Protein AF-A0A5M4DEI1-F1 (afdb_monomer)

Nearest PDB structures (foldseek):
  8wbv-assembly1_A  TM=5.910E-01  e=2.022E-06  Caldicellulosiruptor saccharolyticus DSM 8903
  8aom-assembly1_A  TM=5.339E-01  e=3.053E-01  Homo sapiens
  7xad-assembly4_H  TM=5.066E-01  e=3.643E-01  Homo sapiens
  7xad-assembly1_A  TM=5.370E-01  e=8.067E-01  Homo sapiens
  7tps-assembly1_B  TM=5.194E-01  e=9.210E-01  Homo sapiens

Radius of gyration: 31.43 Å; Cα contacts (8 Å, |Δi|>4): 2590; chains: 1; bounding box: 93×74×92 Å

Foldseek 3Di:
DDDDDDDDDDDPDDDDDDPPDQKDKDDAQFKIKIWGWAADPPDPPATFTWMWMWGQAPVRDIKTFKIFCPDPLWAWLDDDDPQDQFDQFDFADLPARNAHGFRGWDWDDDDQWIKIWTWDADPQKIKIKIWTDGNDAQKIKIKIKIFHPEFFDKGQWDKHKIFGQIRSHQCVVQPAFLDKDALFFAQDLQWFAWPLSVQLGKIKTHDAQKIKMKGWDQVCCLVFPQATKTFGWFCPSSTTSGIMTMITGHHWDFDFFAITGGGRVRMFTGGSMHMTIIMMGIGNGADQNRRLLVSLCVLCVVQQVVALQVVPPQQAFLLVLVVFFLVCQQQDDDVPQGQHKDWDDFPNDIAIFGAWDVVSVQRKAFQALQFRLLLLLLLQLLSCVVVVNVVSVVNSVNNVVVLLSFDDDQLFGAGMARVNVRDGQAYDDPPDPQFRGFLLSLLSSLLSLLVLVVDPPRPPVLSSLVSLLSSLVLQLVQQDPQLATAGTAGPVGHGDLDCRLALSSLSSLLSLLSNLVSLVVLVVQQVVCVVVVHPRPDDPSNVVVNVVCPVVSVSSLVSSLSSLVSCQPPPQSSVRQDDCCLAPNLFPQHQDDPPRDGPQVVQQRNTRSHHKHWLSSLLSSLSSLLSSLVVVPPPDDDDDDDDPNSVVSNVSSVSSLSSSSSQHRSHQNSPQQQFGQHLWGDTISRWSWTLALCLLVQLLSLLVCCLVVVPVSSNSSSLSSLSSLCLFAPDPSSCLVSGRVDHDDPHSWGARTAGGRVDNGGDHGGGQSRHSSSSSSSLSSCCVVFWQKEAAPPSGDIDGRGQWDDDDPVPPAIAHNHNQQQQPDFDWTWGAYSVGDIDTDGHAHDKDFSDWDWFADPVPPRWIKIKTKIRSADPPQWWWWKDFPPGDTDTWDWDKDADPVNRHITIIGMDIDDPVQAQTFIWTFTQRNHDTDIDDRDHAHAQDWDQCSPVVLPQKDWFWDAQDPFDQAPLDAQQDDRRGTWRKRQDNSSNDGALQTWTKIKHHKYAYAAQKKKKWKAFDPDPQFWKFKAAPVRDGPDIDHHPNGSHTDIDMDGRNVQHRGIIMIMGGFDDRPPRSMMIIRGIGGDND

Structure (mmCIF, N/CA/C/O backbone):
data_AF-A0A5M4DEI1-F1
#
_entry.id   AF-A0A5M4DEI1-F1
#
loop_
_atom_site.group_PDB
_atom_site.id
_atom_site.type_symbol
_atom_site.label_atom_id
_atom_site.label_alt_id
_atom_site.label_comp_id
_atom_site.label_asym_id
_atom_site.label_entity_id
_atom_site.label_seq_id
_atom_site.pdbx_PDB_ins_code
_atom_site.Cartn_x
_atom_site.Cartn_y
_atom_site.Cartn_z
_atom_site.occupancy
_atom_site.B_iso_or_equiv
_atom_site.auth_seq_id
_atom_site.auth_comp_id
_atom_site.auth_asym_id
_atom_site.auth_atom_id
_atom_site.pdbx_PDB_model_num
ATOM 1 N N . MET A 1 1 ? 7.272 -14.694 17.574 1.00 27.12 1 MET A N 1
ATOM 2 C CA . MET A 1 1 ? 7.282 -15.092 19.002 1.00 27.12 1 MET A CA 1
ATOM 3 C C . MET A 1 1 ? 7.156 -13.833 19.873 1.00 27.12 1 MET A C 1
ATOM 5 O O . MET A 1 1 ? 8.166 -13.291 20.273 1.00 27.12 1 MET A O 1
ATOM 9 N N . PHE A 1 2 ? 5.925 -13.335 20.064 1.00 20.55 2 PHE A N 1
ATOM 10 C CA . PHE A 1 2 ? 5.420 -12.438 21.131 1.00 20.55 2 PHE A CA 1
ATOM 11 C C . PHE A 1 2 ? 3.916 -12.250 20.845 1.00 20.55 2 PHE A C 1
ATOM 13 O O . PHE A 1 2 ? 3.464 -11.216 20.380 1.00 20.55 2 PHE A O 1
ATOM 20 N N . SER A 1 3 ? 3.144 -13.318 21.042 1.00 24.61 3 SER A N 1
ATOM 21 C CA . SER A 1 3 ? 1.681 -13.272 21.086 1.00 24.61 3 SER A CA 1
ATOM 22 C C . SER A 1 3 ? 1.310 -13.669 22.504 1.00 24.61 3 SER A C 1
ATOM 24 O O . SER A 1 3 ? 1.378 -14.848 22.848 1.00 24.61 3 SER A O 1
ATOM 26 N N . VAL A 1 4 ? 1.003 -12.691 23.351 1.00 25.62 4 VAL A N 1
ATOM 27 C CA . VAL A 1 4 ? 0.559 -12.944 24.724 1.00 25.62 4 VAL A CA 1
ATOM 28 C C . VAL A 1 4 ? -0.755 -12.203 24.954 1.00 25.62 4 VAL A C 1
ATOM 30 O O . VAL A 1 4 ? -0.764 -11.005 25.201 1.00 25.62 4 VAL A O 1
ATOM 33 N N . LEU A 1 5 ? -1.839 -12.977 24.847 1.00 25.95 5 LEU A N 1
ATOM 34 C CA . LEU A 1 5 ? -3.001 -13.022 25.745 1.00 25.95 5 LEU A CA 1
ATOM 35 C C . LEU A 1 5 ? -3.572 -11.678 26.252 1.00 25.95 5 LEU A C 1
ATOM 37 O O . LEU A 1 5 ? -3.162 -11.169 27.294 1.00 25.95 5 LEU A O 1
ATOM 41 N N . LEU A 1 6 ? -4.653 -11.222 25.617 1.00 24.39 6 LEU A N 1
ATOM 42 C CA . LEU A 1 6 ? -5.859 -10.766 26.326 1.00 24.39 6 LEU A CA 1
ATOM 43 C C . LEU A 1 6 ? -6.848 -11.949 26.256 1.00 24.39 6 LEU A C 1
ATOM 45 O O . LEU A 1 6 ? -6.912 -12.571 25.198 1.00 24.39 6 LEU A O 1
ATOM 49 N N . PRO A 1 7 ? -7.504 -12.356 27.359 1.00 30.48 7 PRO A N 1
ATOM 50 C CA . PRO A 1 7 ? -8.396 -11.497 28.129 1.00 30.48 7 PRO A CA 1
ATOM 51 C C . PRO A 1 7 ? -8.082 -11.537 29.632 1.00 30.48 7 PRO A C 1
ATOM 53 O O . PRO A 1 7 ? -7.918 -12.602 30.222 1.00 30.48 7 PRO A O 1
ATOM 56 N N . VAL A 1 8 ? -8.048 -10.381 30.296 1.00 25.80 8 VAL A N 1
ATOM 57 C CA . VAL A 1 8 ? -8.082 -10.352 31.765 1.00 25.80 8 VAL A CA 1
ATOM 58 C C . VAL A 1 8 ? -9.442 -9.834 32.197 1.00 25.80 8 VAL A C 1
ATOM 60 O O . VAL A 1 8 ? -9.734 -8.642 32.128 1.00 25.80 8 VAL A O 1
ATOM 63 N N . LEU A 1 9 ? -10.263 -10.788 32.635 1.00 25.88 9 LEU A N 1
ATOM 64 C CA . LEU A 1 9 ? -11.405 -10.570 33.508 1.00 25.88 9 LEU A CA 1
ATOM 65 C C . LEU A 1 9 ? -11.011 -9.662 34.680 1.00 25.88 9 LEU A C 1
ATOM 67 O O . LEU A 1 9 ? -9.974 -9.831 35.320 1.00 25.88 9 LEU A O 1
ATOM 71 N N . ILE A 1 10 ? -11.895 -8.706 34.939 1.00 33.06 10 ILE A N 1
ATOM 72 C CA . ILE A 1 10 ? -11.869 -7.710 36.003 1.00 33.06 10 ILE A CA 1
ATOM 73 C C . ILE A 1 10 ? -11.601 -8.380 37.359 1.00 33.06 10 ILE A C 1
ATOM 75 O O . ILE A 1 10 ? -12.451 -9.090 37.889 1.00 33.06 10 ILE A O 1
ATOM 79 N N . ALA A 1 11 ? -10.451 -8.081 37.960 1.00 25.98 11 ALA A N 1
ATOM 80 C CA . ALA A 1 11 ? -10.269 -8.159 39.403 1.00 25.98 11 ALA A CA 1
ATOM 81 C C . ALA A 1 11 ? -10.125 -6.725 39.924 1.00 25.98 11 ALA A C 1
ATOM 83 O O . ALA A 1 11 ? -9.087 -6.085 39.747 1.00 25.98 11 ALA A O 1
ATOM 84 N N . MET A 1 12 ? -11.192 -6.203 40.536 1.00 32.91 12 MET A N 1
ATOM 85 C CA . MET A 1 12 ? -11.136 -4.976 41.330 1.00 32.91 12 MET A CA 1
ATOM 86 C C . MET A 1 12 ? -10.277 -5.241 42.574 1.00 32.91 12 MET A C 1
ATOM 88 O O . MET A 1 12 ? -10.770 -5.724 43.591 1.00 32.91 12 MET A O 1
ATOM 92 N N . GLY A 1 13 ? -8.977 -4.967 42.482 1.00 29.02 13 GLY A N 1
ATOM 93 C CA . GLY A 1 13 ? -8.116 -4.840 43.656 1.00 29.02 13 GLY A CA 1
ATOM 94 C C . GLY A 1 13 ? -8.412 -3.527 44.396 1.00 29.02 13 GLY A C 1
ATOM 95 O O . GLY A 1 13 ? -8.773 -2.542 43.746 1.00 29.02 13 GLY A O 1
ATOM 96 N N . PRO A 1 14 ? -8.285 -3.484 45.735 1.00 28.53 14 PRO A N 1
ATOM 97 C CA . PRO A 1 14 ? -8.510 -2.266 46.498 1.00 28.53 14 PRO A CA 1
ATOM 98 C C . PRO A 1 14 ? -7.519 -1.180 46.069 1.00 28.53 14 PRO A C 1
ATOM 100 O O . PRO A 1 14 ? -6.357 -1.457 45.772 1.00 28.53 14 PRO A O 1
ATOM 103 N N . ILE A 1 15 ? -8.014 0.057 46.044 1.00 34.81 15 ILE A N 1
ATOM 104 C CA . ILE A 1 15 ? -7.257 1.284 45.792 1.00 34.81 15 ILE A CA 1
ATOM 105 C C . ILE A 1 15 ? -6.033 1.294 46.715 1.00 34.81 15 ILE A C 1
ATOM 107 O O . ILE A 1 15 ? -6.161 1.421 47.932 1.00 34.81 15 ILE A O 1
ATOM 111 N N . VAL A 1 16 ? -4.843 1.146 46.137 1.00 34.44 16 VAL A N 1
ATOM 112 C CA . VAL A 1 16 ? -3.586 1.371 46.849 1.00 34.44 16 VAL A CA 1
ATOM 113 C C . VAL A 1 16 ? -3.317 2.871 46.812 1.00 34.44 16 VAL A C 1
ATOM 115 O O . VAL A 1 16 ? -3.060 3.407 45.742 1.00 34.44 16 VAL A O 1
ATOM 118 N N . ASN A 1 17 ? -3.424 3.495 47.991 1.00 35.41 17 ASN A N 1
ATOM 119 C CA . ASN A 1 17 ? -2.927 4.809 48.417 1.00 35.41 17 ASN A CA 1
ATOM 120 C C . ASN A 1 17 ? -2.946 5.952 47.385 1.00 35.41 17 ASN A C 1
ATOM 122 O O . ASN A 1 17 ? -2.172 5.959 46.431 1.00 35.41 17 ASN A O 1
ATOM 126 N N . GLU A 1 18 ? -3.728 7.001 47.678 1.00 41.47 18 GLU A N 1
ATOM 127 C CA . GLU A 1 18 ? -3.487 8.332 47.113 1.00 41.47 18 GLU A CA 1
ATOM 128 C C . GLU A 1 18 ? -1.995 8.680 47.259 1.00 41.47 18 GLU A C 1
ATOM 130 O O . GLU A 1 18 ? -1.475 8.687 48.382 1.00 41.47 18 GLU A O 1
ATOM 135 N N . PRO A 1 19 ? -1.273 8.960 46.164 1.00 43.16 19 PRO A N 1
ATOM 136 C CA . PRO A 1 19 ? 0.073 9.472 46.289 1.00 43.16 19 PRO A CA 1
ATOM 137 C C . PRO A 1 19 ? -0.012 10.864 46.919 1.00 43.16 19 PRO A C 1
ATOM 139 O O . PRO A 1 19 ? -0.683 11.760 46.410 1.00 43.16 19 PRO A O 1
ATOM 142 N N . SER A 1 20 ? 0.699 11.057 48.029 1.00 46.44 20 SER A N 1
ATOM 143 C CA . SER A 1 20 ? 0.882 12.367 48.664 1.00 46.44 20 SER A CA 1
ATOM 144 C C . SER A 1 20 ? 1.692 13.346 47.797 1.00 46.44 20 SER A C 1
ATOM 146 O O . SER A 1 20 ? 1.843 14.511 48.164 1.00 46.44 20 SER A O 1
ATOM 148 N N . SER A 1 21 ? 2.229 12.893 46.656 1.00 56.03 21 SER A N 1
ATOM 149 C CA . SER A 1 21 ? 3.063 13.680 45.755 1.00 56.03 21 SER A CA 1
ATOM 150 C C . SER A 1 21 ? 2.235 14.437 44.711 1.00 56.03 21 SER A C 1
ATOM 152 O O . SER A 1 21 ? 1.319 13.908 44.086 1.00 56.03 21 SER A O 1
ATOM 154 N N . SER A 1 22 ? 2.605 15.694 44.459 1.00 78.38 22 SER A N 1
ATOM 155 C CA . SER A 1 22 ? 2.064 16.506 43.360 1.00 78.38 22 SER A CA 1
ATOM 156 C C . SER A 1 22 ? 2.468 15.992 41.968 1.00 78.38 22 SER A C 1
ATOM 158 O O . SER A 1 22 ? 1.962 16.494 40.964 1.00 78.38 22 SER A O 1
ATOM 160 N N . GLN A 1 23 ? 3.378 15.013 41.898 1.00 88.31 23 GLN A N 1
ATOM 161 C CA . GLN A 1 23 ? 3.929 14.445 40.669 1.00 88.31 23 GLN A CA 1
ATOM 162 C C . GLN A 1 23 ? 4.226 12.945 40.817 1.00 88.31 23 GLN A C 1
ATOM 164 O O . GLN A 1 23 ? 4.659 12.492 41.878 1.00 88.31 23 GLN A O 1
ATOM 169 N N . LEU A 1 24 ? 4.029 12.188 39.736 1.00 94.44 24 LEU A N 1
ATOM 170 C CA . LEU A 1 24 ? 4.480 10.803 39.570 1.00 94.44 24 LEU A CA 1
ATOM 171 C C . LEU A 1 24 ? 5.322 10.720 38.300 1.00 94.44 24 LEU A C 1
ATOM 173 O O . LEU A 1 24 ? 4.938 11.283 37.279 1.00 94.44 24 LEU A O 1
ATOM 177 N N . GLU A 1 25 ? 6.444 10.008 38.327 1.00 96.56 25 GLU A N 1
ATOM 178 C CA . GLU A 1 25 ? 7.309 9.899 37.153 1.00 96.56 25 GLU A CA 1
ATOM 179 C C . GLU A 1 25 ? 8.012 8.550 37.051 1.00 96.56 25 GLU A C 1
ATOM 181 O O . GLU A 1 25 ? 8.271 7.873 38.045 1.00 96.56 25 GLU A O 1
ATOM 186 N N . PHE A 1 26 ? 8.323 8.177 35.816 1.00 97.56 26 PHE A N 1
ATOM 187 C CA . PHE A 1 26 ? 9.141 7.028 35.481 1.00 97.56 26 PHE A CA 1
ATOM 188 C C . PHE A 1 26 ? 9.988 7.382 34.265 1.00 97.56 26 PHE A C 1
ATOM 190 O O . PHE A 1 26 ? 9.469 7.839 33.248 1.00 97.56 26 PHE A O 1
ATOM 197 N N . PHE A 1 27 ? 11.291 7.156 34.379 1.00 97.69 27 PHE A N 1
ATOM 198 C CA . PHE A 1 27 ? 12.259 7.372 33.316 1.00 97.69 27 PHE A CA 1
ATOM 199 C C . PHE A 1 27 ? 13.007 6.065 33.083 1.00 97.69 27 PHE A C 1
ATOM 201 O O . PHE A 1 27 ? 13.704 5.579 33.976 1.00 97.69 27 PHE A O 1
ATOM 208 N N . GLY A 1 28 ? 12.818 5.495 31.895 1.00 96.56 28 GLY A N 1
ATOM 209 C CA . GLY A 1 28 ? 13.639 4.402 31.400 1.00 96.56 28 GLY A CA 1
ATOM 210 C C . GLY A 1 28 ? 14.977 4.920 30.873 1.00 96.56 28 GLY A C 1
ATOM 211 O O . GLY A 1 28 ? 15.440 6.009 31.214 1.00 96.56 28 GLY A O 1
ATOM 212 N N . ASP A 1 29 ? 15.594 4.138 30.002 1.00 96.19 29 ASP A N 1
ATOM 213 C CA . ASP A 1 29 ? 16.909 4.418 29.440 1.00 96.19 29 ASP A CA 1
ATOM 214 C C . ASP A 1 29 ? 16.832 5.451 28.304 1.00 96.19 29 ASP A C 1
ATOM 216 O O . ASP A 1 29 ? 17.749 6.266 28.166 1.00 96.19 29 ASP A O 1
ATOM 220 N N . ASP A 1 30 ? 15.731 5.430 27.538 1.00 96.75 30 ASP A N 1
ATOM 221 C CA . ASP A 1 30 ? 15.533 6.211 26.306 1.00 96.75 30 ASP A CA 1
ATOM 222 C C . ASP A 1 30 ? 14.348 7.189 26.380 1.00 96.75 30 ASP A C 1
ATOM 224 O O . ASP A 1 30 ? 14.413 8.277 25.804 1.00 96.75 30 ASP A O 1
ATOM 228 N N . VAL A 1 31 ? 13.274 6.832 27.095 1.00 98.12 31 VAL A N 1
ATOM 229 C CA . VAL A 1 31 ? 12.052 7.645 27.240 1.00 98.12 31 VAL A CA 1
ATOM 230 C C . VAL A 1 31 ? 11.618 7.772 28.695 1.00 98.12 31 VAL A C 1
ATOM 232 O O . VAL A 1 31 ? 11.945 6.938 29.541 1.00 98.12 31 VAL A O 1
ATOM 235 N N . GLY A 1 32 ? 10.856 8.820 28.989 1.00 97.94 32 GLY A N 1
ATOM 236 C CA . GLY A 1 32 ? 10.288 9.054 30.309 1.00 97.94 32 GLY A CA 1
ATOM 237 C C . GLY A 1 32 ? 8.901 9.666 30.248 1.00 97.94 32 GLY A C 1
ATOM 238 O O . GLY A 1 32 ? 8.539 10.338 29.284 1.00 97.94 32 GLY A O 1
ATOM 239 N N . VAL A 1 33 ? 8.127 9.435 31.301 1.00 98.06 33 VAL A N 1
ATOM 240 C CA . VAL A 1 33 ? 6.772 9.958 31.460 1.00 98.06 33 VAL A CA 1
ATOM 241 C C . VAL A 1 33 ? 6.650 10.578 32.842 1.00 98.06 33 VAL A C 1
ATOM 243 O O . VAL A 1 33 ? 7.062 9.988 33.844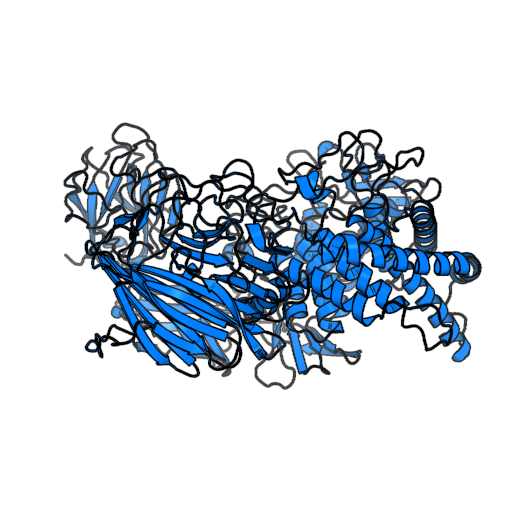 1.00 98.06 33 VAL A O 1
ATOM 246 N N . ARG A 1 34 ? 6.062 11.772 32.892 1.00 96.75 34 ARG A N 1
ATOM 247 C CA . ARG A 1 34 ? 5.723 12.47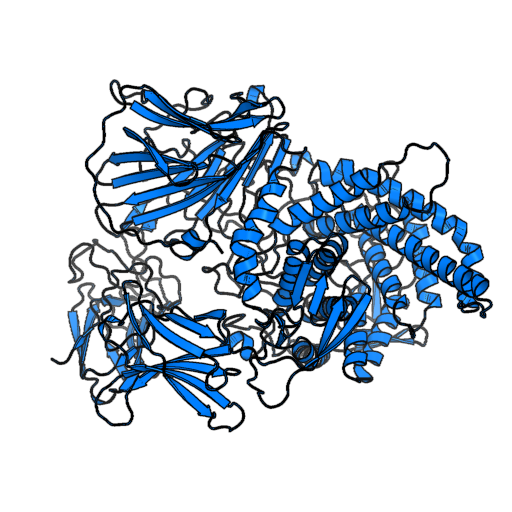3 34.128 1.00 96.75 34 ARG A CA 1
ATOM 248 C C . ARG A 1 34 ? 4.248 12.842 34.120 1.00 96.75 34 ARG A C 1
ATOM 250 O O . ARG A 1 34 ? 3.772 13.452 33.169 1.00 96.75 34 ARG A O 1
ATOM 257 N N . MET A 1 35 ? 3.570 12.536 35.216 1.00 95.50 35 MET A N 1
ATOM 258 C CA . MET A 1 35 ? 2.206 12.959 35.511 1.00 95.50 35 MET A CA 1
ATOM 259 C C . MET A 1 35 ? 2.255 14.061 36.565 1.00 95.50 35 MET A C 1
ATOM 261 O O . MET A 1 35 ? 2.811 13.855 37.646 1.00 95.50 35 MET A O 1
ATOM 265 N N . THR A 1 36 ? 1.678 15.223 36.270 1.00 92.50 36 THR A N 1
ATOM 266 C CA . THR A 1 36 ? 1.644 16.375 37.182 1.00 92.50 36 THR A CA 1
ATOM 267 C C . THR A 1 36 ? 0.213 16.674 37.593 1.00 92.50 36 THR A C 1
ATOM 269 O O . THR A 1 36 ? -0.663 16.804 36.743 1.00 92.50 36 THR A O 1
ATOM 272 N N . LYS A 1 37 ? -0.018 16.820 38.898 1.00 91.00 37 LYS A N 1
ATOM 273 C CA . LYS A 1 37 ? -1.287 17.281 39.462 1.00 91.00 37 LYS A CA 1
ATOM 274 C C . LYS A 1 37 ? -1.382 18.800 39.306 1.00 91.00 37 LYS A C 1
ATOM 276 O O . LYS A 1 37 ? -0.588 19.526 39.906 1.00 91.00 37 LYS A O 1
ATOM 281 N N . VAL A 1 38 ? -2.339 19.284 38.519 1.00 86.56 38 VAL A N 1
ATOM 282 C CA . VAL A 1 38 ? -2.534 20.713 38.223 1.00 86.56 38 VAL A CA 1
ATOM 283 C C . VAL A 1 38 ? -3.948 21.168 38.600 1.00 86.56 38 VAL A C 1
ATOM 285 O O . VAL A 1 38 ? -4.888 20.383 38.483 1.00 86.56 38 VAL A O 1
ATOM 288 N N . PRO A 1 39 ? -4.142 22.410 39.080 1.00 80.50 39 PRO A N 1
ATOM 289 C CA . PRO A 1 39 ? -5.478 22.936 39.354 1.00 80.50 39 PRO A CA 1
ATOM 290 C C . PRO A 1 39 ? -6.313 23.053 38.075 1.00 80.50 39 PRO A C 1
ATOM 292 O O . PRO A 1 39 ? -5.817 23.538 37.056 1.00 80.50 39 PRO A O 1
ATOM 295 N N . VAL A 1 40 ? -7.596 22.690 38.144 1.00 73.31 40 VAL A N 1
ATOM 296 C CA . VAL A 1 40 ? -8.526 22.908 37.028 1.00 73.31 40 VAL A CA 1
ATOM 297 C C . VAL A 1 40 ? -8.890 24.391 36.971 1.00 73.31 40 VAL A C 1
ATOM 299 O O . VAL A 1 40 ? -9.388 24.971 37.940 1.00 73.31 40 VAL A O 1
ATOM 302 N N . ALA A 1 41 ? -8.636 25.028 35.828 1.00 64.69 41 ALA A N 1
ATOM 303 C CA . ALA A 1 41 ? -8.939 26.442 35.638 1.00 64.69 41 ALA A CA 1
ATOM 304 C C . ALA A 1 41 ? -10.448 26.701 35.807 1.00 64.69 41 ALA A C 1
ATOM 306 O O . ALA A 1 41 ? -11.262 26.083 35.131 1.00 64.69 41 ALA A O 1
ATOM 307 N N . GLY A 1 42 ? -10.814 27.629 36.696 1.00 63.78 42 GLY A N 1
ATOM 308 C CA . GLY A 1 42 ? -12.212 28.008 36.936 1.00 63.78 42 GLY A CA 1
ATOM 309 C C . GLY A 1 42 ? -12.959 27.186 37.995 1.00 63.78 42 GLY A C 1
ATOM 310 O O . GLY A 1 42 ? -14.072 27.570 38.338 1.00 63.78 42 GLY A O 1
ATOM 311 N N . ASN A 1 43 ? -12.357 26.135 38.572 1.00 67.69 43 ASN A N 1
ATOM 312 C CA . ASN A 1 43 ? -12.978 25.321 39.626 1.00 67.69 43 ASN A CA 1
ATOM 313 C C . ASN A 1 43 ? -12.078 25.229 40.883 1.00 67.69 43 ASN A C 1
ATOM 315 O O . ASN A 1 43 ? -11.221 24.344 40.979 1.00 67.69 43 ASN A O 1
ATOM 319 N N . PRO A 1 44 ? -12.229 26.160 41.849 1.00 62.09 44 PRO A N 1
ATOM 320 C CA . PRO A 1 44 ? -11.417 26.198 43.063 1.00 62.09 44 PRO A CA 1
ATOM 321 C C . PRO A 1 44 ? -11.594 24.928 43.912 1.00 62.09 44 PRO A C 1
ATOM 323 O O . PRO A 1 44 ? -12.646 24.708 44.502 1.00 62.09 44 PRO A O 1
ATOM 326 N N . GLY A 1 45 ? -10.545 24.105 43.996 1.00 69.06 45 GLY A N 1
ATOM 327 C CA . GLY A 1 45 ? -10.535 22.845 44.755 1.00 69.06 45 GLY A CA 1
ATOM 328 C C . GLY A 1 45 ? -10.499 21.584 43.888 1.00 69.06 45 GLY A C 1
ATOM 329 O O . GLY A 1 45 ? -10.141 20.522 44.394 1.00 69.06 45 GLY A O 1
ATOM 330 N N . ALA A 1 46 ? -10.782 21.697 42.586 1.00 74.69 46 ALA A N 1
ATOM 331 C CA . ALA A 1 46 ? -10.611 20.608 41.631 1.00 74.69 46 ALA A CA 1
ATOM 332 C C . ALA A 1 46 ? -9.192 20.595 41.036 1.00 74.69 46 ALA A C 1
ATOM 334 O O . ALA A 1 46 ? -8.572 21.637 40.803 1.00 74.69 46 ALA A O 1
ATOM 335 N N . PHE A 1 47 ? -8.681 19.399 40.759 1.00 80.69 47 PHE A N 1
ATOM 336 C CA . PHE A 1 47 ? -7.392 19.184 40.109 1.00 80.69 47 PHE A CA 1
ATOM 337 C C . PHE A 1 47 ? -7.513 18.117 39.022 1.00 80.69 47 PHE A C 1
ATOM 339 O O . PHE A 1 47 ? -8.446 17.316 39.025 1.00 80.69 47 PHE A O 1
ATOM 346 N N . GLU A 1 48 ? -6.541 18.096 38.122 1.00 86.69 48 GLU A N 1
ATOM 347 C CA . GLU A 1 48 ? -6.377 17.056 37.116 1.00 86.69 48 GLU A CA 1
ATOM 348 C C . GLU A 1 48 ? -4.925 16.575 37.061 1.00 86.69 48 GLU A C 1
ATOM 350 O O . GLU A 1 48 ? -4.001 17.310 37.412 1.00 86.69 48 GLU A O 1
ATOM 355 N N . PHE A 1 49 ? -4.715 15.335 36.630 1.00 90.31 49 PHE A N 1
ATOM 356 C CA . PHE A 1 49 ? -3.401 14.839 36.239 1.00 90.31 49 PHE A CA 1
ATOM 357 C C . PHE A 1 49 ? -3.187 15.067 34.742 1.00 90.31 49 PHE A C 1
ATOM 359 O O . PHE A 1 49 ? -3.983 14.600 33.932 1.00 90.31 49 PHE A O 1
ATOM 366 N N . VAL A 1 50 ? -2.099 15.760 34.404 1.00 89.81 50 VAL A N 1
ATOM 367 C CA . VAL A 1 50 ? -1.647 16.016 33.027 1.00 89.81 50 VAL A CA 1
ATOM 368 C C . VAL A 1 50 ? -0.297 15.360 32.767 1.00 89.81 50 VAL A C 1
ATOM 370 O O . VAL A 1 50 ? 0.556 15.276 33.654 1.00 89.81 50 VAL A O 1
ATOM 373 N N . GLU A 1 51 ? -0.099 14.912 31.537 1.00 93.56 51 GLU A N 1
ATOM 374 C CA . GLU A 1 51 ? 1.042 14.130 31.084 1.00 93.56 51 GLU A CA 1
ATOM 375 C C . GLU A 1 51 ? 2.114 15.006 30.413 1.00 93.56 51 GLU A C 1
ATOM 377 O O . GLU A 1 51 ? 1.823 15.934 29.655 1.00 93.56 51 GLU A O 1
ATOM 382 N N . GLN A 1 52 ? 3.382 14.670 30.646 1.00 95.56 52 GLN A N 1
ATOM 383 C CA . GLN A 1 52 ? 4.522 15.089 29.831 1.00 95.56 52 GLN A CA 1
ATOM 384 C C . GLN A 1 52 ? 5.365 13.876 29.464 1.00 95.56 52 GLN A C 1
ATOM 386 O O . GLN A 1 52 ? 5.654 13.026 30.312 1.00 95.56 52 GLN A O 1
ATOM 391 N N . PHE A 1 53 ? 5.821 13.848 28.218 1.00 97.81 53 PHE A N 1
ATOM 392 C CA . PHE A 1 53 ? 6.637 12.779 27.669 1.00 97.81 53 PHE A CA 1
ATOM 393 C C . PHE A 1 53 ? 8.009 13.308 27.275 1.00 97.81 53 PHE A C 1
ATOM 395 O O . PHE A 1 53 ? 8.149 14.377 26.669 1.00 97.81 53 PHE A O 1
ATOM 402 N N . PHE A 1 54 ? 9.026 12.532 27.623 1.00 97.94 54 PHE A N 1
ATOM 403 C CA . PHE A 1 54 ? 10.424 12.889 27.487 1.00 97.94 54 PHE A CA 1
ATOM 404 C C . PHE A 1 54 ? 11.167 11.840 26.680 1.00 97.94 54 PHE A C 1
ATOM 406 O O . PHE A 1 54 ? 10.872 10.649 26.756 1.00 97.94 54 PHE A O 1
ATOM 413 N N . VAL A 1 55 ? 12.197 12.297 25.985 1.00 97.44 55 VAL A N 1
ATOM 414 C CA . VAL A 1 55 ? 13.171 11.450 25.310 1.00 97.44 55 VAL A CA 1
ATOM 415 C C . VAL A 1 55 ? 14.575 11.856 25.724 1.00 97.44 55 VAL A C 1
ATOM 417 O O . VAL A 1 55 ? 14.835 13.009 26.096 1.00 97.44 55 VAL A O 1
ATOM 420 N N . ARG A 1 56 ? 15.496 10.904 25.679 1.00 95.19 56 ARG A N 1
ATOM 421 C CA . ARG A 1 56 ? 16.910 11.155 25.905 1.00 95.19 56 ARG A CA 1
ATOM 422 C C . ARG A 1 56 ? 17.546 11.689 24.623 1.00 95.19 56 ARG A C 1
ATOM 424 O O . ARG A 1 56 ? 17.591 10.997 23.612 1.00 95.19 56 ARG A O 1
ATOM 431 N N . GLY A 1 57 ? 18.012 12.936 24.659 1.00 88.81 57 GLY A N 1
ATOM 432 C CA . GLY A 1 57 ? 18.724 13.545 23.532 1.00 88.81 57 GLY A CA 1
ATOM 433 C C . GLY A 1 57 ? 20.162 13.035 23.401 1.00 88.81 57 GLY A C 1
ATOM 434 O O . GLY A 1 57 ? 20.675 12.375 24.305 1.00 88.81 57 GLY A O 1
ATOM 435 N N . GLU A 1 58 ? 20.853 13.426 22.325 1.00 83.31 58 GLU A N 1
ATOM 436 C CA . GLU A 1 58 ? 22.246 13.022 22.037 1.00 83.31 58 GLU A CA 1
ATOM 437 C C . GLU A 1 58 ? 23.221 13.234 23.206 1.00 83.31 58 GLU A C 1
ATOM 439 O O . GLU A 1 58 ? 24.088 12.410 23.475 1.00 83.31 58 GLU A O 1
ATOM 444 N N . THR A 1 59 ? 23.054 14.330 23.952 1.00 87.69 59 THR A N 1
ATOM 445 C CA . THR A 1 59 ? 23.904 14.666 25.112 1.00 87.69 59 THR A CA 1
ATOM 446 C C . THR A 1 59 ? 23.578 13.854 26.373 1.00 87.69 59 THR A C 1
ATOM 448 O O . THR A 1 59 ? 24.092 14.146 27.453 1.00 87.69 59 THR A O 1
ATOM 451 N N . GLY A 1 60 ? 22.665 12.884 26.277 1.00 88.19 60 GLY A N 1
ATOM 452 C CA . GLY A 1 60 ? 22.161 12.092 27.395 1.00 88.19 60 GLY A CA 1
ATOM 453 C C . GLY A 1 60 ? 21.162 12.828 28.295 1.00 88.19 60 GLY A C 1
ATOM 454 O O . GLY A 1 60 ? 20.681 12.229 29.257 1.00 88.19 60 GLY A O 1
ATOM 455 N N . LYS A 1 61 ? 20.850 14.101 28.003 1.00 93.38 61 LYS A N 1
ATOM 456 C CA . LYS A 1 61 ? 19.886 14.926 28.747 1.00 93.38 61 LYS A CA 1
ATOM 457 C C . LYS A 1 61 ? 18.449 14.624 28.329 1.00 93.38 61 LYS A C 1
ATOM 459 O O . LYS A 1 61 ? 18.166 14.447 27.146 1.00 93.38 61 LYS A O 1
ATOM 464 N N . TRP A 1 62 ? 17.542 14.663 29.298 1.00 96.00 62 TRP A N 1
ATOM 465 C CA . TRP A 1 62 ? 16.106 14.550 29.061 1.00 96.00 62 TRP A CA 1
ATOM 466 C C . TRP A 1 62 ? 15.546 15.803 28.394 1.00 96.00 62 TRP A C 1
ATOM 468 O O . TRP A 1 62 ? 15.815 16.927 28.826 1.00 96.00 62 TRP A O 1
ATOM 478 N N . LYS A 1 63 ? 14.751 15.591 27.348 1.00 95.62 63 LYS A N 1
ATOM 479 C CA . LYS A 1 63 ? 14.070 16.626 26.573 1.00 95.62 63 LYS A CA 1
ATOM 480 C C . LYS A 1 63 ? 12.588 16.303 26.505 1.00 95.62 63 LYS A C 1
ATOM 482 O O . LYS A 1 63 ? 12.232 15.176 26.180 1.00 95.62 63 LYS A O 1
ATOM 487 N N . ALA A 1 64 ? 11.738 17.270 26.840 1.00 94.50 64 ALA A N 1
ATOM 488 C CA . ALA A 1 64 ? 10.297 17.119 26.662 1.00 94.50 64 ALA A CA 1
ATOM 489 C C . ALA A 1 64 ? 9.958 17.188 25.168 1.00 94.50 64 ALA A C 1
ATOM 491 O O . ALA A 1 64 ? 10.561 17.985 24.445 1.00 94.50 64 ALA A O 1
ATOM 492 N N . VAL A 1 65 ? 9.006 16.374 24.722 1.00 95.56 65 VAL A N 1
ATOM 493 C CA . VAL A 1 65 ? 8.594 16.314 23.311 1.00 95.56 65 VAL A CA 1
ATOM 494 C C . VAL A 1 65 ? 7.086 16.491 23.174 1.00 95.56 65 VAL A C 1
ATOM 496 O O . VAL A 1 65 ? 6.639 17.341 22.409 1.00 95.56 65 VAL A O 1
ATOM 499 N N . LEU A 1 66 ? 6.308 15.741 23.959 1.00 95.94 66 LEU A N 1
ATOM 500 C CA . LEU A 1 66 ? 4.849 15.833 23.995 1.00 95.94 66 LEU A CA 1
ATOM 501 C C . LEU A 1 66 ? 4.373 16.248 25.385 1.00 95.94 66 LEU A C 1
ATOM 503 O O . LEU A 1 66 ? 4.941 15.827 26.394 1.00 95.94 66 LEU A O 1
ATOM 507 N N . SER A 1 67 ? 3.297 17.024 25.432 1.00 93.88 67 SER A N 1
ATOM 508 C CA . SER A 1 67 ? 2.561 17.331 26.661 1.00 93.88 67 SER A CA 1
ATOM 509 C C . SER A 1 67 ? 1.060 17.227 26.406 1.00 93.88 67 SER A C 1
ATOM 511 O O . SER A 1 67 ? 0.616 17.428 25.274 1.00 93.88 67 SER A O 1
ATOM 513 N N . SER A 1 68 ? 0.255 16.971 27.438 1.00 91.12 68 SER A N 1
ATOM 514 C CA . SER A 1 68 ? -1.198 17.160 27.323 1.00 91.12 68 SER A CA 1
ATOM 515 C C . SER A 1 68 ? -1.489 18.614 26.936 1.00 91.12 68 SER A C 1
ATOM 517 O O . SER A 1 68 ? -0.825 19.517 27.457 1.00 91.12 68 SER A O 1
ATOM 519 N N . PRO A 1 69 ? -2.485 18.894 26.082 1.00 87.19 69 PRO A N 1
ATOM 520 C CA . PRO A 1 69 ? -2.798 20.263 25.672 1.00 87.19 69 PRO A CA 1
ATOM 521 C C . PRO A 1 69 ? -3.168 21.199 26.834 1.00 87.19 69 PRO A C 1
ATOM 523 O O . PRO A 1 69 ? -3.011 22.414 26.736 1.00 87.19 69 PRO A O 1
ATOM 526 N N . THR A 1 70 ? -3.647 20.644 27.952 1.00 82.94 70 THR A N 1
ATOM 527 C CA . THR A 1 70 ? -3.956 21.389 29.180 1.00 82.94 70 THR A CA 1
ATOM 528 C C . THR A 1 70 ? -2.754 21.556 30.114 1.00 82.94 70 THR A C 1
ATOM 530 O O . THR A 1 70 ? -2.877 22.232 31.136 1.00 82.94 70 THR A O 1
ATOM 533 N N . HIS A 1 71 ? -1.575 21.025 29.788 1.00 87.75 71 HIS A N 1
ATOM 534 C CA . HIS A 1 71 ? -0.395 21.161 30.638 1.00 87.75 71 HIS A CA 1
ATOM 535 C C . HIS A 1 71 ? 0.022 22.647 30.795 1.00 87.75 71 HIS A C 1
ATOM 537 O O . HIS A 1 71 ? 0.006 23.382 29.809 1.00 87.75 71 HIS A O 1
ATOM 543 N N . PRO A 1 72 ? 0.426 23.121 31.994 1.00 84.38 72 PRO A N 1
ATOM 544 C CA . PRO A 1 72 ? 0.797 24.527 32.225 1.00 84.38 72 PRO A CA 1
ATOM 545 C C . PRO A 1 72 ? 1.939 25.064 31.349 1.00 84.38 72 PRO A C 1
ATOM 547 O O . PRO A 1 72 ? 1.977 26.254 31.059 1.00 84.38 72 PRO A O 1
ATOM 550 N N . ASP A 1 73 ? 2.854 24.188 30.926 1.00 85.38 73 ASP A N 1
ATOM 551 C CA . ASP A 1 73 ? 3.952 24.529 30.003 1.00 85.38 73 ASP A CA 1
ATOM 552 C C . ASP A 1 73 ? 3.481 24.778 28.552 1.00 85.38 73 ASP A C 1
ATOM 554 O O . ASP A 1 73 ? 4.261 25.254 27.730 1.00 85.38 73 ASP A O 1
ATOM 558 N N . VAL A 1 74 ? 2.231 24.443 28.208 1.00 86.69 74 VAL A N 1
ATOM 559 C CA . VAL A 1 74 ? 1.667 24.660 26.870 1.00 86.69 74 VAL A CA 1
ATOM 560 C C . VAL A 1 74 ? 0.986 26.027 26.838 1.00 86.69 74 VAL A C 1
ATOM 562 O O . VAL A 1 74 ? -0.006 26.262 27.532 1.00 86.69 74 VAL A O 1
ATOM 565 N N . ALA A 1 75 ? 1.508 26.943 26.019 1.00 84.31 75 ALA A N 1
ATOM 566 C CA . ALA A 1 75 ? 0.909 28.261 25.840 1.00 84.31 75 ALA A CA 1
ATOM 567 C C . ALA A 1 75 ? -0.464 28.148 25.149 1.00 84.31 75 ALA A C 1
ATOM 569 O O . ALA A 1 75 ? -0.610 27.508 24.106 1.00 84.31 75 ALA A O 1
ATOM 570 N N . ARG A 1 76 ? -1.482 28.767 25.756 1.00 79.00 76 ARG A N 1
ATOM 571 C CA . ARG A 1 76 ? -2.886 28.700 25.323 1.00 79.00 76 ARG A CA 1
ATOM 572 C C . ARG A 1 76 ? -3.277 29.976 24.579 1.00 79.00 76 ARG A C 1
ATOM 574 O O . ARG A 1 76 ? -2.944 31.069 25.032 1.00 79.00 76 ARG A O 1
ATOM 581 N N . LEU A 1 77 ? -4.017 29.830 23.483 1.00 73.62 77 LEU A N 1
ATOM 582 C CA . LEU A 1 77 ? -4.502 30.934 22.645 1.00 73.62 77 LEU A CA 1
ATOM 583 C C . LEU A 1 77 ? -5.957 31.320 22.964 1.00 73.62 77 LEU A C 1
ATOM 585 O O . LEU A 1 77 ? -6.359 32.457 22.725 1.00 73.62 77 LEU A O 1
ATOM 589 N N . THR A 1 78 ? -6.735 30.415 23.567 1.00 65.88 78 THR A N 1
ATOM 590 C CA . THR A 1 78 ? -8.133 30.651 23.972 1.00 65.88 78 THR A CA 1
ATOM 591 C C . THR A 1 78 ? -8.384 30.281 25.444 1.00 65.88 78 THR A C 1
ATOM 593 O O . THR A 1 78 ? -7.578 29.606 26.093 1.00 65.88 78 THR A O 1
ATOM 596 N N . ARG A 1 79 ? -9.496 30.769 26.026 1.00 54.47 79 ARG A N 1
ATOM 597 C CA . ARG A 1 79 ? -9.935 30.370 27.380 1.00 54.47 79 ARG A CA 1
ATOM 598 C C . ARG A 1 79 ? -10.527 28.956 27.332 1.00 54.47 79 ARG A C 1
ATOM 600 O O . ARG A 1 79 ? -11.349 28.664 26.474 1.00 54.47 79 ARG A O 1
ATOM 607 N N . VAL A 1 80 ? -10.113 28.106 28.272 1.00 50.84 80 VAL A N 1
ATOM 608 C CA . VAL A 1 80 ? -10.505 26.689 28.361 1.00 50.84 80 VAL A CA 1
ATOM 609 C C . VAL A 1 80 ? -12.010 26.532 28.599 1.00 50.84 80 VAL A C 1
ATOM 611 O O . VAL A 1 80 ? -12.549 27.124 29.533 1.00 50.84 80 VAL A O 1
ATOM 614 N N . ALA A 1 81 ? -12.658 25.702 27.780 1.00 48.00 81 ALA A N 1
ATOM 615 C CA . ALA A 1 81 ? -13.926 25.061 28.117 1.00 48.00 81 ALA A CA 1
ATOM 616 C C . ALA A 1 81 ? -13.649 23.901 29.086 1.00 48.00 81 ALA A C 1
ATOM 618 O O . ALA A 1 81 ? -12.645 23.206 28.926 1.00 48.00 81 ALA A O 1
ATOM 619 N N . GLU A 1 82 ? -14.503 23.697 30.093 1.00 47.69 82 GLU A N 1
ATOM 620 C CA . GLU A 1 82 ? -14.380 22.563 31.017 1.00 47.69 82 GLU A CA 1
ATOM 621 C C . GLU A 1 82 ? -14.153 21.250 30.252 1.00 47.69 82 GLU A C 1
ATOM 623 O O . GLU A 1 82 ? -14.760 21.020 29.206 1.00 47.69 82 GLU A O 1
ATOM 628 N N . SER A 1 83 ? -13.267 20.393 30.773 1.00 45.94 83 SER A N 1
ATOM 629 C CA . SER A 1 83 ? -13.012 19.059 30.227 1.00 45.94 83 SER A CA 1
ATOM 630 C C . SER A 1 83 ? -14.316 18.259 30.184 1.00 45.94 83 SER A C 1
ATOM 632 O O . SER A 1 83 ? -14.727 17.655 31.184 1.00 45.94 83 SER A O 1
ATOM 634 N N . THR A 1 84 ? -14.973 18.269 29.025 1.00 46.50 84 THR A N 1
ATOM 635 C CA . THR A 1 84 ? -16.130 17.419 28.761 1.00 46.50 84 THR A CA 1
ATOM 636 C C . THR A 1 84 ? -15.613 16.004 28.524 1.00 46.50 84 THR A C 1
ATOM 638 O O . THR A 1 84 ? -14.701 15.795 27.728 1.00 46.50 84 THR A O 1
ATOM 641 N N . LEU A 1 85 ? -16.155 15.017 29.245 1.00 52.12 85 LEU A N 1
ATOM 642 C CA . LEU A 1 85 ? -15.818 13.603 29.014 1.00 52.12 85 LEU A CA 1
ATOM 643 C C . LEU A 1 85 ? -16.112 13.191 27.570 1.00 52.12 85 LEU A C 1
ATOM 645 O O . LEU A 1 85 ? -15.481 12.282 27.042 1.00 52.12 85 LEU A O 1
ATOM 649 N N . LEU A 1 86 ? -17.093 13.877 26.986 1.00 54.28 86 LEU A N 1
ATOM 650 C CA . LEU A 1 86 ? -17.616 13.778 25.641 1.00 54.28 86 LEU A CA 1
ATOM 651 C C . LEU A 1 86 ? -18.179 15.160 25.305 1.00 54.28 86 LEU A C 1
ATOM 653 O O . LEU A 1 86 ? -19.011 15.669 26.066 1.00 54.28 86 LEU A O 1
ATOM 657 N N . LYS A 1 87 ? -17.783 15.764 24.184 1.00 55.09 87 LYS A N 1
ATOM 658 C CA . LYS A 1 87 ? -18.498 16.942 23.686 1.00 55.09 87 LYS A CA 1
ATOM 659 C C . LYS A 1 87 ? -19.849 16.455 23.153 1.00 55.09 87 LYS A C 1
ATOM 661 O O . LYS A 1 87 ? -19.917 15.435 22.470 1.00 55.09 87 LYS A O 1
ATOM 666 N N . ARG A 1 88 ? -20.940 17.077 23.609 1.00 45.59 88 ARG A N 1
ATOM 667 C CA . ARG A 1 88 ? -22.311 16.616 23.311 1.00 45.59 88 ARG A CA 1
ATOM 668 C C . ARG A 1 88 ? -23.059 17.512 22.314 1.00 45.59 88 ARG A C 1
ATOM 670 O O . ARG A 1 88 ? -24.036 17.025 21.767 1.00 45.59 88 ARG A O 1
ATOM 677 N N . THR A 1 89 ? -22.589 18.747 22.074 1.00 44.38 89 THR A N 1
ATOM 678 C CA . THR A 1 89 ? -22.974 19.696 20.995 1.00 44.38 89 THR A CA 1
ATOM 679 C C . THR A 1 89 ? -22.133 20.988 21.111 1.00 44.38 89 THR A C 1
ATOM 681 O O . THR A 1 89 ? -21.987 21.498 22.224 1.00 44.38 89 THR A O 1
ATOM 684 N N . GLY A 1 90 ? -21.623 21.571 20.011 1.00 47.78 90 GLY A N 1
ATOM 685 C CA . GLY A 1 90 ? -20.906 22.866 20.019 1.00 47.78 90 GLY A CA 1
ATOM 686 C C . GLY A 1 90 ? -20.322 23.306 18.660 1.00 47.78 90 GLY A C 1
ATOM 687 O O . GLY A 1 90 ? -20.588 22.686 17.644 1.00 47.78 90 GLY A O 1
ATOM 688 N N . ALA A 1 91 ? -19.535 24.390 18.613 1.00 47.28 91 ALA A N 1
ATOM 689 C CA . ALA A 1 91 ? -18.965 24.944 17.372 1.00 47.28 91 ALA A CA 1
ATOM 690 C C . ALA A 1 91 ? -17.761 24.121 16.851 1.00 47.28 91 ALA A C 1
ATOM 692 O O . ALA A 1 91 ? -16.639 24.418 17.224 1.00 47.28 91 ALA A O 1
ATOM 693 N N . GLY A 1 92 ? -17.981 23.078 16.043 1.00 50.88 92 GLY A N 1
ATOM 694 C CA . GLY A 1 92 ? -16.927 22.357 15.296 1.00 50.88 92 GLY A CA 1
ATOM 695 C C . GLY A 1 92 ? -15.893 21.557 16.117 1.00 50.88 92 GLY A C 1
ATOM 696 O O . GLY A 1 92 ? -15.818 21.656 17.351 1.00 50.88 92 GLY A O 1
ATOM 697 N N . LEU A 1 93 ? -15.085 20.750 15.416 1.00 61.06 93 LEU A N 1
ATOM 698 C CA . LEU A 1 93 ? -13.920 20.050 15.974 1.00 61.06 93 LEU A CA 1
ATOM 699 C C . LEU A 1 93 ? -12.869 21.084 16.428 1.00 61.06 93 LEU A C 1
ATOM 701 O O . LEU A 1 93 ? -12.694 22.107 15.778 1.00 61.06 93 LEU A O 1
ATOM 705 N N . PHE A 1 94 ? -12.189 20.848 17.554 1.00 63.78 94 PHE A N 1
ATOM 706 C CA . PHE A 1 94 ? -11.139 21.732 18.102 1.00 63.78 94 PHE A CA 1
ATOM 707 C C . PHE A 1 94 ? -11.551 23.147 18.566 1.00 63.78 94 PHE A C 1
ATOM 709 O O . PHE A 1 94 ? -10.680 23.971 18.803 1.00 63.78 94 PHE A O 1
ATOM 716 N N . ALA A 1 95 ? -12.828 23.439 18.855 1.00 59.97 95 ALA A N 1
ATOM 717 C CA . ALA A 1 95 ? -13.196 24.677 19.589 1.00 59.97 95 ALA A CA 1
ATOM 718 C C . ALA A 1 95 ? -12.430 24.862 20.922 1.00 59.97 95 ALA A C 1
ATOM 720 O O . ALA A 1 95 ? -12.272 25.964 21.448 1.00 59.97 95 ALA A O 1
ATOM 721 N N . SER A 1 96 ? -11.996 23.739 21.487 1.00 63.81 96 SER A N 1
ATOM 722 C CA . SER A 1 96 ? -11.069 23.600 22.600 1.00 63.81 96 SER A CA 1
ATOM 723 C C . SER A 1 96 ? -10.209 22.368 22.332 1.00 63.81 96 SER A C 1
ATOM 725 O O . SER A 1 96 ? -10.641 21.463 21.616 1.00 63.81 96 SER A O 1
ATOM 727 N N . ALA A 1 97 ? -9.026 22.288 22.936 1.00 65.38 97 ALA A N 1
ATOM 728 C CA . ALA A 1 97 ? -8.136 21.161 22.722 1.00 65.38 97 ALA A CA 1
ATOM 729 C C . ALA A 1 97 ? -8.803 19.886 23.279 1.00 65.38 97 ALA A C 1
ATOM 731 O O . ALA A 1 97 ? -9.216 19.897 24.444 1.00 65.38 97 ALA A O 1
ATOM 732 N N . PRO A 1 98 ? -8.948 18.813 22.481 1.00 67.69 98 PRO A N 1
ATOM 733 C CA . PRO A 1 98 ? -9.579 17.583 22.928 1.00 67.69 98 PRO A CA 1
ATOM 734 C C . PRO A 1 98 ? -8.649 16.884 23.919 1.00 67.69 98 PRO A C 1
ATOM 736 O O . PRO A 1 98 ? -7.723 16.176 23.539 1.00 67.69 98 PRO A O 1
ATOM 739 N N . SER A 1 99 ? -8.868 17.148 25.205 1.00 69.12 99 SER A N 1
ATOM 740 C CA . SER A 1 99 ? -8.099 16.581 26.307 1.00 69.12 99 SER A CA 1
ATOM 741 C C . SER A 1 99 ? -9.040 16.083 27.392 1.00 69.12 99 SER A C 1
ATOM 743 O O . SER A 1 99 ? -10.022 16.740 27.759 1.00 69.12 99 SER A O 1
ATOM 745 N N . HIS A 1 100 ? -8.706 14.927 27.947 1.00 77.69 100 HIS A N 1
ATOM 746 C CA . HIS A 1 100 ? -9.370 14.395 29.125 1.00 77.69 100 HIS A CA 1
ATOM 747 C C . HIS A 1 100 ? -8.695 14.931 30.385 1.00 77.69 100 HIS A C 1
ATOM 749 O O . HIS A 1 100 ? -7.482 15.124 30.405 1.00 77.69 100 HIS A O 1
ATOM 755 N N . SER A 1 101 ? -9.483 15.157 31.433 1.00 78.00 101 SER A N 1
ATOM 756 C CA . SER A 1 101 ? -8.954 15.397 32.773 1.00 78.00 101 SER A CA 1
ATOM 757 C C . SER A 1 101 ? -9.072 14.124 33.599 1.00 78.00 101 SER A C 1
ATOM 759 O O . SER A 1 101 ? -10.053 13.388 33.471 1.00 78.00 101 SER A O 1
ATOM 761 N N . PHE A 1 102 ? -8.078 13.847 34.439 1.00 87.00 102 PHE A N 1
ATOM 762 C CA . PHE A 1 102 ? -8.045 12.657 35.289 1.00 87.00 102 PHE A CA 1
ATOM 763 C C . PHE A 1 102 ? -7.939 13.054 36.757 1.00 87.00 102 PHE A C 1
ATOM 765 O O . PHE A 1 102 ? -7.088 13.859 37.119 1.00 87.00 102 PHE A O 1
ATOM 772 N N . GLU A 1 103 ? -8.787 12.484 37.613 1.00 88.62 103 GLU A N 1
ATOM 773 C CA . GLU A 1 103 ? -8.847 12.831 39.044 1.00 88.62 103 GLU A CA 1
ATOM 774 C C . GLU A 1 103 ? -7.899 11.978 39.896 1.00 88.62 103 GLU A C 1
ATOM 776 O O . GLU A 1 103 ? -7.581 12.316 41.032 1.00 88.62 103 GLU A O 1
ATOM 781 N N . SER A 1 104 ? -7.427 10.859 39.348 1.00 89.94 104 SER A N 1
ATOM 782 C CA . SER A 1 104 ? -6.496 9.963 40.023 1.00 89.94 104 SER A CA 1
ATOM 783 C C . SER A 1 104 ? -5.468 9.412 39.047 1.00 89.94 104 SER A C 1
ATOM 785 O O . SER A 1 104 ? -5.755 9.214 37.865 1.00 89.94 104 SER A O 1
ATOM 787 N N . CYS A 1 105 ? -4.269 9.163 39.564 1.00 93.75 105 CYS A N 1
ATOM 788 C CA . CYS A 1 105 ? -3.184 8.507 38.858 1.00 93.75 105 CYS A CA 1
ATOM 789 C C . CYS A 1 105 ? -2.444 7.589 39.834 1.00 93.75 105 CYS A C 1
ATOM 791 O O . CYS A 1 105 ? -2.152 7.981 40.963 1.00 93.75 105 CYS A O 1
ATOM 793 N N . SER A 1 106 ? -2.108 6.383 39.387 1.00 94.44 106 SER A N 1
ATOM 794 C CA . SER A 1 106 ? -1.218 5.463 40.101 1.00 94.44 106 SER A CA 1
ATOM 795 C C . SER A 1 106 ? -0.097 4.999 39.179 1.00 94.44 106 SER A C 1
ATOM 797 O O . SER A 1 106 ? -0.261 4.996 37.961 1.00 94.44 106 SER A O 1
ATOM 799 N N . LEU A 1 107 ? 1.046 4.634 39.757 1.00 95.69 107 LEU A N 1
ATOM 800 C CA . LEU A 1 107 ? 2.212 4.120 39.042 1.00 95.69 107 LEU A CA 1
ATOM 801 C C . LEU A 1 107 ? 2.544 2.727 39.574 1.00 95.69 107 LEU A C 1
ATOM 803 O O . LEU A 1 107 ? 2.667 2.534 40.783 1.00 95.69 107 LEU A O 1
ATOM 807 N N . SER A 1 108 ? 2.710 1.761 38.676 1.00 95.88 108 SER A N 1
ATOM 808 C CA . SER A 1 108 ? 3.066 0.387 39.031 1.00 95.88 108 SER A CA 1
ATOM 809 C C . SER A 1 108 ? 4.105 -0.182 38.070 1.00 95.88 108 SER A C 1
ATOM 811 O O . SER A 1 108 ? 4.118 0.139 36.883 1.00 95.88 108 SER A O 1
ATOM 813 N N . LYS A 1 109 ? 4.993 -1.047 38.569 1.00 94.31 109 LYS A N 1
ATOM 814 C CA . LYS A 1 109 ? 5.940 -1.773 37.716 1.00 94.31 109 LYS A CA 1
ATOM 815 C C . LYS A 1 109 ? 5.192 -2.857 36.937 1.00 94.31 109 LYS A C 1
ATOM 817 O O . LYS A 1 109 ? 4.472 -3.652 37.539 1.00 94.31 109 LYS A O 1
ATOM 822 N N . LYS A 1 110 ? 5.394 -2.932 35.619 1.00 91.31 110 LYS A N 1
ATOM 823 C CA . LYS A 1 110 ? 4.729 -3.907 34.742 1.00 91.31 110 LYS A CA 1
ATOM 824 C C . LYS A 1 110 ? 5.691 -4.407 33.669 1.00 91.31 110 LYS A C 1
ATOM 826 O O . LYS A 1 110 ? 6.109 -3.654 32.790 1.00 91.31 110 LYS A O 1
ATOM 831 N N . GLY A 1 111 ? 6.036 -5.693 33.739 1.00 91.25 111 GLY A N 1
ATOM 832 C CA . GLY A 1 111 ? 7.034 -6.295 32.852 1.00 91.25 111 GLY A CA 1
ATOM 833 C C . GLY A 1 111 ? 8.393 -5.593 32.957 1.00 91.25 111 GLY A C 1
ATOM 834 O O . GLY A 1 111 ? 8.862 -5.293 34.055 1.00 91.25 111 GLY A O 1
ATOM 835 N N . GLN A 1 112 ? 9.009 -5.315 31.806 1.00 93.50 112 GLN A N 1
ATOM 836 C CA . GLN A 1 112 ? 10.272 -4.574 31.681 1.00 93.50 112 GLN A CA 1
ATOM 837 C C . GLN A 1 112 ? 10.039 -3.055 31.586 1.00 93.50 112 GLN A C 1
ATOM 839 O O . GLN A 1 112 ? 10.665 -2.383 30.775 1.00 93.50 112 GLN A O 1
ATOM 844 N N . GLY A 1 113 ? 9.094 -2.512 32.353 1.00 96.31 113 GLY A N 1
ATOM 845 C CA . GLY A 1 113 ? 8.719 -1.099 32.325 1.00 96.31 113 GLY A CA 1
ATOM 846 C C . GLY A 1 113 ? 7.784 -0.731 33.475 1.00 96.31 113 GLY A C 1
ATOM 847 O O . GLY A 1 113 ? 7.623 -1.504 34.428 1.00 96.31 113 GLY A O 1
ATOM 848 N N . SER A 1 114 ? 7.146 0.432 33.374 1.00 97.56 114 SER A N 1
ATOM 849 C CA . SER A 1 114 ? 6.150 0.899 34.344 1.00 97.56 114 SER A CA 1
ATOM 850 C C . SER A 1 114 ? 4.882 1.386 33.653 1.00 97.56 114 SER A C 1
ATOM 852 O O . SER A 1 114 ? 4.935 1.967 32.575 1.00 97.56 114 SER A O 1
ATOM 854 N N . GLU A 1 115 ? 3.738 1.141 34.284 1.00 98.12 115 GLU A N 1
ATOM 855 C CA . GLU A 1 115 ? 2.417 1.570 33.829 1.00 98.12 115 GLU A CA 1
ATOM 856 C C . GLU A 1 115 ? 1.857 2.639 34.768 1.00 98.12 115 GLU A C 1
ATOM 858 O O . GLU A 1 115 ? 1.762 2.428 35.982 1.00 98.12 115 GLU A O 1
ATOM 863 N N . PHE A 1 116 ? 1.444 3.758 34.180 1.00 98.00 116 PHE A N 1
ATOM 864 C CA . PHE A 1 116 ? 0.568 4.734 34.809 1.00 98.00 116 PHE A CA 1
ATOM 865 C C . PHE A 1 116 ? -0.881 4.363 34.518 1.00 98.00 116 PHE A C 1
ATOM 867 O O . PHE A 1 116 ? -1.235 4.118 33.365 1.00 98.00 116 PHE A O 1
ATOM 874 N N . LEU A 1 117 ? -1.717 4.356 35.550 1.00 97.19 117 LEU A N 1
ATOM 875 C CA . LEU A 1 117 ? -3.159 4.164 35.443 1.00 97.19 117 LEU A CA 1
ATOM 876 C C . LEU A 1 117 ? -3.853 5.443 35.901 1.00 97.19 117 LEU A C 1
ATOM 878 O O . LEU A 1 117 ? -3.837 5.752 37.096 1.00 97.19 117 LEU A O 1
ATOM 882 N N . LEU A 1 118 ? -4.452 6.161 34.953 1.00 94.56 118 LEU A N 1
ATOM 883 C CA . LEU A 1 118 ? -5.251 7.355 35.199 1.00 94.56 118 LEU A CA 1
ATOM 884 C C . LEU A 1 118 ? -6.738 7.017 35.129 1.00 94.56 118 LEU A C 1
ATOM 886 O O . LEU A 1 118 ? -7.168 6.242 34.270 1.00 94.56 118 LEU A O 1
ATOM 890 N N . ARG A 1 119 ? -7.533 7.609 36.020 1.00 93.44 119 ARG A N 1
ATOM 891 C CA . ARG A 1 119 ? -8.980 7.374 36.076 1.00 93.44 119 ARG A CA 1
ATOM 892 C C . ARG A 1 119 ? -9.746 8.659 36.363 1.00 93.44 119 ARG A C 1
ATOM 894 O O . ARG A 1 119 ? -9.264 9.511 37.110 1.00 93.44 119 ARG A O 1
ATOM 901 N N . ARG A 1 120 ? -10.941 8.768 35.780 1.00 88.56 120 ARG A N 1
ATOM 902 C CA . ARG A 1 120 ? -11.983 9.745 36.136 1.00 88.56 120 ARG A CA 1
ATOM 903 C C . ARG A 1 120 ? -13.352 9.087 36.056 1.00 88.56 120 ARG A C 1
ATOM 905 O O . ARG A 1 120 ? -13.622 8.358 35.102 1.00 88.56 120 ARG A O 1
ATOM 912 N N . VAL A 1 121 ? -14.220 9.375 37.018 1.00 87.69 121 VAL A N 1
ATOM 913 C CA . VAL A 1 121 ? -15.644 9.031 36.952 1.00 87.69 121 VAL A CA 1
ATOM 914 C C . VAL A 1 121 ? -16.469 10.309 36.951 1.00 87.69 121 VAL A C 1
ATOM 916 O O . VAL A 1 121 ? -16.322 11.159 37.823 1.00 87.69 121 VAL A O 1
ATOM 919 N N . SER A 1 122 ? -17.353 10.472 35.972 1.00 79.50 122 SER A N 1
ATOM 920 C CA . SER A 1 122 ? -18.212 11.654 35.894 1.00 79.50 122 SER A CA 1
ATOM 921 C C . SER A 1 122 ? -19.454 11.356 35.064 1.00 79.50 122 SER A C 1
ATOM 923 O O . SER A 1 122 ? -19.378 10.668 34.050 1.00 79.50 122 SER A O 1
ATOM 925 N N . GLU A 1 123 ? -20.616 11.813 35.541 1.00 79.00 123 GLU A N 1
ATOM 926 C CA . GLU A 1 123 ? -21.930 11.538 34.933 1.00 79.00 123 GLU A CA 1
ATOM 927 C C . GLU A 1 123 ? -22.198 10.042 34.661 1.00 79.00 123 GLU A C 1
ATOM 929 O O . GLU A 1 123 ? -22.846 9.671 33.686 1.00 79.00 123 GLU A O 1
ATOM 934 N N . GLY A 1 124 ? -21.665 9.156 35.510 1.00 82.38 124 GLY A N 1
ATOM 935 C CA . GLY A 1 124 ? -21.785 7.704 35.345 1.00 82.38 124 GLY A CA 1
ATOM 936 C C . GLY A 1 124 ? -20.866 7.093 34.278 1.00 82.38 124 GLY A C 1
ATOM 937 O O . GLY A 1 124 ? -20.855 5.874 34.131 1.00 82.38 124 GLY A O 1
ATOM 938 N N . VAL A 1 125 ? -20.067 7.898 33.572 1.00 87.00 125 VAL A N 1
ATOM 939 C CA . VAL A 1 125 ? -19.044 7.422 32.633 1.00 87.00 125 VAL A CA 1
ATOM 940 C C . VAL A 1 125 ? -17.720 7.249 33.371 1.00 87.00 125 VAL A C 1
ATOM 942 O O . VAL A 1 125 ? -17.273 8.152 34.082 1.00 87.00 125 VAL A O 1
ATOM 945 N N . THR A 1 126 ? -17.079 6.094 33.198 1.00 92.31 126 THR A N 1
ATOM 946 C CA . THR A 1 126 ? -15.727 5.837 33.714 1.00 92.31 126 THR A CA 1
ATOM 947 C C . THR A 1 126 ? -14.720 5.927 32.576 1.00 92.31 126 THR A C 1
ATOM 949 O O . THR A 1 126 ? -14.780 5.138 31.637 1.00 92.31 126 THR A O 1
ATOM 952 N N . LEU A 1 127 ? -13.767 6.852 32.683 1.00 92.38 127 LEU A N 1
ATOM 953 C CA . LEU A 1 127 ? -12.601 6.923 31.806 1.00 92.38 127 LEU A CA 1
ATOM 954 C C . LEU A 1 127 ? -11.402 6.283 32.494 1.00 92.38 127 LEU A C 1
ATOM 956 O O . LEU A 1 127 ? -11.108 6.588 33.652 1.00 92.38 127 LEU A O 1
ATOM 960 N N . THR A 1 128 ? -10.702 5.418 31.768 1.00 96.19 128 THR A N 1
ATOM 961 C CA . THR A 1 128 ? -9.473 4.768 32.228 1.00 96.19 128 THR A CA 1
ATOM 962 C C . THR A 1 128 ? -8.404 4.896 31.155 1.00 96.19 128 THR A C 1
ATOM 964 O O . THR A 1 128 ? -8.569 4.358 30.064 1.00 96.19 128 THR A O 1
ATOM 967 N N . LYS A 1 129 ? -7.295 5.571 31.465 1.00 96.38 129 LYS A N 1
ATOM 968 C CA . LYS A 1 129 ? -6.126 5.663 30.583 1.00 96.38 129 LYS A CA 1
ATOM 969 C C . LYS A 1 129 ? -4.964 4.891 31.188 1.00 96.38 129 LYS A C 1
ATOM 971 O O . LYS A 1 129 ? -4.668 5.029 32.374 1.00 96.38 129 LYS A O 1
ATOM 976 N N . ARG A 1 130 ? -4.303 4.073 30.377 1.00 98.00 130 ARG A N 1
ATOM 977 C CA . ARG A 1 130 ? -3.062 3.381 30.729 1.00 98.00 130 ARG A CA 1
ATOM 978 C C . ARG A 1 130 ? -1.953 3.903 29.844 1.00 98.00 130 ARG A C 1
ATOM 980 O O . ARG A 1 130 ? -2.116 3.947 28.629 1.00 98.00 130 ARG A O 1
ATOM 987 N N . VAL A 1 131 ? -0.837 4.269 30.459 1.00 98.44 131 VAL A N 1
ATOM 988 C CA . VAL A 1 131 ? 0.379 4.694 29.763 1.00 98.44 131 VAL A CA 1
ATOM 989 C C . VAL A 1 131 ? 1.511 3.810 30.257 1.00 98.44 131 VAL A C 1
ATOM 991 O O . VAL A 1 131 ? 1.942 3.936 31.402 1.00 98.44 131 VAL A O 1
ATOM 994 N N . TRP A 1 132 ? 1.972 2.886 29.420 1.00 98.44 132 TRP A N 1
ATOM 995 C CA . TRP A 1 132 ? 3.098 2.014 29.732 1.00 98.44 132 TRP A CA 1
ATOM 996 C C . TRP A 1 132 ? 4.365 2.527 29.054 1.00 98.44 132 TRP A C 1
ATOM 998 O O . TRP A 1 132 ? 4.417 2.655 27.832 1.00 98.44 132 TRP A O 1
ATOM 1008 N N . ALA A 1 133 ? 5.390 2.796 29.858 1.00 98.25 133 ALA A N 1
ATOM 1009 C CA . ALA A 1 133 ? 6.703 3.226 29.403 1.00 98.25 133 ALA A CA 1
ATOM 1010 C C . ALA A 1 133 ? 7.742 2.117 29.655 1.00 98.25 133 ALA A C 1
ATOM 1012 O O . ALA A 1 133 ? 7.789 1.557 30.759 1.00 98.25 133 ALA A O 1
ATOM 1013 N N . PRO A 1 134 ? 8.582 1.787 28.661 1.00 97.81 134 PRO A N 1
ATOM 1014 C CA . PRO A 1 134 ? 9.568 0.725 28.778 1.00 97.81 134 PRO A CA 1
ATOM 1015 C C . PRO A 1 134 ? 10.777 1.170 29.608 1.00 97.81 134 PRO A C 1
ATOM 1017 O O . PRO A 1 134 ? 11.132 2.345 29.645 1.00 97.81 134 PRO A O 1
ATOM 1020 N N . GLN A 1 135 ? 11.470 0.209 30.221 1.00 97.56 135 GLN A N 1
ATOM 1021 C CA . GLN A 1 135 ? 12.800 0.440 30.785 1.00 97.56 135 GLN A CA 1
ATOM 1022 C C . GLN A 1 135 ? 13.817 0.735 29.679 1.00 97.56 135 GLN A C 1
ATOM 1024 O O . GLN A 1 135 ? 14.683 1.566 29.887 1.00 97.56 135 GLN A O 1
ATOM 1029 N N . LYS A 1 136 ? 13.714 0.088 28.513 1.00 96.56 136 LYS A N 1
ATOM 1030 C CA . LYS A 1 136 ? 14.587 0.313 27.351 1.00 96.56 136 LYS A CA 1
ATOM 1031 C C . LYS A 1 136 ? 13.763 0.317 26.067 1.00 96.56 136 LYS A C 1
ATOM 1033 O O . LYS A 1 136 ? 12.900 -0.544 25.901 1.00 96.56 136 LYS A O 1
ATOM 1038 N N . GLY A 1 137 ? 14.066 1.233 25.154 1.00 94.25 137 GLY A N 1
ATOM 1039 C CA . GLY A 1 137 ? 13.329 1.448 23.913 1.00 94.25 137 GLY A CA 1
ATOM 1040 C C . GLY A 1 137 ? 12.518 2.742 23.927 1.00 94.25 137 GLY A C 1
ATOM 1041 O O . GLY A 1 137 ? 12.280 3.347 24.969 1.00 94.25 137 GLY A O 1
ATOM 1042 N N . ARG A 1 138 ? 12.094 3.168 22.737 1.00 94.31 138 ARG A N 1
ATOM 1043 C CA . ARG A 1 138 ? 11.487 4.488 22.489 1.00 94.31 138 ARG A CA 1
ATOM 1044 C C . ARG A 1 138 ? 9.961 4.491 22.378 1.00 94.31 138 ARG A C 1
ATOM 1046 O O . ARG A 1 138 ? 9.361 5.542 22.178 1.00 94.31 138 ARG A O 1
ATOM 1053 N N . GLN A 1 139 ? 9.349 3.316 22.479 1.00 95.81 139 GLN A N 1
ATOM 1054 C CA . GLN A 1 139 ? 7.922 3.103 22.265 1.00 95.81 139 GLN A CA 1
ATOM 1055 C C . GLN A 1 139 ? 7.168 3.109 23.594 1.00 95.81 139 GLN A C 1
ATOM 1057 O O . GLN A 1 139 ? 7.417 2.268 24.457 1.00 95.81 139 GLN A O 1
ATOM 1062 N N . ILE A 1 140 ? 6.212 4.020 23.735 1.00 98.25 140 ILE A N 1
ATOM 1063 C CA . ILE A 1 140 ? 5.302 4.125 24.876 1.00 98.25 140 ILE A CA 1
ATOM 1064 C C . ILE A 1 140 ? 3.924 3.656 24.416 1.00 98.25 140 ILE A C 1
ATOM 1066 O O . ILE A 1 140 ? 3.382 4.180 23.447 1.00 98.25 140 ILE A O 1
ATOM 1070 N N . LYS A 1 141 ? 3.346 2.689 25.129 1.00 98.06 141 LYS A N 1
ATOM 1071 C CA . LYS A 1 141 ? 2.035 2.118 24.793 1.00 98.06 141 LYS A CA 1
ATOM 1072 C C . LYS A 1 141 ? 0.942 2.871 25.530 1.00 98.06 141 LYS A C 1
ATOM 1074 O O . LYS A 1 141 ? 1.029 3.020 26.752 1.00 98.06 141 LYS A O 1
ATOM 1079 N N . VAL A 1 142 ? -0.096 3.296 24.818 1.00 98.31 142 VAL A N 1
ATOM 1080 C CA . VAL A 1 142 ? -1.237 4.001 25.404 1.00 98.31 142 VAL A CA 1
ATOM 1081 C C . VAL A 1 142 ? -2.530 3.258 25.092 1.00 98.31 142 VAL A C 1
ATOM 1083 O O . VAL A 1 142 ? -2.768 2.849 23.960 1.00 98.31 142 VAL A O 1
ATOM 1086 N N . SER A 1 143 ? -3.381 3.091 26.105 1.00 97.56 143 SER A N 1
ATOM 1087 C CA . SER A 1 143 ? -4.767 2.660 25.916 1.00 97.56 143 SER A CA 1
ATOM 1088 C C . SER A 1 143 ? -5.710 3.569 26.687 1.00 97.56 143 SER A C 1
ATOM 1090 O O . SER A 1 143 ? -5.481 3.815 27.873 1.00 97.56 143 SER A O 1
ATOM 1092 N N . LEU A 1 144 ? -6.790 4.004 26.058 1.00 95.12 144 LEU A N 1
ATOM 1093 C CA . LEU A 1 144 ? -7.809 4.857 26.645 1.00 95.12 144 LEU A CA 1
ATOM 1094 C C . LEU A 1 144 ? -9.178 4.188 26.479 1.00 95.12 144 LEU A C 1
ATOM 1096 O O . LEU A 1 144 ? -9.616 3.900 25.370 1.00 95.12 144 LEU A O 1
ATOM 1100 N N . GLN A 1 145 ? -9.852 3.934 27.596 1.00 95.12 145 GLN A N 1
ATOM 1101 C CA . GLN A 1 145 ? -11.135 3.246 27.644 1.00 95.12 145 GLN A CA 1
ATOM 1102 C C . GLN A 1 145 ? -12.213 4.152 28.237 1.00 95.12 145 GLN A C 1
ATOM 1104 O O . GLN A 1 145 ? -11.993 4.771 29.281 1.00 95.12 145 GLN A O 1
ATOM 1109 N N . ALA A 1 146 ? -13.388 4.168 27.611 1.00 92.19 146 ALA A N 1
ATOM 1110 C CA . ALA A 1 146 ? -14.611 4.733 28.171 1.00 92.19 146 ALA A CA 1
ATOM 1111 C C . ALA A 1 146 ? -15.621 3.618 28.464 1.00 92.19 146 ALA A C 1
ATOM 1113 O O . ALA A 1 146 ? -15.892 2.785 27.600 1.00 92.19 146 ALA A O 1
ATOM 1114 N N . GLU A 1 147 ? -16.189 3.607 29.670 1.00 92.88 147 GLU A N 1
ATOM 1115 C CA . GLU A 1 147 ? -17.310 2.744 30.052 1.00 92.88 147 GLU A CA 1
ATOM 1116 C C . GLU A 1 147 ? -18.538 3.597 30.391 1.00 92.88 147 GLU A C 1
ATOM 1118 O O . GLU A 1 147 ? -18.514 4.394 31.330 1.00 92.88 147 GLU A O 1
ATOM 1123 N N . PHE A 1 148 ? -19.609 3.422 29.620 1.00 87.81 148 PHE A N 1
ATOM 1124 C CA . PHE A 1 148 ? -20.891 4.100 29.776 1.00 87.81 148 PHE A CA 1
ATOM 1125 C C . PHE A 1 148 ? -21.834 3.327 30.711 1.00 87.81 148 PHE A C 1
ATOM 1127 O O . PHE A 1 148 ? -21.720 2.104 30.838 1.00 87.81 148 PHE A O 1
ATOM 1134 N N . PRO A 1 149 ? -22.825 4.000 31.327 1.00 84.94 149 PRO A N 1
ATOM 1135 C CA . PRO A 1 149 ? -23.830 3.328 32.152 1.00 84.94 149 PRO A CA 1
ATOM 1136 C C . PRO A 1 149 ? -24.656 2.285 31.386 1.00 84.94 149 PRO A C 1
ATOM 1138 O O . PRO A 1 149 ? -25.045 1.265 31.949 1.00 84.94 149 PRO A O 1
ATOM 1141 N N . THR A 1 150 ? -24.942 2.553 30.108 1.00 78.94 150 THR A N 1
ATOM 1142 C CA . THR A 1 150 ? -25.814 1.743 29.242 1.00 78.94 150 THR A CA 1
ATOM 1143 C C . THR A 1 150 ? -25.291 1.729 27.801 1.00 78.94 150 THR A C 1
ATOM 1145 O O . THR A 1 150 ? -24.457 2.559 27.435 1.00 78.94 150 THR A O 1
ATOM 1148 N N . ASN A 1 151 ? -25.763 0.778 26.988 1.00 79.00 151 ASN A N 1
ATOM 1149 C CA . ASN A 1 151 ? -25.543 0.786 25.537 1.00 79.00 151 ASN A CA 1
ATOM 1150 C C . ASN A 1 151 ? -26.301 1.943 24.871 1.00 79.00 151 ASN A C 1
ATOM 1152 O O . ASN A 1 151 ? -27.324 2.402 25.377 1.00 79.00 151 ASN A O 1
ATOM 1156 N N . GLY A 1 152 ? -25.827 2.379 23.703 1.00 74.00 152 GLY A N 1
ATOM 1157 C CA . GLY A 1 152 ? -26.540 3.349 22.874 1.00 74.00 152 GLY A CA 1
ATOM 1158 C C . GLY A 1 152 ? -26.365 4.804 23.315 1.00 74.00 152 GLY A C 1
ATOM 1159 O O . GLY A 1 152 ? -27.127 5.671 22.868 1.00 74.00 152 GLY A O 1
ATOM 1160 N N . GLN A 1 153 ? -25.371 5.088 24.169 1.00 80.56 153 GLN A N 1
ATOM 1161 C CA . GLN A 1 153 ? -24.978 6.451 24.525 1.00 80.56 153 GLN A CA 1
ATOM 1162 C C . GLN A 1 153 ? -24.562 7.202 23.258 1.00 80.56 153 GLN A C 1
ATOM 1164 O O . GLN A 1 153 ? -23.779 6.696 22.462 1.00 80.56 153 GLN A O 1
ATOM 1169 N N . ARG A 1 154 ? -25.082 8.414 23.064 1.00 81.00 154 ARG A N 1
ATOM 1170 C CA . ARG A 1 154 ? -24.730 9.268 21.923 1.00 81.00 154 ARG A CA 1
ATOM 1171 C C . ARG A 1 154 ? -23.510 10.126 22.242 1.00 81.00 154 ARG A C 1
ATOM 1173 O O . ARG A 1 154 ? -23.489 10.749 23.310 1.00 81.00 154 ARG A O 1
ATOM 1180 N N . ILE A 1 155 ? -22.543 10.168 21.323 1.00 83.50 155 ILE A N 1
ATOM 1181 C CA . ILE A 1 155 ? -21.303 10.952 21.431 1.00 83.50 155 ILE A CA 1
ATOM 1182 C C . ILE A 1 155 ? -20.975 11.679 20.117 1.00 83.50 155 ILE A C 1
ATOM 1184 O O . ILE A 1 155 ? -21.329 11.180 19.053 1.00 83.50 155 ILE A O 1
ATOM 1188 N N . GLU A 1 156 ? -20.312 12.839 20.194 1.00 83.00 156 GLU A N 1
ATOM 1189 C CA . GLU A 1 156 ? -19.733 13.556 19.036 1.00 83.00 156 GLU A CA 1
ATOM 1190 C C . GLU A 1 156 ? -18.372 12.963 18.648 1.00 83.00 156 GLU A C 1
ATOM 1192 O O . GLU A 1 156 ? -18.168 12.585 17.502 1.00 83.00 156 GLU A O 1
ATOM 1197 N N . TYR A 1 157 ? -17.458 12.825 19.615 1.00 86.81 157 TYR A N 1
ATOM 1198 C CA . TYR A 1 157 ? -16.143 12.212 19.424 1.00 86.81 157 TYR A CA 1
ATOM 1199 C C . TYR A 1 157 ? -15.572 11.657 20.740 1.00 86.81 157 TYR A C 1
ATOM 1201 O O . TYR A 1 157 ? -15.997 12.036 21.837 1.00 86.81 157 TYR A O 1
ATOM 1209 N N . PHE A 1 158 ? -14.563 10.793 20.624 1.00 89.44 158 PHE A N 1
ATOM 1210 C CA . PHE A 1 158 ? -13.703 10.319 21.711 1.00 89.44 158 PHE A CA 1
ATOM 1211 C C . PHE A 1 158 ? -12.257 10.306 21.206 1.00 89.44 158 PHE A C 1
ATOM 1213 O O . PHE A 1 158 ? -11.890 9.420 20.440 1.00 89.44 158 PHE A O 1
ATOM 1220 N N . LEU A 1 159 ? -11.461 11.314 21.579 1.00 89.38 159 LEU A N 1
ATOM 1221 C CA . LEU A 1 159 ? -10.126 11.574 21.024 1.00 89.38 159 LEU A CA 1
ATOM 1222 C C . LEU A 1 159 ? -9.093 11.732 22.135 1.00 89.38 159 LEU A C 1
ATOM 1224 O O . LEU A 1 159 ? -9.358 12.415 23.121 1.00 89.38 159 LEU A O 1
ATOM 1228 N N . ASP A 1 160 ? -7.893 11.207 21.912 1.00 91.44 160 ASP A N 1
ATOM 1229 C CA . ASP A 1 160 ? -6.719 11.493 22.733 1.00 91.44 160 ASP A CA 1
ATOM 1230 C C . ASP A 1 160 ? -5.749 12.380 21.945 1.00 91.44 160 ASP A C 1
ATOM 1232 O O . ASP A 1 160 ? -5.482 12.122 20.768 1.00 91.44 160 ASP A O 1
ATOM 1236 N N . SER A 1 161 ? -5.259 13.453 22.571 1.00 91.56 161 SER A N 1
ATOM 1237 C CA . SER A 1 161 ? -4.479 14.485 21.880 1.00 91.56 161 SER A CA 1
ATOM 1238 C C . SER A 1 161 ? -3.267 14.931 22.672 1.00 91.56 161 SER A C 1
ATOM 1240 O O . SER A 1 161 ? -3.312 15.061 23.895 1.00 91.56 161 SER A O 1
ATOM 1242 N N . TYR A 1 162 ? -2.209 15.269 21.943 1.00 93.94 162 TYR A N 1
ATOM 1243 C CA . TYR A 1 162 ? -0.951 15.754 22.491 1.00 93.94 162 TYR A CA 1
ATOM 1244 C C . TYR A 1 162 ? -0.506 17.030 21.787 1.00 93.94 162 TYR A C 1
ATOM 1246 O O . TYR A 1 162 ? -0.607 17.156 20.570 1.00 93.94 162 TYR A O 1
ATOM 1254 N N . ALA A 1 163 ? 0.027 17.970 22.561 1.00 93.44 163 ALA A N 1
ATOM 1255 C CA . ALA A 1 163 ? 0.726 19.134 22.046 1.00 93.44 163 ALA A CA 1
ATOM 1256 C C . ALA A 1 163 ? 2.201 18.776 21.810 1.00 93.44 163 ALA A C 1
ATOM 1258 O O . ALA A 1 163 ? 2.909 18.391 22.747 1.00 93.44 163 ALA A O 1
ATOM 1259 N N . PHE A 1 164 ? 2.672 18.925 20.571 1.00 94.94 164 PHE A N 1
ATOM 1260 C CA . PHE A 1 164 ? 4.089 18.817 20.234 1.00 94.94 164 PHE A CA 1
ATOM 1261 C C . PHE A 1 164 ? 4.826 20.085 20.675 1.00 94.94 164 PHE A C 1
ATOM 1263 O O . PHE A 1 164 ? 4.745 21.135 20.036 1.00 94.94 164 PHE A O 1
ATOM 1270 N N . THR A 1 165 ? 5.535 19.982 21.800 1.00 88.62 165 THR A N 1
ATOM 1271 C CA . THR A 1 165 ? 6.246 21.086 22.460 1.00 88.62 165 THR A CA 1
ATOM 1272 C C . THR A 1 165 ? 7.721 20.725 22.648 1.00 88.62 165 THR A C 1
ATOM 1274 O O . THR A 1 165 ? 8.131 20.368 23.763 1.00 88.62 165 THR A O 1
ATOM 1277 N N . PRO A 1 166 ? 8.538 20.780 21.581 1.00 91.06 166 PRO A N 1
ATOM 1278 C CA . PRO A 1 166 ? 9.938 20.379 21.638 1.00 91.06 166 PRO A CA 1
ATOM 1279 C C . PRO A 1 166 ? 10.704 21.249 22.645 1.00 91.06 166 PRO A C 1
ATOM 1281 O O . PRO A 1 166 ? 10.782 22.472 22.519 1.00 91.06 166 PRO A O 1
ATOM 1284 N N . ASP A 1 167 ? 11.255 20.607 23.677 1.00 88.19 167 ASP A N 1
ATOM 1285 C CA . ASP A 1 167 ? 11.956 21.243 24.802 1.00 88.19 167 ASP A CA 1
ATOM 1286 C C . ASP A 1 167 ? 11.110 22.297 25.545 1.00 88.19 167 ASP A C 1
ATOM 1288 O O . ASP A 1 167 ? 11.647 23.275 26.065 1.00 88.19 167 ASP A O 1
ATOM 1292 N N . ARG A 1 168 ? 9.780 22.098 25.593 1.00 84.81 168 ARG A N 1
ATOM 1293 C CA . ARG A 1 168 ? 8.791 22.990 26.240 1.00 84.81 168 ARG A CA 1
ATOM 1294 C C . ARG A 1 168 ? 8.741 24.404 25.663 1.00 84.81 168 ARG A C 1
ATOM 1296 O O . ARG A 1 168 ? 8.314 25.337 26.340 1.00 84.81 168 ARG A O 1
ATOM 1303 N N . LYS A 1 169 ? 9.205 24.588 24.428 1.00 81.94 169 LYS A N 1
ATOM 1304 C CA . LYS A 1 169 ? 9.150 25.891 23.767 1.00 81.94 169 LYS A CA 1
ATOM 1305 C C . LYS A 1 169 ? 7.857 26.009 22.952 1.00 81.94 169 LYS A C 1
ATOM 1307 O O . LYS A 1 169 ? 7.542 25.067 22.223 1.00 81.94 169 LYS A O 1
ATOM 1312 N N . PRO A 1 170 ? 7.134 27.139 23.046 1.00 78.62 170 PRO A N 1
ATOM 1313 C CA . PRO A 1 170 ? 5.987 27.402 22.181 1.00 78.62 170 PRO A CA 1
ATOM 1314 C C . PRO A 1 170 ? 6.440 27.540 20.725 1.00 78.62 170 PRO A C 1
ATOM 1316 O O . PRO A 1 170 ? 7.540 28.042 20.470 1.00 78.62 170 PRO A O 1
ATOM 1319 N N . LEU A 1 171 ? 5.606 27.134 19.766 1.00 75.88 171 LEU A N 1
ATOM 1320 C CA . LEU A 1 171 ? 5.984 27.180 18.350 1.00 75.88 171 LEU A CA 1
ATOM 1321 C C . LEU A 1 171 ? 6.108 28.609 17.810 1.00 75.88 171 LEU A C 1
ATOM 1323 O O . LEU A 1 171 ? 6.985 28.852 16.982 1.00 75.88 171 LEU A O 1
ATOM 1327 N N . SER A 1 172 ? 5.337 29.578 18.314 1.00 75.50 172 SER A N 1
ATOM 1328 C CA . SER A 1 172 ? 5.502 30.995 17.950 1.00 75.50 172 SER A CA 1
ATOM 1329 C C . SER A 1 172 ? 6.903 31.539 18.268 1.00 75.50 172 SER A C 1
ATOM 1331 O O . SER A 1 172 ? 7.405 32.401 17.549 1.00 75.50 172 SER A O 1
ATOM 1333 N N . GLY A 1 173 ? 7.563 31.003 19.304 1.00 67.81 173 GLY A N 1
ATOM 1334 C CA . GLY A 1 173 ? 8.937 31.351 19.682 1.00 67.81 173 GLY A CA 1
ATOM 1335 C C . GLY A 1 173 ? 10.002 30.390 19.144 1.00 67.81 173 GLY A C 1
ATOM 1336 O O . GLY A 1 173 ? 11.138 30.799 18.911 1.00 67.81 173 GLY A O 1
ATOM 1337 N N . ALA A 1 174 ? 9.663 29.111 18.957 1.00 67.94 174 ALA A N 1
ATOM 1338 C CA . ALA A 1 174 ? 10.588 28.071 18.509 1.00 67.94 174 ALA A CA 1
ATOM 1339 C C . ALA A 1 174 ? 10.644 27.903 16.986 1.00 67.94 174 ALA A C 1
ATOM 1341 O O . ALA A 1 174 ? 11.610 27.305 16.517 1.00 67.94 174 ALA A O 1
ATOM 1342 N N . GLY A 1 175 ? 9.656 28.412 16.241 1.00 76.88 175 GLY A N 1
ATOM 1343 C CA . GLY A 1 175 ? 9.390 28.127 14.826 1.00 76.88 175 GLY A CA 1
ATOM 1344 C C . GLY A 1 175 ? 8.502 26.889 14.629 1.00 76.88 175 GLY A C 1
ATOM 1345 O O . GLY A 1 175 ? 8.435 26.029 15.504 1.00 76.88 175 GLY A O 1
ATOM 1346 N N . LYS A 1 176 ? 7.835 26.788 13.469 1.00 85.75 176 LYS A N 1
ATOM 1347 C CA . LYS A 1 176 ? 7.035 25.611 13.063 1.00 85.75 176 LYS A CA 1
ATOM 1348 C C . LYS A 1 176 ? 7.891 24.327 13.044 1.00 85.75 176 LYS A C 1
ATOM 1350 O O . LYS A 1 176 ? 9.115 24.444 12.943 1.00 85.75 176 LYS A O 1
ATOM 1355 N N . PRO A 1 177 ? 7.302 23.117 13.117 1.00 91.81 177 PRO A N 1
ATOM 1356 C CA . PRO A 1 177 ? 8.021 21.878 12.816 1.00 91.81 177 PRO A CA 1
ATOM 1357 C C . PRO A 1 177 ? 8.848 21.997 11.526 1.00 91.81 177 PRO A C 1
ATOM 1359 O O . PRO A 1 177 ? 8.399 22.618 10.566 1.00 91.81 177 PRO A O 1
ATOM 1362 N N . ASP A 1 178 ? 10.052 21.423 11.520 1.00 90.94 178 ASP A N 1
ATOM 1363 C CA . ASP A 1 178 ? 10.909 21.374 10.327 1.00 90.94 178 ASP A CA 1
ATOM 1364 C C . ASP A 1 178 ? 10.341 20.402 9.291 1.00 90.94 178 ASP A C 1
ATOM 1366 O O . ASP A 1 178 ? 10.482 20.613 8.093 1.00 90.94 178 ASP A O 1
ATOM 1370 N N . SER A 1 179 ? 9.691 19.334 9.759 1.00 92.25 179 SER A N 1
ATOM 1371 C CA . SER A 1 179 ? 8.962 18.406 8.902 1.00 92.25 179 SER A CA 1
ATOM 1372 C C . SER A 1 179 ? 7.812 17.751 9.648 1.00 92.25 179 SER A C 1
ATOM 1374 O O . SER A 1 179 ? 7.845 17.598 10.877 1.00 92.25 179 SER A O 1
ATOM 1376 N N . THR A 1 180 ? 6.811 17.348 8.878 1.00 94.69 180 THR A N 1
ATOM 1377 C CA . THR A 1 180 ? 5.681 16.550 9.330 1.00 94.69 180 THR A CA 1
ATOM 1378 C C . THR A 1 180 ? 5.381 15.463 8.311 1.00 94.69 180 THR A C 1
ATOM 1380 O O . THR A 1 180 ? 5.726 15.586 7.138 1.00 94.69 180 THR A O 1
ATOM 1383 N N . PHE A 1 181 ? 4.724 14.400 8.763 1.00 95.12 181 PHE A N 1
ATOM 1384 C CA . PHE A 1 181 ? 4.103 13.421 7.877 1.00 95.12 181 PHE A CA 1
ATOM 1385 C C . PHE A 1 181 ? 2.673 13.181 8.344 1.00 95.12 181 PHE A C 1
ATOM 1387 O O . PHE A 1 181 ? 2.438 13.027 9.545 1.00 95.12 181 PHE A O 1
ATOM 1394 N N . SER A 1 182 ? 1.754 13.126 7.387 1.00 95.12 182 SER A N 1
ATOM 1395 C CA . SER A 1 182 ? 0.356 12.764 7.578 1.00 95.12 182 SER A CA 1
ATOM 1396 C C . SER A 1 182 ? -0.100 11.909 6.392 1.00 95.12 182 SER A C 1
ATOM 1398 O O . SER A 1 182 ? 0.239 12.245 5.254 1.00 95.12 182 SER A O 1
ATOM 1400 N N . PRO A 1 183 ? -0.869 10.825 6.616 1.00 93.56 183 PRO A N 1
ATOM 1401 C CA . PRO A 1 183 ? -1.276 9.914 5.547 1.00 93.56 183 PRO A CA 1
ATOM 1402 C C . PRO A 1 183 ? -2.319 10.538 4.601 1.00 93.56 183 PRO A C 1
ATOM 1404 O O . PRO A 1 183 ? -2.543 10.017 3.512 1.00 93.56 183 PRO A O 1
ATOM 1407 N N . GLY A 1 184 ? -2.935 11.653 5.007 1.00 94.19 184 GLY A N 1
ATOM 1408 C CA . GLY A 1 184 ? -3.798 12.501 4.188 1.00 94.19 184 GLY A CA 1
ATOM 1409 C C . GLY A 1 184 ? -3.658 13.980 4.569 1.00 94.19 184 GLY A C 1
ATOM 1410 O O . GLY A 1 184 ? -3.098 14.310 5.619 1.00 94.19 184 GLY A O 1
ATOM 1411 N N . LEU A 1 185 ? -4.161 14.879 3.721 1.00 93.00 185 LEU A N 1
ATOM 1412 C CA . LEU A 1 185 ? -4.146 16.333 3.952 1.00 93.00 185 LEU A CA 1
ATOM 1413 C C . LEU A 1 185 ? -5.497 16.857 4.473 1.00 93.00 185 LEU A C 1
ATOM 1415 O O . LEU A 1 185 ? -6.545 16.283 4.174 1.00 93.00 185 LEU A O 1
ATOM 1419 N N . ARG A 1 186 ? -5.483 17.999 5.179 1.00 91.44 186 ARG A N 1
ATOM 1420 C CA . ARG A 1 186 ? -6.692 18.695 5.665 1.00 91.44 186 ARG A CA 1
ATOM 1421 C C . ARG A 1 186 ? -6.614 20.219 5.460 1.00 91.44 186 ARG A C 1
ATOM 1423 O O . ARG A 1 186 ? -6.449 20.977 6.414 1.00 91.44 186 ARG A O 1
ATOM 1430 N N . PRO A 1 187 ? -6.771 20.710 4.222 1.00 88.38 187 PRO A N 1
ATOM 1431 C CA . PRO A 1 187 ? -6.498 22.110 3.888 1.00 88.38 187 PRO A CA 1
ATOM 1432 C C . PRO A 1 187 ? -7.460 23.147 4.477 1.00 88.38 187 PRO A C 1
ATOM 1434 O O . PRO A 1 187 ? -7.185 24.341 4.352 1.00 88.38 187 PRO A O 1
ATOM 1437 N N . LYS A 1 188 ? -8.589 22.740 5.067 1.00 87.81 188 LYS A N 1
ATOM 1438 C CA . LYS A 1 188 ? -9.587 23.647 5.654 1.00 87.81 188 LYS A CA 1
ATOM 1439 C C . LYS A 1 188 ? -9.819 23.343 7.134 1.00 87.81 188 LYS A C 1
ATOM 1441 O O . LYS A 1 188 ? -9.735 22.198 7.561 1.00 87.81 188 LYS A O 1
ATOM 1446 N N . GLU A 1 189 ? -10.239 24.365 7.877 1.00 81.56 189 GLU A N 1
ATOM 1447 C CA . GLU A 1 189 ? -10.455 24.322 9.332 1.00 81.56 189 GLU A CA 1
ATOM 1448 C C . GLU A 1 189 ? -11.352 23.159 9.795 1.00 81.56 189 GLU A C 1
ATOM 1450 O O . GLU A 1 189 ? -10.989 22.440 10.719 1.00 81.56 189 GLU A O 1
ATOM 1455 N N . GLY A 1 190 ? -12.476 22.913 9.109 1.00 81.75 190 GLY A N 1
ATOM 1456 C CA . GLY A 1 190 ? -13.417 21.826 9.431 1.00 81.75 190 GLY A CA 1
ATOM 1457 C C . GLY A 1 190 ? -13.064 20.449 8.856 1.00 81.75 190 GLY A C 1
ATOM 1458 O O . GLY A 1 190 ? -13.891 19.539 8.919 1.00 81.75 190 GLY A O 1
ATOM 1459 N N . GLN A 1 191 ? -11.893 20.299 8.233 1.00 91.44 191 GLN A N 1
ATOM 1460 C CA . GLN A 1 191 ? -11.445 19.022 7.679 1.00 91.44 191 GLN A CA 1
ATOM 1461 C C . GLN A 1 191 ? -10.599 18.233 8.674 1.00 91.44 191 GLN A C 1
ATOM 1463 O O . GLN A 1 191 ? -9.949 18.813 9.537 1.00 91.44 191 GLN A O 1
ATOM 1468 N N . VAL A 1 192 ? -10.593 16.913 8.513 1.00 93.25 192 VAL A N 1
ATOM 1469 C CA . VAL A 1 192 ? -9.854 15.939 9.322 1.00 93.25 192 VAL A CA 1
ATOM 1470 C C . VAL A 1 192 ? -9.161 14.919 8.430 1.00 93.25 192 VAL A C 1
ATOM 1472 O O . VAL A 1 192 ? -9.574 14.685 7.292 1.00 93.25 192 VAL A O 1
ATOM 1475 N N . VAL A 1 193 ? -8.141 14.255 8.966 1.00 94.94 193 VAL A N 1
ATOM 1476 C CA . VAL A 1 193 ? -7.533 13.083 8.326 1.00 94.94 193 VAL A CA 1
ATOM 1477 C C . VAL A 1 193 ? -8.256 11.810 8.785 1.00 94.94 193 VAL A C 1
ATOM 1479 O O . VAL A 1 193 ? -7.993 11.267 9.862 1.00 94.94 193 VAL A O 1
ATOM 1482 N N . GLY A 1 194 ? -9.205 11.356 7.964 1.00 93.75 194 GLY A N 1
ATOM 1483 C CA . GLY A 1 194 ? -10.017 10.165 8.219 1.00 93.75 194 GLY A CA 1
ATOM 1484 C C . GLY A 1 194 ? -9.272 8.840 8.027 1.00 93.75 194 GLY A C 1
ATOM 1485 O O . GLY A 1 194 ? -8.259 8.746 7.329 1.00 93.75 194 GLY A O 1
ATOM 1486 N N . ASP A 1 195 ? -9.821 7.775 8.604 1.00 93.81 195 ASP A N 1
ATOM 1487 C CA . ASP A 1 195 ? -9.300 6.406 8.496 1.00 93.81 195 ASP A CA 1
ATOM 1488 C C . ASP A 1 195 ? -9.383 5.757 7.108 1.00 93.81 195 ASP A C 1
ATOM 1490 O O . ASP A 1 195 ? -8.882 4.647 6.908 1.00 93.81 195 ASP A O 1
ATOM 1494 N N . HIS A 1 196 ? -9.889 6.488 6.110 1.00 93.75 196 HIS A N 1
ATOM 1495 C CA . HIS A 1 196 ? -9.707 6.142 4.702 1.00 93.75 196 HIS A CA 1
ATOM 1496 C C . HIS A 1 196 ? -8.231 5.995 4.323 1.00 93.75 196 HIS A C 1
ATOM 1498 O O . HIS A 1 196 ? -7.943 5.260 3.390 1.00 93.75 196 HIS A O 1
ATOM 1504 N N . PHE A 1 197 ? -7.281 6.623 5.025 1.00 93.06 197 PHE A N 1
ATOM 1505 C CA . PHE A 1 197 ? -5.852 6.542 4.687 1.00 93.06 197 PHE A CA 1
ATOM 1506 C C . PHE A 1 197 ? -5.033 5.548 5.538 1.00 93.06 197 PHE A C 1
ATOM 1508 O O . PHE A 1 197 ? -3.802 5.584 5.506 1.00 93.06 197 PHE A O 1
ATOM 1515 N N . TYR A 1 198 ? -5.666 4.642 6.296 1.00 94.44 198 TYR A N 1
ATOM 1516 C CA . TYR A 1 198 ? -4.985 3.746 7.250 1.00 94.44 198 TYR A CA 1
ATOM 1517 C C . TYR A 1 198 ? -4.282 2.534 6.606 1.00 94.44 198 TYR A C 1
ATOM 1519 O O . TYR A 1 198 ? -4.520 1.381 6.964 1.00 94.44 198 TYR A O 1
ATOM 1527 N N . ARG A 1 199 ? -3.355 2.792 5.680 1.00 94.69 199 ARG A N 1
ATOM 1528 C CA . ARG A 1 199 ? -2.508 1.770 5.035 1.00 94.69 199 ARG A CA 1
ATOM 1529 C C . ARG A 1 199 ? -1.386 1.324 5.975 1.00 94.69 199 ARG A C 1
ATOM 1531 O O . ARG A 1 199 ? -1.391 0.180 6.427 1.00 94.69 199 ARG A O 1
ATOM 1538 N N . ALA A 1 200 ? -0.511 2.261 6.337 1.00 95.69 200 ALA A N 1
ATOM 1539 C CA . ALA A 1 200 ? 0.417 2.195 7.465 1.00 95.69 200 ALA A CA 1
ATOM 1540 C C . ALA A 1 200 ? 0.245 3.477 8.305 1.00 95.69 200 ALA A C 1
ATOM 1542 O O . ALA A 1 200 ? 1.043 4.407 8.189 1.00 95.69 200 ALA A O 1
ATOM 1543 N N . PRO A 1 201 ? -0.855 3.598 9.073 1.00 95.50 201 PRO A N 1
ATOM 1544 C CA . PRO A 1 201 ? -1.246 4.876 9.655 1.00 95.50 201 PRO A CA 1
ATOM 1545 C C . PRO A 1 201 ? -0.224 5.373 10.677 1.00 95.50 201 PRO A C 1
ATOM 1547 O O . PRO A 1 201 ? 0.059 4.711 11.674 1.00 95.50 201 PRO A O 1
ATOM 1550 N N . VAL A 1 202 ? 0.301 6.570 10.426 1.00 97.12 202 VAL A N 1
ATOM 1551 C CA . VAL A 1 202 ? 1.183 7.297 11.336 1.00 97.12 202 VAL A CA 1
ATOM 1552 C C . VAL A 1 202 ? 1.104 8.791 11.051 1.00 97.12 202 VAL A C 1
ATOM 1554 O O . VAL A 1 202 ? 1.074 9.197 9.894 1.00 97.12 202 VAL A O 1
ATOM 1557 N N . ILE A 1 203 ? 1.123 9.611 12.099 1.00 97.62 203 ILE A N 1
ATOM 1558 C CA . ILE A 1 203 ? 1.443 11.041 11.992 1.00 97.62 203 ILE A CA 1
ATOM 1559 C C . ILE A 1 203 ? 2.762 11.309 12.700 1.00 97.62 203 ILE A C 1
ATOM 1561 O O . ILE A 1 203 ? 3.055 10.686 13.723 1.00 97.62 203 ILE A O 1
ATOM 1565 N N . SER A 1 204 ? 3.559 12.236 12.172 1.00 96.62 204 SER A N 1
ATOM 1566 C CA . SER A 1 204 ? 4.826 12.631 12.792 1.00 96.62 204 SER A CA 1
ATOM 1567 C C . SER A 1 204 ? 5.057 14.134 12.741 1.00 96.62 204 SER A C 1
ATOM 1569 O O . SER A 1 204 ? 4.632 14.804 11.799 1.00 96.62 204 SER A O 1
ATOM 1571 N N . ALA A 1 205 ? 5.763 14.645 13.748 1.00 96.25 205 ALA A N 1
ATOM 1572 C CA . ALA A 1 205 ? 6.266 16.012 13.791 1.00 96.25 205 ALA A CA 1
ATOM 1573 C C . ALA A 1 205 ? 7.720 16.019 14.279 1.00 96.25 205 ALA A C 1
ATOM 1575 O O . ALA A 1 205 ? 8.076 15.293 15.212 1.00 96.25 205 ALA A O 1
ATOM 1576 N N . GLN A 1 206 ? 8.554 16.851 13.652 1.00 95.31 206 GLN A N 1
ATOM 1577 C CA . GLN A 1 206 ? 9.974 16.987 13.971 1.00 95.31 206 GLN A CA 1
ATOM 1578 C C . GLN A 1 206 ? 10.380 18.454 14.115 1.00 95.31 206 GLN A C 1
ATOM 1580 O O . GLN A 1 206 ? 10.007 19.292 13.295 1.00 95.31 206 GLN A O 1
ATOM 1585 N N . ARG A 1 207 ? 11.205 18.761 15.121 1.00 93.50 207 ARG A N 1
ATOM 1586 C CA . ARG A 1 207 ? 11.912 20.042 15.258 1.00 93.50 207 ARG A CA 1
ATOM 1587 C C . ARG A 1 207 ? 13.330 19.790 15.769 1.00 93.50 207 ARG A C 1
ATOM 1589 O O . ARG A 1 207 ? 13.529 19.325 16.894 1.00 93.50 207 ARG A O 1
ATOM 1596 N N . GLY A 1 208 ? 14.320 20.107 14.946 1.00 91.88 208 GLY A N 1
ATOM 1597 C CA . GLY A 1 208 ? 15.703 19.698 15.127 1.00 91.88 208 GLY A CA 1
ATOM 1598 C C . GLY A 1 208 ? 15.791 18.175 15.306 1.00 91.88 208 GLY A C 1
ATOM 1599 O O . GLY A 1 208 ? 15.177 17.433 14.536 1.00 91.88 208 GLY A O 1
ATOM 1600 N N . PRO A 1 209 ? 16.508 17.690 16.332 1.00 93.19 209 PRO A N 1
ATOM 1601 C CA . PRO A 1 209 ? 16.632 16.259 16.596 1.00 93.19 209 PRO A CA 1
ATOM 1602 C C . PRO A 1 209 ? 15.436 15.668 17.362 1.00 93.19 209 PRO A C 1
ATOM 1604 O O . PRO A 1 209 ? 15.406 14.461 17.587 1.00 93.19 209 PRO A O 1
ATOM 1607 N N . LEU A 1 210 ? 14.477 16.491 17.811 1.00 95.25 210 LEU A N 1
ATOM 1608 C CA . LEU A 1 210 ? 13.331 16.027 18.593 1.00 95.25 210 LEU A CA 1
ATOM 1609 C C . LEU A 1 210 ? 12.165 15.680 17.669 1.00 95.25 210 LEU A C 1
ATOM 1611 O O . LEU A 1 210 ? 11.721 16.526 16.889 1.00 95.25 210 LEU A O 1
ATOM 1615 N N . ALA A 1 211 ? 11.642 14.464 17.797 1.00 96.25 211 ALA A N 1
ATOM 1616 C CA . ALA A 1 211 ? 10.498 13.998 17.026 1.00 96.25 211 ALA A CA 1
ATOM 1617 C C . ALA A 1 211 ? 9.512 13.189 17.871 1.00 96.25 211 ALA A C 1
ATOM 1619 O O . ALA A 1 211 ? 9.892 12.532 18.844 1.00 96.25 211 ALA A O 1
ATOM 1620 N N . ALA A 1 212 ? 8.246 13.225 17.462 1.00 97.50 212 ALA A N 1
ATOM 1621 C CA . ALA A 1 212 ? 7.179 12.397 18.007 1.00 97.50 212 ALA A CA 1
ATOM 1622 C C . ALA A 1 212 ? 6.320 11.808 16.888 1.00 97.50 212 ALA A C 1
ATOM 1624 O O . ALA A 1 212 ? 6.091 12.458 15.865 1.00 97.50 212 ALA A O 1
ATOM 1625 N N . LEU A 1 213 ? 5.839 10.585 17.111 1.00 98.12 213 LEU A N 1
ATOM 1626 C CA . LEU A 1 213 ? 4.941 9.863 16.222 1.00 98.12 213 LEU A CA 1
ATOM 1627 C C . LEU A 1 213 ? 3.767 9.270 17.012 1.00 98.12 213 LEU A C 1
ATOM 1629 O O . LEU A 1 213 ? 3.965 8.818 18.142 1.00 98.12 213 LEU A O 1
ATOM 1633 N N . ILE A 1 214 ? 2.581 9.230 16.397 1.00 98.12 214 ILE A N 1
ATOM 1634 C CA . ILE A 1 214 ? 1.409 8.480 16.888 1.00 98.12 214 ILE A CA 1
ATOM 1635 C C . ILE A 1 214 ? 1.073 7.387 15.877 1.00 98.12 214 ILE A C 1
ATOM 1637 O O . ILE A 1 214 ? 0.855 7.690 14.702 1.00 98.12 214 ILE A O 1
ATOM 1641 N N . LEU A 1 215 ? 1.023 6.137 16.339 1.00 97.69 215 LEU A N 1
ATOM 1642 C CA . LEU A 1 215 ? 0.723 4.961 15.524 1.00 97.69 215 LEU A CA 1
ATOM 1643 C C . LEU A 1 215 ? -0.478 4.212 16.123 1.00 97.69 215 LEU A C 1
ATOM 1645 O O . LEU A 1 215 ? -0.340 3.653 17.213 1.00 97.69 215 LEU A O 1
ATOM 1649 N N . PRO A 1 216 ? -1.646 4.181 15.458 1.00 97.25 216 PRO A N 1
ATOM 1650 C CA . PRO A 1 216 ? -2.792 3.391 15.901 1.00 97.25 216 PRO A CA 1
ATOM 1651 C C . PRO A 1 216 ? -2.458 1.909 16.127 1.00 97.25 216 PRO A C 1
ATOM 1653 O O . PRO A 1 216 ? -1.707 1.302 15.357 1.00 97.25 216 PRO A O 1
ATOM 1656 N N . ASP A 1 217 ? -3.051 1.303 17.158 1.00 96.25 217 ASP A N 1
ATOM 1657 C CA . ASP A 1 217 ? -3.010 -0.149 17.337 1.00 96.25 217 ASP A CA 1
ATOM 1658 C C . ASP A 1 217 ? -4.045 -0.801 16.406 1.00 96.25 217 ASP A C 1
ATOM 1660 O O . ASP A 1 217 ? -5.256 -0.699 16.628 1.00 96.25 217 ASP A O 1
ATOM 1664 N N . LEU A 1 218 ? -3.568 -1.428 15.328 1.00 94.19 218 LEU A N 1
ATOM 1665 C CA . LEU A 1 218 ? -4.427 -1.968 14.270 1.00 94.19 218 LEU A CA 1
ATOM 1666 C C . LEU A 1 218 ? -5.159 -3.238 14.699 1.00 94.19 218 LEU A C 1
ATOM 1668 O O . LEU A 1 218 ? -6.227 -3.516 14.162 1.00 94.19 218 LEU A O 1
ATOM 1672 N N . ASP A 1 219 ? -4.629 -3.969 15.685 1.00 90.56 219 ASP A N 1
ATOM 1673 C CA . ASP A 1 219 ? -5.299 -5.147 16.238 1.00 90.56 219 ASP A CA 1
ATOM 1674 C C . ASP A 1 219 ? -6.551 -4.702 17.006 1.00 90.56 219 ASP A C 1
ATOM 1676 O O . ASP A 1 219 ? -7.646 -5.224 16.801 1.00 90.56 219 ASP A O 1
ATOM 1680 N N . VAL A 1 220 ? -6.415 -3.658 17.834 1.00 91.06 220 VAL A N 1
ATOM 1681 C CA . VAL A 1 220 ? -7.557 -3.063 18.545 1.00 91.06 220 VAL A CA 1
ATOM 1682 C C . VAL A 1 220 ? -8.537 -2.416 17.574 1.00 91.06 220 VAL A C 1
ATOM 1684 O O . VAL A 1 220 ? -9.742 -2.572 17.748 1.00 91.06 220 VAL A O 1
ATOM 1687 N N . LEU A 1 221 ? -8.054 -1.713 16.546 1.00 91.06 221 LEU A N 1
ATOM 1688 C CA . LEU A 1 221 ? -8.934 -1.084 15.562 1.00 91.06 221 LEU A CA 1
ATOM 1689 C C . LEU A 1 221 ? -9.728 -2.116 14.747 1.00 91.06 221 LEU A C 1
ATOM 1691 O O . LEU A 1 221 ? -10.898 -1.875 14.453 1.00 91.06 221 LEU A O 1
ATOM 1695 N N . ALA A 1 222 ? -9.125 -3.258 14.402 1.00 85.69 222 ALA A N 1
ATOM 1696 C CA . ALA A 1 222 ? -9.803 -4.322 13.665 1.00 85.69 222 ALA A CA 1
ATOM 1697 C C . ALA A 1 222 ? -11.029 -4.864 14.420 1.00 85.69 222 ALA A C 1
ATOM 1699 O O . ALA A 1 222 ? -12.050 -5.142 13.789 1.00 85.69 222 ALA A O 1
ATOM 1700 N N . ASP A 1 223 ? -10.936 -4.954 15.752 1.00 80.50 223 ASP A N 1
ATOM 1701 C CA . ASP A 1 223 ? -11.965 -5.542 16.619 1.00 80.50 223 ASP A CA 1
ATOM 1702 C C . ASP A 1 223 ? -12.894 -4.503 17.277 1.00 80.50 223 ASP A C 1
ATOM 1704 O O . ASP A 1 223 ? -14.028 -4.822 17.654 1.00 80.50 223 ASP A O 1
ATOM 1708 N N . ASN A 1 224 ? -12.431 -3.259 17.439 1.00 82.50 224 ASN A N 1
ATOM 1709 C CA . ASN A 1 224 ? -13.118 -2.192 18.163 1.00 82.50 224 ASN A CA 1
ATOM 1710 C C . ASN A 1 224 ? -13.206 -0.899 17.333 1.00 82.50 224 ASN A C 1
ATOM 1712 O O . ASN A 1 224 ? -12.614 0.123 17.680 1.00 82.50 224 ASN A O 1
ATOM 1716 N N . ARG A 1 225 ? -14.016 -0.920 16.266 1.00 87.75 225 ARG A N 1
ATOM 1717 C CA . ARG A 1 225 ? -14.362 0.274 15.468 1.00 87.75 225 ARG A CA 1
ATOM 1718 C C . ARG A 1 225 ? -15.881 0.531 15.377 1.00 87.75 225 ARG A C 1
ATOM 1720 O O . ARG A 1 225 ? -16.451 0.450 14.292 1.00 87.75 225 ARG A O 1
ATOM 1727 N N . PRO A 1 226 ? -16.568 0.840 16.498 1.00 85.00 226 PRO A N 1
ATOM 1728 C CA . PRO A 1 226 ? -18.004 1.183 16.505 1.00 85.00 226 PRO A CA 1
ATOM 1729 C C . PRO A 1 226 ? -18.347 2.511 15.834 1.00 85.00 226 PRO A C 1
ATOM 1731 O O . PRO A 1 226 ? -19.504 2.792 15.527 1.00 85.00 226 PRO A O 1
ATOM 1734 N N . MET A 1 227 ? -17.336 3.338 15.627 1.00 88.19 227 MET A N 1
ATOM 1735 C CA . MET A 1 227 ? -17.405 4.666 15.049 1.00 88.19 227 MET A CA 1
ATOM 1736 C C . MET A 1 227 ? -16.164 4.834 14.175 1.00 88.19 227 MET A C 1
ATOM 1738 O O . MET A 1 227 ? -15.151 4.173 14.427 1.00 88.19 227 MET A O 1
ATOM 1742 N N . ALA A 1 228 ? -16.235 5.667 13.140 1.00 92.44 228 ALA A N 1
ATOM 1743 C CA . ALA A 1 228 ? -15.057 5.984 12.343 1.00 92.44 228 ALA A CA 1
ATOM 1744 C C . ALA A 1 228 ? -13.967 6.629 13.213 1.00 92.44 228 ALA A C 1
ATOM 1746 O O . ALA A 1 228 ? -14.245 7.196 14.274 1.00 92.44 228 ALA A O 1
ATOM 1747 N N . THR A 1 229 ? -12.718 6.505 12.777 1.00 94.81 229 THR A N 1
ATOM 1748 C CA . THR A 1 229 ? -11.546 7.069 13.451 1.00 94.81 229 THR A CA 1
ATOM 1749 C C . THR A 1 229 ? -10.852 8.123 12.598 1.00 94.81 229 THR A C 1
ATOM 1751 O O . THR A 1 229 ? -10.912 8.088 11.367 1.00 94.81 229 THR A O 1
ATOM 1754 N N . ILE A 1 230 ? -10.182 9.057 13.272 1.00 95.38 230 ILE A N 1
ATOM 1755 C CA . ILE A 1 230 ? -9.305 10.065 12.669 1.00 95.38 230 ILE A CA 1
ATOM 1756 C C . ILE A 1 230 ? -7.899 9.948 13.265 1.00 95.38 230 ILE A C 1
ATOM 1758 O O . ILE A 1 230 ? -7.744 9.619 14.443 1.00 95.38 230 ILE A O 1
ATOM 1762 N N . LEU A 1 231 ? -6.872 10.204 12.450 1.00 95.69 231 LEU A N 1
ATOM 1763 C CA . LEU A 1 231 ? -5.475 10.339 12.888 1.00 95.69 231 LEU A CA 1
ATOM 1764 C C . LEU A 1 231 ? -4.956 11.687 12.398 1.00 95.69 231 LEU A C 1
ATOM 1766 O O . LEU A 1 231 ? -4.523 11.802 11.256 1.00 95.69 231 LEU A O 1
ATOM 1770 N N . ASP A 1 232 ? -5.049 12.699 13.249 1.00 92.62 232 ASP A N 1
ATOM 1771 C CA . ASP A 1 232 ? -5.063 14.087 12.815 1.00 92.62 232 ASP A CA 1
ATOM 1772 C C . ASP A 1 232 ? -3.871 14.903 13.324 1.00 92.62 232 ASP A C 1
ATOM 1774 O O . ASP A 1 232 ? -3.383 14.705 14.442 1.00 92.62 232 ASP A O 1
ATOM 1778 N N . LEU A 1 233 ? -3.411 15.836 12.488 1.00 92.69 233 LEU A N 1
ATOM 1779 C CA . LEU A 1 233 ? -2.250 16.686 12.738 1.00 92.69 233 LEU A CA 1
ATOM 1780 C C . LEU A 1 233 ? -2.598 18.148 12.428 1.00 92.69 233 LEU A C 1
ATOM 1782 O O . LEU A 1 233 ? -2.828 18.496 11.271 1.00 92.69 233 LEU A O 1
ATOM 1786 N N . ASP A 1 234 ? -2.610 19.004 13.454 1.00 91.81 234 ASP A N 1
ATOM 1787 C CA . ASP A 1 234 ? -3.100 20.381 13.336 1.00 91.81 234 ASP A CA 1
ATOM 1788 C C . ASP A 1 234 ? -2.150 21.425 13.938 1.00 91.81 234 ASP A C 1
ATOM 1790 O O . ASP A 1 234 ? -2.157 21.729 15.138 1.00 91.81 234 ASP A O 1
ATOM 1794 N N . ALA A 1 235 ? -1.326 22.017 13.080 1.00 90.75 235 ALA A N 1
ATOM 1795 C CA . ALA A 1 235 ? -0.460 23.145 13.397 1.00 90.75 235 ALA A CA 1
ATOM 1796 C C . ALA A 1 235 ? -1.179 24.504 13.354 1.00 90.75 235 ALA A C 1
ATOM 1798 O O . ALA A 1 235 ? -0.607 25.495 13.806 1.00 90.75 235 ALA A O 1
ATOM 1799 N N . ALA A 1 236 ? -2.408 24.563 12.831 1.00 87.94 236 ALA A N 1
ATOM 1800 C CA . ALA A 1 236 ? -3.208 25.782 12.700 1.00 87.94 236 ALA A CA 1
ATOM 1801 C C . ALA A 1 236 ? -4.505 25.720 13.533 1.00 87.94 236 ALA A C 1
ATOM 1803 O O . ALA A 1 236 ? -5.472 26.415 13.236 1.00 87.94 236 ALA A O 1
ATOM 1804 N N . ASN A 1 237 ? -4.499 24.931 14.613 1.00 86.31 237 ASN A N 1
ATOM 1805 C CA . ASN A 1 237 ? -5.673 24.629 15.442 1.00 86.31 237 ASN A CA 1
ATOM 1806 C C . ASN A 1 237 ? -6.294 25.843 16.159 1.00 86.31 237 ASN A C 1
ATOM 1808 O O . ASN A 1 237 ? -7.427 25.768 16.617 1.00 86.31 237 ASN A O 1
ATOM 1812 N N . GLY A 1 238 ? -5.554 26.944 16.330 1.00 81.38 238 GLY A N 1
ATOM 1813 C CA . GLY A 1 238 ? -6.059 28.167 16.970 1.00 81.38 238 GLY A CA 1
ATOM 1814 C C . GLY A 1 238 ? -6.318 28.079 18.484 1.00 81.38 238 GLY A C 1
ATOM 1815 O O . GLY A 1 238 ? -6.740 29.071 19.077 1.00 81.38 238 GLY A O 1
ATOM 1816 N N . VAL A 1 239 ? -6.039 26.944 19.136 1.00 80.06 239 VAL A N 1
ATOM 1817 C CA . VAL A 1 239 ? -6.289 26.726 20.574 1.00 80.06 239 VAL A CA 1
ATOM 1818 C C . VAL A 1 239 ? -5.015 26.770 21.410 1.00 80.06 239 VAL A C 1
ATOM 1820 O O . VAL A 1 239 ? -5.002 27.368 22.490 1.00 80.06 239 VAL A O 1
ATOM 1823 N N . VAL A 1 240 ? -3.947 26.131 20.939 1.00 85.25 240 VAL A N 1
ATOM 1824 C CA . VAL A 1 240 ? -2.645 26.088 21.614 1.00 85.25 240 VAL A CA 1
ATOM 1825 C C . VAL A 1 240 ? -1.539 26.521 20.665 1.00 85.25 240 VAL A C 1
ATOM 1827 O O . VAL A 1 240 ? -1.616 26.318 19.456 1.00 85.25 240 VAL A O 1
ATOM 1830 N N . ASP A 1 241 ? -0.476 27.084 21.224 1.00 89.00 241 ASP A N 1
ATOM 1831 C CA . ASP A 1 241 ? 0.730 27.461 20.485 1.00 89.00 241 ASP A CA 1
ATOM 1832 C C . ASP A 1 241 ? 1.682 26.258 20.312 1.00 89.00 241 ASP A C 1
ATOM 1834 O O . ASP A 1 241 ? 2.837 26.247 20.751 1.00 89.00 241 ASP A O 1
ATOM 1838 N N . ALA A 1 242 ? 1.127 25.188 19.742 1.00 90.94 242 ALA A N 1
ATOM 1839 C CA . ALA A 1 242 ? 1.767 23.906 19.480 1.00 90.94 242 ALA A CA 1
ATOM 1840 C C . ALA A 1 242 ? 1.022 23.168 18.356 1.00 90.94 242 ALA A C 1
ATOM 1842 O O . ALA A 1 242 ? -0.169 23.395 18.141 1.00 90.94 242 ALA A O 1
ATOM 1843 N N . THR A 1 243 ? 1.702 22.244 17.674 1.00 92.25 243 THR A N 1
ATOM 1844 C CA . THR A 1 243 ? 1.041 21.313 16.751 1.00 92.25 243 THR A CA 1
ATOM 1845 C C . THR A 1 243 ? 0.292 20.277 17.577 1.00 92.25 243 THR A C 1
ATOM 1847 O O . THR A 1 243 ? 0.903 19.598 18.406 1.00 92.25 243 THR A O 1
ATOM 1850 N N . LEU A 1 244 ? -1.020 20.167 17.373 1.00 92.31 244 LEU A N 1
ATOM 1851 C CA . LEU A 1 244 ? -1.823 19.114 17.983 1.00 92.31 244 LEU A CA 1
ATOM 1852 C C . LEU A 1 244 ? -1.691 17.828 17.168 1.00 92.31 244 LEU A C 1
ATOM 1854 O O . LEU A 1 244 ? -1.798 17.848 15.945 1.00 92.31 244 LEU A O 1
ATOM 1858 N N . MET A 1 245 ? -1.447 16.724 17.864 1.00 94.81 245 MET A N 1
ATOM 1859 C CA . MET A 1 245 ? -1.401 15.372 17.318 1.00 94.81 245 MET A CA 1
ATOM 1860 C C . MET A 1 245 ? -2.499 14.558 18.002 1.00 94.81 245 MET A C 1
ATOM 1862 O O . MET A 1 245 ? -2.450 14.395 19.224 1.00 94.81 245 MET A O 1
ATOM 1866 N N . SER A 1 246 ? -3.477 14.067 17.243 1.00 93.44 246 SER A N 1
ATOM 1867 C CA . SER A 1 246 ? -4.703 13.473 17.786 1.00 93.44 246 SER A CA 1
ATOM 1868 C C . SER A 1 246 ? -5.030 12.127 17.146 1.00 93.44 246 SER A C 1
ATOM 1870 O O . SER A 1 246 ? -4.845 11.935 15.947 1.00 93.44 246 SER A O 1
ATOM 1872 N N . TYR A 1 247 ? -5.571 11.202 17.936 1.00 95.69 247 TYR A N 1
ATOM 1873 C CA . TYR A 1 247 ? -6.121 9.938 17.447 1.00 95.69 247 TYR A CA 1
ATOM 1874 C C . TYR A 1 247 ? -7.376 9.553 18.233 1.00 95.69 247 TYR A C 1
ATOM 1876 O O . TYR A 1 247 ? -7.424 9.696 19.457 1.00 95.69 247 TYR A O 1
ATOM 1884 N N . GLY A 1 248 ? -8.390 9.037 17.541 1.00 93.81 248 GLY A N 1
ATOM 1885 C CA . GLY A 1 248 ? -9.551 8.424 18.181 1.00 93.81 248 GLY A CA 1
ATOM 1886 C C . GLY A 1 248 ? -10.797 8.399 17.306 1.00 93.81 248 GLY A C 1
ATOM 1887 O O . GLY A 1 248 ? -10.711 8.559 16.092 1.00 93.81 248 GLY A O 1
ATOM 1888 N N . PHE A 1 249 ? -11.957 8.190 17.930 1.00 92.94 249 PHE A N 1
ATOM 1889 C CA . PHE A 1 249 ? -13.250 8.102 17.254 1.00 92.94 249 PHE A CA 1
ATOM 1890 C C . PHE A 1 249 ? -13.831 9.482 16.943 1.00 92.94 249 PHE A C 1
ATOM 1892 O O . PHE A 1 249 ? -14.044 10.286 17.852 1.00 92.94 249 PHE A O 1
ATOM 1899 N N . ALA A 1 250 ? -14.146 9.714 15.673 1.00 91.12 250 ALA A N 1
ATOM 1900 C CA . ALA A 1 250 ? -14.911 10.845 15.166 1.00 91.12 250 ALA A CA 1
ATOM 1901 C C . ALA A 1 250 ? -15.514 10.434 13.815 1.00 91.12 250 ALA A C 1
ATOM 1903 O O . ALA A 1 250 ? -14.788 9.967 12.935 1.00 91.12 250 ALA A O 1
ATOM 1904 N N . GLU A 1 251 ? -16.832 10.579 13.649 1.00 90.94 251 GLU A N 1
ATOM 1905 C CA . GLU A 1 251 ? -17.464 10.345 12.349 1.00 90.94 251 GLU A CA 1
ATOM 1906 C C . GLU A 1 251 ? -16.966 11.416 11.384 1.00 90.94 251 GLU A C 1
ATOM 1908 O O . GLU A 1 251 ? -16.678 12.542 11.781 1.00 90.94 251 GLU A O 1
ATOM 1913 N N . HIS A 1 252 ? -16.842 11.069 10.118 1.00 92.31 252 HIS A N 1
ATOM 1914 C CA . HIS A 1 252 ? -16.416 12.007 9.099 1.00 92.31 252 HIS A CA 1
ATOM 1915 C C . HIS A 1 252 ? -17.132 11.677 7.801 1.00 92.31 252 HIS A C 1
ATOM 1917 O O . HIS A 1 252 ? -17.535 10.537 7.567 1.00 92.31 252 HIS A O 1
ATOM 1923 N N . GLU A 1 253 ? -17.317 12.696 6.975 1.00 91.69 253 GLU A N 1
ATOM 1924 C CA . GLU A 1 253 ? -17.942 12.551 5.668 1.00 91.69 253 GLU A CA 1
ATOM 1925 C C . GLU A 1 253 ? -17.010 13.068 4.583 1.00 91.69 253 GLU A C 1
ATOM 1927 O O . GLU A 1 253 ? -16.226 14.001 4.788 1.00 91.69 253 GLU A O 1
ATOM 1932 N N . LEU A 1 254 ? -17.107 12.458 3.406 1.00 92.19 254 LEU A N 1
ATOM 1933 C CA . LEU A 1 254 ? -16.346 12.883 2.248 1.00 92.19 254 LEU A CA 1
ATOM 1934 C C . LEU A 1 254 ? -16.812 14.272 1.780 1.00 92.19 254 LEU A C 1
ATOM 1936 O O . LEU A 1 254 ? -17.959 14.466 1.384 1.00 92.19 254 LEU A O 1
ATOM 1940 N N . ALA A 1 255 ? -15.890 15.228 1.751 1.00 89.75 255 ALA A N 1
ATOM 1941 C CA . ALA A 1 255 ? -16.069 16.558 1.187 1.00 89.75 255 ALA A CA 1
ATOM 1942 C C . ALA A 1 255 ? -15.281 16.701 -0.122 1.00 89.75 255 ALA A C 1
ATOM 1944 O O . ALA A 1 255 ? -14.094 17.044 -0.140 1.00 89.75 255 ALA A O 1
ATOM 1945 N N . GLY A 1 256 ? -15.972 16.498 -1.242 1.00 87.19 256 GLY A N 1
ATOM 1946 C CA . GLY A 1 256 ? -15.371 16.550 -2.572 1.00 87.19 256 GLY A CA 1
ATOM 1947 C C . GLY A 1 256 ? -14.767 15.204 -2.954 1.00 87.19 256 GLY A C 1
ATOM 1948 O O . GLY A 1 256 ? -15.492 14.221 -3.026 1.00 87.19 256 GLY A O 1
ATOM 1949 N N . HIS A 1 257 ? -13.466 15.176 -3.250 1.00 86.00 257 HIS A N 1
ATOM 1950 C CA . HIS A 1 257 ? -12.813 13.982 -3.794 1.00 86.00 257 HIS A CA 1
ATOM 1951 C C . HIS A 1 257 ? -12.152 13.100 -2.729 1.00 86.00 257 HIS A C 1
ATOM 1953 O O . HIS A 1 257 ? -12.363 11.897 -2.731 1.00 86.00 257 HIS A O 1
ATOM 1959 N N . VAL A 1 258 ? -11.356 13.688 -1.827 1.00 90.00 258 VAL A N 1
ATOM 1960 C CA . VAL A 1 258 ? -10.480 12.945 -0.886 1.00 90.00 258 VAL A CA 1
ATOM 1961 C C . VAL A 1 258 ? -10.289 13.641 0.462 1.00 90.00 258 VAL A C 1
ATOM 1963 O O . VAL A 1 258 ? -9.481 13.215 1.284 1.00 90.00 258 VAL A O 1
ATOM 1966 N N . TYR A 1 259 ? -11.003 14.740 0.694 1.00 92.88 259 TYR A N 1
ATOM 1967 C CA . TYR A 1 259 ? -10.967 15.433 1.975 1.00 92.88 259 TYR A CA 1
ATOM 1968 C C . TYR A 1 259 ? -12.144 15.003 2.824 1.00 92.88 259 TYR A C 1
ATOM 1970 O O . TYR A 1 259 ? -13.239 14.829 2.302 1.00 92.88 259 TYR A O 1
ATOM 1978 N N . PHE A 1 260 ? -11.936 14.900 4.128 1.00 93.81 260 PHE A N 1
ATOM 1979 C CA . PHE A 1 260 ? -12.971 14.486 5.064 1.00 93.81 260 PHE A CA 1
ATOM 1980 C C . PHE A 1 260 ? -13.308 15.646 5.984 1.00 93.81 260 PHE A C 1
ATOM 1982 O O . PHE A 1 260 ? -12.410 16.371 6.407 1.00 93.81 260 PHE A O 1
ATOM 1989 N N . VAL A 1 261 ? -14.592 15.859 6.256 1.00 92.69 261 VAL A N 1
ATOM 1990 C CA . VAL A 1 261 ? -15.076 16.901 7.170 1.00 92.69 261 VAL A CA 1
ATOM 1991 C C . VAL A 1 261 ? -15.716 16.281 8.395 1.00 92.69 261 VAL A C 1
ATOM 1993 O O . VAL A 1 261 ? -16.315 15.210 8.316 1.00 92.69 261 VAL A O 1
ATOM 1996 N N . HIS A 1 262 ? -15.598 16.987 9.513 1.00 89.00 262 HIS A N 1
ATOM 1997 C CA . HIS A 1 262 ? -16.328 16.691 10.735 1.00 89.00 262 HIS A CA 1
ATOM 1998 C C . HIS A 1 262 ? -17.028 17.955 11.227 1.00 89.00 262 HIS A C 1
ATOM 2000 O O . HIS A 1 262 ? -16.414 19.021 11.323 1.00 89.00 262 HIS A O 1
ATOM 2006 N N . ASP A 1 263 ? -18.293 17.826 11.612 1.00 83.75 263 ASP A N 1
ATOM 2007 C CA . ASP A 1 263 ? -19.006 18.861 12.349 1.00 83.75 263 ASP A CA 1
ATOM 2008 C C . ASP A 1 263 ? -19.726 18.280 13.571 1.00 83.75 263 ASP A C 1
ATOM 2010 O O . ASP A 1 263 ? -19.953 17.078 13.682 1.00 83.75 263 ASP A O 1
ATOM 2014 N N . ALA A 1 264 ? -20.117 19.154 14.499 1.00 78.44 264 ALA A N 1
ATOM 2015 C CA . ALA A 1 264 ? -20.681 18.738 15.781 1.00 78.44 264 ALA A CA 1
ATOM 2016 C C . ALA A 1 264 ? -22.068 18.070 15.695 1.00 78.44 264 ALA A C 1
ATOM 2018 O O . ALA A 1 264 ? -22.584 17.594 16.707 1.00 78.44 264 ALA A O 1
ATOM 2019 N N . SER A 1 265 ? -22.708 18.057 14.521 1.00 79.94 265 SER A N 1
ATOM 2020 C CA . SER A 1 265 ? -23.939 17.299 14.284 1.00 79.94 265 SER A CA 1
ATOM 2021 C C . SER A 1 265 ? -23.668 15.816 13.993 1.00 79.94 265 SER A C 1
ATOM 2023 O O . SER A 1 265 ? -24.580 14.992 14.155 1.00 79.94 265 SER A O 1
ATOM 2025 N N . MET A 1 266 ? -22.427 15.464 13.633 1.00 85.06 266 MET A N 1
ATOM 2026 C CA . MET A 1 266 ? -21.967 14.103 13.344 1.00 85.06 266 MET A CA 1
ATOM 2027 C C . MET A 1 266 ? -21.774 13.300 14.636 1.00 85.06 266 MET A C 1
ATOM 2029 O O . MET A 1 266 ? -20.668 12.965 15.054 1.00 85.06 266 MET A O 1
ATOM 2033 N N . THR A 1 267 ? -22.894 13.006 15.297 1.00 83.62 267 THR A N 1
ATOM 2034 C CA . THR A 1 267 ? -22.939 12.204 16.523 1.00 83.62 267 THR A CA 1
ATOM 2035 C C . THR A 1 267 ? -23.363 10.769 16.233 1.00 83.62 267 THR A C 1
ATOM 2037 O O . THR A 1 267 ? -24.238 10.531 15.399 1.00 83.62 267 THR A O 1
ATOM 2040 N N . LYS A 1 268 ? -22.823 9.809 16.990 1.00 83.19 268 LYS A N 1
ATOM 2041 C CA . LYS A 1 268 ? -23.143 8.381 16.851 1.00 83.19 268 LYS A CA 1
ATOM 2042 C C . LYS A 1 268 ? -23.492 7.750 18.188 1.00 83.19 268 LYS A C 1
ATOM 2044 O O . LYS A 1 268 ? -22.992 8.163 19.236 1.00 83.19 268 LYS A O 1
ATOM 2049 N N . ARG A 1 269 ? -24.380 6.755 18.161 1.00 81.31 269 ARG A N 1
ATOM 2050 C CA . ARG A 1 269 ? -24.607 5.883 19.316 1.00 81.31 269 ARG A CA 1
ATOM 2051 C C . ARG A 1 269 ? -23.496 4.853 19.396 1.00 81.31 269 ARG A C 1
ATOM 2053 O O . ARG A 1 269 ? -23.153 4.242 18.392 1.00 81.31 269 ARG A O 1
ATOM 2060 N N . VAL A 1 270 ? -22.967 4.652 20.593 1.00 83.50 270 VAL A N 1
ATOM 2061 C CA . VAL A 1 270 ? -21.843 3.748 20.832 1.00 83.50 270 VAL A CA 1
ATOM 2062 C C . VAL A 1 270 ? -22.204 2.645 21.825 1.00 83.50 270 VAL A C 1
ATOM 2064 O O . VAL A 1 270 ? -23.132 2.805 22.632 1.00 83.50 270 VAL A O 1
ATOM 2067 N N . PRO A 1 271 ? -21.491 1.508 21.780 1.00 84.56 271 PRO A N 1
ATOM 2068 C CA . PRO A 1 271 ? -21.622 0.471 22.794 1.00 84.56 271 PRO A CA 1
ATOM 2069 C C . PRO A 1 271 ? -21.232 0.963 24.182 1.00 84.56 271 PRO A C 1
ATOM 2071 O O . PRO A 1 271 ? -20.574 1.991 24.336 1.00 84.56 271 PRO A O 1
ATOM 2074 N N . LYS A 1 272 ? -21.576 0.168 25.201 1.00 85.88 272 LYS A N 1
ATOM 2075 C CA . LYS A 1 272 ? -21.226 0.431 26.602 1.00 85.88 272 LYS A CA 1
ATOM 2076 C C . LYS A 1 272 ? -19.727 0.682 26.801 1.00 85.88 272 LYS A C 1
ATOM 2078 O O . LYS A 1 272 ? -19.356 1.429 27.699 1.00 85.88 272 LYS A O 1
ATOM 2083 N N . THR A 1 273 ? -18.861 0.069 26.000 1.00 89.44 273 THR A N 1
ATOM 2084 C CA . THR A 1 273 ? -17.411 0.222 26.134 1.00 89.44 273 THR A CA 1
ATOM 2085 C C . THR A 1 273 ? -16.776 0.636 24.818 1.00 89.44 273 THR A C 1
ATOM 2087 O O . THR A 1 273 ? -17.005 -0.005 23.798 1.00 89.44 273 THR A O 1
ATOM 2090 N N . LEU A 1 274 ? -15.937 1.671 24.873 1.00 90.88 274 LEU A N 1
ATOM 2091 C CA . LEU A 1 274 ? -15.027 2.066 23.801 1.00 90.88 274 LEU A CA 1
ATOM 2092 C C . LEU A 1 274 ? -13.585 1.892 24.261 1.00 90.88 274 LEU A C 1
ATOM 2094 O O . LEU A 1 274 ? -13.254 2.281 25.381 1.00 90.88 274 LEU A O 1
ATOM 2098 N N . LEU A 1 275 ? -12.733 1.356 23.388 1.00 93.88 275 LEU A N 1
ATOM 2099 C CA . LEU A 1 275 ? -11.300 1.211 23.610 1.00 93.88 275 LEU A CA 1
ATOM 2100 C C . LEU A 1 275 ? -10.507 1.828 22.452 1.00 93.88 275 LEU A C 1
ATOM 2102 O O . LEU A 1 275 ? -10.625 1.416 21.301 1.00 93.88 275 LEU A O 1
ATOM 2106 N N . LEU A 1 276 ? -9.653 2.788 22.780 1.00 93.88 276 LEU A N 1
ATOM 2107 C CA . LEU A 1 276 ? -8.606 3.295 21.905 1.00 93.88 276 LEU A CA 1
ATOM 2108 C C . LEU A 1 276 ? -7.267 2.742 22.375 1.00 93.88 276 LEU A C 1
ATOM 2110 O O . LEU A 1 276 ? -6.992 2.725 23.575 1.00 93.88 276 LEU A O 1
ATOM 2114 N N . ALA A 1 277 ? -6.425 2.318 21.442 1.00 97.12 277 ALA A N 1
ATOM 2115 C CA . ALA A 1 277 ? -5.048 1.941 21.724 1.00 97.12 277 ALA A CA 1
ATOM 2116 C C . ALA A 1 277 ? -4.133 2.404 20.593 1.00 97.12 277 ALA A C 1
ATOM 2118 O O . ALA A 1 277 ? -4.534 2.415 19.427 1.00 97.12 277 ALA A O 1
ATOM 2119 N N . TYR A 1 278 ? -2.933 2.837 20.960 1.00 97.88 278 TYR A N 1
ATOM 2120 C CA . TYR A 1 278 ? -1.925 3.351 20.042 1.00 97.88 278 TYR A CA 1
ATOM 2121 C C . TYR A 1 278 ? -0.558 3.421 20.728 1.00 97.88 278 TYR A C 1
ATOM 2123 O O . TYR A 1 278 ? -0.429 3.356 21.955 1.00 97.88 278 TYR A O 1
ATOM 2131 N N . ASP A 1 279 ? 0.469 3.586 19.911 1.00 97.75 279 ASP A N 1
ATOM 2132 C CA . ASP A 1 279 ? 1.849 3.749 20.322 1.00 97.75 279 ASP A CA 1
ATOM 2133 C C . ASP A 1 279 ? 2.309 5.194 20.110 1.00 97.75 279 ASP A C 1
ATOM 2135 O O . ASP A 1 279 ? 2.049 5.807 19.072 1.00 97.75 279 ASP A O 1
ATOM 2139 N N . LEU A 1 280 ? 3.024 5.728 21.100 1.00 98.00 280 LEU A N 1
ATOM 2140 C CA . LEU A 1 280 ? 3.829 6.935 20.963 1.00 98.00 280 LEU A CA 1
ATOM 2141 C C . LEU A 1 280 ? 5.286 6.525 20.759 1.00 98.00 280 LEU A C 1
ATOM 2143 O O . LEU A 1 280 ? 5.851 5.817 21.595 1.00 98.00 280 LEU A O 1
ATOM 2147 N N . VAL A 1 281 ? 5.912 6.998 19.685 1.00 97.12 281 VAL A N 1
ATOM 2148 C CA . VAL A 1 281 ? 7.351 6.806 19.450 1.00 97.12 281 VAL A CA 1
ATOM 2149 C C . VAL A 1 281 ? 8.037 8.160 19.507 1.00 97.12 281 VAL A C 1
ATOM 2151 O O . VAL A 1 281 ? 7.641 9.089 18.804 1.00 97.12 281 VAL A O 1
ATOM 2154 N N . LEU A 1 282 ? 9.043 8.280 20.374 1.00 96.88 282 LEU A N 1
ATOM 2155 C CA . LEU A 1 282 ? 9.766 9.529 20.609 1.00 96.88 282 LEU A CA 1
ATOM 2156 C C . LEU A 1 282 ? 11.234 9.378 20.236 1.00 96.88 282 LEU A C 1
ATOM 2158 O O . LEU A 1 282 ? 11.875 8.398 20.614 1.00 96.88 282 LEU A O 1
ATOM 2162 N N . ASP A 1 283 ? 11.790 10.392 19.582 1.00 94.75 283 ASP A N 1
ATOM 2163 C CA . ASP A 1 283 ? 13.205 10.416 19.231 1.00 94.75 283 ASP A CA 1
ATOM 2164 C C . ASP A 1 283 ? 13.873 11.704 19.683 1.00 94.75 283 ASP A C 1
ATOM 2166 O O . ASP A 1 283 ? 13.354 12.801 19.482 1.00 94.75 283 ASP A O 1
ATOM 2170 N N . GLY A 1 284 ? 15.025 11.542 20.327 1.00 94.69 284 GLY A N 1
ATOM 2171 C CA . GLY A 1 284 ? 15.893 12.626 20.763 1.00 94.69 284 GLY A CA 1
ATOM 2172 C C . GLY A 1 284 ? 17.065 12.876 19.819 1.00 94.69 284 GLY A C 1
ATOM 2173 O O . GLY A 1 284 ? 17.87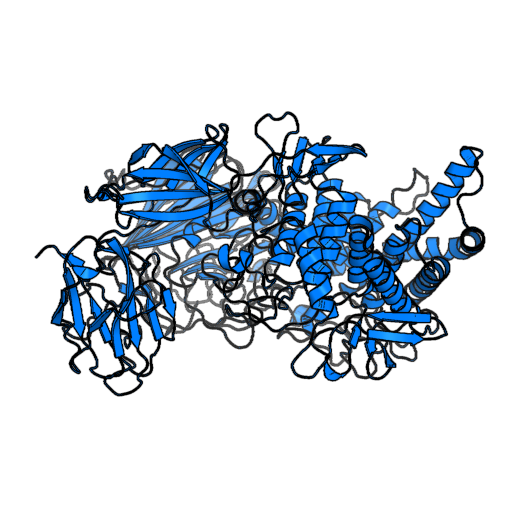0 13.766 20.101 1.00 94.69 284 GLY A O 1
ATOM 2174 N N . ASN A 1 285 ? 17.184 12.066 18.763 1.00 93.94 285 ASN A N 1
ATOM 2175 C CA . ASN A 1 285 ? 18.206 12.141 17.732 1.00 93.94 285 ASN A CA 1
ATOM 2176 C C . ASN A 1 285 ? 17.659 11.781 16.334 1.00 93.94 285 ASN A C 1
ATOM 2178 O O . ASN A 1 285 ? 18.264 11.001 15.596 1.00 93.94 285 ASN A O 1
ATOM 2182 N N . ALA A 1 286 ? 16.487 12.311 15.983 1.00 92.69 286 ALA A N 1
ATOM 2183 C CA . ALA A 1 286 ? 15.934 12.114 14.651 1.00 92.69 286 ALA A CA 1
ATOM 2184 C C . ALA A 1 286 ? 16.830 12.782 13.598 1.00 92.69 286 ALA A C 1
ATOM 2186 O O . ALA A 1 286 ? 17.168 13.964 13.713 1.00 92.69 286 ALA A O 1
ATOM 2187 N N . GLU A 1 287 ? 17.169 12.048 12.535 1.00 91.00 287 GLU A N 1
ATOM 2188 C CA . GLU A 1 287 ? 17.841 12.636 11.375 1.00 91.00 287 GLU A CA 1
ATOM 2189 C C . GLU A 1 287 ? 16.976 13.757 10.771 1.00 91.00 287 GLU A C 1
ATOM 2191 O O . GLU A 1 287 ? 15.746 13.637 10.785 1.00 91.00 287 GLU A O 1
ATOM 2196 N N . PRO A 1 288 ? 17.565 14.831 10.209 1.00 90.56 288 PRO A N 1
ATOM 2197 C CA . PRO A 1 288 ? 16.799 15.897 9.567 1.00 90.56 288 PRO A CA 1
ATOM 2198 C C . PRO A 1 288 ? 15.796 15.343 8.549 1.00 90.56 288 PRO A C 1
ATOM 2200 O O . PRO A 1 288 ? 16.164 14.536 7.690 1.00 90.56 288 PRO A O 1
ATOM 2203 N N . PHE A 1 289 ? 14.533 15.768 8.650 1.00 91.06 289 PHE A N 1
ATOM 2204 C CA . PHE A 1 289 ? 13.430 15.329 7.781 1.00 91.06 289 PHE A CA 1
ATOM 2205 C C . PHE A 1 289 ? 13.243 13.800 7.740 1.00 91.06 289 PHE A C 1
ATOM 2207 O O . PHE A 1 289 ? 12.864 13.253 6.704 1.00 91.06 289 PHE A O 1
ATOM 2214 N N . GLY A 1 290 ? 13.579 13.099 8.827 1.00 91.19 290 GLY A N 1
ATOM 2215 C CA . GLY A 1 290 ? 13.658 11.636 8.892 1.00 91.19 290 GLY A CA 1
ATOM 2216 C C . GLY A 1 290 ? 12.838 11.001 10.015 1.00 91.19 290 GLY A C 1
ATOM 2217 O O . GLY A 1 290 ? 12.959 9.798 10.233 1.00 91.19 290 GLY A O 1
ATOM 2218 N N . ALA A 1 291 ? 12.008 11.767 10.733 1.00 93.00 291 ALA A N 1
ATOM 2219 C CA . ALA A 1 291 ? 11.230 11.257 11.867 1.00 93.00 291 ALA A CA 1
ATOM 2220 C C . ALA A 1 291 ? 10.373 10.022 11.530 1.00 93.00 291 ALA A C 1
ATOM 2222 O O . ALA A 1 291 ? 10.362 9.059 12.296 1.00 93.00 291 ALA A O 1
ATOM 2223 N N . TYR A 1 292 ? 9.715 10.020 10.365 1.00 92.62 292 TYR A N 1
ATOM 2224 C CA . TYR A 1 292 ? 8.812 8.954 9.914 1.00 92.62 292 TYR A CA 1
ATOM 2225 C C . TYR A 1 292 ? 9.480 7.573 9.803 1.00 92.62 292 TYR A C 1
ATOM 2227 O O . TYR A 1 292 ? 8.797 6.556 9.899 1.00 92.62 292 TYR A O 1
ATOM 2235 N N . ARG A 1 293 ? 10.811 7.512 9.638 1.00 91.56 293 ARG A N 1
ATOM 2236 C CA . ARG A 1 293 ? 11.551 6.262 9.386 1.00 91.56 293 ARG A CA 1
ATOM 2237 C C . ARG A 1 293 ? 11.370 5.237 10.505 1.00 91.56 293 ARG A C 1
ATOM 2239 O O . ARG A 1 293 ? 11.335 4.042 10.245 1.00 91.56 293 ARG A O 1
ATOM 2246 N N . GLN A 1 294 ? 11.169 5.697 11.742 1.00 87.62 294 GLN A N 1
ATOM 2247 C CA . GLN A 1 294 ? 10.909 4.820 12.890 1.00 87.62 294 GLN A CA 1
ATOM 2248 C C . GLN A 1 294 ? 9.603 4.026 12.779 1.00 87.62 294 GLN A C 1
ATOM 2250 O O . GLN A 1 294 ? 9.487 2.962 13.382 1.00 87.62 294 GLN A O 1
ATOM 2255 N N . ALA A 1 295 ? 8.626 4.516 12.014 1.00 92.94 295 ALA A N 1
ATOM 2256 C CA . ALA A 1 295 ? 7.366 3.814 11.801 1.00 92.94 295 ALA A CA 1
ATOM 2257 C C . ALA A 1 295 ? 7.481 2.686 10.764 1.00 92.94 295 ALA A C 1
ATOM 2259 O O . ALA A 1 295 ? 6.696 1.740 10.807 1.00 92.94 295 ALA A O 1
ATOM 2260 N N . VAL A 1 296 ? 8.445 2.762 9.841 1.00 92.56 296 VAL A N 1
ATOM 2261 C CA . VAL A 1 296 ? 8.549 1.844 8.695 1.00 92.56 296 VAL A CA 1
ATOM 2262 C C . VAL A 1 296 ? 8.848 0.420 9.148 1.00 92.56 296 VAL A C 1
ATOM 2264 O O . VAL A 1 296 ? 8.108 -0.504 8.802 1.00 92.56 296 VAL A O 1
ATOM 2267 N N . ASP A 1 297 ? 9.891 0.259 9.960 1.00 86.94 297 ASP A N 1
ATOM 2268 C CA . ASP A 1 297 ? 10.292 -1.047 10.487 1.00 86.94 297 ASP A CA 1
ATOM 2269 C C . ASP A 1 297 ? 9.228 -1.555 11.468 1.00 86.94 297 ASP A C 1
ATOM 2271 O O . ASP A 1 297 ? 8.737 -2.675 11.344 1.00 86.94 297 ASP A O 1
ATOM 2275 N N . PHE A 1 298 ? 8.773 -0.682 12.372 1.00 89.50 298 PHE A N 1
ATOM 2276 C CA . PHE A 1 298 ? 7.788 -1.022 13.396 1.00 89.50 298 PHE A CA 1
ATOM 2277 C C . PHE A 1 298 ? 6.475 -1.573 12.817 1.00 89.50 298 PHE A C 1
ATOM 2279 O O . PHE A 1 298 ? 5.971 -2.605 13.265 1.00 89.50 298 PHE A O 1
ATOM 2286 N N . THR A 1 299 ? 5.904 -0.891 11.821 1.00 94.12 299 THR A N 1
ATOM 2287 C CA . THR A 1 299 ? 4.614 -1.286 11.236 1.00 94.12 299 THR A CA 1
ATOM 2288 C C . THR A 1 299 ? 4.714 -2.595 10.454 1.00 94.12 299 THR A C 1
ATOM 2290 O O . THR A 1 299 ? 3.789 -3.409 10.517 1.00 94.12 299 THR A O 1
ATOM 2293 N N . TRP A 1 300 ? 5.837 -2.847 9.769 1.00 95.12 300 TRP A N 1
ATOM 2294 C CA . TRP A 1 300 ? 6.055 -4.127 9.093 1.00 95.12 300 TRP A CA 1
ATOM 2295 C C . TRP A 1 300 ? 6.268 -5.262 10.086 1.00 95.12 300 TRP A C 1
ATOM 2297 O O . TRP A 1 300 ? 5.618 -6.300 9.981 1.00 95.12 300 TRP A O 1
ATOM 2307 N N . GLU A 1 301 ? 7.128 -5.054 11.083 1.00 92.00 301 GLU A N 1
ATOM 2308 C CA . GLU A 1 301 ? 7.438 -6.076 12.079 1.00 92.00 301 GLU A CA 1
ATOM 2309 C C . GLU A 1 301 ? 6.197 -6.515 12.854 1.00 92.00 301 GLU A C 1
ATOM 2311 O O . GLU A 1 301 ? 6.008 -7.712 13.091 1.00 92.00 301 GLU A O 1
ATOM 2316 N N . ARG A 1 302 ? 5.342 -5.552 13.225 1.00 90.06 302 ARG A N 1
ATOM 2317 C CA . ARG A 1 302 ? 4.133 -5.820 14.001 1.00 90.06 302 ARG A CA 1
ATOM 2318 C C . ARG A 1 302 ? 2.989 -6.381 13.158 1.00 90.06 302 ARG A C 1
ATOM 2320 O O . ARG A 1 302 ? 2.362 -7.349 13.581 1.00 90.06 302 ARG A O 1
ATOM 2327 N N . TYR A 1 303 ? 2.708 -5.785 11.999 1.00 94.19 303 TYR A N 1
ATOM 2328 C CA . TYR A 1 303 ? 1.503 -6.099 11.219 1.00 94.19 303 TYR A CA 1
ATOM 2329 C C . TYR A 1 303 ? 1.816 -6.749 9.869 1.00 94.19 303 TYR A C 1
ATOM 2331 O O . TYR A 1 303 ? 1.149 -7.711 9.479 1.00 94.19 303 TYR A O 1
ATOM 2339 N N . GLY A 1 304 ? 2.850 -6.259 9.181 1.00 94.69 304 GLY A N 1
ATOM 2340 C CA . GLY A 1 304 ? 3.256 -6.736 7.859 1.00 94.69 304 GLY A CA 1
ATOM 2341 C C . GLY A 1 304 ? 3.619 -8.218 7.844 1.00 94.69 304 GLY A C 1
ATOM 2342 O O . GLY A 1 304 ? 3.024 -8.984 7.089 1.00 94.69 304 GLY A O 1
ATOM 2343 N N . ASN A 1 305 ? 4.516 -8.643 8.738 1.00 90.56 305 ASN A N 1
ATOM 2344 C CA . ASN A 1 305 ? 5.007 -10.023 8.829 1.00 90.56 305 ASN A CA 1
ATOM 2345 C C . ASN A 1 305 ? 3.866 -11.041 8.978 1.00 90.56 305 ASN A C 1
ATOM 2347 O O . ASN A 1 305 ? 3.772 -11.999 8.212 1.00 90.56 305 ASN A O 1
ATOM 2351 N N . ALA A 1 306 ? 2.953 -10.798 9.924 1.00 86.94 306 ALA A N 1
ATOM 2352 C CA . ALA A 1 306 ? 1.841 -11.705 10.208 1.00 86.94 306 ALA A CA 1
ATOM 2353 C C . ALA A 1 306 ? 0.854 -11.828 9.034 1.00 86.94 306 ALA A C 1
ATOM 2355 O O . ALA A 1 306 ? 0.198 -12.857 8.874 1.00 86.94 306 ALA A O 1
ATOM 2356 N N . ASN A 1 307 ? 0.718 -10.783 8.213 1.00 90.00 307 ASN A N 1
ATOM 2357 C CA . ASN A 1 307 ? -0.104 -10.836 7.006 1.00 90.00 307 ASN A CA 1
ATOM 2358 C C . ASN A 1 307 ? 0.653 -11.437 5.814 1.00 90.00 307 ASN A C 1
ATOM 2360 O O . ASN A 1 307 ? 0.051 -12.172 5.036 1.00 90.00 307 ASN A O 1
ATOM 2364 N N . PHE A 1 308 ? 1.961 -11.197 5.704 1.00 91.12 308 PHE A N 1
ATOM 2365 C CA . PHE A 1 308 ? 2.807 -11.752 4.649 1.00 91.12 308 PHE A CA 1
ATOM 2366 C C . PHE A 1 308 ? 2.878 -13.283 4.697 1.00 91.12 308 PHE A C 1
ATOM 2368 O O . PHE A 1 308 ? 2.789 -13.942 3.658 1.00 91.12 308 PHE A O 1
ATOM 2375 N N . GLU A 1 309 ? 2.961 -13.855 5.902 1.00 83.88 309 GLU A N 1
ATOM 2376 C CA . GLU A 1 309 ? 2.986 -15.308 6.133 1.00 83.88 309 GLU A CA 1
ATOM 2377 C C . GLU A 1 309 ? 1.737 -16.036 5.605 1.00 83.88 309 GLU A C 1
ATOM 2379 O O . GLU A 1 309 ? 1.796 -17.234 5.335 1.00 83.88 309 GLU A O 1
ATOM 2384 N N . LYS A 1 310 ? 0.619 -15.325 5.396 1.00 81.31 310 LYS A N 1
ATOM 2385 C CA . LYS A 1 310 ? -0.627 -15.897 4.859 1.00 81.31 310 LYS A CA 1
ATOM 2386 C C . LYS A 1 310 ? -0.574 -16.169 3.355 1.00 81.31 310 LYS A C 1
ATOM 2388 O O . LYS A 1 310 ? -1.509 -16.768 2.836 1.00 81.31 310 LYS A O 1
ATOM 2393 N N . VAL A 1 311 ? 0.445 -15.674 2.638 1.00 84.62 311 VAL A N 1
ATOM 2394 C CA . VAL A 1 311 ? 0.594 -15.734 1.164 1.00 84.62 311 VAL A CA 1
ATOM 2395 C C . VAL A 1 311 ? -0.480 -14.965 0.371 1.00 84.62 311 VAL A C 1
ATOM 2397 O O . VAL A 1 311 ? -0.229 -14.553 -0.762 1.00 84.62 311 VAL A O 1
ATOM 2400 N N . LEU A 1 312 ? -1.641 -14.677 0.962 1.00 87.75 312 LEU A N 1
ATOM 2401 C CA . LEU A 1 312 ? -2.660 -13.805 0.389 1.00 87.75 312 LEU A CA 1
ATOM 2402 C C . LEU A 1 312 ? -2.082 -12.425 0.021 1.00 87.75 312 LEU A C 1
ATOM 2404 O O . LEU A 1 312 ? -1.223 -11.903 0.737 1.00 87.75 312 LEU A O 1
ATOM 2408 N N . PRO A 1 313 ? -2.559 -11.805 -1.070 1.00 90.88 313 PRO A N 1
ATOM 2409 C CA . PRO A 1 313 ? -3.700 -12.214 -1.904 1.00 90.88 313 PRO A CA 1
ATOM 2410 C C . PRO A 1 313 ? -3.352 -13.181 -3.052 1.00 90.88 313 PRO A C 1
ATOM 2412 O O . PRO A 1 313 ? -4.123 -13.328 -3.998 1.00 90.88 313 PRO A O 1
ATOM 2415 N N . GLN A 1 314 ? -2.208 -13.872 -3.014 1.00 90.81 314 GLN A N 1
ATOM 2416 C CA . GLN A 1 314 ? -1.873 -14.814 -4.078 1.00 90.81 314 GLN A CA 1
ATOM 2417 C C . GLN A 1 314 ? -2.729 -16.093 -4.006 1.00 90.81 314 GLN A C 1
ATOM 2419 O O . GLN A 1 314 ? -2.412 -17.026 -3.277 1.00 90.81 314 GLN A O 1
ATOM 2424 N N . ALA A 1 315 ? -3.793 -16.141 -4.812 1.00 84.38 315 ALA A N 1
ATOM 2425 C CA . ALA A 1 315 ? -4.716 -17.280 -4.898 1.00 84.38 315 ALA A CA 1
ATOM 2426 C C . ALA A 1 315 ? -4.248 -18.456 -5.781 1.00 84.38 315 ALA A C 1
ATOM 2428 O O . ALA A 1 315 ? -4.882 -19.504 -5.793 1.00 84.38 315 ALA A O 1
ATOM 2429 N N . MET A 1 316 ? -3.190 -18.296 -6.575 1.00 84.56 316 MET A N 1
ATOM 2430 C CA . MET A 1 316 ? -2.677 -19.343 -7.470 1.00 84.56 316 MET A CA 1
ATOM 2431 C C . MET A 1 316 ? -1.232 -19.044 -7.889 1.00 84.56 316 MET A C 1
ATOM 2433 O O . MET A 1 316 ? -0.778 -17.904 -7.712 1.00 84.56 316 MET A O 1
ATOM 2437 N N . PRO A 1 317 ? -0.495 -20.031 -8.436 1.00 88.38 317 PRO A N 1
ATOM 2438 C CA . PRO A 1 317 ? 0.805 -19.790 -9.048 1.00 88.38 317 PRO A CA 1
ATOM 2439 C C . PRO A 1 317 ? 0.753 -18.656 -10.069 1.00 88.38 317 PRO A C 1
ATOM 2441 O O . PRO A 1 317 ? -0.219 -18.515 -10.814 1.00 88.38 317 PRO A O 1
ATOM 2444 N N . PHE A 1 318 ? 1.814 -17.857 -10.146 1.00 93.12 318 PHE A N 1
ATOM 2445 C CA . PHE A 1 318 ? 1.820 -16.699 -11.037 1.00 93.12 318 PHE A CA 1
ATOM 2446 C C . PHE A 1 318 ? 1.675 -17.041 -12.523 1.00 93.12 318 PHE A C 1
ATOM 2448 O O . PHE A 1 318 ? 1.130 -16.250 -13.292 1.00 93.12 318 PHE A O 1
ATOM 2455 N N . GLU A 1 319 ? 2.110 -18.234 -12.927 1.00 92.69 319 GLU A N 1
ATOM 2456 C CA . GLU A 1 319 ? 1.918 -18.702 -14.298 1.00 92.69 319 GLU A CA 1
ATOM 2457 C C . GLU A 1 319 ? 0.443 -18.877 -14.681 1.00 92.69 319 GLU A C 1
ATOM 2459 O O . GLU A 1 319 ? 0.093 -18.659 -15.840 1.00 92.69 319 GLU A O 1
ATOM 2464 N N . GLU A 1 320 ? -0.431 -19.208 -13.728 1.00 90.50 320 GLU A N 1
ATOM 2465 C CA . GLU A 1 320 ? -1.864 -19.367 -13.989 1.00 90.50 320 GLU A CA 1
ATOM 2466 C C . GLU A 1 320 ? -2.532 -18.011 -14.230 1.00 90.50 320 GLU A C 1
ATOM 2468 O O . GLU A 1 320 ? -3.335 -17.878 -15.154 1.00 90.50 320 GLU A O 1
ATOM 2473 N N . TYR A 1 321 ? -2.109 -16.962 -13.513 1.00 94.81 321 TYR A N 1
ATOM 2474 C CA . TYR A 1 321 ? -2.518 -15.593 -13.841 1.00 94.81 321 TYR A CA 1
ATOM 2475 C C . TYR A 1 321 ? -2.099 -15.207 -15.263 1.00 94.81 321 TYR A C 1
ATOM 2477 O O . TYR A 1 321 ? -2.907 -14.659 -16.007 1.00 94.81 321 TYR A O 1
ATOM 2485 N N . ALA A 1 322 ? -0.872 -15.532 -15.690 1.00 96.56 322 ALA A N 1
ATOM 2486 C CA . ALA A 1 322 ? -0.421 -15.237 -17.052 1.00 96.56 322 ALA A CA 1
ATOM 2487 C C . ALA A 1 322 ? -1.267 -15.968 -18.114 1.00 96.56 322 ALA A C 1
ATOM 2489 O O . ALA A 1 322 ? -1.721 -15.349 -19.081 1.00 96.56 322 ALA A O 1
ATOM 2490 N N . LYS A 1 323 ? -1.520 -17.273 -17.918 1.00 95.50 323 LYS A N 1
ATOM 2491 C CA . LYS A 1 323 ? -2.361 -18.106 -18.803 1.00 95.50 323 LYS A CA 1
ATOM 2492 C C . LYS A 1 323 ? -3.797 -17.593 -18.892 1.00 95.50 323 LYS A C 1
ATOM 2494 O O . LYS A 1 323 ? -4.419 -17.729 -19.944 1.00 95.50 323 LYS A O 1
ATOM 2499 N N . PHE A 1 324 ? -4.308 -16.992 -17.822 1.00 94.56 324 PHE A N 1
ATOM 2500 C CA . PHE A 1 324 ? -5.672 -16.485 -17.758 1.00 94.56 324 PHE A CA 1
ATOM 2501 C C . PHE A 1 324 ? -5.818 -15.065 -18.326 1.00 94.56 324 PHE A C 1
ATOM 2503 O O . PHE A 1 324 ? -6.700 -14.807 -19.148 1.00 94.56 324 PHE A O 1
ATOM 2510 N N . CYS A 1 325 ? -4.927 -14.151 -17.942 1.00 97.00 325 CYS A N 1
ATOM 2511 C CA . CYS A 1 325 ? -5.048 -12.728 -18.246 1.00 97.00 325 CYS A CA 1
ATOM 2512 C C . CYS A 1 325 ? -4.663 -12.382 -19.691 1.00 97.00 325 CYS A C 1
ATOM 2514 O O . CYS A 1 325 ? -5.420 -11.685 -20.365 1.00 97.00 325 CYS A O 1
ATOM 2516 N N . TYR A 1 326 ? -3.532 -12.874 -20.220 1.00 97.50 326 TYR A N 1
ATOM 2517 C CA . TYR A 1 326 ? -3.086 -12.474 -21.568 1.00 97.50 326 TYR A CA 1
ATOM 2518 C C . TYR A 1 326 ? -4.119 -12.786 -22.667 1.00 97.50 326 TYR A C 1
ATOM 2520 O O . TYR A 1 326 ? -4.425 -11.894 -23.466 1.00 97.50 326 TYR A O 1
ATOM 2528 N N . PRO A 1 327 ? -4.739 -13.985 -22.715 1.00 96.62 327 PRO A N 1
ATOM 2529 C CA . PRO A 1 327 ? -5.789 -14.253 -23.694 1.00 96.62 327 PRO A CA 1
ATOM 2530 C C . PRO A 1 327 ? -7.023 -13.354 -23.544 1.00 96.62 327 PRO A C 1
ATOM 2532 O O . PRO A 1 327 ? -7.648 -13.033 -24.558 1.00 96.62 327 PRO A O 1
ATOM 2535 N N . ALA A 1 328 ? -7.381 -12.964 -22.314 1.00 95.38 328 ALA A N 1
ATOM 2536 C CA . ALA A 1 328 ? -8.498 -12.057 -22.049 1.00 95.38 328 ALA A CA 1
ATOM 2537 C C . ALA A 1 328 ? -8.202 -10.653 -22.593 1.00 95.38 328 ALA A C 1
ATOM 2539 O O . ALA A 1 328 ? -9.019 -10.087 -23.319 1.00 95.38 328 ALA A O 1
ATOM 2540 N N . VAL A 1 329 ? -6.993 -10.147 -22.341 1.00 94.25 329 VAL A N 1
ATOM 2541 C CA . VAL A 1 329 ? -6.515 -8.844 -22.823 1.00 94.25 329 VAL A CA 1
ATOM 2542 C C . VAL A 1 329 ? -6.534 -8.757 -24.344 1.00 94.25 329 VAL A C 1
ATOM 2544 O O . VAL A 1 329 ? -7.063 -7.805 -24.915 1.00 94.25 329 VAL A O 1
ATOM 2547 N N . PHE A 1 330 ? -6.013 -9.770 -25.040 1.00 95.00 330 PHE A N 1
ATOM 2548 C CA . PHE A 1 330 ? -5.971 -9.741 -26.506 1.00 95.00 330 PHE A CA 1
ATOM 2549 C C . PHE A 1 330 ? -7.361 -9.741 -27.152 1.00 95.00 330 PHE A C 1
ATOM 2551 O O . PHE A 1 330 ? -7.492 -9.334 -28.308 1.00 95.00 330 PHE A O 1
ATOM 2558 N N . LYS A 1 331 ? -8.388 -10.170 -26.411 1.00 93.00 331 LYS A N 1
ATOM 2559 C CA . LYS A 1 331 ? -9.789 -10.233 -26.844 1.00 93.00 331 LYS A CA 1
ATOM 2560 C C . LYS A 1 331 ? -10.655 -9.137 -26.219 1.00 93.00 331 LYS A C 1
ATOM 2562 O O . LYS A 1 331 ? -11.866 -9.153 -26.433 1.00 93.00 331 LYS A O 1
ATOM 2567 N N . GLU A 1 332 ? -10.062 -8.207 -25.468 1.00 89.81 332 GLU A N 1
ATOM 2568 C CA . GLU A 1 332 ? -10.799 -7.186 -24.730 1.00 89.81 332 GLU A CA 1
ATOM 2569 C C . GLU A 1 332 ? -11.708 -6.364 -25.658 1.00 89.81 332 GLU A C 1
ATOM 2571 O O . GLU A 1 332 ? -11.308 -5.885 -26.729 1.00 89.81 332 GLU A O 1
ATOM 2576 N N . ALA A 1 333 ? -12.956 -6.190 -25.227 1.00 82.62 333 ALA A N 1
ATOM 2577 C CA . ALA A 1 333 ? -13.949 -5.396 -25.927 1.00 82.62 333 ALA A CA 1
ATOM 2578 C C . ALA A 1 333 ? -14.867 -4.669 -24.937 1.00 82.62 333 ALA A C 1
ATOM 2580 O O . ALA A 1 333 ? -15.237 -5.219 -23.901 1.00 82.62 333 ALA A O 1
ATOM 2581 N N . TYR A 1 334 ? -15.267 -3.447 -25.292 1.00 71.94 334 TYR A N 1
ATOM 2582 C CA . TYR A 1 334 ? -16.213 -2.630 -24.534 1.00 71.94 334 TYR A CA 1
ATOM 2583 C C . TYR A 1 334 ? -17.412 -2.269 -25.419 1.00 71.94 334 TYR A C 1
ATOM 2585 O O . TYR A 1 334 ? -17.326 -1.404 -26.299 1.00 71.94 334 TYR A O 1
ATOM 2593 N N . GLY A 1 335 ? -18.529 -2.978 -25.242 1.00 75.62 335 GLY A N 1
ATOM 2594 C CA . GLY A 1 335 ? -19.656 -2.913 -26.176 1.00 75.62 335 GLY A CA 1
ATOM 2595 C C . GLY A 1 335 ? -19.221 -3.326 -27.589 1.00 75.62 335 GLY A C 1
ATOM 2596 O O . GLY A 1 335 ? -18.713 -4.425 -27.792 1.00 75.62 335 GLY A O 1
ATOM 2597 N N . SER A 1 336 ? -19.384 -2.436 -28.573 1.00 75.56 336 SER A N 1
ATOM 2598 C CA . SER A 1 336 ? -18.914 -2.654 -29.951 1.00 75.56 336 SER A CA 1
ATOM 2599 C C . SER A 1 336 ? -17.444 -2.275 -30.184 1.00 75.56 336 SER A C 1
ATOM 2601 O O . SER A 1 336 ? -16.921 -2.518 -31.274 1.00 75.56 336 SER A O 1
ATOM 2603 N N . ASN A 1 337 ? -16.765 -1.656 -29.209 1.00 77.19 337 ASN A N 1
ATOM 2604 C CA . ASN A 1 337 ? -15.363 -1.265 -29.345 1.00 77.19 337 ASN A CA 1
ATOM 2605 C C . ASN A 1 337 ? -14.442 -2.457 -29.103 1.00 77.19 337 ASN A C 1
ATOM 2607 O O . ASN A 1 337 ? -14.439 -3.029 -28.018 1.00 77.19 337 ASN A O 1
ATOM 2611 N N . LYS A 1 338 ? -13.604 -2.778 -30.090 1.00 82.94 338 LYS A N 1
ATOM 2612 C CA . LYS A 1 338 ? -12.506 -3.736 -29.931 1.00 82.94 338 LYS A CA 1
ATOM 2613 C C . LYS A 1 338 ? -11.290 -2.987 -29.388 1.00 82.94 338 LYS A C 1
ATOM 2615 O O . LYS A 1 338 ? -10.774 -2.101 -30.073 1.00 82.94 338 LYS A O 1
ATOM 2620 N N . LEU A 1 339 ? -10.922 -3.291 -28.147 1.00 82.62 339 LEU A N 1
ATOM 2621 C CA . LEU A 1 339 ? -9.779 -2.709 -27.440 1.00 82.62 339 LEU A CA 1
ATOM 2622 C C . LEU A 1 339 ? -8.556 -3.620 -27.454 1.00 82.62 339 LEU A C 1
ATOM 2624 O O . LEU A 1 339 ? -7.465 -3.111 -27.268 1.00 82.62 339 LEU A O 1
ATOM 2628 N N . GLY A 1 340 ? -8.739 -4.927 -27.658 1.00 88.56 340 GLY A N 1
ATOM 2629 C CA . GLY A 1 340 ? -7.665 -5.915 -27.648 1.00 88.56 340 GLY A CA 1
ATOM 2630 C C . GLY A 1 340 ? -6.602 -5.725 -28.740 1.00 88.56 340 GLY A C 1
ATOM 2631 O O . GLY A 1 340 ? -6.362 -4.636 -29.255 1.00 88.56 340 GLY A O 1
ATOM 2632 N N . TRP A 1 341 ? -5.933 -6.814 -29.105 1.00 95.00 341 TRP A N 1
ATOM 2633 C CA . TRP A 1 341 ? -4.739 -6.767 -29.954 1.00 95.00 341 TRP A CA 1
ATOM 2634 C C . TRP A 1 341 ? -4.977 -6.071 -31.311 1.00 95.00 341 TRP A C 1
ATOM 2636 O O . TRP A 1 341 ? -5.897 -6.442 -32.046 1.00 95.00 341 TRP A O 1
ATOM 2646 N N . PHE A 1 342 ? -4.107 -5.121 -31.678 1.00 95.00 342 PHE A N 1
ATOM 2647 C CA . PHE A 1 342 ? -4.033 -4.565 -33.036 1.00 95.00 342 PHE A CA 1
ATOM 2648 C C . PHE A 1 342 ? -2.641 -4.739 -33.642 1.00 95.00 342 PHE A C 1
ATOM 2650 O O . PHE A 1 342 ? -1.643 -4.867 -32.933 1.00 95.00 342 PHE A O 1
ATOM 2657 N N . GLU A 1 343 ? -2.592 -4.662 -34.972 1.00 96.44 343 GLU A N 1
ATOM 2658 C CA . GLU A 1 343 ? -1.356 -4.595 -35.747 1.00 96.44 343 GLU A CA 1
ATOM 2659 C C . GLU A 1 343 ? -1.433 -3.461 -36.775 1.00 96.44 343 GLU A C 1
ATOM 2661 O O . GLU A 1 343 ? -2.510 -3.104 -37.265 1.00 96.44 343 GLU A O 1
ATOM 2666 N N . VAL A 1 344 ? -0.282 -2.876 -37.091 1.00 95.94 344 VAL A N 1
ATOM 2667 C CA . VAL A 1 344 ? -0.113 -1.822 -38.092 1.00 95.94 344 VAL A CA 1
ATOM 2668 C C . VAL A 1 344 ? 1.279 -1.930 -38.706 1.00 95.94 344 VAL A C 1
ATOM 2670 O O . VAL A 1 344 ? 2.235 -2.257 -38.014 1.00 95.94 344 VAL A O 1
ATOM 2673 N N . GLU A 1 345 ? 1.410 -1.654 -39.999 1.00 96.75 345 GLU A N 1
ATOM 2674 C CA . GLU A 1 345 ? 2.718 -1.570 -40.651 1.00 96.75 345 GLU A CA 1
ATOM 2675 C C . GLU A 1 345 ? 3.233 -0.124 -40.606 1.00 96.75 345 GLU A C 1
ATOM 2677 O O . GLU A 1 345 ? 2.513 0.798 -41.003 1.00 96.75 345 GLU A O 1
ATOM 2682 N N . ILE A 1 346 ? 4.457 0.080 -40.110 1.00 95.94 346 ILE A N 1
ATOM 2683 C CA . ILE A 1 346 ? 5.154 1.377 -40.082 1.00 95.94 346 ILE A CA 1
ATOM 2684 C C . ILE A 1 346 ? 6.579 1.152 -40.591 1.00 95.94 346 ILE A C 1
ATOM 2686 O O . ILE A 1 346 ? 7.295 0.308 -40.060 1.00 95.94 346 ILE A O 1
ATOM 2690 N N . ASP A 1 347 ? 6.978 1.881 -41.637 1.00 91.69 347 ASP A N 1
ATOM 2691 C CA . ASP A 1 347 ? 8.313 1.802 -42.253 1.00 91.69 347 ASP A CA 1
ATOM 2692 C C . ASP A 1 347 ? 8.772 0.360 -42.572 1.00 91.69 347 ASP A C 1
ATOM 2694 O O . ASP A 1 347 ? 9.924 -0.021 -42.363 1.00 91.69 347 ASP A O 1
ATOM 2698 N N . GLY A 1 348 ? 7.843 -0.469 -43.068 1.00 92.31 348 GLY A N 1
ATOM 2699 C CA . GLY A 1 348 ? 8.091 -1.870 -43.428 1.00 92.31 348 GLY A CA 1
ATOM 2700 C C . GLY A 1 348 ? 8.227 -2.830 -42.239 1.00 92.31 348 GLY A C 1
ATOM 2701 O O . GLY A 1 348 ? 8.581 -3.991 -42.435 1.00 92.31 348 GLY A O 1
ATOM 2702 N N . GLN A 1 349 ? 7.962 -2.373 -41.011 1.00 95.06 349 GLN A N 1
ATOM 2703 C CA . GLN A 1 349 ? 7.905 -3.207 -39.811 1.00 95.06 349 GLN A CA 1
ATOM 2704 C C . GLN A 1 349 ? 6.455 -3.439 -39.391 1.00 95.06 349 GLN A C 1
ATOM 2706 O O . GLN A 1 349 ? 5.656 -2.503 -39.340 1.00 95.06 349 GLN A O 1
ATOM 2711 N N . VAL A 1 350 ? 6.124 -4.680 -39.031 1.00 97.62 350 VAL A N 1
ATOM 2712 C CA . VAL A 1 350 ? 4.848 -4.978 -38.376 1.00 97.62 350 VAL A CA 1
ATOM 2713 C C . VAL A 1 350 ? 4.966 -4.588 -36.906 1.00 97.62 350 VAL A C 1
ATOM 2715 O O . VAL A 1 350 ? 5.754 -5.150 -36.142 1.00 97.62 350 VAL A O 1
ATOM 2718 N N . CYS A 1 351 ? 4.179 -3.594 -36.530 1.00 97.88 351 CYS A N 1
ATOM 2719 C CA . CYS A 1 351 ? 4.037 -3.062 -35.189 1.00 97.88 351 CYS A CA 1
ATOM 2720 C C . CYS A 1 351 ? 2.713 -3.545 -34.591 1.00 97.88 351 CYS A C 1
ATOM 2722 O O . CYS A 1 351 ? 1.744 -3.779 -35.314 1.00 97.88 351 CYS A O 1
ATOM 2724 N N . GLY A 1 352 ? 2.640 -3.659 -33.270 1.00 96.31 352 GLY A N 1
ATOM 2725 C CA . GLY A 1 352 ? 1.419 -4.065 -32.581 1.00 96.31 352 GLY A CA 1
ATOM 2726 C C . GLY A 1 352 ? 1.347 -3.523 -31.166 1.00 96.31 352 GLY A C 1
ATOM 2727 O O . GLY A 1 352 ? 2.303 -2.934 -30.665 1.00 96.31 352 GLY A O 1
ATOM 2728 N N . GLY A 1 353 ? 0.197 -3.699 -30.531 1.00 95.38 353 GLY A N 1
ATOM 2729 C CA . GLY A 1 353 ? -0.004 -3.258 -29.160 1.00 95.38 353 GLY A CA 1
ATOM 2730 C C . GLY A 1 353 ? -1.407 -3.520 -28.646 1.00 95.38 353 GLY A C 1
ATOM 2731 O O . GLY A 1 353 ? -2.265 -4.073 -29.340 1.00 95.38 353 GLY A O 1
ATOM 2732 N N . VAL A 1 354 ? -1.626 -3.086 -27.408 1.00 93.50 354 VAL A N 1
ATOM 2733 C CA . VAL A 1 354 ? -2.919 -3.178 -26.722 1.00 93.50 354 VAL A CA 1
ATOM 2734 C C . VAL A 1 354 ? -3.341 -1.786 -26.251 1.00 93.50 354 VAL A C 1
ATOM 2736 O O . VAL A 1 354 ? -2.740 -1.253 -25.325 1.00 93.50 354 VAL A O 1
ATOM 2739 N N . PRO A 1 355 ? -4.344 -1.164 -26.880 1.00 90.50 355 PRO A N 1
ATOM 2740 C CA . PRO A 1 355 ? -4.833 0.129 -26.463 1.00 90.50 355 PRO A CA 1
ATOM 2741 C C . PRO A 1 355 ? -5.304 0.133 -25.013 1.00 90.50 355 PRO A C 1
ATOM 2743 O O . PRO A 1 355 ? -5.975 -0.793 -24.564 1.00 90.50 355 PRO A O 1
ATOM 2746 N N . ALA A 1 356 ? -4.999 1.201 -24.284 1.00 83.19 356 ALA A N 1
ATOM 2747 C CA . ALA A 1 356 ? -5.497 1.343 -22.922 1.00 83.19 356 ALA A CA 1
ATOM 2748 C C . ALA A 1 356 ? -7.005 1.713 -22.907 1.00 83.19 356 ALA A C 1
ATOM 2750 O O . ALA A 1 356 ? -7.576 2.141 -23.917 1.00 83.19 356 ALA A O 1
ATOM 2751 N N . GLY A 1 357 ? -7.639 1.634 -21.739 1.00 70.62 357 GLY A N 1
ATOM 2752 C CA . GLY A 1 357 ? -9.070 1.874 -21.544 1.00 70.62 357 GLY A CA 1
ATOM 2753 C C . GLY A 1 357 ? -9.505 3.329 -21.749 1.00 70.62 357 GLY A C 1
ATOM 2754 O O . GLY A 1 357 ? -10.433 3.574 -22.503 1.00 70.62 357 GLY A O 1
ATOM 2755 N N . TRP A 1 358 ? -8.828 4.318 -21.159 1.00 70.50 358 TRP A N 1
ATOM 2756 C CA . TRP A 1 358 ? -9.270 5.734 -21.169 1.00 70.50 358 TRP A CA 1
ATOM 2757 C C . TRP A 1 358 ? -9.359 6.382 -22.569 1.00 70.50 358 TRP A C 1
ATOM 2759 O O . TRP A 1 358 ? -10.198 7.244 -22.810 1.00 70.50 358 TRP A O 1
ATOM 2769 N N . GLY A 1 359 ? -8.534 5.951 -23.522 1.00 71.06 359 GLY A N 1
ATOM 2770 C CA . GLY A 1 359 ? -8.535 6.408 -24.915 1.00 71.06 359 GLY A CA 1
ATOM 2771 C C . GLY A 1 359 ? -9.127 5.385 -25.879 1.00 71.06 359 GLY A C 1
ATOM 2772 O O . GLY A 1 359 ? -8.693 5.313 -27.034 1.00 71.06 359 GLY A O 1
ATOM 2773 N N . PHE A 1 360 ? -10.104 4.588 -25.428 1.00 74.94 360 PHE A N 1
ATOM 2774 C CA . PHE A 1 360 ? -10.720 3.518 -26.219 1.00 74.94 360 PHE A CA 1
ATOM 2775 C C . PHE A 1 360 ? -11.284 3.981 -27.567 1.00 74.94 360 PHE A C 1
ATOM 2777 O O . PHE A 1 360 ? -11.329 3.198 -28.516 1.00 74.94 360 PHE A O 1
ATOM 2784 N N . THR A 1 361 ? -11.690 5.249 -27.686 1.00 81.00 361 THR A N 1
ATOM 2785 C CA . THR A 1 361 ? -12.200 5.820 -28.940 1.00 81.00 361 THR A CA 1
ATOM 2786 C C . THR A 1 361 ? -11.119 5.949 -30.007 1.00 81.00 361 THR A C 1
ATOM 2788 O O . THR A 1 361 ? -11.412 5.694 -31.176 1.00 81.00 361 THR A O 1
ATOM 2791 N N . ASN A 1 362 ? -9.884 6.274 -29.605 1.00 85.69 362 ASN A N 1
ATOM 2792 C CA . ASN A 1 362 ? -8.753 6.583 -30.493 1.00 85.69 362 ASN A CA 1
ATOM 2793 C C . ASN A 1 362 ? -7.694 5.463 -30.511 1.00 85.69 362 ASN A C 1
ATOM 2795 O O . ASN A 1 362 ? -6.788 5.459 -31.347 1.00 85.69 362 ASN A O 1
ATOM 2799 N N . GLY A 1 363 ? -7.824 4.487 -29.609 1.00 87.19 363 GLY A N 1
ATOM 2800 C CA . GLY A 1 363 ? -6.922 3.350 -29.494 1.00 87.19 363 GLY A CA 1
ATOM 2801 C C . GLY A 1 363 ? -5.516 3.762 -29.047 1.00 87.19 363 GLY A C 1
ATOM 2802 O O . GLY A 1 363 ? -4.531 3.377 -29.673 1.00 87.19 363 GLY A O 1
ATOM 2803 N N . TRP A 1 364 ? -5.426 4.602 -28.021 1.00 88.88 364 TRP A N 1
ATOM 2804 C CA . TRP A 1 364 ? -4.163 5.128 -27.500 1.00 88.88 364 TRP A CA 1
ATOM 2805 C C . TRP A 1 364 ? -3.217 4.046 -26.933 1.00 88.88 364 TRP A C 1
ATOM 2807 O O . TRP A 1 364 ? -3.634 3.097 -26.273 1.00 88.88 364 TRP A O 1
ATOM 2817 N N . VAL A 1 365 ? -1.924 4.210 -27.187 1.00 92.00 365 VAL A N 1
ATOM 2818 C CA . VAL A 1 365 ? -0.828 3.341 -26.745 1.00 92.00 365 VAL A CA 1
ATOM 2819 C C . VAL A 1 365 ? 0.302 4.248 -26.278 1.00 92.00 365 VAL A C 1
ATOM 2821 O O . VAL A 1 365 ? 0.607 5.232 -26.958 1.00 92.00 365 VAL A O 1
ATOM 2824 N N . SER A 1 366 ? 0.907 3.968 -25.123 1.00 91.62 366 SER A N 1
ATOM 2825 C CA . SER A 1 366 ? 1.832 4.917 -24.503 1.00 91.62 366 SER A CA 1
ATOM 2826 C C . SER A 1 366 ? 3.038 4.277 -23.806 1.00 91.62 366 SER A C 1
ATOM 2828 O O . SER A 1 366 ? 3.053 3.083 -23.498 1.00 91.62 366 SER A O 1
ATOM 2830 N N . TRP A 1 367 ? 4.064 5.107 -23.593 1.00 93.62 367 TRP A N 1
ATOM 2831 C CA . TRP A 1 367 ? 5.307 4.808 -22.869 1.00 93.62 367 TRP A CA 1
ATOM 2832 C C . TRP A 1 367 ? 5.546 5.823 -21.749 1.00 93.62 367 TRP A C 1
ATOM 2834 O O . TRP A 1 367 ? 6.651 6.329 -21.567 1.00 93.62 367 TRP A O 1
ATOM 2844 N N . GLN A 1 368 ? 4.481 6.158 -21.035 1.00 88.62 368 GLN A N 1
ATOM 2845 C CA . GLN A 1 368 ? 4.538 6.967 -19.830 1.00 88.62 368 GLN A CA 1
ATOM 2846 C C . GLN A 1 368 ? 5.010 6.149 -18.627 1.00 88.62 368 GLN A C 1
ATOM 2848 O O . GLN A 1 368 ? 4.961 4.920 -18.627 1.00 88.62 368 GLN A O 1
ATOM 2853 N N . CYS A 1 369 ? 5.442 6.822 -17.564 1.00 87.19 369 CYS A N 1
ATOM 2854 C CA . CYS A 1 369 ? 5.760 6.182 -16.284 1.00 87.19 369 CYS A CA 1
ATOM 2855 C C . CYS A 1 369 ? 4.562 5.443 -15.668 1.00 87.19 369 CYS A C 1
ATOM 2857 O O . CYS A 1 369 ? 4.740 4.467 -14.943 1.00 87.19 369 CYS A O 1
ATOM 2859 N N . TRP A 1 370 ? 3.358 5.847 -16.059 1.00 80.50 370 TRP A N 1
ATOM 2860 C CA . TRP A 1 370 ? 2.098 5.177 -15.800 1.00 80.50 370 TRP A CA 1
ATOM 2861 C C . TRP A 1 370 ? 1.868 3.939 -16.674 1.00 80.50 370 TRP A C 1
ATOM 2863 O O . TRP A 1 370 ? 1.877 2.792 -16.212 1.00 80.50 370 TRP A O 1
ATOM 2873 N N . PHE A 1 371 ? 1.700 4.200 -17.970 1.00 86.31 371 PHE A N 1
ATOM 2874 C CA . PHE A 1 371 ? 1.419 3.228 -19.015 1.00 86.31 371 PHE A CA 1
ATOM 2875 C C . PHE A 1 371 ? 2.689 2.971 -19.803 1.00 86.31 371 PHE A C 1
ATOM 2877 O O . PHE A 1 371 ? 3.106 3.828 -20.581 1.00 86.31 371 PHE A O 1
ATOM 2884 N N . ASN A 1 372 ? 3.291 1.797 -19.645 1.00 92.25 372 ASN A N 1
ATOM 2885 C CA . ASN A 1 372 ? 4.468 1.459 -20.426 1.00 92.25 372 ASN A CA 1
ATOM 2886 C C . ASN A 1 372 ? 4.302 0.122 -21.140 1.00 92.25 372 ASN A C 1
ATOM 2888 O O . ASN A 1 372 ? 4.530 -0.940 -20.567 1.00 92.25 372 ASN A O 1
ATOM 2892 N N . GLN A 1 373 ? 3.999 0.199 -22.432 1.00 93.31 373 GLN A N 1
ATOM 2893 C CA . GLN A 1 373 ? 3.909 -0.975 -23.297 1.00 93.31 373 GLN A CA 1
ATOM 2894 C C . GLN A 1 373 ? 5.206 -1.763 -23.398 1.00 93.31 373 GLN A C 1
ATOM 2896 O O . GLN A 1 373 ? 5.151 -2.978 -23.535 1.00 93.31 373 GLN A O 1
ATOM 2901 N N . LEU A 1 374 ? 6.376 -1.119 -23.312 1.00 95.56 374 LEU A N 1
ATOM 2902 C CA . LEU A 1 374 ? 7.647 -1.850 -23.322 1.00 95.56 374 LEU A CA 1
ATOM 2903 C C . LEU A 1 374 ? 7.837 -2.684 -22.057 1.00 95.56 374 LEU A C 1
ATOM 2905 O O . LEU A 1 374 ? 8.381 -3.782 -22.165 1.00 95.56 374 LEU A O 1
ATOM 2909 N N . ARG A 1 375 ? 7.368 -2.201 -20.895 1.00 96.12 375 ARG A N 1
ATOM 2910 C CA . ARG A 1 375 ? 7.330 -2.979 -19.644 1.00 96.12 375 ARG A CA 1
ATOM 2911 C C . ARG A 1 375 ? 6.448 -4.206 -19.814 1.00 96.12 375 ARG A C 1
ATOM 2913 O O . ARG A 1 375 ? 6.902 -5.328 -19.604 1.00 96.12 375 ARG A O 1
ATOM 2920 N N . SER A 1 376 ? 5.199 -3.992 -20.219 1.00 96.50 376 SER A N 1
ATOM 2921 C CA . SER A 1 376 ? 4.233 -5.079 -20.383 1.00 96.50 376 SER A CA 1
ATOM 2922 C C . SER A 1 376 ? 4.694 -6.080 -21.451 1.00 96.50 376 SER A C 1
ATOM 2924 O O . SER A 1 376 ? 4.574 -7.287 -21.258 1.00 96.50 376 SER A O 1
ATOM 2926 N N . ALA A 1 377 ? 5.301 -5.599 -22.543 1.00 97.81 377 ALA A N 1
ATOM 2927 C CA . ALA A 1 377 ? 5.872 -6.434 -23.597 1.00 97.81 377 ALA A CA 1
ATOM 2928 C C . ALA A 1 377 ? 7.077 -7.251 -23.114 1.00 97.81 377 ALA A C 1
ATOM 2930 O O . ALA A 1 377 ? 7.184 -8.424 -23.459 1.00 97.81 377 ALA A O 1
ATOM 2931 N N . TRP A 1 378 ? 7.959 -6.674 -22.289 1.00 98.06 378 TRP A N 1
ATOM 2932 C CA . TRP A 1 378 ? 9.075 -7.412 -21.690 1.00 98.06 378 TRP A CA 1
ATOM 2933 C C . TRP A 1 378 ? 8.556 -8.597 -20.859 1.00 98.06 378 TRP A C 1
ATOM 2935 O O . TRP A 1 378 ? 9.008 -9.729 -21.042 1.00 98.06 378 TRP A O 1
ATOM 2945 N N . GLY A 1 379 ? 7.531 -8.358 -20.029 1.00 98.00 379 GLY A N 1
ATOM 2946 C CA . GLY A 1 379 ? 6.844 -9.402 -19.264 1.00 98.00 379 GLY A CA 1
ATOM 2947 C C . GLY A 1 379 ? 6.198 -10.465 -20.152 1.00 98.00 379 GLY A C 1
ATOM 2948 O O . GLY A 1 379 ? 6.409 -11.660 -19.941 1.00 98.00 379 GLY A O 1
ATOM 2949 N N . LEU A 1 380 ? 5.456 -10.044 -21.181 1.00 98.50 380 LEU A N 1
ATOM 2950 C CA . LEU A 1 380 ? 4.817 -10.940 -22.148 1.00 98.50 380 LEU A CA 1
ATOM 2951 C C . LEU A 1 380 ? 5.841 -11.828 -22.864 1.00 98.50 380 LEU A C 1
ATOM 2953 O O . LEU A 1 380 ? 5.623 -13.031 -22.995 1.00 98.50 380 LEU A O 1
ATOM 2957 N N . ARG A 1 381 ? 6.980 -11.259 -23.275 1.00 98.44 381 ARG A N 1
ATOM 2958 C CA . ARG A 1 381 ? 8.066 -12.000 -23.925 1.00 98.44 381 ARG A CA 1
ATOM 2959 C C . ARG A 1 381 ? 8.665 -13.046 -22.994 1.00 98.44 381 ARG A C 1
ATOM 2961 O O . ARG A 1 381 ? 8.874 -14.185 -23.409 1.00 98.44 381 ARG A O 1
ATOM 2968 N N . TRP A 1 382 ? 8.923 -12.674 -21.741 1.00 98.44 382 TRP A N 1
ATOM 2969 C CA . TRP A 1 382 ? 9.472 -13.587 -20.741 1.00 98.44 382 TRP A CA 1
ATOM 2970 C C . TRP A 1 382 ? 8.517 -14.750 -20.454 1.00 98.44 382 TRP A C 1
ATOM 2972 O O . TRP A 1 382 ? 8.931 -15.908 -20.500 1.00 98.44 382 TRP A O 1
ATOM 2982 N N . TRP A 1 383 ? 7.224 -14.467 -20.253 1.00 98.50 383 TRP A N 1
ATOM 2983 C CA . TRP A 1 383 ? 6.203 -15.504 -20.075 1.00 98.50 383 TRP A CA 1
ATOM 2984 C C . TRP A 1 383 ? 6.041 -16.376 -21.319 1.00 98.50 383 TRP A C 1
ATOM 2986 O O . TRP A 1 383 ? 5.951 -17.595 -21.191 1.00 98.50 383 TRP A O 1
ATOM 2996 N N . GLY A 1 384 ? 6.073 -15.773 -22.510 1.00 98.31 384 GLY A N 1
ATOM 2997 C CA . GLY A 1 384 ? 6.064 -16.489 -23.783 1.00 98.31 384 GLY A CA 1
ATOM 2998 C C . GLY A 1 384 ? 7.207 -17.495 -23.872 1.00 98.31 384 GLY A C 1
ATOM 2999 O O . GLY A 1 384 ? 6.983 -18.650 -24.204 1.00 98.31 384 GLY A O 1
ATOM 3000 N N . LYS A 1 385 ? 8.420 -17.115 -23.464 1.00 97.50 385 LYS A N 1
ATOM 3001 C CA . LYS A 1 385 ? 9.555 -18.046 -23.395 1.00 97.50 385 LYS A CA 1
ATOM 3002 C C . LYS A 1 385 ? 9.407 -19.098 -22.301 1.00 97.50 385 LYS A C 1
ATOM 3004 O O . LYS A 1 385 ? 9.667 -20.270 -22.550 1.00 97.50 385 LYS A O 1
ATOM 3009 N N . LYS A 1 386 ? 8.998 -18.696 -21.093 1.00 95.56 386 LYS A N 1
ATOM 3010 C CA . LYS A 1 386 ? 8.853 -19.612 -19.951 1.00 95.56 386 LYS A CA 1
ATOM 3011 C C . LYS A 1 386 ? 7.804 -20.698 -20.207 1.00 95.56 386 LYS A C 1
ATOM 3013 O O . LYS A 1 386 ? 7.974 -21.814 -19.727 1.00 95.56 386 LYS A O 1
ATOM 3018 N N . LEU A 1 387 ? 6.750 -20.371 -20.954 1.00 96.19 387 LEU A N 1
ATOM 3019 C CA . LEU A 1 387 ? 5.630 -21.263 -21.267 1.00 96.19 387 LEU A CA 1
ATOM 3020 C C . LEU A 1 387 ? 5.681 -21.842 -22.690 1.00 96.19 387 LEU A C 1
ATOM 3022 O O . LEU A 1 387 ? 4.698 -22.437 -23.121 1.00 96.19 387 LEU A O 1
ATOM 3026 N N . ASP A 1 388 ? 6.791 -21.660 -23.414 1.00 97.44 388 ASP A N 1
ATOM 3027 C CA . ASP A 1 388 ? 6.965 -22.112 -24.805 1.00 97.44 388 ASP A CA 1
ATOM 3028 C C . ASP A 1 388 ? 5.830 -21.659 -25.753 1.00 97.44 388 ASP A C 1
ATOM 3030 O O . ASP A 1 388 ? 5.325 -22.393 -26.601 1.00 97.44 388 ASP A O 1
ATOM 3034 N N . ASN A 1 389 ? 5.389 -20.410 -25.587 1.00 98.25 389 ASN A N 1
ATOM 3035 C CA . ASN A 1 389 ? 4.350 -19.774 -26.384 1.00 98.25 389 ASN A CA 1
ATOM 3036 C C . ASN A 1 389 ? 4.955 -18.755 -27.363 1.00 98.25 389 ASN A C 1
ATOM 3038 O O . ASN A 1 389 ? 5.159 -17.581 -27.039 1.00 98.25 389 ASN A O 1
ATOM 3042 N N . ALA A 1 390 ? 5.207 -19.213 -28.591 1.00 98.12 390 ALA A N 1
ATOM 3043 C CA . ALA A 1 390 ? 5.786 -18.398 -29.658 1.00 98.12 390 ALA A CA 1
ATOM 3044 C C . ALA A 1 390 ? 4.896 -17.216 -30.095 1.00 98.12 390 ALA A C 1
ATOM 3046 O O . ALA A 1 390 ? 5.424 -16.185 -30.506 1.00 98.12 390 ALA A O 1
ATOM 3047 N N . GLU A 1 391 ? 3.566 -17.326 -29.979 1.00 98.31 391 GLU A N 1
ATOM 3048 C CA . GLU A 1 391 ? 2.649 -16.226 -30.319 1.00 98.31 391 GLU A CA 1
ATOM 3049 C C . GLU A 1 391 ? 2.860 -15.031 -29.382 1.00 98.31 391 GLU A C 1
ATOM 3051 O O . GLU A 1 391 ? 2.857 -13.880 -29.812 1.00 98.31 391 GLU A O 1
ATOM 3056 N N . TRP A 1 392 ? 3.071 -15.290 -28.092 1.00 98.44 392 TRP A N 1
ATOM 3057 C CA . TRP A 1 392 ? 3.298 -14.233 -27.107 1.00 98.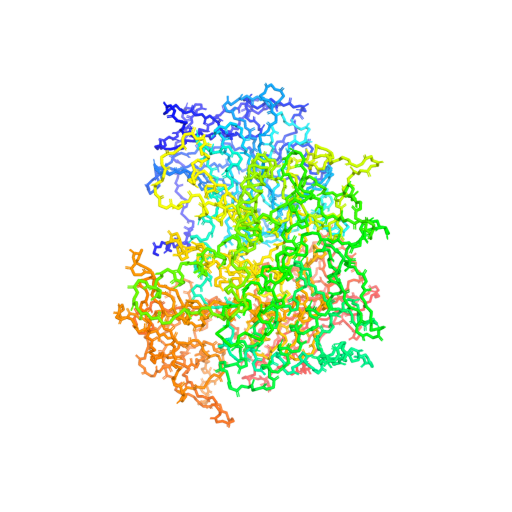44 392 TRP A CA 1
ATOM 3058 C C . TRP A 1 392 ? 4.639 -13.530 -27.319 1.00 98.44 392 TRP A C 1
ATOM 3060 O O . TRP A 1 392 ? 4.711 -12.308 -27.196 1.00 98.44 392 TRP A O 1
ATOM 3070 N N . VAL A 1 393 ? 5.676 -14.283 -27.698 1.00 98.69 393 VAL A N 1
ATOM 3071 C CA . VAL A 1 393 ? 6.980 -13.715 -28.076 1.00 98.69 393 VAL A CA 1
ATOM 3072 C C . VAL A 1 393 ? 6.839 -12.816 -29.309 1.00 98.69 393 VAL A C 1
ATOM 3074 O O . VAL A 1 393 ? 7.278 -11.670 -29.267 1.00 98.69 393 VAL A O 1
ATOM 3077 N N . ASP A 1 394 ? 6.154 -13.281 -30.359 1.00 98.50 394 ASP A N 1
ATOM 3078 C CA . ASP A 1 394 ? 5.896 -12.496 -31.576 1.00 98.50 394 ASP A CA 1
ATOM 3079 C C . ASP A 1 394 ? 5.121 -11.197 -31.285 1.00 98.50 394 ASP A C 1
ATOM 3081 O O . ASP A 1 394 ? 5.502 -10.117 -31.743 1.00 98.50 394 ASP A O 1
ATOM 3085 N N . LYS A 1 395 ? 4.070 -11.260 -30.456 1.00 98.56 395 LYS A N 1
ATOM 3086 C CA . LYS A 1 395 ? 3.329 -10.063 -30.027 1.00 98.56 395 LYS A CA 1
ATOM 3087 C C . LYS A 1 395 ? 4.215 -9.086 -29.254 1.00 98.56 395 LYS A C 1
ATOM 3089 O O . LYS A 1 395 ? 4.185 -7.887 -29.530 1.00 98.56 395 LYS A O 1
ATOM 3094 N N . ALA A 1 396 ? 5.026 -9.572 -28.318 1.00 98.56 396 ALA A N 1
ATOM 3095 C CA . ALA A 1 396 ? 5.937 -8.712 -27.572 1.00 98.56 396 ALA A CA 1
ATOM 3096 C C . ALA A 1 396 ? 6.965 -8.020 -28.484 1.00 98.56 396 ALA A C 1
ATOM 3098 O O . ALA A 1 396 ? 7.202 -6.818 -28.345 1.00 98.56 396 ALA A O 1
ATOM 3099 N N . ASP A 1 397 ? 7.524 -8.738 -29.460 1.00 98.62 397 ASP A N 1
ATOM 3100 C CA . ASP A 1 397 ? 8.474 -8.176 -30.425 1.00 98.62 397 ASP A CA 1
ATOM 3101 C C . ASP A 1 397 ? 7.798 -7.111 -31.322 1.00 98.62 397 ASP A C 1
ATOM 3103 O O . ASP A 1 397 ? 8.377 -6.056 -31.596 1.00 98.62 397 ASP A O 1
ATOM 3107 N N . LYS A 1 398 ? 6.523 -7.298 -31.693 1.00 98.56 398 LYS A N 1
ATOM 3108 C CA . LYS A 1 398 ? 5.714 -6.279 -32.395 1.00 98.56 398 LYS A CA 1
ATOM 3109 C C . LYS A 1 398 ? 5.426 -5.037 -31.538 1.00 98.56 398 LYS A C 1
ATOM 3111 O O . LYS A 1 398 ? 5.366 -3.928 -32.080 1.00 98.56 398 LYS A O 1
ATOM 3116 N N . MET A 1 399 ? 5.280 -5.186 -30.220 1.00 98.12 399 MET A N 1
ATOM 3117 C CA . MET A 1 399 ? 5.160 -4.051 -29.289 1.00 98.12 399 MET A CA 1
ATOM 3118 C C . MET A 1 399 ? 6.470 -3.256 -29.194 1.00 98.12 399 MET A C 1
ATOM 3120 O O . MET A 1 399 ? 6.443 -2.021 -29.205 1.00 98.12 399 MET A O 1
ATOM 3124 N N . LEU A 1 400 ? 7.625 -3.935 -29.183 1.00 98.25 400 LEU A N 1
ATOM 3125 C CA . LEU A 1 400 ? 8.928 -3.271 -29.305 1.00 98.25 400 LEU A CA 1
ATOM 3126 C C . LEU A 1 400 ? 9.042 -2.522 -30.639 1.00 98.25 400 LEU A C 1
ATOM 3128 O O . LEU A 1 400 ? 9.469 -1.364 -30.654 1.00 98.25 400 LEU A O 1
ATOM 3132 N N . ASN A 1 401 ? 8.622 -3.144 -31.747 1.00 98.19 401 ASN A N 1
ATOM 3133 C CA . ASN A 1 401 ? 8.649 -2.502 -33.061 1.00 98.19 401 ASN A CA 1
ATOM 3134 C C . ASN A 1 401 ? 7.886 -1.179 -33.068 1.00 98.19 401 ASN A C 1
ATOM 3136 O O . ASN A 1 401 ? 8.383 -0.199 -33.620 1.00 98.19 401 ASN A O 1
ATOM 3140 N N . LEU A 1 402 ? 6.707 -1.136 -32.439 1.00 97.81 402 LEU A N 1
ATOM 3141 C CA . LEU A 1 402 ? 5.917 0.088 -32.333 1.00 97.81 402 LEU A CA 1
ATOM 3142 C C . LEU A 1 402 ? 6.648 1.176 -31.531 1.00 97.81 402 LEU A C 1
ATOM 3144 O O . LEU A 1 402 ? 6.643 2.341 -31.923 1.00 97.81 402 LEU A O 1
ATOM 3148 N N . ALA A 1 403 ? 7.314 0.808 -30.434 1.00 97.06 403 ALA A N 1
ATOM 3149 C CA . ALA A 1 403 ? 8.062 1.756 -29.613 1.00 97.06 403 ALA A CA 1
ATOM 3150 C C . ALA A 1 403 ? 9.254 2.382 -30.357 1.00 97.06 403 ALA A C 1
ATOM 3152 O O . ALA A 1 403 ? 9.512 3.583 -30.202 1.00 97.06 403 ALA A O 1
ATOM 3153 N N . LEU A 1 404 ? 9.962 1.575 -31.156 1.00 97.31 404 LEU A N 1
ATOM 3154 C CA . LEU A 1 404 ? 11.097 1.995 -31.986 1.00 97.31 404 LEU A CA 1
ATOM 3155 C C . LEU A 1 404 ? 10.663 2.809 -33.216 1.00 97.31 404 LEU A C 1
ATOM 3157 O O . LEU A 1 404 ? 11.436 3.627 -33.702 1.00 97.31 404 LEU A O 1
ATOM 3161 N N . ALA A 1 405 ? 9.423 2.641 -33.686 1.00 96.56 405 ALA A N 1
ATOM 3162 C CA . ALA A 1 405 ? 8.860 3.387 -34.815 1.00 96.56 405 ALA A CA 1
ATOM 3163 C C . ALA A 1 405 ? 8.491 4.851 -34.486 1.00 96.56 405 ALA A C 1
ATOM 3165 O O . ALA A 1 405 ? 7.952 5.568 -35.331 1.00 96.56 405 ALA A O 1
ATOM 3166 N N . ALA A 1 406 ? 8.741 5.312 -33.255 1.00 95.94 406 ALA A N 1
ATOM 3167 C CA . ALA A 1 406 ? 8.506 6.700 -32.873 1.00 95.94 406 ALA A CA 1
ATOM 3168 C C . ALA A 1 406 ? 9.437 7.646 -33.658 1.00 95.94 406 ALA A C 1
ATOM 3170 O O . ALA A 1 406 ? 10.658 7.482 -33.575 1.00 95.94 406 ALA A O 1
ATOM 3171 N N . PRO A 1 407 ? 8.905 8.657 -34.375 1.00 95.44 407 PRO A N 1
ATOM 3172 C CA . PRO A 1 407 ? 9.730 9.598 -35.120 1.00 95.44 407 PRO A CA 1
ATOM 3173 C C . PRO A 1 407 ? 10.616 10.390 -34.161 1.00 95.44 407 PRO A C 1
ATOM 3175 O O . PRO A 1 407 ? 10.168 10.818 -33.097 1.00 95.44 407 PRO A O 1
ATOM 3178 N N . MET A 1 408 ? 11.872 10.590 -34.550 1.00 95.06 408 MET A N 1
ATOM 3179 C CA . MET A 1 408 ? 12.880 11.230 -33.714 1.00 95.06 408 MET A CA 1
ATOM 3180 C C . MET A 1 408 ? 13.364 12.535 -34.337 1.00 95.06 408 MET A C 1
ATOM 3182 O O . MET A 1 408 ? 13.895 12.526 -35.445 1.00 95.06 408 MET A O 1
ATOM 3186 N N . ASP A 1 409 ? 13.229 13.642 -33.605 1.00 96.06 409 ASP A N 1
ATOM 3187 C CA . ASP A 1 409 ? 13.818 14.941 -33.953 1.00 96.06 409 ASP A CA 1
ATOM 3188 C C . ASP A 1 409 ? 14.920 15.273 -32.944 1.00 96.06 409 ASP A C 1
ATOM 3190 O O . ASP A 1 409 ? 14.646 15.527 -31.775 1.00 96.06 409 ASP A O 1
ATOM 3194 N N . ARG A 1 410 ? 16.189 15.245 -33.375 1.00 94.50 410 ARG A N 1
ATOM 3195 C CA . ARG A 1 410 ? 17.363 15.585 -32.540 1.00 94.50 410 ARG A CA 1
ATOM 3196 C C . ARG A 1 410 ? 17.339 14.903 -31.154 1.00 94.50 410 ARG A C 1
ATOM 3198 O O . ARG A 1 410 ? 17.697 15.514 -30.150 1.00 94.50 410 ARG A O 1
ATOM 3205 N N . GLY A 1 411 ? 16.908 13.642 -31.094 1.00 94.94 411 GLY A N 1
ATOM 3206 C CA . GLY A 1 411 ? 16.799 12.843 -29.865 1.00 94.94 411 GLY A CA 1
ATOM 3207 C C . GLY A 1 411 ? 15.473 12.955 -29.107 1.00 94.94 411 GLY A C 1
ATOM 3208 O O . GLY A 1 411 ? 15.229 12.149 -28.211 1.00 94.94 411 GLY A O 1
ATOM 3209 N N . ALA A 1 412 ? 14.596 13.893 -29.470 1.00 96.88 412 ALA A N 1
ATOM 3210 C CA . ALA A 1 412 ? 13.242 13.996 -28.936 1.00 96.88 412 ALA A CA 1
ATOM 3211 C C . ALA A 1 412 ? 12.308 13.012 -29.646 1.00 96.88 412 ALA A C 1
ATOM 3213 O O . ALA A 1 412 ? 12.319 12.927 -30.876 1.00 96.88 412 ALA A O 1
ATOM 3214 N N . VAL A 1 413 ? 11.516 12.254 -28.879 1.00 96.44 413 VAL A N 1
ATOM 3215 C CA . VAL A 1 413 ? 10.557 11.278 -29.421 1.00 96.44 413 VAL A CA 1
ATOM 3216 C C . VAL A 1 413 ? 9.200 11.389 -28.735 1.00 96.44 413 VAL A C 1
ATOM 3218 O O . VAL A 1 413 ? 9.147 11.580 -27.518 1.00 96.44 413 VAL A O 1
ATOM 3221 N N . PRO A 1 414 ? 8.088 11.236 -29.474 1.00 96.06 414 PRO A N 1
ATOM 3222 C CA . PRO A 1 414 ? 6.771 11.145 -28.865 1.00 96.06 414 PRO A CA 1
ATOM 3223 C C . PRO A 1 414 ? 6.641 9.852 -28.042 1.00 96.06 414 PRO A C 1
ATOM 3225 O O . PRO A 1 414 ? 7.244 8.816 -28.344 1.00 96.06 414 PRO A O 1
ATOM 3228 N N . THR A 1 415 ? 5.808 9.910 -27.008 1.00 95.06 415 THR A N 1
ATOM 3229 C CA . THR A 1 415 ? 5.522 8.820 -26.064 1.00 95.06 415 THR A CA 1
ATOM 3230 C C . THR A 1 415 ? 4.072 8.338 -26.140 1.00 95.06 415 THR A C 1
ATOM 3232 O O . THR A 1 415 ? 3.653 7.535 -25.309 1.00 95.06 415 THR A O 1
ATOM 3235 N N . THR A 1 416 ? 3.297 8.786 -27.135 1.00 94.38 416 THR A N 1
ATOM 3236 C CA . THR A 1 416 ? 1.907 8.352 -27.357 1.00 94.38 416 THR A CA 1
ATOM 3237 C C . THR A 1 416 ? 1.594 8.151 -28.840 1.00 94.38 416 THR A C 1
ATOM 3239 O O . THR A 1 416 ? 1.848 9.032 -29.669 1.00 94.38 416 THR A O 1
ATOM 3242 N N . TYR A 1 417 ? 0.994 7.002 -29.154 1.00 94.75 417 TYR A N 1
ATOM 3243 C CA . TYR A 1 417 ? 0.516 6.605 -30.477 1.00 94.75 417 TYR A CA 1
ATOM 3244 C C . TYR A 1 417 ? -0.995 6.340 -30.447 1.00 94.75 417 TYR A C 1
ATOM 3246 O O . TYR A 1 417 ? -1.502 5.721 -29.515 1.00 94.75 417 TYR A O 1
ATOM 3254 N N . LEU A 1 418 ? -1.726 6.791 -31.466 1.00 93.81 418 LEU A N 1
ATOM 3255 C CA . LEU A 1 418 ? -3.162 6.551 -31.624 1.00 93.81 418 LEU A CA 1
ATOM 3256 C C . LEU A 1 418 ? -3.378 5.493 -32.705 1.00 93.81 418 LEU A C 1
ATOM 3258 O O . LEU A 1 418 ? -3.301 5.802 -33.893 1.00 93.81 418 LEU A O 1
ATOM 3262 N N . SER A 1 419 ? -3.653 4.249 -32.311 1.00 92.00 419 SER A N 1
ATOM 3263 C CA . SER A 1 419 ? -3.719 3.111 -33.244 1.00 92.00 419 SER A CA 1
ATOM 3264 C C . SER A 1 419 ? -4.835 3.213 -34.284 1.00 92.00 419 SER A C 1
ATOM 3266 O O . SER A 1 419 ? -4.665 2.744 -35.409 1.00 92.00 419 SER A O 1
ATOM 3268 N N . ARG A 1 420 ? -5.957 3.866 -33.959 1.00 90.94 420 ARG A N 1
ATOM 3269 C CA . ARG A 1 420 ? -7.086 4.021 -34.893 1.00 90.94 420 ARG A CA 1
ATOM 3270 C C . ARG A 1 420 ? -6.851 5.126 -35.918 1.00 90.94 420 ARG A C 1
ATOM 3272 O O . ARG A 1 420 ? -7.237 4.981 -37.072 1.00 90.94 420 ARG A O 1
ATOM 3279 N N . GLU A 1 421 ? -6.192 6.202 -35.498 1.00 92.50 421 GLU A N 1
ATOM 3280 C CA . GLU A 1 421 ? -5.805 7.325 -36.366 1.00 92.50 421 GLU A CA 1
ATOM 3281 C C . GLU A 1 421 ? -4.462 7.073 -37.074 1.00 92.50 421 GLU A C 1
ATOM 3283 O O . GLU A 1 421 ? -4.111 7.785 -38.010 1.00 92.50 421 GLU A O 1
ATOM 3288 N N . LYS A 1 422 ? -3.723 6.047 -36.635 1.00 92.88 422 LYS A N 1
ATOM 3289 C CA . LYS A 1 422 ? -2.388 5.663 -37.103 1.00 92.88 422 LYS A CA 1
ATOM 3290 C C . LYS A 1 422 ? -1.367 6.802 -37.031 1.00 92.88 422 LYS A C 1
ATOM 3292 O O . LYS A 1 422 ? -0.559 6.973 -37.940 1.00 92.88 422 LYS A O 1
ATOM 3297 N N . GLN A 1 423 ? -1.390 7.574 -35.942 1.00 93.75 423 GLN A N 1
ATOM 3298 C CA . GLN A 1 423 ? -0.530 8.751 -35.783 1.00 93.75 423 GLN A CA 1
ATOM 3299 C C . GLN A 1 423 ? 0.091 8.895 -34.390 1.00 93.75 423 GLN A C 1
ATOM 3301 O O . GLN A 1 423 ? -0.473 8.462 -33.386 1.00 93.75 423 GLN A O 1
ATOM 3306 N N . TRP A 1 424 ? 1.238 9.572 -34.339 1.00 94.19 424 TRP A N 1
ATOM 3307 C CA . TRP A 1 424 ? 1.921 9.977 -33.109 1.00 94.19 424 TRP A CA 1
ATOM 3308 C C . TRP A 1 424 ? 1.406 11.334 -32.613 1.00 94.19 424 TRP A C 1
ATOM 3310 O O . TRP A 1 424 ? 1.175 12.228 -33.425 1.00 94.19 424 TRP A O 1
ATOM 3320 N N . ARG A 1 425 ? 1.246 11.505 -31.292 1.00 88.88 425 ARG A N 1
ATOM 3321 C CA . ARG A 1 425 ? 0.656 12.725 -30.691 1.00 88.88 425 ARG A CA 1
ATOM 3322 C C . ARG A 1 425 ? 1.527 13.467 -29.671 1.00 88.88 425 ARG A C 1
ATOM 3324 O O . ARG A 1 425 ? 1.049 14.423 -29.079 1.00 88.88 425 ARG A O 1
ATOM 3331 N N . GLY A 1 426 ? 2.796 13.091 -29.511 1.00 89.81 426 GLY A N 1
ATOM 3332 C CA . GLY A 1 426 ? 3.666 13.688 -28.490 1.00 89.81 426 GLY A CA 1
ATOM 3333 C C . GLY A 1 426 ? 3.521 12.947 -27.162 1.00 89.81 426 GLY A C 1
ATOM 3334 O O . GLY A 1 426 ? 3.724 11.731 -27.131 1.00 89.81 426 GLY A O 1
ATOM 3335 N N . CYS A 1 427 ? 3.146 13.649 -26.094 1.00 89.88 427 CYS A N 1
ATOM 3336 C CA . CYS A 1 427 ? 2.849 13.101 -24.769 1.00 89.88 427 CYS A CA 1
ATOM 3337 C C . CYS A 1 427 ? 1.341 13.121 -24.474 1.00 89.88 427 CYS A C 1
ATOM 3339 O O . CYS A 1 427 ? 0.573 13.802 -25.147 1.00 89.88 427 CYS A O 1
ATOM 3341 N N . LEU A 1 428 ? 0.902 12.336 -23.488 1.00 87.19 428 LEU A N 1
ATOM 3342 C CA . LEU A 1 428 ? -0.514 12.288 -23.117 1.00 87.19 428 LEU A CA 1
ATOM 3343 C C . LEU A 1 428 ? -0.899 13.432 -22.184 1.00 87.19 428 LEU A C 1
ATOM 3345 O O . LEU A 1 428 ? -1.894 14.113 -22.418 1.00 87.19 428 LEU A O 1
ATOM 3349 N N . ILE A 1 429 ? -0.126 13.617 -21.112 1.00 87.25 429 ILE A N 1
ATOM 3350 C CA . ILE A 1 429 ? -0.356 14.699 -20.165 1.00 87.25 429 ILE A CA 1
ATOM 3351 C C . ILE A 1 429 ? 0.292 15.959 -20.717 1.00 87.25 429 ILE A C 1
ATOM 3353 O O . ILE A 1 429 ? 1.505 16.038 -20.899 1.00 87.25 429 ILE A O 1
ATOM 3357 N N . MET A 1 430 ? -0.569 16.920 -21.034 1.00 86.38 430 MET A N 1
ATOM 3358 C CA . MET A 1 430 ? -0.236 18.182 -21.680 1.00 86.38 430 MET A CA 1
ATOM 3359 C C . MET A 1 430 ? -0.857 19.318 -20.857 1.00 86.38 430 MET A C 1
ATOM 3361 O O . MET A 1 430 ? -1.959 19.768 -21.177 1.00 86.38 430 MET A O 1
ATOM 3365 N N . PRO A 1 431 ? -0.196 19.785 -19.778 1.00 84.69 431 PRO A N 1
ATOM 3366 C CA . PRO A 1 431 ? -0.731 20.868 -18.947 1.00 84.69 431 PRO A CA 1
ATOM 3367 C C . PRO A 1 431 ? -0.890 22.186 -19.724 1.00 84.69 431 PRO A C 1
ATOM 3369 O O . PRO A 1 431 ? -1.646 23.067 -19.316 1.00 84.69 431 PRO A O 1
ATOM 3372 N N . ARG A 1 432 ? -0.212 22.314 -20.871 1.00 86.50 432 ARG A N 1
ATOM 3373 C CA . ARG A 1 432 ? -0.439 23.341 -21.889 1.00 86.50 432 ARG A CA 1
ATOM 3374 C C . ARG A 1 432 ? -0.523 22.703 -23.275 1.00 86.50 432 ARG A C 1
ATOM 3376 O O . ARG A 1 432 ? 0.066 21.655 -23.522 1.00 86.50 432 ARG A O 1
ATOM 3383 N N . GLN A 1 433 ? -1.223 23.366 -24.196 1.00 87.69 433 GLN A N 1
ATOM 3384 C CA . GLN A 1 433 ? -1.432 22.867 -25.565 1.00 87.69 433 GLN A CA 1
ATOM 3385 C C . GLN A 1 433 ? -0.145 22.747 -26.394 1.00 87.69 433 GLN A C 1
ATOM 3387 O O . GLN A 1 433 ? -0.132 22.018 -27.381 1.00 87.69 433 GLN A O 1
ATOM 3392 N N . ASP A 1 434 ? 0.914 23.462 -26.018 1.00 89.75 434 ASP A N 1
ATOM 3393 C CA . ASP A 1 434 ? 2.213 23.453 -26.688 1.00 89.75 434 ASP A CA 1
ATOM 3394 C C . ASP A 1 434 ? 3.185 22.393 -26.142 1.00 89.75 434 ASP A C 1
ATOM 3396 O O . ASP A 1 434 ? 4.237 22.190 -26.743 1.00 89.75 434 ASP A O 1
ATOM 3400 N N . CYS A 1 435 ? 2.846 21.675 -25.062 1.00 92.69 435 CYS A N 1
ATOM 3401 C CA . CYS A 1 435 ? 3.611 20.511 -24.602 1.00 92.69 435 CYS A CA 1
ATOM 3402 C C . CYS A 1 435 ? 3.597 19.409 -25.672 1.00 92.69 435 CYS A C 1
ATOM 3404 O O . CYS A 1 435 ? 2.532 19.025 -26.146 1.00 92.69 435 CYS A O 1
ATOM 3406 N N . TYR A 1 436 ? 4.756 18.860 -26.038 1.00 95.69 436 TYR A N 1
ATOM 3407 C CA . TYR A 1 436 ? 4.808 17.791 -27.040 1.00 95.69 436 TYR A CA 1
ATOM 3408 C C . TYR A 1 436 ? 5.762 16.656 -26.674 1.00 95.69 436 TYR A C 1
ATOM 3410 O O . TYR A 1 436 ? 5.403 15.486 -26.805 1.00 95.69 436 TYR A O 1
ATOM 3418 N N . TYR A 1 437 ? 6.965 16.978 -26.201 1.00 96.88 437 TYR A N 1
ATOM 3419 C CA . TYR A 1 437 ? 7.912 15.980 -25.708 1.00 96.88 437 TYR A CA 1
ATOM 3420 C C . TYR A 1 437 ? 7.956 16.009 -24.187 1.00 96.88 437 TYR A C 1
ATOM 3422 O O . TYR A 1 437 ? 7.885 17.076 -23.585 1.00 96.88 437 TYR A O 1
ATOM 3430 N N . ASP A 1 438 ? 8.093 14.836 -23.580 1.00 95.56 438 ASP A N 1
ATOM 3431 C CA . ASP A 1 438 ? 8.111 14.656 -22.132 1.00 95.56 438 ASP A CA 1
ATOM 3432 C C . ASP A 1 438 ? 9.360 13.860 -21.750 1.00 95.56 438 ASP A C 1
ATOM 3434 O O . ASP A 1 438 ? 9.465 12.666 -22.046 1.00 95.56 438 ASP A O 1
ATOM 3438 N N . LEU A 1 439 ? 10.332 14.536 -21.139 1.00 96.56 439 LEU A N 1
ATOM 3439 C CA . LEU A 1 439 ? 11.650 13.976 -20.842 1.00 96.56 439 LEU A CA 1
ATOM 3440 C C . LEU A 1 439 ? 11.567 12.890 -19.771 1.00 96.56 439 LEU A C 1
ATOM 3442 O O . LEU A 1 439 ? 12.324 11.923 -19.826 1.00 96.56 439 LEU A O 1
ATOM 3446 N N . THR A 1 440 ? 10.633 13.011 -18.833 1.00 95.06 440 THR A N 1
ATOM 3447 C CA . THR A 1 440 ? 10.393 12.032 -17.769 1.00 95.06 440 THR A CA 1
ATOM 3448 C C . THR A 1 440 ? 9.892 10.716 -18.359 1.00 95.06 440 THR A C 1
ATOM 3450 O O . THR A 1 440 ? 10.465 9.652 -18.116 1.00 95.06 440 THR A O 1
ATOM 3453 N N . ASN A 1 441 ? 8.889 10.788 -19.231 1.00 95.31 441 ASN A N 1
ATOM 3454 C CA . ASN A 1 441 ? 8.328 9.625 -19.912 1.00 95.31 441 ASN A CA 1
ATOM 3455 C C . ASN A 1 441 ? 9.292 9.039 -20.955 1.00 95.31 441 ASN A C 1
ATOM 3457 O O . ASN A 1 441 ? 9.423 7.820 -21.077 1.00 95.31 441 ASN A O 1
ATOM 3461 N N . MET A 1 442 ? 10.049 9.888 -21.652 1.00 97.25 442 MET A N 1
ATOM 3462 C CA . MET A 1 442 ? 11.149 9.445 -22.508 1.00 97.25 442 MET A CA 1
ATOM 3463 C C . MET A 1 442 ? 12.215 8.684 -21.709 1.00 97.25 442 MET A C 1
ATOM 3465 O O . MET A 1 442 ? 12.621 7.606 -22.130 1.00 97.25 442 MET A O 1
ATOM 3469 N N . ALA A 1 443 ? 12.644 9.181 -20.548 1.00 97.81 443 ALA A N 1
ATOM 3470 C CA . ALA A 1 443 ? 13.616 8.488 -19.702 1.00 97.81 443 ALA A CA 1
ATOM 3471 C C . ALA A 1 443 ? 13.109 7.108 -19.267 1.00 97.81 443 ALA A C 1
ATOM 3473 O O . ALA A 1 443 ? 13.837 6.120 -19.369 1.00 97.81 443 ALA A O 1
ATOM 3474 N N . TRP A 1 444 ? 11.834 7.010 -18.884 1.00 96.06 444 TRP A N 1
ATOM 3475 C CA . TRP A 1 444 ? 11.221 5.731 -18.537 1.00 96.06 444 TRP A CA 1
ATOM 3476 C C . TRP A 1 444 ? 11.143 4.752 -19.717 1.00 96.06 444 TRP A C 1
ATOM 3478 O O . TRP A 1 444 ? 11.478 3.572 -19.576 1.00 96.06 444 TRP A O 1
ATOM 3488 N N . LYS A 1 445 ? 10.776 5.239 -20.910 1.00 96.19 445 LYS A N 1
ATOM 3489 C CA . LYS A 1 445 ? 10.865 4.472 -22.164 1.00 96.19 445 LYS A CA 1
ATOM 3490 C C . LYS A 1 445 ? 12.293 3.967 -22.400 1.00 96.19 445 LYS A C 1
ATOM 3492 O O . LYS A 1 445 ? 12.481 2.798 -22.730 1.00 96.19 445 LYS A O 1
ATOM 3497 N N . GLY A 1 446 ? 13.286 4.831 -22.189 1.00 97.06 446 GLY A N 1
ATOM 3498 C CA . GLY A 1 446 ? 14.707 4.526 -22.337 1.00 97.06 446 GLY A CA 1
ATOM 3499 C C . GLY A 1 446 ? 15.204 3.449 -21.370 1.00 97.06 446 GLY A C 1
ATOM 3500 O O . GLY A 1 446 ? 15.931 2.557 -21.792 1.00 97.06 446 GLY A O 1
ATOM 3501 N N . ILE A 1 447 ? 14.777 3.473 -20.104 1.00 97.44 447 ILE A N 1
ATOM 3502 C CA . ILE A 1 447 ? 15.132 2.436 -19.118 1.00 97.44 447 ILE A CA 1
ATOM 3503 C C . ILE A 1 447 ? 14.646 1.063 -19.590 1.00 97.44 447 ILE A C 1
ATOM 3505 O O . ILE A 1 447 ? 15.424 0.112 -19.611 1.00 97.44 447 ILE A O 1
ATOM 3509 N N . TRP A 1 448 ? 13.394 0.951 -20.042 1.00 96.88 448 TRP A N 1
ATOM 3510 C CA . TRP A 1 448 ? 12.883 -0.325 -20.553 1.00 96.88 448 TRP A CA 1
ATOM 3511 C C . TRP A 1 448 ? 13.555 -0.756 -21.853 1.00 96.88 448 TRP A C 1
ATOM 3513 O O . TRP A 1 448 ? 13.825 -1.940 -22.019 1.00 96.88 448 TRP A O 1
ATOM 3523 N N . MET A 1 449 ? 13.905 0.178 -22.739 1.00 97.31 449 MET A N 1
ATOM 3524 C CA . MET A 1 449 ? 14.744 -0.123 -23.902 1.00 97.31 449 MET A CA 1
ATOM 3525 C C . MET A 1 449 ? 16.084 -0.756 -23.498 1.00 97.31 449 MET A C 1
ATOM 3527 O O . MET A 1 449 ? 16.486 -1.751 -24.094 1.00 97.31 449 MET A O 1
ATOM 3531 N N . LEU A 1 450 ? 16.736 -0.254 -22.443 1.00 95.94 450 LEU A N 1
ATOM 3532 C CA . LEU A 1 450 ? 17.956 -0.868 -21.911 1.00 95.94 450 LEU A CA 1
ATOM 3533 C C . LEU A 1 450 ? 17.686 -2.258 -21.307 1.00 95.94 450 LEU A C 1
ATOM 3535 O O . LEU A 1 450 ? 18.440 -3.184 -21.585 1.00 95.94 450 LEU A O 1
ATOM 3539 N N . ARG A 1 451 ? 16.580 -2.454 -20.573 1.00 94.94 451 ARG A N 1
ATOM 3540 C CA . ARG A 1 451 ? 16.179 -3.782 -20.052 1.00 94.94 451 ARG A CA 1
ATOM 3541 C C . ARG A 1 451 ? 15.917 -4.809 -21.151 1.00 94.94 451 ARG A C 1
ATOM 3543 O O . ARG A 1 451 ? 16.190 -5.991 -20.974 1.00 94.94 451 ARG A O 1
ATOM 3550 N N . TRP A 1 452 ? 15.429 -4.388 -22.316 1.00 96.31 452 TRP A N 1
ATOM 3551 C CA . TRP A 1 452 ? 15.265 -5.287 -23.463 1.00 96.31 452 TRP A CA 1
ATOM 3552 C C . TRP A 1 452 ? 16.595 -5.881 -23.945 1.00 96.31 452 TRP A C 1
ATOM 3554 O O . TRP A 1 452 ? 16.604 -7.006 -24.446 1.00 96.31 452 TRP A O 1
ATOM 3564 N N . LEU A 1 453 ? 17.719 -5.181 -23.751 1.00 92.44 453 LEU A N 1
ATOM 3565 C CA . LEU A 1 453 ? 19.057 -5.671 -24.102 1.00 92.44 453 LEU A CA 1
ATOM 3566 C C . LEU A 1 453 ? 19.532 -6.829 -23.215 1.00 92.44 453 LEU A C 1
ATOM 3568 O O . LEU A 1 453 ? 20.512 -7.488 -23.578 1.00 92.44 453 LEU A O 1
ATOM 3572 N N . GLU A 1 454 ? 18.863 -7.074 -22.084 1.00 91.06 454 GLU A N 1
ATOM 3573 C CA . GLU A 1 454 ? 19.144 -8.190 -21.174 1.00 91.06 454 GLU A CA 1
ATOM 3574 C C . GLU A 1 454 ? 18.720 -9.537 -21.782 1.00 91.06 454 GLU A C 1
ATOM 3576 O O . GLU A 1 454 ? 19.287 -10.572 -21.434 1.00 91.06 454 GLU A O 1
ATOM 3581 N N . PHE A 1 455 ? 17.801 -9.541 -22.758 1.00 92.81 455 PHE A N 1
ATOM 3582 C CA . PHE A 1 455 ? 17.538 -10.732 -23.561 1.00 92.81 455 PHE A CA 1
ATOM 3583 C C . PHE A 1 455 ? 18.721 -11.030 -24.495 1.00 92.81 455 PHE A C 1
ATOM 3585 O O . PHE A 1 455 ? 19.121 -10.192 -25.308 1.00 92.81 455 PHE A O 1
ATOM 3592 N N . GLU A 1 456 ? 19.246 -12.257 -24.431 1.00 88.19 456 GLU A N 1
ATOM 3593 C CA . GLU A 1 456 ? 20.354 -12.701 -25.292 1.00 88.19 456 GLU A CA 1
ATOM 3594 C C . GLU A 1 456 ? 20.020 -12.560 -26.787 1.00 88.19 456 GLU A C 1
ATOM 3596 O O . GLU A 1 456 ? 20.839 -12.106 -27.580 1.00 88.19 456 GLU A O 1
ATOM 3601 N N . ASP A 1 457 ? 18.778 -12.864 -27.152 1.00 92.06 457 ASP A N 1
ATOM 3602 C CA . ASP A 1 457 ? 18.215 -12.794 -28.501 1.00 92.06 457 ASP A CA 1
ATOM 3603 C C . ASP A 1 457 ? 17.421 -11.496 -28.751 1.00 92.06 457 ASP A C 1
ATOM 3605 O O . ASP A 1 457 ? 16.452 -11.499 -29.510 1.00 92.06 457 ASP A O 1
ATOM 3609 N N . CYS A 1 458 ? 17.780 -10.397 -28.077 1.00 92.31 458 CYS A N 1
ATOM 3610 C CA . CYS A 1 458 ? 17.097 -9.107 -28.207 1.00 92.31 458 CYS A CA 1
ATOM 3611 C C . CYS A 1 458 ? 17.000 -8.654 -29.683 1.00 92.31 458 CYS A C 1
ATOM 3613 O O . CYS A 1 458 ? 18.039 -8.411 -30.316 1.00 92.31 458 CYS A O 1
ATOM 3615 N N . PRO A 1 459 ? 15.785 -8.492 -30.240 1.00 93.25 459 PRO A N 1
ATOM 3616 C CA . PRO A 1 459 ? 15.613 -7.988 -31.595 1.00 93.25 459 PRO A CA 1
ATOM 3617 C C . PRO A 1 459 ? 15.948 -6.493 -31.680 1.00 93.25 459 PRO A C 1
ATOM 3619 O O . PRO A 1 459 ? 15.769 -5.737 -30.728 1.00 93.25 459 PRO A O 1
ATOM 3622 N N . ARG A 1 460 ? 16.426 -6.049 -32.852 1.00 92.81 460 ARG A N 1
ATOM 3623 C CA . ARG A 1 460 ? 16.686 -4.625 -33.172 1.00 92.81 460 ARG A CA 1
ATOM 3624 C C . ARG A 1 460 ? 17.589 -3.895 -32.157 1.00 92.81 460 ARG A C 1
ATOM 3626 O O . ARG A 1 460 ? 17.488 -2.681 -31.978 1.00 92.81 460 ARG A O 1
ATOM 3633 N N . ARG A 1 461 ? 18.530 -4.630 -31.550 1.00 90.81 461 ARG A N 1
ATOM 3634 C CA . ARG A 1 461 ? 19.538 -4.147 -30.586 1.00 90.81 461 ARG A CA 1
ATOM 3635 C C . ARG A 1 461 ? 20.224 -2.837 -31.002 1.00 90.81 461 ARG A C 1
ATOM 3637 O O . ARG A 1 461 ? 20.373 -1.942 -30.177 1.00 90.81 461 ARG A O 1
ATOM 3644 N N . GLU A 1 462 ? 20.612 -2.700 -32.271 1.00 86.06 462 GLU A N 1
ATOM 3645 C CA . GLU A 1 462 ? 21.255 -1.481 -32.793 1.00 86.06 462 GLU A CA 1
ATOM 3646 C C . GLU A 1 462 ? 20.371 -0.235 -32.643 1.00 86.06 462 GLU A C 1
ATOM 3648 O O . GLU A 1 462 ? 20.831 0.827 -32.220 1.00 86.06 462 GLU A O 1
ATOM 3653 N N . GLU A 1 463 ? 19.089 -0.361 -32.977 1.00 92.69 463 GLU A N 1
ATOM 3654 C CA . GLU A 1 463 ? 18.154 0.760 -32.962 1.00 92.69 463 GLU A CA 1
ATOM 3655 C C . GLU A 1 463 ? 17.823 1.199 -31.538 1.00 92.69 463 GLU A C 1
ATOM 3657 O O . GLU A 1 463 ? 17.735 2.403 -31.287 1.00 92.69 463 GLU A O 1
ATOM 3662 N N . ILE A 1 464 ? 17.738 0.236 -30.612 1.00 95.00 464 ILE A N 1
ATOM 3663 C CA . ILE A 1 464 ? 17.631 0.479 -29.170 1.00 95.00 464 ILE A CA 1
ATOM 3664 C C . ILE A 1 464 ? 18.813 1.329 -28.689 1.00 95.00 464 ILE A C 1
ATOM 3666 O O . ILE A 1 464 ? 18.615 2.417 -28.145 1.00 95.00 464 ILE A O 1
ATOM 3670 N N . LEU A 1 465 ? 20.045 0.870 -28.935 1.00 89.94 465 LEU A N 1
ATOM 3671 C CA . LEU A 1 465 ? 21.257 1.561 -28.483 1.00 89.94 465 LEU A CA 1
ATOM 3672 C C . LEU A 1 465 ? 21.353 2.977 -29.068 1.00 89.94 465 LEU A C 1
ATOM 3674 O O . LEU A 1 465 ? 21.652 3.931 -28.343 1.00 89.94 465 LEU A O 1
ATOM 3678 N N . ARG A 1 466 ? 21.042 3.132 -30.363 1.00 90.56 466 ARG A N 1
ATOM 3679 C CA . ARG A 1 466 ? 21.012 4.433 -31.044 1.00 90.56 466 ARG A CA 1
ATOM 3680 C C . ARG A 1 466 ? 19.999 5.378 -30.400 1.00 90.56 466 ARG A C 1
ATOM 3682 O O . ARG A 1 466 ? 20.350 6.512 -30.090 1.00 90.56 466 ARG A O 1
ATOM 3689 N N . GLN A 1 467 ? 18.760 4.933 -30.200 1.00 95.12 467 GLN A N 1
ATOM 3690 C CA . GLN A 1 467 ? 17.707 5.775 -29.634 1.00 95.12 467 GLN A CA 1
ATOM 3691 C C . GLN A 1 467 ? 18.023 6.190 -28.193 1.00 95.12 467 GLN A C 1
ATOM 3693 O O . GLN A 1 467 ? 17.895 7.369 -27.866 1.00 95.12 467 GLN A O 1
ATOM 3698 N N . CYS A 1 468 ? 18.527 5.270 -27.363 1.00 95.50 468 CYS A N 1
ATOM 3699 C CA . CYS A 1 468 ? 18.971 5.593 -26.008 1.00 95.50 468 CYS A CA 1
ATOM 3700 C C . CYS A 1 468 ? 20.092 6.647 -25.995 1.00 95.50 468 CYS A C 1
ATOM 3702 O O . CYS A 1 468 ? 20.038 7.574 -25.188 1.00 95.50 468 CYS A O 1
ATOM 3704 N N . ARG A 1 469 ? 21.076 6.554 -26.904 1.00 93.44 469 ARG A N 1
ATOM 3705 C CA . ARG A 1 469 ? 22.156 7.550 -27.029 1.00 93.44 469 ARG A CA 1
ATOM 3706 C C . ARG A 1 469 ? 21.613 8.940 -27.361 1.00 93.44 469 ARG A C 1
ATOM 3708 O O . ARG A 1 469 ? 21.944 9.903 -26.676 1.00 93.44 469 ARG A O 1
ATOM 3715 N N . GLU A 1 470 ? 20.775 9.053 -28.391 1.00 95.50 470 GLU A N 1
ATOM 3716 C CA . GLU A 1 470 ? 20.225 10.347 -28.826 1.00 95.50 470 GLU A CA 1
ATOM 3717 C C . GLU A 1 470 ? 19.333 10.987 -27.749 1.00 95.50 470 GLU A C 1
ATOM 3719 O O . GLU A 1 470 ? 19.379 12.200 -27.534 1.00 95.50 470 GLU A O 1
ATOM 3724 N N . MET A 1 471 ? 18.563 10.170 -27.023 1.00 97.38 471 MET A N 1
ATOM 3725 C CA . MET A 1 471 ? 17.758 10.626 -25.887 1.00 97.38 471 MET A CA 1
ATOM 3726 C C . MET A 1 471 ? 18.628 11.109 -24.719 1.00 97.38 471 MET A C 1
ATOM 3728 O O . MET A 1 471 ? 18.333 12.151 -24.134 1.00 97.38 471 MET A O 1
ATOM 3732 N N . ALA A 1 472 ? 19.718 10.401 -24.402 1.00 97.06 472 ALA A N 1
ATOM 3733 C CA . ALA A 1 472 ? 20.668 10.828 -23.375 1.00 97.06 472 ALA A CA 1
ATOM 3734 C C . ALA A 1 472 ? 21.316 12.175 -23.738 1.00 97.06 472 ALA A C 1
ATOM 3736 O O . ALA A 1 472 ? 21.389 13.077 -22.903 1.00 97.06 472 ALA A O 1
ATOM 3737 N N . GLU A 1 473 ? 21.723 12.352 -25.000 1.00 96.69 473 GLU A N 1
ATOM 3738 C CA . GLU A 1 473 ? 22.248 13.626 -25.506 1.00 96.69 473 GLU A CA 1
ATOM 3739 C C . GLU A 1 473 ? 21.227 14.761 -25.392 1.00 96.69 473 GLU A C 1
ATOM 3741 O O . GLU A 1 473 ? 21.590 15.867 -24.994 1.00 96.69 473 GLU A O 1
ATOM 3746 N N . LEU A 1 474 ? 19.951 14.511 -25.710 1.00 97.75 474 LEU A N 1
ATOM 3747 C CA . LEU A 1 474 ? 18.891 15.504 -25.530 1.00 97.75 474 LEU A CA 1
ATOM 3748 C C . LEU A 1 474 ? 18.779 15.946 -24.071 1.00 97.75 474 LEU A C 1
ATOM 3750 O O . LEU A 1 474 ? 18.835 17.145 -23.803 1.00 97.75 474 LEU A O 1
ATOM 3754 N N . MET A 1 475 ? 18.650 15.001 -23.139 1.00 97.88 475 MET A N 1
ATOM 3755 C CA . MET A 1 475 ? 18.481 15.318 -21.718 1.00 97.88 475 MET A CA 1
ATOM 3756 C C . MET A 1 475 ? 19.660 16.133 -21.189 1.00 97.88 475 MET A C 1
ATOM 3758 O O . MET A 1 475 ? 19.457 17.152 -20.536 1.00 97.88 475 MET A O 1
ATOM 3762 N N . MET A 1 476 ? 20.894 15.754 -21.537 1.00 97.44 476 MET A N 1
ATOM 3763 C CA . MET A 1 476 ? 22.085 16.505 -21.134 1.00 97.44 476 MET A CA 1
ATOM 3764 C C . MET A 1 476 ? 22.117 17.936 -21.684 1.00 97.44 476 MET A C 1
ATOM 3766 O O . MET A 1 476 ? 22.604 18.830 -20.994 1.00 97.44 476 MET A O 1
ATOM 3770 N N . ARG A 1 477 ? 21.613 18.171 -22.905 1.00 96.81 477 ARG A N 1
ATOM 3771 C CA . ARG A 1 477 ? 21.541 19.520 -23.498 1.00 96.81 477 ARG A CA 1
ATOM 3772 C C . ARG A 1 477 ? 20.538 20.429 -22.793 1.00 96.81 477 ARG A C 1
ATOM 3774 O O . ARG A 1 477 ? 20.759 21.634 -22.770 1.00 96.81 477 ARG A O 1
ATOM 3781 N N . PHE A 1 478 ? 19.465 19.858 -22.251 1.00 97.50 478 PHE A N 1
ATOM 3782 C CA . PHE A 1 478 ? 18.389 20.591 -21.583 1.00 97.50 478 PHE A CA 1
ATOM 3783 C C . PHE A 1 478 ? 18.496 20.584 -20.053 1.00 97.50 478 PHE A C 1
ATOM 3785 O O . PHE A 1 478 ? 17.609 21.109 -19.394 1.00 97.50 478 PHE A O 1
ATOM 3792 N N . GLN A 1 479 ? 19.558 20.021 -19.466 1.00 97.06 479 GLN A N 1
ATOM 3793 C CA . GLN A 1 479 ? 19.744 20.074 -18.015 1.00 97.06 479 GLN A CA 1
ATOM 3794 C C . GLN A 1 479 ? 19.896 21.529 -17.545 1.00 97.06 479 GLN A C 1
ATOM 3796 O O . GLN A 1 479 ? 20.758 22.264 -18.035 1.00 97.06 479 GLN A O 1
ATOM 3801 N N . ASN A 1 480 ? 19.085 21.919 -16.565 1.00 93.31 480 ASN A N 1
ATOM 3802 C CA . ASN A 1 480 ? 19.029 23.273 -16.034 1.00 93.31 480 ASN A CA 1
ATOM 3803 C C . ASN A 1 480 ? 20.304 23.653 -15.269 1.00 93.31 480 ASN A C 1
ATOM 3805 O O . ASN A 1 480 ? 21.082 22.806 -14.819 1.00 93.31 480 ASN A O 1
ATOM 3809 N N . GLY A 1 481 ? 20.502 24.960 -15.066 1.00 88.56 481 GLY A N 1
ATOM 3810 C CA . GLY A 1 481 ? 21.647 25.494 -14.318 1.00 88.56 481 GLY A CA 1
ATOM 3811 C C . GLY A 1 481 ? 21.683 25.077 -12.841 1.00 88.56 481 GLY A C 1
ATOM 3812 O O . GLY A 1 481 ? 22.763 24.967 -12.266 1.00 88.56 481 GLY A O 1
ATOM 3813 N N . ASP A 1 482 ? 20.525 24.787 -12.242 1.00 87.06 482 ASP A N 1
ATOM 3814 C CA . ASP A 1 482 ? 20.394 24.228 -10.888 1.00 87.06 482 ASP A CA 1
ATOM 3815 C C . ASP A 1 482 ? 20.526 22.693 -10.853 1.00 87.06 482 ASP A C 1
ATOM 3817 O O . ASP A 1 482 ? 20.369 22.082 -9.800 1.00 87.06 482 ASP A O 1
ATOM 3821 N N . SER A 1 483 ? 20.871 22.076 -11.989 1.00 92.88 483 SER A N 1
ATOM 3822 C CA . SER A 1 483 ? 21.038 20.633 -12.200 1.00 92.88 483 SER A CA 1
ATOM 3823 C C . SER A 1 483 ? 19.762 19.792 -12.310 1.00 92.88 483 SER A C 1
ATOM 3825 O O . SER A 1 483 ? 19.879 18.579 -12.518 1.00 92.88 483 SER A O 1
ATOM 3827 N N . SER A 1 484 ? 18.577 20.399 -12.226 1.00 94.00 484 SER A N 1
ATOM 3828 C CA . SER A 1 484 ? 17.304 19.732 -12.536 1.00 94.00 484 SER A CA 1
ATOM 3829 C C . SER A 1 484 ? 17.138 19.474 -14.044 1.00 94.00 484 SER A C 1
ATOM 3831 O O . SER A 1 484 ? 17.938 19.943 -14.859 1.00 94.00 484 SER A O 1
ATOM 3833 N N . PHE A 1 485 ? 16.118 18.703 -14.425 1.00 96.69 485 PHE A N 1
ATOM 3834 C CA . PHE A 1 485 ? 15.723 18.519 -15.821 1.00 96.69 485 PHE A CA 1
ATOM 3835 C C . PHE A 1 485 ? 14.296 19.027 -16.056 1.00 96.69 485 PHE A C 1
ATOM 3837 O O . PHE A 1 485 ? 13.411 18.675 -15.268 1.00 96.69 485 PHE A O 1
ATOM 3844 N N . PRO A 1 486 ? 14.046 19.731 -17.178 1.00 94.38 486 PRO A N 1
ATOM 3845 C CA . PRO A 1 486 ? 12.700 20.102 -17.570 1.00 94.38 486 PRO A CA 1
ATOM 3846 C C . PRO A 1 486 ? 11.845 18.870 -17.809 1.00 94.38 486 PRO A C 1
ATOM 3848 O O . PRO A 1 486 ? 12.316 17.848 -18.309 1.00 94.38 486 PRO A O 1
ATOM 3851 N N . THR A 1 487 ? 10.558 18.988 -17.495 1.00 93.12 487 THR A N 1
ATOM 3852 C CA . THR A 1 487 ? 9.609 17.900 -17.747 1.00 93.12 487 THR A CA 1
ATOM 3853 C C . THR A 1 487 ? 9.183 17.885 -19.209 1.00 93.12 487 THR A C 1
ATOM 3855 O O . THR A 1 487 ? 9.291 16.855 -19.871 1.00 93.12 487 THR A O 1
ATOM 3858 N N . TRP A 1 488 ? 8.728 19.029 -19.729 1.00 94.62 488 TRP A N 1
ATOM 3859 C CA . TRP A 1 488 ? 8.159 19.125 -21.071 1.00 94.62 488 TRP A CA 1
ATOM 3860 C C . TRP A 1 488 ? 8.940 20.070 -21.974 1.00 94.62 488 TRP A C 1
ATOM 3862 O O . TRP A 1 488 ? 9.410 21.124 -21.542 1.00 94.62 488 TRP A O 1
ATOM 3872 N N . LEU A 1 489 ? 8.986 19.711 -23.256 1.00 96.44 489 LEU A N 1
ATOM 3873 C CA . LEU A 1 489 ? 9.414 20.587 -24.340 1.00 96.44 489 LEU A CA 1
ATOM 3874 C C . LEU A 1 489 ? 8.282 20.785 -25.351 1.00 96.44 489 LEU A C 1
ATOM 3876 O O . LEU A 1 489 ? 7.451 19.891 -25.566 1.00 96.44 489 LEU A O 1
ATOM 3880 N N . THR A 1 490 ? 8.297 21.933 -26.022 1.00 96.25 490 THR A N 1
ATOM 3881 C CA . THR A 1 490 ? 7.487 22.173 -27.219 1.00 96.25 490 THR A CA 1
ATOM 3882 C C . THR A 1 490 ? 7.999 21.363 -28.407 1.00 96.25 490 THR A C 1
ATOM 3884 O O . THR A 1 490 ? 9.090 20.781 -28.374 1.00 96.25 490 THR A O 1
ATOM 3887 N N . LYS A 1 491 ? 7.226 21.333 -29.498 1.00 95.25 491 LYS A N 1
ATOM 3888 C CA . LYS A 1 491 ? 7.637 20.663 -30.740 1.00 95.25 491 LYS A CA 1
ATOM 3889 C C . LYS A 1 491 ? 8.898 21.294 -31.348 1.00 95.25 491 LYS A C 1
ATOM 3891 O O . LYS A 1 491 ? 9.683 20.598 -31.981 1.00 95.25 491 LYS A O 1
ATOM 3896 N N . GLU A 1 492 ? 9.119 22.580 -31.095 1.00 96.00 492 GLU A N 1
ATOM 3897 C CA . GLU A 1 492 ? 10.285 23.361 -31.514 1.00 96.00 492 GLU A CA 1
ATOM 3898 C C . GLU A 1 492 ? 11.494 23.199 -30.569 1.00 96.00 492 GLU A C 1
ATOM 3900 O O . GLU A 1 492 ? 12.576 23.710 -30.864 1.00 96.00 492 GLU A O 1
ATOM 3905 N N . HIS A 1 493 ? 11.339 22.420 -29.491 1.00 96.12 493 HIS A N 1
ATOM 3906 C CA . HIS A 1 493 ? 12.319 22.168 -28.429 1.00 96.12 493 HIS A CA 1
ATOM 3907 C C . HIS A 1 493 ? 12.567 23.368 -27.504 1.00 96.12 493 HIS A C 1
ATOM 3909 O O . HIS A 1 493 ? 13.694 23.606 -27.068 1.00 96.12 493 HIS A O 1
ATOM 3915 N N . GLU A 1 494 ? 11.512 24.112 -27.178 1.00 95.56 494 GLU A N 1
ATOM 3916 C CA . GLU A 1 494 ? 11.536 25.125 -26.120 1.00 95.56 494 GLU A CA 1
ATOM 3917 C C . GLU A 1 494 ? 11.076 24.512 -24.792 1.00 95.56 494 GLU A C 1
ATOM 3919 O O . GLU A 1 494 ? 10.175 23.673 -24.775 1.00 95.56 494 GLU A O 1
ATOM 3924 N N . VAL A 1 495 ? 11.690 24.913 -23.676 1.00 93.75 495 VAL A N 1
ATOM 3925 C CA . VAL A 1 495 ? 11.308 24.430 -22.340 1.00 93.75 495 VAL A CA 1
ATOM 3926 C C . VAL A 1 495 ? 9.943 24.987 -21.953 1.00 93.75 495 VAL A C 1
ATOM 3928 O O . VAL A 1 495 ? 9.719 26.196 -22.010 1.00 93.75 495 VAL A O 1
ATOM 3931 N N . VAL A 1 496 ? 9.046 24.107 -21.506 1.00 91.00 496 VAL A N 1
ATOM 3932 C CA . VAL A 1 496 ? 7.781 24.515 -20.892 1.00 91.00 496 VAL A CA 1
ATOM 3933 C C . VAL A 1 496 ? 7.996 24.633 -19.377 1.00 91.00 496 VAL A C 1
ATOM 3935 O O . VAL A 1 496 ? 8.283 23.620 -18.737 1.00 91.00 496 VAL A O 1
ATOM 3938 N N . PRO A 1 497 ? 7.829 25.826 -18.772 1.00 87.56 497 PRO A N 1
ATOM 3939 C CA . PRO A 1 497 ? 8.199 26.082 -17.378 1.00 87.56 497 PRO A CA 1
ATOM 3940 C C . PRO A 1 497 ? 7.118 25.591 -16.398 1.00 87.56 497 PRO A C 1
ATOM 3942 O O . PRO A 1 497 ? 6.537 26.368 -15.648 1.00 87.56 497 PRO A O 1
ATOM 3945 N N . ILE A 1 498 ? 6.791 24.297 -16.438 1.00 86.75 498 ILE A N 1
ATOM 3946 C CA . ILE A 1 498 ? 5.868 23.628 -15.511 1.00 86.75 498 ILE A CA 1
ATOM 3947 C C . ILE A 1 498 ? 6.580 22.390 -14.981 1.00 86.75 498 ILE A C 1
ATOM 3949 O O . ILE A 1 498 ? 7.014 21.547 -15.762 1.00 86.75 498 ILE A O 1
ATOM 3953 N N . LEU A 1 499 ? 6.712 22.291 -13.652 1.00 88.00 499 LEU A N 1
ATOM 3954 C CA . LEU A 1 499 ? 7.489 21.235 -12.981 1.00 88.00 499 LEU A CA 1
ATOM 3955 C C . LEU A 1 499 ? 8.934 21.096 -13.506 1.00 88.00 499 LEU A C 1
ATOM 3957 O O . LEU A 1 499 ? 9.552 20.043 -13.361 1.00 88.00 499 LEU A O 1
ATOM 3961 N N . ASP A 1 500 ? 9.481 22.174 -14.070 1.00 87.81 500 ASP A N 1
ATOM 3962 C CA . ASP A 1 500 ? 10.833 22.252 -14.638 1.00 87.81 500 ASP A CA 1
ATOM 3963 C C . ASP A 1 500 ? 11.927 21.983 -13.584 1.00 87.81 500 ASP A C 1
ATOM 3965 O O . ASP A 1 500 ? 12.923 21.313 -13.831 1.00 87.81 500 ASP A O 1
ATOM 3969 N N . HIS A 1 501 ? 11.663 22.402 -12.345 1.00 89.38 501 HIS A N 1
ATOM 3970 C CA . HIS A 1 501 ? 12.552 22.241 -11.195 1.00 89.38 501 HIS A CA 1
ATOM 3971 C C . HIS A 1 501 ? 11.919 21.320 -10.140 1.00 89.38 501 HIS A C 1
ATOM 3973 O O . HIS A 1 501 ? 11.596 21.757 -9.034 1.00 89.38 501 HIS A O 1
ATOM 3979 N N . SER A 1 502 ? 11.668 20.052 -10.485 1.00 91.50 502 SER A N 1
ATOM 3980 C CA . SER A 1 502 ? 10.901 19.117 -9.637 1.00 91.50 502 SER A CA 1
ATOM 3981 C C . SER A 1 502 ? 11.537 17.728 -9.489 1.00 91.50 502 SER A C 1
ATOM 3983 O O . SER A 1 502 ? 12.555 17.409 -10.116 1.00 91.50 502 SER A O 1
ATOM 3985 N N . ALA A 1 503 ? 10.895 16.872 -8.681 1.00 94.62 503 ALA A N 1
ATOM 3986 C CA . ALA A 1 503 ? 11.287 15.478 -8.471 1.00 94.62 503 ALA A CA 1
ATOM 3987 C C . ALA A 1 503 ? 11.269 14.637 -9.759 1.00 94.62 503 ALA A C 1
ATOM 3989 O O . ALA A 1 503 ? 11.919 13.595 -9.821 1.00 94.62 503 ALA A O 1
ATOM 3990 N N . GLN A 1 504 ? 10.625 15.118 -10.827 1.00 94.19 504 GLN A N 1
ATOM 3991 C CA . GLN A 1 504 ? 10.649 14.480 -12.146 1.00 94.19 504 GLN A CA 1
ATOM 3992 C C . GLN A 1 504 ? 12.050 14.391 -12.765 1.00 94.19 504 GLN A C 1
ATOM 3994 O O . GLN A 1 504 ? 12.280 13.526 -13.611 1.00 94.19 504 GLN A O 1
ATOM 3999 N N . SER A 1 505 ? 13.005 15.196 -12.278 1.00 96.31 505 SER A N 1
ATOM 4000 C CA . SER A 1 505 ? 14.437 15.083 -12.602 1.00 96.31 505 SER A CA 1
ATOM 4001 C C . SER A 1 505 ? 15.028 13.706 -12.265 1.00 96.31 505 SER A C 1
ATOM 4003 O O . SER A 1 505 ? 16.065 13.328 -12.815 1.00 96.31 505 SER A O 1
ATOM 4005 N N . ALA A 1 506 ? 14.381 12.945 -11.376 1.00 97.88 506 ALA A N 1
ATOM 4006 C CA . ALA A 1 506 ? 14.837 11.630 -10.956 1.00 97.88 506 ALA A CA 1
ATOM 4007 C C . ALA A 1 506 ? 14.846 10.600 -12.092 1.00 97.88 506 ALA A C 1
ATOM 4009 O O . ALA A 1 506 ? 15.809 9.849 -12.210 1.00 97.88 506 ALA A O 1
ATOM 4010 N N . LEU A 1 507 ? 13.835 10.582 -12.968 1.00 97.12 507 LEU A N 1
ATOM 4011 C CA . LEU A 1 507 ? 13.787 9.604 -14.062 1.00 97.12 507 LEU A CA 1
ATOM 4012 C C . LEU A 1 507 ? 14.888 9.823 -15.112 1.00 97.12 507 LEU A C 1
ATOM 4014 O O . LEU A 1 507 ? 15.577 8.854 -15.431 1.00 97.12 507 LEU A O 1
ATOM 4018 N N . PRO A 1 508 ? 15.133 11.050 -15.617 1.00 98.31 508 PRO A N 1
ATOM 4019 C CA . PRO A 1 508 ? 16.300 11.329 -16.449 1.00 98.31 508 PRO A CA 1
ATOM 4020 C C . PRO A 1 508 ? 17.621 10.966 -15.762 1.00 98.31 508 PRO A C 1
ATOM 4022 O O . PRO A 1 508 ? 18.476 10.343 -16.387 1.00 98.31 508 PRO A O 1
ATOM 4025 N N . ALA A 1 509 ? 17.783 11.276 -14.470 1.00 98.06 509 ALA A N 1
ATOM 4026 C CA . ALA A 1 509 ? 18.983 10.899 -13.719 1.00 98.06 509 ALA A CA 1
ATOM 4027 C C . ALA A 1 509 ? 19.168 9.372 -13.640 1.00 98.06 509 ALA A C 1
ATOM 4029 O O . ALA A 1 509 ? 20.272 8.875 -13.872 1.00 98.06 509 ALA A O 1
ATOM 4030 N N . TRP A 1 510 ? 18.091 8.627 -13.374 1.00 98.25 510 TRP A N 1
ATOM 4031 C CA . TRP A 1 510 ? 18.095 7.166 -13.364 1.00 98.25 510 TRP A CA 1
ATOM 4032 C C . TRP A 1 510 ? 18.428 6.597 -14.747 1.00 98.25 510 TRP A C 1
ATOM 4034 O O . TRP A 1 510 ? 19.335 5.775 -14.869 1.00 98.25 510 TRP A O 1
ATOM 4044 N N . PHE A 1 511 ? 17.772 7.081 -15.804 1.00 98.50 511 PHE A N 1
ATOM 4045 C CA . PHE A 1 511 ? 18.041 6.643 -17.172 1.00 98.50 511 PHE A CA 1
ATOM 4046 C C . PHE A 1 511 ? 19.497 6.885 -17.578 1.00 98.50 511 PHE A C 1
ATOM 4048 O O . PHE A 1 511 ? 20.139 5.976 -18.099 1.00 98.50 511 PHE A O 1
ATOM 4055 N N . LEU A 1 512 ? 20.045 8.074 -17.306 1.00 98.12 512 LEU A N 1
ATOM 4056 C CA . LEU A 1 512 ? 21.450 8.371 -17.585 1.00 98.12 512 LEU A CA 1
ATOM 4057 C C . LEU A 1 512 ? 22.386 7.445 -16.798 1.00 98.12 512 LEU A C 1
ATOM 4059 O O . LEU A 1 512 ? 23.408 7.019 -17.336 1.00 98.12 512 LEU A O 1
ATOM 4063 N N . ALA A 1 513 ? 22.038 7.094 -15.557 1.00 96.56 513 ALA A N 1
ATOM 4064 C CA . ALA A 1 513 ? 22.840 6.175 -14.762 1.00 96.56 513 ALA A CA 1
ATOM 4065 C C . ALA A 1 513 ? 22.817 4.735 -15.313 1.00 96.56 513 ALA A C 1
ATOM 4067 O O . ALA A 1 513 ? 23.874 4.119 -15.464 1.00 96.56 513 ALA A O 1
ATOM 4068 N N . GLU A 1 514 ? 21.641 4.223 -15.688 1.00 95.94 514 GLU A N 1
ATOM 4069 C CA . GLU A 1 514 ? 21.482 2.913 -16.344 1.00 95.94 514 GLU A CA 1
ATOM 4070 C C . GLU A 1 514 ? 22.162 2.879 -17.718 1.00 95.94 514 GLU A C 1
ATOM 4072 O O . GLU A 1 514 ? 22.807 1.890 -18.068 1.00 95.94 514 GLU A O 1
ATOM 4077 N N . TYR A 1 515 ? 22.084 3.975 -18.479 1.00 95.19 515 TYR A N 1
ATOM 4078 C CA . TYR A 1 515 ? 22.784 4.128 -19.752 1.00 95.19 515 TYR A CA 1
ATOM 4079 C C . TYR A 1 515 ? 24.295 3.971 -19.546 1.00 95.19 515 TYR A C 1
ATOM 4081 O O . TYR A 1 515 ? 24.920 3.123 -20.181 1.00 95.19 515 TYR A O 1
ATOM 4089 N N . VAL A 1 516 ? 24.884 4.719 -18.605 1.00 93.44 516 VAL A N 1
ATOM 4090 C CA . VAL A 1 516 ? 26.316 4.608 -18.276 1.00 93.44 516 VAL A CA 1
ATOM 4091 C C . VAL A 1 516 ? 26.677 3.193 -17.814 1.00 93.44 516 VAL A C 1
ATOM 4093 O O . VAL A 1 516 ? 27.703 2.666 -18.251 1.00 93.44 516 VAL A O 1
ATOM 4096 N N . SER A 1 517 ? 25.852 2.567 -16.970 1.00 90.69 517 SER A N 1
ATOM 4097 C CA . SER A 1 517 ? 26.078 1.195 -16.493 1.00 90.69 517 SER A CA 1
ATOM 4098 C C . SER A 1 517 ? 26.084 0.190 -17.646 1.00 90.69 517 SER A C 1
ATOM 4100 O O . SER A 1 517 ? 27.023 -0.590 -17.771 1.00 90.69 517 SER A O 1
ATOM 4102 N N . THR A 1 518 ? 25.095 0.267 -18.541 1.00 88.38 518 THR A N 1
ATOM 4103 C CA . THR A 1 518 ? 24.950 -0.641 -19.691 1.00 88.38 518 THR A CA 1
ATOM 4104 C C . THR A 1 518 ? 26.189 -0.612 -20.585 1.00 88.38 518 THR A C 1
ATOM 4106 O O . THR A 1 518 ? 26.716 -1.655 -20.975 1.00 88.38 518 THR A O 1
ATOM 4109 N N . TRP A 1 519 ? 26.705 0.583 -20.882 1.00 82.56 519 TRP A N 1
ATOM 4110 C CA . TRP A 1 519 ? 27.919 0.720 -21.689 1.00 82.56 519 TRP A CA 1
ATOM 4111 C C . TRP A 1 519 ? 29.184 0.314 -20.935 1.00 82.56 519 TRP A C 1
ATOM 4113 O O . TRP A 1 519 ? 30.087 -0.267 -21.536 1.00 82.56 519 TRP A O 1
ATOM 4123 N N . SER A 1 520 ? 29.254 0.573 -19.627 1.00 83.06 520 SER A N 1
ATOM 4124 C CA . SER A 1 520 ? 30.387 0.142 -18.798 1.00 83.06 520 SER A CA 1
ATOM 4125 C C . SER A 1 520 ? 30.496 -1.384 -18.754 1.00 83.06 520 SER A C 1
ATOM 4127 O O . SER A 1 520 ? 31.592 -1.926 -18.907 1.00 83.06 520 SER A O 1
ATOM 4129 N N . ASP A 1 521 ? 29.364 -2.080 -18.639 1.00 81.12 521 ASP A N 1
ATOM 4130 C CA . ASP A 1 521 ? 29.295 -3.542 -18.691 1.00 81.12 521 ASP A CA 1
ATOM 4131 C C . ASP A 1 521 ? 29.716 -4.081 -20.060 1.00 81.12 521 ASP A C 1
ATOM 4133 O O . ASP A 1 521 ? 30.465 -5.058 -20.139 1.00 81.12 521 ASP A O 1
ATOM 4137 N N . LEU A 1 522 ? 29.288 -3.425 -21.144 1.00 75.94 522 LEU A N 1
ATOM 4138 C CA . LEU A 1 522 ? 29.676 -3.790 -22.506 1.00 75.94 522 LEU A CA 1
ATOM 4139 C C . LEU A 1 522 ? 31.201 -3.701 -22.696 1.00 75.94 522 LEU A C 1
ATOM 4141 O O . LEU A 1 522 ? 31.827 -4.657 -23.157 1.00 75.94 522 LEU A O 1
ATOM 4145 N N . VAL A 1 523 ? 31.816 -2.599 -22.250 1.00 76.38 523 VAL A N 1
ATOM 4146 C CA . VAL A 1 523 ? 33.281 -2.423 -22.229 1.00 76.38 523 VAL A CA 1
ATOM 4147 C C . VAL A 1 523 ? 33.955 -3.493 -21.359 1.00 76.38 523 VAL A C 1
ATOM 4149 O O . VAL A 1 523 ? 34.977 -4.064 -21.746 1.00 76.38 523 VAL A O 1
ATOM 4152 N N . GLY A 1 524 ? 33.382 -3.804 -20.194 1.00 76.25 524 GLY A N 1
ATOM 4153 C CA . GLY A 1 524 ? 33.891 -4.837 -19.292 1.00 76.25 524 GLY A CA 1
ATOM 4154 C C . GLY A 1 524 ? 33.905 -6.233 -19.924 1.00 76.25 524 GLY A C 1
ATOM 4155 O O . GLY A 1 524 ? 34.893 -6.959 -19.790 1.00 76.25 524 GLY A O 1
ATOM 4156 N N . ARG A 1 525 ? 32.851 -6.597 -20.669 1.00 74.62 525 ARG A N 1
ATOM 4157 C CA . ARG A 1 525 ? 32.759 -7.873 -21.404 1.00 74.62 525 ARG A CA 1
ATOM 4158 C C . ARG A 1 525 ? 33.842 -7.988 -22.474 1.00 74.62 525 ARG A C 1
ATOM 4160 O O . ARG A 1 525 ? 34.489 -9.033 -22.553 1.00 74.62 525 ARG A O 1
ATOM 4167 N N . VAL A 1 526 ? 34.091 -6.917 -23.231 1.00 73.38 526 VAL A N 1
ATOM 4168 C CA . VAL A 1 526 ? 35.193 -6.845 -24.211 1.00 73.38 526 VAL A CA 1
ATOM 4169 C C . VAL A 1 526 ? 36.530 -7.107 -23.536 1.00 73.38 526 VAL A C 1
ATOM 4171 O O . VAL A 1 526 ? 37.266 -8.008 -23.936 1.00 73.38 526 VAL A O 1
ATOM 4174 N N . ALA A 1 527 ? 36.828 -6.359 -22.471 1.00 74.19 527 ALA A N 1
ATOM 4175 C CA . ALA A 1 527 ? 38.088 -6.484 -21.748 1.00 74.19 527 ALA A CA 1
ATOM 4176 C C . ALA A 1 527 ? 38.275 -7.899 -21.169 1.00 74.19 527 ALA A C 1
ATOM 4178 O O . ALA A 1 527 ? 39.372 -8.460 -21.228 1.00 74.19 527 ALA A O 1
ATOM 4179 N N . ALA A 1 528 ? 37.204 -8.508 -20.649 1.00 78.44 528 ALA A N 1
ATOM 4180 C CA . ALA A 1 528 ? 37.225 -9.872 -20.128 1.00 78.44 528 ALA A CA 1
ATOM 4181 C C . ALA A 1 528 ? 37.475 -10.920 -21.226 1.00 78.44 528 ALA A C 1
ATOM 4183 O O . ALA A 1 528 ? 38.270 -11.839 -21.021 1.00 78.44 528 ALA A O 1
ATOM 4184 N N . ALA A 1 529 ? 36.843 -10.782 -22.394 1.00 75.75 529 ALA A N 1
ATOM 4185 C CA . ALA A 1 529 ? 37.042 -11.685 -23.523 1.00 75.75 529 ALA A CA 1
ATOM 4186 C C . ALA A 1 529 ? 38.450 -11.569 -24.124 1.00 75.75 529 ALA A C 1
ATOM 4188 O O . ALA A 1 529 ? 39.103 -12.593 -24.332 1.00 75.75 529 ALA A O 1
ATOM 4189 N N . GLN A 1 530 ? 38.952 -10.341 -24.292 1.00 76.94 530 GLN A N 1
ATOM 4190 C CA . GLN A 1 530 ? 40.329 -10.070 -24.717 1.00 76.94 530 GLN A CA 1
ATOM 4191 C C . GLN A 1 530 ? 41.340 -10.684 -23.740 1.00 76.94 530 GLN A C 1
ATOM 4193 O O . GLN A 1 530 ? 42.261 -11.387 -24.156 1.00 76.94 530 GLN A O 1
ATOM 4198 N N . LYS A 1 531 ? 41.131 -10.505 -22.427 1.00 80.06 531 LYS A N 1
ATOM 4199 C CA . LYS A 1 531 ? 41.966 -11.119 -21.381 1.00 80.06 531 LYS A CA 1
ATOM 4200 C C . LYS A 1 531 ? 41.913 -12.651 -21.408 1.00 80.06 531 LYS A C 1
ATOM 4202 O O . LYS A 1 531 ? 42.902 -13.298 -21.074 1.00 80.06 531 LYS A O 1
ATOM 4207 N N . ALA A 1 532 ? 40.780 -13.231 -21.799 1.00 81.88 532 ALA A N 1
ATOM 4208 C CA . ALA A 1 532 ? 40.590 -14.674 -21.922 1.00 81.88 532 ALA A CA 1
ATOM 4209 C C . ALA A 1 532 ? 41.042 -15.253 -23.280 1.00 81.88 532 ALA A C 1
ATOM 4211 O O . ALA A 1 532 ? 40.855 -16.449 -23.504 1.00 81.88 532 ALA A O 1
ATOM 4212 N N . GLY A 1 533 ? 41.598 -14.439 -24.189 1.00 77.81 533 GLY A N 1
ATOM 4213 C CA . GLY A 1 533 ? 42.002 -14.871 -25.533 1.00 77.81 533 GLY A CA 1
ATOM 4214 C C . GLY A 1 533 ? 40.835 -15.333 -26.414 1.00 77.81 533 GLY A C 1
ATOM 4215 O O . GLY A 1 533 ? 41.036 -16.125 -27.332 1.00 77.81 533 GLY A O 1
ATOM 4216 N N . ARG A 1 534 ? 39.609 -14.890 -26.110 1.00 79.06 534 ARG A N 1
ATOM 4217 C CA . ARG A 1 534 ? 38.397 -15.197 -26.881 1.00 79.06 534 ARG A CA 1
ATOM 4218 C C . ARG A 1 534 ? 38.166 -14.113 -27.933 1.00 79.06 534 ARG A C 1
ATOM 4220 O O . ARG A 1 534 ? 38.683 -13.005 -27.807 1.00 79.06 534 ARG A O 1
ATOM 4227 N N . ALA A 1 535 ? 37.385 -14.439 -28.961 1.00 72.50 535 ALA A N 1
ATOM 4228 C CA . ALA A 1 535 ? 36.912 -13.443 -29.917 1.00 72.50 535 ALA A CA 1
ATOM 4229 C C . ALA A 1 535 ? 36.130 -12.328 -29.200 1.00 72.50 535 ALA A C 1
ATOM 4231 O O . ALA A 1 535 ? 35.555 -12.564 -28.133 1.00 72.50 535 ALA A O 1
ATOM 4232 N N . ASP A 1 536 ? 36.143 -11.128 -29.785 1.00 67.56 536 ASP A N 1
ATOM 4233 C CA . ASP A 1 536 ? 35.398 -9.982 -29.268 1.00 67.56 536 ASP A CA 1
ATOM 4234 C C . ASP A 1 536 ? 33.909 -10.359 -29.137 1.00 67.56 536 ASP A C 1
ATOM 4236 O O . ASP A 1 536 ? 33.322 -10.828 -30.116 1.00 67.56 536 ASP A O 1
ATOM 4240 N N . PRO A 1 537 ? 33.303 -10.244 -27.940 1.00 70.12 537 PRO A N 1
ATOM 42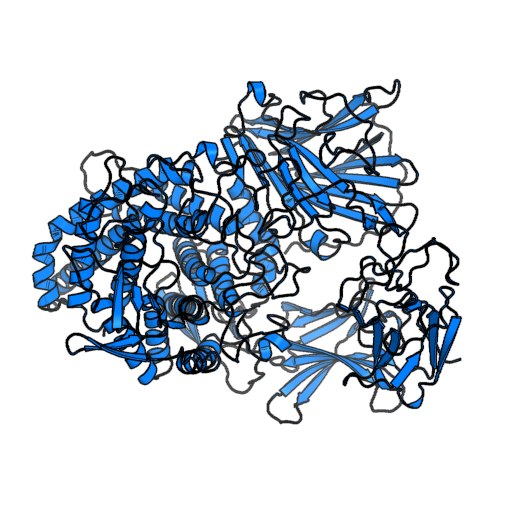41 C CA . PRO A 1 537 ? 31.914 -10.617 -27.719 1.00 70.12 537 PRO A CA 1
ATOM 4242 C C . PRO A 1 537 ? 30.942 -9.603 -28.327 1.00 70.12 537 PRO A C 1
ATOM 4244 O O . PRO A 1 537 ? 29.737 -9.842 -28.289 1.00 70.12 537 PRO A O 1
ATOM 4247 N N . LEU A 1 538 ? 31.443 -8.477 -28.840 1.00 70.25 538 LEU A N 1
ATOM 4248 C CA . LEU A 1 538 ? 30.632 -7.463 -29.492 1.00 70.25 538 LEU A CA 1
ATOM 4249 C C . LEU A 1 538 ? 30.258 -7.855 -30.916 1.00 70.25 538 LEU A C 1
ATOM 4251 O O . LEU A 1 538 ? 31.067 -8.356 -31.698 1.00 70.25 538 LEU A O 1
ATOM 4255 N N . SER A 1 539 ? 29.032 -7.510 -31.285 1.00 69.50 539 SER A N 1
ATOM 4256 C CA . SER A 1 539 ? 28.650 -7.364 -32.684 1.00 69.50 539 SER A CA 1
ATOM 4257 C C . SER A 1 539 ? 29.460 -6.248 -33.365 1.00 69.50 539 SER A C 1
ATOM 4259 O O . SER A 1 539 ? 29.941 -5.308 -32.726 1.00 69.50 539 SER A O 1
ATOM 4261 N N . GLU A 1 540 ? 29.569 -6.305 -34.696 1.00 68.75 540 GLU A N 1
ATOM 4262 C CA . GLU A 1 540 ? 30.238 -5.269 -35.505 1.00 68.75 540 GLU A CA 1
ATOM 4263 C C . GLU A 1 540 ? 29.667 -3.859 -35.242 1.00 68.75 540 GLU A C 1
ATOM 4265 O O . GLU A 1 540 ? 30.389 -2.859 -35.236 1.00 68.75 540 GLU A O 1
ATOM 4270 N N . VAL A 1 541 ? 28.366 -3.791 -34.953 1.00 66.38 541 VAL A N 1
ATOM 4271 C CA . VAL A 1 541 ? 27.645 -2.571 -34.578 1.00 66.38 541 VAL A CA 1
ATOM 4272 C C . VAL A 1 541 ? 28.109 -2.034 -33.223 1.00 66.38 541 VAL A C 1
ATOM 4274 O O . VAL A 1 541 ? 28.438 -0.853 -33.108 1.00 66.38 541 VAL A O 1
ATOM 4277 N N . GLU A 1 542 ? 28.159 -2.887 -32.199 1.00 70.69 542 GLU A N 1
ATOM 4278 C CA . GLU A 1 542 ? 28.561 -2.494 -30.844 1.00 70.69 542 GLU A CA 1
ATOM 4279 C C . GLU A 1 542 ? 30.008 -1.990 -30.812 1.00 70.69 542 GLU A C 1
ATOM 4281 O O . GLU A 1 542 ? 30.287 -0.967 -30.184 1.00 70.69 542 GLU A O 1
ATOM 4286 N N . ALA A 1 543 ? 30.913 -2.636 -31.554 1.00 70.56 543 ALA A N 1
ATOM 4287 C CA . ALA A 1 543 ? 32.308 -2.209 -31.663 1.00 70.56 543 ALA A CA 1
ATOM 4288 C C . ALA A 1 543 ? 32.451 -0.815 -32.309 1.00 70.56 543 ALA A C 1
ATOM 4290 O O . ALA A 1 543 ? 33.254 0.011 -31.865 1.00 70.56 543 ALA A O 1
ATOM 4291 N N . LYS A 1 544 ? 31.643 -0.520 -33.335 1.00 70.88 544 LYS A N 1
ATOM 4292 C CA . LYS A 1 544 ? 31.623 0.780 -34.027 1.00 70.88 544 LYS A CA 1
ATOM 4293 C C . LYS A 1 544 ? 31.053 1.901 -33.157 1.00 70.88 544 LYS A C 1
ATOM 4295 O O . LYS A 1 544 ? 31.520 3.039 -33.239 1.00 70.88 544 LYS A O 1
ATOM 4300 N N . GLU A 1 545 ? 30.050 1.594 -32.340 1.00 68.69 545 GLU A N 1
ATOM 4301 C CA . GLU A 1 545 ? 29.433 2.555 -31.427 1.00 68.69 545 GLU A CA 1
ATOM 4302 C C . GLU A 1 545 ? 30.310 2.865 -30.210 1.00 68.69 545 GLU A C 1
ATOM 4304 O O . GLU A 1 545 ? 30.416 4.030 -29.826 1.00 68.69 545 GLU A O 1
ATOM 4309 N N . LEU A 1 546 ? 31.043 1.880 -29.679 1.00 70.81 546 LEU A N 1
ATOM 4310 C CA . LEU A 1 546 ? 31.912 2.039 -28.505 1.00 70.81 546 LEU A CA 1
ATOM 4311 C C . LEU A 1 546 ? 32.908 3.213 -28.627 1.00 70.81 546 LEU A C 1
ATOM 4313 O O . LEU A 1 546 ? 33.131 3.952 -27.670 1.00 70.81 546 LEU A O 1
ATOM 4317 N N . GLY A 1 547 ? 33.480 3.424 -29.819 1.00 66.75 547 GLY A N 1
ATOM 4318 C CA . GLY A 1 547 ? 34.418 4.522 -30.085 1.00 66.75 547 GLY A CA 1
ATOM 4319 C C . GLY A 1 547 ? 33.773 5.912 -30.182 1.00 66.75 547 GLY A C 1
ATOM 4320 O O . GLY A 1 547 ? 34.468 6.915 -30.036 1.00 66.75 547 GLY A O 1
ATOM 4321 N N . ARG A 1 548 ? 32.456 5.992 -30.417 1.00 70.44 548 ARG A N 1
ATOM 4322 C CA . ARG A 1 548 ? 31.702 7.252 -30.571 1.00 70.44 548 ARG A CA 1
ATOM 4323 C C . ARG A 1 548 ? 31.127 7.766 -29.257 1.00 70.44 548 ARG A C 1
ATOM 4325 O O . ARG A 1 548 ? 30.953 8.967 -29.098 1.00 70.44 548 ARG A O 1
ATOM 4332 N N . ILE A 1 549 ? 30.829 6.859 -28.332 1.00 78.56 549 ILE A N 1
ATOM 4333 C CA . ILE A 1 549 ? 30.027 7.150 -27.139 1.00 78.56 549 ILE A CA 1
ATOM 4334 C C . ILE A 1 549 ? 30.845 7.467 -25.887 1.00 78.56 549 ILE A C 1
ATOM 4336 O O . ILE A 1 549 ? 30.256 7.857 -24.886 1.00 78.56 549 ILE A O 1
ATOM 4340 N N . ALA A 1 550 ? 32.171 7.291 -25.895 1.00 77.19 550 ALA A N 1
ATOM 4341 C CA . ALA A 1 550 ? 32.988 7.455 -24.687 1.00 77.19 550 ALA A CA 1
ATOM 4342 C C . ALA A 1 550 ? 32.823 8.850 -24.047 1.00 77.19 550 ALA A C 1
ATOM 4344 O O . ALA A 1 550 ? 32.665 8.963 -22.830 1.00 77.19 550 ALA A O 1
ATOM 4345 N N . ASP A 1 551 ? 32.782 9.900 -24.873 1.00 83.94 551 ASP A N 1
ATOM 4346 C CA . ASP A 1 551 ? 32.503 11.269 -24.428 1.00 83.94 551 ASP A CA 1
ATOM 4347 C C . ASP A 1 551 ? 31.061 11.427 -23.909 1.00 83.94 551 ASP A C 1
ATOM 4349 O O . ASP A 1 551 ? 30.847 11.949 -22.814 1.00 83.94 551 ASP A O 1
ATOM 4353 N N . THR A 1 552 ? 30.070 10.904 -24.640 1.00 87.94 552 THR A N 1
ATOM 4354 C CA . THR A 1 552 ? 28.656 10.887 -24.224 1.00 87.94 552 THR A CA 1
ATOM 4355 C C . THR A 1 552 ? 28.473 10.211 -22.865 1.00 87.94 552 THR A C 1
ATOM 4357 O O . THR A 1 552 ? 27.784 10.748 -22.004 1.00 87.94 552 THR A O 1
ATOM 4360 N N . VAL A 1 553 ? 29.111 9.060 -22.633 1.00 89.81 553 VAL A N 1
ATOM 4361 C CA . VAL A 1 553 ? 29.049 8.309 -21.369 1.00 89.81 553 VAL A CA 1
ATOM 4362 C C . VAL A 1 553 ? 29.675 9.113 -20.226 1.00 89.81 553 VAL A C 1
ATOM 4364 O O . VAL A 1 553 ? 29.094 9.196 -19.142 1.00 89.81 553 VAL A O 1
ATOM 4367 N N . ALA A 1 554 ? 30.825 9.755 -20.456 1.00 88.06 554 ALA A N 1
ATOM 4368 C CA . ALA A 1 554 ? 31.466 10.599 -19.449 1.00 88.06 554 ALA A CA 1
ATOM 4369 C C . ALA A 1 554 ? 30.594 11.811 -19.068 1.00 88.06 554 ALA A C 1
ATOM 4371 O O . ALA A 1 554 ? 30.403 12.088 -17.878 1.00 88.06 554 ALA A O 1
ATOM 4372 N N . ARG A 1 555 ? 30.007 12.494 -20.061 1.00 92.69 555 ARG A N 1
ATOM 4373 C CA . ARG A 1 555 ? 29.075 13.610 -19.837 1.00 92.69 555 ARG A CA 1
ATOM 4374 C C . ARG A 1 555 ? 27.785 13.152 -19.152 1.00 92.69 555 ARG A C 1
ATOM 4376 O O . ARG A 1 555 ? 27.334 13.822 -18.224 1.00 92.69 555 ARG A O 1
ATOM 4383 N N . ALA A 1 556 ? 27.243 11.990 -19.526 1.00 95.19 556 ALA A N 1
ATOM 4384 C CA . ALA A 1 556 ? 26.034 11.421 -18.924 1.00 95.19 556 ALA A CA 1
ATOM 4385 C C . ALA A 1 556 ? 26.248 11.110 -17.442 1.00 95.19 556 ALA A C 1
ATOM 4387 O O . ALA A 1 556 ? 25.428 11.490 -16.606 1.00 95.19 556 ALA A O 1
ATOM 4388 N N . LYS A 1 557 ? 27.401 10.524 -17.095 1.00 92.75 557 LYS A N 1
ATOM 4389 C CA . LYS A 1 557 ? 27.796 10.293 -15.702 1.00 92.75 557 LYS A CA 1
ATOM 4390 C C . LYS A 1 557 ? 27.842 11.597 -14.903 1.00 92.75 557 LYS A C 1
ATOM 4392 O O . LYS A 1 557 ? 27.287 11.667 -13.808 1.00 92.75 557 LYS A O 1
ATOM 4397 N N . GLN A 1 558 ? 28.473 12.643 -15.441 1.00 91.50 558 GLN A N 1
ATOM 4398 C CA . GLN A 1 558 ? 28.532 13.947 -14.773 1.00 91.50 558 GLN A CA 1
ATOM 4399 C C . GLN A 1 558 ? 27.135 14.565 -14.602 1.00 91.50 558 GLN A C 1
ATOM 4401 O O . GLN A 1 558 ? 26.814 15.076 -13.530 1.00 91.50 558 GLN A O 1
ATOM 4406 N N . SER A 1 559 ? 26.305 14.501 -15.643 1.00 95.62 559 SER A N 1
ATOM 4407 C CA . SER A 1 559 ? 24.934 15.014 -15.635 1.00 95.62 559 SER A CA 1
ATOM 4408 C C . SER A 1 559 ? 24.067 14.317 -14.578 1.00 95.62 559 SER A C 1
ATOM 4410 O O . SER A 1 559 ? 23.391 15.000 -13.804 1.00 95.62 559 SER A O 1
ATOM 4412 N N . ALA A 1 560 ? 24.177 12.989 -14.457 1.00 95.62 560 ALA A N 1
ATOM 4413 C CA . ALA A 1 560 ? 23.477 12.203 -13.444 1.00 95.62 560 ALA A CA 1
ATOM 4414 C C . ALA A 1 560 ? 23.921 12.557 -12.008 1.00 95.62 560 ALA A C 1
ATOM 4416 O O . ALA A 1 560 ? 23.077 12.737 -11.132 1.00 95.62 560 ALA A O 1
ATOM 4417 N N . HIS A 1 561 ? 25.225 12.757 -11.763 1.00 91.50 561 HIS A N 1
ATOM 4418 C CA . HIS A 1 561 ? 25.723 13.213 -10.453 1.00 91.50 561 HIS A CA 1
ATOM 4419 C C . HIS A 1 561 ? 25.212 14.600 -10.062 1.00 91.50 561 HIS A C 1
ATOM 4421 O O . HIS A 1 561 ? 24.867 14.824 -8.901 1.00 91.50 561 HIS A O 1
ATOM 4427 N N . ARG A 1 562 ? 25.156 15.533 -11.017 1.00 92.50 562 ARG A N 1
ATOM 4428 C CA . ARG A 1 562 ? 24.600 16.869 -10.774 1.00 92.50 562 ARG A CA 1
ATOM 4429 C C . ARG A 1 562 ? 23.125 16.791 -10.373 1.00 92.50 562 ARG A C 1
ATOM 4431 O O . ARG A 1 562 ? 22.736 17.390 -9.374 1.00 92.50 562 ARG A O 1
ATOM 4438 N N . ALA A 1 563 ? 22.336 15.997 -11.095 1.00 95.19 563 ALA A N 1
ATOM 4439 C CA . ALA A 1 563 ? 20.924 15.796 -10.781 1.00 95.19 563 ALA A CA 1
ATOM 4440 C C . ALA A 1 563 ? 20.717 15.116 -9.418 1.00 95.19 563 ALA A C 1
ATOM 4442 O O . ALA A 1 563 ? 19.838 15.522 -8.665 1.00 95.19 563 ALA A O 1
ATOM 4443 N N . ALA A 1 564 ? 21.562 14.149 -9.045 1.00 93.69 564 ALA A N 1
ATOM 4444 C CA . ALA A 1 564 ? 21.529 13.540 -7.714 1.00 93.69 564 ALA A CA 1
ATOM 4445 C C . ALA A 1 564 ? 21.715 14.572 -6.586 1.00 93.69 564 ALA A C 1
ATOM 4447 O O . ALA A 1 564 ? 21.015 14.504 -5.579 1.00 93.69 564 ALA A O 1
ATOM 4448 N N . GLY A 1 565 ? 22.601 15.560 -6.771 1.00 88.56 565 GLY A N 1
ATOM 4449 C CA . GLY A 1 565 ? 22.753 16.676 -5.833 1.00 88.56 565 GLY A CA 1
ATOM 4450 C C . GLY A 1 565 ? 21.456 17.469 -5.652 1.00 88.56 565 GLY A C 1
ATOM 4451 O O . GLY A 1 565 ? 21.029 17.677 -4.520 1.00 88.56 565 GLY A O 1
ATOM 4452 N N . PHE A 1 566 ? 20.794 17.822 -6.760 1.00 92.38 566 PHE A N 1
ATOM 4453 C CA . PHE A 1 566 ? 19.489 18.492 -6.744 1.00 92.38 566 PHE A CA 1
ATOM 4454 C C . PHE A 1 566 ? 18.413 17.661 -6.021 1.00 92.38 566 PHE A C 1
ATOM 4456 O O . PHE A 1 566 ? 17.690 18.192 -5.180 1.00 92.38 566 PHE A O 1
ATOM 4463 N N . LEU A 1 567 ? 18.321 16.353 -6.295 1.00 95.12 567 LEU A N 1
ATOM 4464 C CA . LEU A 1 567 ? 17.336 15.471 -5.651 1.00 95.12 567 LEU A CA 1
ATOM 4465 C C . LEU A 1 567 ? 17.513 15.423 -4.128 1.00 95.12 567 LEU A C 1
ATOM 4467 O O . LEU A 1 567 ? 16.533 15.464 -3.388 1.00 95.12 567 LEU A O 1
ATOM 4471 N N . VAL A 1 568 ? 18.754 15.371 -3.642 1.00 91.38 568 VAL A N 1
ATOM 4472 C CA . VAL A 1 568 ? 19.027 15.365 -2.199 1.00 91.38 568 VAL A CA 1
ATOM 4473 C C . VAL A 1 568 ? 18.536 16.659 -1.550 1.00 91.38 568 VAL A C 1
ATOM 4475 O O . VAL A 1 568 ? 17.724 16.611 -0.626 1.00 91.38 568 VAL A O 1
ATOM 4478 N N . THR A 1 569 ? 18.987 17.811 -2.051 1.00 86.44 569 THR A N 1
ATOM 4479 C CA . THR A 1 569 ? 18.784 19.100 -1.374 1.00 86.44 569 THR A CA 1
ATOM 4480 C C . THR A 1 569 ? 17.399 19.695 -1.593 1.00 86.44 569 THR A C 1
ATOM 4482 O O . THR A 1 569 ? 16.859 20.333 -0.690 1.00 86.44 569 THR A O 1
ATOM 4485 N N . ASN A 1 570 ? 16.821 19.507 -2.781 1.00 88.25 570 ASN A N 1
ATOM 4486 C CA . ASN A 1 570 ? 15.608 20.214 -3.195 1.00 88.25 570 ASN A CA 1
ATOM 4487 C C . ASN A 1 570 ? 14.359 19.327 -3.165 1.00 88.25 570 ASN A C 1
ATOM 4489 O O . ASN A 1 570 ? 13.256 19.869 -3.157 1.00 88.25 570 ASN A O 1
ATOM 4493 N N . VAL A 1 571 ? 14.518 17.998 -3.136 1.00 92.00 571 VAL A N 1
ATOM 4494 C CA . VAL A 1 571 ? 13.400 17.042 -3.149 1.00 92.00 571 VAL A CA 1
ATOM 4495 C C . VAL A 1 571 ? 13.317 16.294 -1.822 1.00 92.00 571 VAL A C 1
ATOM 4497 O O . VAL A 1 571 ? 12.355 16.476 -1.082 1.00 92.00 571 VAL A O 1
ATOM 4500 N N . ILE A 1 572 ? 14.325 15.494 -1.473 1.00 93.06 572 ILE A N 1
ATOM 4501 C CA . ILE A 1 572 ? 14.233 14.534 -0.361 1.00 93.06 572 ILE A CA 1
ATOM 4502 C C . ILE A 1 572 ? 14.291 15.228 1.002 1.00 93.06 572 ILE A C 1
ATOM 4504 O O . ILE A 1 572 ? 13.427 14.986 1.845 1.00 93.06 572 ILE A O 1
ATOM 4508 N N . ASP A 1 573 ? 15.246 16.137 1.211 1.00 87.88 573 ASP A N 1
ATOM 4509 C CA . ASP A 1 573 ? 15.365 16.911 2.461 1.00 87.88 573 ASP A CA 1
ATOM 4510 C C . ASP A 1 573 ? 14.334 18.028 2.605 1.00 87.88 573 ASP A C 1
ATOM 4512 O O . ASP A 1 573 ? 14.357 18.781 3.568 1.00 87.88 573 ASP A O 1
ATOM 4516 N N . GLN A 1 574 ? 13.407 18.135 1.662 1.00 84.62 574 GLN A N 1
ATOM 4517 C CA . GLN A 1 574 ? 12.240 19.009 1.758 1.00 84.62 574 GLN A CA 1
ATOM 4518 C C . GLN A 1 574 ? 10.934 18.203 1.673 1.00 84.62 574 GLN A C 1
ATOM 4520 O O . GLN A 1 574 ? 9.852 18.771 1.752 1.00 84.62 574 GLN A O 1
ATOM 4525 N N . GLN A 1 575 ? 11.037 16.882 1.483 1.00 91.44 575 GLN A N 1
ATOM 4526 C CA . GLN A 1 575 ? 9.939 15.963 1.183 1.00 91.44 575 GLN A CA 1
ATOM 4527 C C . GLN A 1 575 ? 9.011 16.430 0.037 1.00 91.44 575 GLN A C 1
ATOM 4529 O O . GLN A 1 575 ? 7.814 16.132 0.038 1.00 91.44 575 GLN A O 1
ATOM 4534 N N . ARG A 1 576 ? 9.567 17.143 -0.954 1.00 90.94 576 ARG A N 1
ATOM 4535 C CA . ARG A 1 576 ? 8.874 17.727 -2.119 1.00 90.94 576 ARG A CA 1
ATOM 4536 C C . ARG A 1 576 ? 8.757 16.728 -3.265 1.00 90.94 576 ARG A C 1
ATOM 4538 O O . ARG A 1 576 ? 9.297 16.934 -4.354 1.00 90.94 576 ARG A O 1
ATOM 4545 N N . TYR A 1 577 ? 8.073 15.622 -3.007 1.00 93.94 577 TYR A N 1
ATOM 4546 C CA . TYR A 1 577 ? 7.824 14.565 -3.990 1.00 93.94 577 TYR A CA 1
ATOM 4547 C C . TYR A 1 577 ? 6.703 14.969 -4.956 1.00 93.94 577 TYR A C 1
ATOM 4549 O O . TYR A 1 577 ? 5.625 14.383 -4.961 1.00 93.94 577 TYR A O 1
ATOM 4557 N N . TYR A 1 578 ? 6.978 16.023 -5.727 1.00 90.50 578 TYR A N 1
ATOM 4558 C CA . TYR A 1 578 ? 6.095 16.604 -6.729 1.00 90.50 578 TYR A CA 1
ATOM 4559 C C . TYR A 1 578 ? 6.381 16.031 -8.111 1.00 90.50 578 TYR A C 1
ATOM 4561 O O . TYR A 1 578 ? 7.491 16.161 -8.639 1.00 90.50 578 TYR A O 1
ATOM 4569 N N . ASP A 1 579 ? 5.344 15.501 -8.736 1.00 90.69 579 ASP A N 1
ATOM 4570 C CA . ASP A 1 579 ? 5.340 15.100 -10.135 1.00 90.69 579 ASP A CA 1
ATOM 4571 C C . ASP A 1 579 ? 4.062 15.564 -10.839 1.00 90.69 579 ASP A C 1
ATOM 4573 O O . ASP A 1 579 ? 3.194 16.218 -10.258 1.00 90.69 579 ASP A O 1
ATOM 4577 N N . PHE A 1 580 ? 3.974 15.281 -12.136 1.00 88.12 580 PHE A N 1
ATOM 4578 C CA . PHE A 1 580 ? 2.811 15.635 -12.938 1.00 88.12 580 PHE A CA 1
ATOM 4579 C C . PHE A 1 580 ? 1.513 15.037 -12.389 1.00 88.12 580 PHE A C 1
ATOM 4581 O O . PHE A 1 580 ? 0.471 15.683 -12.448 1.00 88.12 580 PHE A O 1
ATOM 4588 N N . GLU A 1 581 ? 1.560 13.842 -11.813 1.00 86.94 581 GLU A N 1
ATOM 4589 C CA . GLU A 1 581 ? 0.379 13.206 -11.255 1.00 86.94 581 GLU A CA 1
ATOM 4590 C C . GLU A 1 581 ? -0.139 13.927 -10.024 1.00 86.94 581 GLU A C 1
ATOM 4592 O O . GLU A 1 581 ? -1.341 14.103 -9.879 1.00 86.94 581 GLU A O 1
ATOM 4597 N N . THR A 1 582 ? 0.770 14.427 -9.191 1.00 88.38 582 THR A N 1
ATOM 4598 C CA . THR A 1 582 ? 0.441 15.211 -7.995 1.00 88.38 582 THR A CA 1
ATOM 4599 C C . THR A 1 582 ? -0.528 16.369 -8.282 1.00 88.38 582 THR A C 1
ATOM 4601 O O . THR A 1 582 ? -1.252 16.794 -7.383 1.00 88.38 582 THR A O 1
ATOM 4604 N N . PHE A 1 583 ? -0.553 16.899 -9.515 1.00 86.12 583 PHE A N 1
ATOM 4605 C 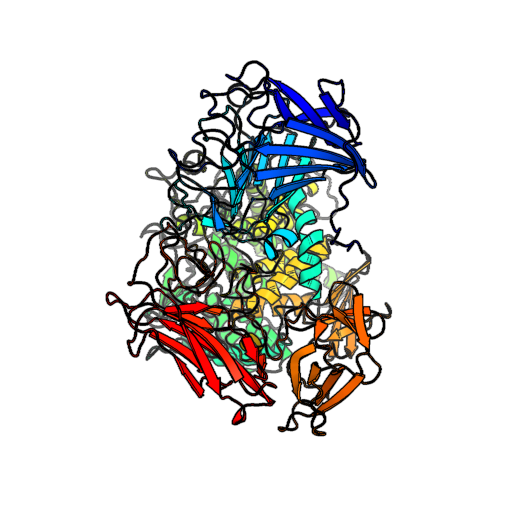CA . PHE A 1 583 ? -1.331 18.095 -9.872 1.00 86.12 583 PHE A CA 1
ATOM 4606 C C . PHE A 1 583 ? -2.232 17.958 -11.101 1.00 86.12 583 PHE A C 1
ATOM 4608 O O . PHE A 1 583 ? -3.141 18.767 -11.281 1.00 86.12 583 PHE A O 1
ATOM 4615 N N . PHE A 1 584 ? -1.971 16.986 -11.974 1.00 86.06 584 PHE A N 1
ATOM 4616 C CA . PHE A 1 584 ? -2.695 16.809 -13.235 1.00 86.06 584 PHE A CA 1
ATOM 4617 C C . PHE A 1 584 ? -3.452 15.476 -13.302 1.00 86.06 584 PHE A C 1
ATOM 4619 O O . PHE A 1 584 ? -4.031 15.172 -14.344 1.00 86.06 584 PHE A O 1
ATOM 4626 N N . SER A 1 585 ? -3.486 14.707 -12.205 1.00 80.88 585 SER A N 1
ATOM 4627 C CA . SER A 1 585 ? -4.299 13.494 -12.076 1.00 80.88 585 SER A CA 1
ATOM 4628 C C . SER A 1 585 ? -4.799 13.309 -10.642 1.00 80.88 585 SER A C 1
ATOM 4630 O O . SER A 1 585 ? -3.994 13.265 -9.719 1.00 80.88 585 SER A O 1
ATOM 4632 N N . CYS A 1 586 ? -6.115 13.171 -10.460 1.00 77.00 586 CYS A N 1
ATOM 4633 C CA . CYS A 1 586 ? -6.785 12.741 -9.213 1.00 77.00 586 CYS A CA 1
ATOM 4634 C C . CYS A 1 586 ? -6.649 13.673 -7.986 1.00 77.00 586 CYS A C 1
ATOM 4636 O O . CYS A 1 586 ? -7.548 13.751 -7.155 1.00 77.00 586 CYS A O 1
ATOM 4638 N N . SER A 1 587 ? -5.594 14.478 -7.889 1.00 84.00 587 SER A N 1
ATOM 4639 C CA . SER A 1 587 ? -5.378 15.415 -6.793 1.00 84.00 587 SER A CA 1
ATOM 4640 C C . SER A 1 587 ? -6.180 16.713 -6.963 1.00 84.00 587 SER A C 1
ATOM 4642 O O . SER A 1 587 ? -6.131 17.350 -8.019 1.00 84.00 587 SER A O 1
ATOM 4644 N N . PRO A 1 588 ? -6.874 17.192 -5.914 1.00 84.44 588 PRO A N 1
ATOM 4645 C CA . PRO A 1 588 ? -7.516 18.507 -5.914 1.00 84.44 588 PRO A CA 1
ATOM 4646 C C . PRO A 1 588 ? -6.526 19.669 -5.696 1.00 84.44 588 PRO A C 1
ATOM 4648 O O . PRO A 1 588 ? -6.935 20.834 -5.725 1.00 84.44 588 PRO A O 1
ATOM 4651 N N . LYS A 1 589 ? -5.238 19.391 -5.433 1.00 85.19 589 LYS A N 1
ATOM 4652 C CA . LYS A 1 589 ? -4.208 20.428 -5.282 1.00 85.19 589 LYS A CA 1
ATOM 4653 C C . LYS A 1 589 ? -3.813 20.961 -6.655 1.00 85.19 589 LYS A C 1
ATOM 4655 O O . LYS A 1 589 ? -3.593 20.209 -7.595 1.00 85.19 589 LYS A O 1
ATOM 4660 N N . GLN A 1 590 ? -3.683 22.278 -6.757 1.00 78.88 590 GLN A N 1
ATOM 4661 C CA . GLN A 1 590 ? -3.259 22.937 -7.988 1.00 78.88 590 GLN A CA 1
ATOM 4662 C C . GLN A 1 590 ? -1.791 23.334 -7.894 1.00 78.88 590 GLN A C 1
ATOM 4664 O O . GLN A 1 590 ? -1.359 23.911 -6.896 1.00 78.88 590 GLN A O 1
ATOM 4669 N N . CYS A 1 591 ? -1.048 23.083 -8.969 1.00 75.50 591 CYS A N 1
ATOM 4670 C CA . CYS A 1 591 ? 0.258 23.694 -9.170 1.00 75.50 591 CYS A CA 1
ATOM 4671 C C . CYS A 1 591 ? 0.035 25.185 -9.479 1.00 75.50 591 CYS A C 1
ATOM 4673 O O . CYS A 1 591 ? -0.400 25.543 -10.575 1.00 75.50 591 CYS A O 1
ATOM 4675 N N . LEU A 1 592 ? 0.244 26.066 -8.499 1.00 66.75 592 LEU A N 1
ATOM 4676 C CA . LEU A 1 592 ? 0.033 27.505 -8.672 1.00 66.75 592 LEU A CA 1
ATOM 4677 C C . LEU A 1 592 ? 1.185 28.121 -9.465 1.00 66.75 592 LEU A C 1
ATOM 4679 O O . LEU A 1 592 ? 2.202 28.450 -8.866 1.00 66.75 592 LEU A O 1
ATOM 4683 N N . GLN A 1 593 ? 1.024 28.332 -10.778 1.00 58.28 593 GLN A N 1
ATOM 4684 C CA . GLN A 1 593 ? 1.951 29.181 -11.542 1.00 58.28 593 GLN A CA 1
ATOM 4685 C C . GLN A 1 593 ? 1.270 29.990 -12.651 1.00 58.28 593 GLN A C 1
ATOM 4687 O O . GLN A 1 593 ? 0.968 29.477 -13.725 1.00 58.28 593 GLN A O 1
ATOM 4692 N N . ALA A 1 594 ? 1.122 31.299 -12.431 1.00 46.16 594 ALA A N 1
ATOM 4693 C CA . ALA A 1 594 ? 0.824 32.271 -13.490 1.00 46.16 594 ALA A CA 1
ATOM 4694 C C . ALA A 1 594 ? 2.100 32.838 -14.164 1.00 46.16 594 ALA A C 1
ATOM 4696 O O . ALA A 1 594 ? 2.000 33.590 -15.129 1.00 46.16 594 ALA A O 1
ATOM 4697 N N . ASN A 1 595 ? 3.298 32.496 -13.664 1.00 52.47 595 ASN A N 1
ATOM 4698 C CA . ASN A 1 595 ? 4.590 33.072 -14.072 1.00 52.47 595 ASN A CA 1
ATOM 4699 C C . ASN A 1 595 ? 5.740 32.053 -14.259 1.00 52.47 595 ASN A C 1
ATOM 4701 O O . ASN A 1 595 ? 6.866 32.481 -14.494 1.00 52.47 595 ASN A O 1
ATOM 4705 N N . GLY A 1 596 ? 5.492 30.742 -14.149 1.00 54.03 596 GLY A N 1
ATOM 4706 C CA . GLY A 1 596 ? 6.512 29.706 -14.379 1.00 54.03 596 GLY A CA 1
ATOM 4707 C C . GLY A 1 596 ? 7.412 29.320 -13.187 1.00 54.03 596 GLY A C 1
ATOM 4708 O O . GLY A 1 596 ? 8.426 28.667 -13.416 1.00 54.03 596 GLY A O 1
ATOM 4709 N N . ALA A 1 597 ? 7.093 29.686 -11.930 1.00 61.56 597 ALA A N 1
ATOM 4710 C CA . ALA A 1 597 ? 7.874 29.283 -10.740 1.00 61.56 597 ALA A CA 1
ATOM 4711 C C . ALA A 1 597 ? 7.054 28.523 -9.676 1.00 61.56 597 ALA A C 1
ATOM 4713 O O . ALA A 1 597 ? 5.976 28.974 -9.307 1.00 61.56 597 ALA A O 1
ATOM 4714 N N . LEU A 1 598 ? 7.571 27.399 -9.146 1.00 71.88 598 LEU A N 1
ATOM 4715 C CA . LEU A 1 598 ? 6.879 26.575 -8.133 1.00 71.88 598 LEU A CA 1
ATOM 4716 C C . LEU A 1 598 ? 6.795 27.336 -6.803 1.00 71.88 598 LEU A C 1
ATOM 4718 O O . LEU A 1 598 ? 7.817 27.507 -6.142 1.00 71.88 598 LEU A O 1
ATOM 4722 N N . ASP A 1 599 ? 5.593 27.745 -6.382 1.00 74.06 599 ASP A N 1
ATOM 4723 C CA . ASP A 1 599 ? 5.362 28.292 -5.035 1.00 74.06 599 ASP A CA 1
ATOM 4724 C C . ASP A 1 599 ? 5.096 27.160 -4.036 1.00 74.06 599 ASP A C 1
ATOM 4726 O O . ASP A 1 599 ? 3.966 26.856 -3.650 1.00 74.06 599 ASP A O 1
ATOM 4730 N N . ASP A 1 600 ? 6.180 26.485 -3.664 1.00 77.44 600 ASP A N 1
ATOM 4731 C CA . ASP A 1 600 ? 6.176 25.378 -2.712 1.00 77.44 600 ASP A CA 1
ATOM 4732 C C . ASP A 1 600 ? 5.485 25.731 -1.388 1.00 77.44 600 ASP A C 1
ATOM 4734 O O . ASP A 1 600 ? 4.668 24.958 -0.887 1.00 77.44 600 ASP A O 1
ATOM 4738 N N . VAL A 1 601 ? 5.763 26.916 -0.839 1.00 80.06 601 VAL A N 1
ATOM 4739 C CA . VAL A 1 601 ? 5.212 27.349 0.453 1.00 80.06 601 VAL A CA 1
ATOM 4740 C C . VAL A 1 601 ? 3.690 27.462 0.382 1.00 80.06 601 VAL A C 1
ATOM 4742 O O . VAL A 1 601 ? 3.013 27.065 1.329 1.00 80.06 601 VAL A O 1
ATOM 4745 N N . ALA A 1 602 ? 3.142 27.939 -0.738 1.00 79.19 602 ALA A N 1
ATOM 4746 C CA . ALA A 1 602 ? 1.697 28.014 -0.941 1.00 79.19 602 ALA A CA 1
ATOM 4747 C C . ALA A 1 602 ? 1.022 26.638 -1.111 1.00 79.19 602 ALA A C 1
ATOM 4749 O O . ALA A 1 602 ? -0.176 26.511 -0.856 1.00 79.19 602 ALA A O 1
ATOM 4750 N N . MET A 1 603 ? 1.762 25.608 -1.537 1.00 83.50 603 MET A N 1
ATOM 4751 C CA . MET A 1 603 ? 1.221 24.256 -1.748 1.00 83.50 603 MET A CA 1
ATOM 4752 C C . MET A 1 603 ? 1.154 23.423 -0.462 1.00 83.50 603 MET A C 1
ATOM 4754 O O . MET A 1 603 ? 0.321 22.510 -0.374 1.00 83.50 603 MET A O 1
ATOM 4758 N N . HIS A 1 604 ? 1.975 23.763 0.538 1.00 88.00 604 HIS A N 1
ATOM 4759 C CA . HIS A 1 604 ? 1.934 23.135 1.854 1.00 88.00 604 HIS A CA 1
ATOM 4760 C C . HIS A 1 604 ? 0.542 23.244 2.465 1.00 88.00 604 HIS A C 1
ATOM 4762 O O . HIS A 1 604 ? -0.117 24.286 2.448 1.00 88.00 604 HIS A O 1
ATOM 4768 N N . ASP A 1 605 ? 0.089 22.142 3.039 1.00 90.81 605 ASP A N 1
ATOM 4769 C CA . ASP A 1 605 ? -1.140 22.130 3.799 1.00 90.81 605 ASP A CA 1
ATOM 4770 C C . ASP A 1 605 ? -0.970 22.938 5.093 1.00 90.81 605 ASP A C 1
ATOM 4772 O O . ASP A 1 605 ? -0.080 22.670 5.895 1.00 90.81 605 ASP A O 1
ATOM 4776 N N . ALA A 1 606 ? -1.799 23.961 5.302 1.00 87.50 606 ALA A N 1
ATOM 4777 C CA . ALA A 1 606 ? -1.606 24.897 6.411 1.00 87.50 606 ALA A CA 1
ATOM 4778 C C . ALA A 1 606 ? -1.773 24.245 7.798 1.00 87.50 606 ALA A C 1
ATOM 4780 O O . ALA A 1 606 ? -1.187 24.732 8.768 1.00 87.50 606 ALA A O 1
ATOM 4781 N N . HIS A 1 607 ? -2.548 23.159 7.879 1.00 91.38 607 HIS A N 1
ATOM 4782 C CA . HIS A 1 607 ? -2.842 22.435 9.113 1.00 91.38 607 HIS A CA 1
ATOM 4783 C C . HIS A 1 607 ? -1.813 21.334 9.374 1.00 91.38 607 HIS A C 1
ATOM 4785 O O . HIS A 1 607 ? -1.133 21.362 10.397 1.00 91.38 607 HIS A O 1
ATOM 4791 N N . THR A 1 608 ? -1.624 20.403 8.440 1.00 93.12 608 THR A N 1
ATOM 4792 C CA . THR A 1 608 ? -0.665 19.299 8.624 1.00 93.12 608 THR A CA 1
ATOM 4793 C C . THR A 1 608 ? 0.785 19.739 8.437 1.00 93.12 608 THR A C 1
ATOM 4795 O O . THR A 1 608 ? 1.690 19.053 8.902 1.00 93.12 608 THR A O 1
ATOM 4798 N N . LEU A 1 609 ? 1.029 20.871 7.765 1.00 91.94 609 LEU A N 1
ATOM 4799 C CA . LEU A 1 609 ? 2.342 21.323 7.281 1.00 91.94 609 LEU A CA 1
ATOM 4800 C C . LEU A 1 609 ? 3.018 20.349 6.310 1.00 91.94 609 LEU A C 1
ATOM 4802 O O . LEU A 1 609 ? 4.191 20.529 5.996 1.00 91.94 609 LEU A O 1
ATOM 4806 N N . SER A 1 610 ? 2.303 19.333 5.827 1.00 91.81 610 SER A N 1
ATOM 4807 C CA . SER A 1 610 ? 2.834 18.399 4.843 1.00 91.81 610 SER A CA 1
ATOM 4808 C C . SER A 1 610 ? 2.637 18.959 3.427 1.00 91.81 610 SER A C 1
ATOM 4810 O O . SER A 1 610 ? 1.569 19.509 3.122 1.00 91.81 610 SER A O 1
ATOM 4812 N N . PRO A 1 611 ? 3.637 18.839 2.538 1.00 90.94 611 PRO A N 1
ATOM 4813 C CA . PRO A 1 611 ? 3.429 19.075 1.116 1.00 90.94 611 PRO A CA 1
ATOM 4814 C C . PRO A 1 611 ? 2.563 17.952 0.509 1.00 90.94 611 PRO A C 1
ATOM 4816 O O . PRO A 1 611 ? 2.504 16.851 1.073 1.00 90.94 611 PRO A O 1
ATOM 4819 N N . PRO A 1 612 ? 1.895 18.179 -0.640 1.00 91.38 612 PRO A N 1
ATOM 4820 C CA . PRO A 1 612 ? 1.375 17.069 -1.429 1.00 91.38 612 PRO A CA 1
ATOM 4821 C C . PRO A 1 612 ? 2.536 16.180 -1.899 1.00 91.38 612 PRO A C 1
ATOM 4823 O O . PRO A 1 612 ? 3.627 16.664 -2.192 1.00 91.38 612 PRO A O 1
ATOM 4826 N N . GLN A 1 613 ? 2.335 14.871 -1.921 1.00 92.56 613 GLN A N 1
ATOM 4827 C CA . GLN A 1 613 ? 3.407 13.907 -2.165 1.00 92.56 613 GLN A CA 1
ATOM 4828 C C . GLN A 1 613 ? 2.915 12.762 -3.035 1.00 92.56 613 GLN A C 1
ATOM 4830 O O . GLN A 1 613 ? 1.801 12.287 -2.827 1.00 92.56 613 GLN A O 1
ATOM 4835 N N . ASN A 1 614 ? 3.768 12.277 -3.939 1.00 93.75 614 ASN A N 1
ATOM 4836 C CA . ASN A 1 614 ? 3.484 11.122 -4.785 1.00 93.75 614 ASN A CA 1
ATOM 4837 C C . ASN A 1 614 ? 4.579 10.042 -4.688 1.00 93.75 614 ASN A C 1
ATOM 4839 O O . ASN A 1 614 ? 5.778 10.324 -4.686 1.00 93.75 614 ASN A O 1
ATOM 4843 N N . THR A 1 615 ? 4.145 8.786 -4.609 1.00 94.75 615 THR A N 1
ATOM 4844 C CA . THR A 1 615 ? 4.994 7.590 -4.482 1.00 94.75 615 THR A CA 1
ATOM 4845 C C . THR A 1 615 ? 5.845 7.269 -5.715 1.00 94.75 615 THR A C 1
ATOM 4847 O O . THR A 1 615 ? 6.932 6.709 -5.568 1.00 94.75 615 THR A O 1
ATOM 4850 N N . LEU A 1 616 ? 5.429 7.658 -6.924 1.00 93.38 616 LEU A N 1
ATOM 4851 C CA . LEU A 1 616 ? 6.202 7.440 -8.150 1.00 93.38 616 LEU A CA 1
ATOM 4852 C C . LEU A 1 616 ? 7.566 8.119 -8.089 1.00 93.38 616 LEU A C 1
ATOM 4854 O O . LEU A 1 616 ? 8.601 7.465 -8.217 1.00 93.38 616 LEU A O 1
ATOM 4858 N N . CYS A 1 617 ? 7.583 9.431 -7.863 1.00 94.88 617 CYS A N 1
ATOM 4859 C CA . CYS A 1 617 ? 8.839 10.164 -7.816 1.00 94.88 617 CYS A CA 1
ATOM 4860 C C . CYS A 1 617 ? 9.672 9.856 -6.561 1.00 94.88 617 CYS A C 1
ATOM 4862 O O . CYS A 1 617 ? 10.892 10.025 -6.608 1.00 94.88 617 CYS A O 1
ATOM 4864 N N . MET A 1 618 ? 9.073 9.312 -5.491 1.00 97.25 618 MET A N 1
ATOM 4865 C CA . MET A 1 618 ? 9.831 8.696 -4.390 1.00 97.25 618 MET A CA 1
ATOM 4866 C C . MET A 1 618 ? 10.632 7.483 -4.882 1.00 97.25 618 MET A C 1
ATOM 4868 O O . MET A 1 618 ? 11.842 7.412 -4.652 1.00 97.25 618 MET A O 1
ATOM 4872 N N . GLN A 1 619 ? 9.991 6.565 -5.616 1.00 97.12 619 GLN A N 1
ATOM 4873 C CA . GLN A 1 619 ? 10.659 5.402 -6.204 1.00 97.12 619 GLN A CA 1
ATOM 4874 C C . GLN A 1 619 ? 11.749 5.820 -7.199 1.00 97.12 619 GLN A C 1
ATOM 4876 O O . GLN A 1 619 ? 12.873 5.321 -7.129 1.00 97.12 619 GLN A O 1
ATOM 4881 N N . TRP A 1 620 ? 11.455 6.767 -8.094 1.00 97.56 620 TRP A N 1
ATOM 4882 C CA . TRP A 1 620 ? 12.439 7.251 -9.066 1.00 97.56 620 TRP A CA 1
ATOM 4883 C C . TRP A 1 620 ? 13.650 7.877 -8.384 1.00 97.56 620 TRP A C 1
ATOM 4885 O O . TRP A 1 620 ? 14.777 7.629 -8.804 1.00 97.56 620 TRP A O 1
ATOM 4895 N N . ALA A 1 621 ? 13.434 8.689 -7.343 1.00 98.00 621 ALA A N 1
ATOM 4896 C CA . ALA A 1 621 ? 14.520 9.325 -6.608 1.00 98.00 621 ALA A CA 1
ATOM 4897 C C . ALA A 1 621 ? 15.403 8.281 -5.915 1.00 98.00 621 ALA A C 1
ATOM 4899 O O . ALA A 1 621 ? 16.628 8.386 -5.983 1.00 98.00 621 ALA A O 1
ATOM 4900 N N . ALA A 1 622 ? 14.802 7.252 -5.311 1.00 97.62 622 ALA A N 1
ATOM 4901 C CA . ALA A 1 622 ? 15.544 6.157 -4.697 1.00 97.62 622 ALA A CA 1
ATOM 4902 C C . ALA A 1 622 ? 16.442 5.428 -5.707 1.00 97.62 622 ALA A C 1
ATOM 4904 O O . ALA A 1 622 ? 17.649 5.304 -5.489 1.00 97.62 622 ALA A O 1
ATOM 4905 N N . GLU A 1 623 ? 15.871 4.999 -6.831 1.00 97.56 623 GLU A N 1
ATOM 4906 C CA . GLU A 1 623 ? 16.588 4.279 -7.886 1.00 97.56 623 GLU A CA 1
ATOM 4907 C C . GLU A 1 623 ? 17.677 5.143 -8.534 1.00 97.56 623 GLU A C 1
ATOM 4909 O O . GLU A 1 623 ? 18.820 4.704 -8.683 1.00 97.56 623 GLU A O 1
ATOM 4914 N N . ALA A 1 624 ? 17.369 6.408 -8.841 1.00 97.38 624 ALA A N 1
ATOM 4915 C CA . ALA A 1 624 ? 18.332 7.352 -9.398 1.00 97.38 624 ALA A CA 1
ATOM 4916 C C . ALA A 1 624 ? 19.548 7.522 -8.482 1.00 97.38 624 ALA A C 1
ATOM 4918 O O . ALA A 1 624 ? 20.687 7.370 -8.922 1.00 97.38 624 ALA A O 1
ATOM 4919 N N . LEU A 1 625 ? 19.319 7.815 -7.199 1.00 96.12 625 LEU A N 1
ATOM 4920 C CA . LEU A 1 625 ? 20.398 8.036 -6.238 1.00 96.12 625 LEU A CA 1
ATOM 4921 C C . LEU A 1 625 ? 21.237 6.781 -6.017 1.00 96.12 625 LEU A C 1
ATOM 4923 O O . LEU A 1 625 ? 22.463 6.878 -5.938 1.00 96.12 625 LEU A O 1
ATOM 4927 N N . TRP A 1 626 ? 20.597 5.613 -5.957 1.00 94.06 626 TRP A N 1
ATOM 4928 C CA . TRP A 1 626 ? 21.292 4.343 -5.793 1.00 94.06 626 TRP A CA 1
ATOM 4929 C C . TRP A 1 626 ? 22.190 4.029 -6.991 1.00 94.06 626 TRP A C 1
ATOM 4931 O O . TRP A 1 626 ? 23.384 3.779 -6.825 1.00 94.06 626 TRP A O 1
ATOM 4941 N N . LYS A 1 627 ? 21.653 4.138 -8.210 1.00 93.12 627 LYS A N 1
ATOM 4942 C CA . LYS A 1 627 ? 22.406 3.878 -9.443 1.00 93.12 627 LYS A CA 1
ATOM 4943 C C . LYS A 1 627 ? 23.530 4.882 -9.651 1.00 93.12 627 LYS A C 1
ATOM 4945 O O . LYS A 1 627 ? 24.632 4.502 -10.036 1.00 93.12 627 LYS A O 1
ATOM 4950 N N . VAL A 1 628 ? 23.300 6.158 -9.346 1.00 93.12 628 VAL A N 1
ATOM 4951 C CA . VAL A 1 628 ? 24.354 7.179 -9.392 1.00 93.12 628 VAL A CA 1
ATOM 4952 C C . VAL A 1 628 ? 25.454 6.892 -8.363 1.00 93.12 628 VAL A C 1
ATOM 4954 O O . VAL A 1 628 ? 26.631 7.088 -8.673 1.00 93.12 628 VAL A O 1
ATOM 4957 N N . ALA A 1 629 ? 25.110 6.386 -7.174 1.00 89.69 629 ALA A N 1
ATOM 4958 C CA . ALA A 1 629 ? 26.099 5.966 -6.182 1.00 89.69 629 ALA A CA 1
ATOM 4959 C C . ALA A 1 629 ? 26.985 4.815 -6.698 1.00 89.69 629 ALA A C 1
ATOM 4961 O O . ALA A 1 629 ? 28.205 4.862 -6.512 1.00 89.69 629 ALA A O 1
ATOM 4962 N N . ASP A 1 630 ? 26.414 3.845 -7.419 1.00 85.88 630 ASP A N 1
ATOM 4963 C CA . ASP A 1 630 ? 27.173 2.743 -8.031 1.00 85.88 630 ASP A CA 1
ATOM 4964 C C . ASP A 1 630 ? 28.189 3.257 -9.076 1.00 85.88 630 ASP A C 1
ATOM 4966 O O . ASP A 1 630 ? 29.315 2.763 -9.162 1.00 85.88 630 ASP A O 1
ATOM 4970 N N . LEU A 1 631 ? 27.864 4.328 -9.815 1.00 83.44 631 LEU A N 1
ATOM 4971 C CA . LEU A 1 631 ? 28.788 4.929 -10.789 1.00 83.44 631 LEU A CA 1
ATOM 4972 C C . LEU A 1 631 ? 30.008 5.607 -10.144 1.00 83.44 631 LEU A C 1
ATOM 4974 O O . LEU A 1 631 ? 31.064 5.721 -10.781 1.00 83.44 631 LEU A O 1
ATOM 4978 N N . THR A 1 632 ? 29.897 6.086 -8.903 1.00 69.19 632 THR A N 1
ATOM 4979 C CA . THR A 1 632 ? 31.023 6.691 -8.165 1.00 69.19 632 THR A CA 1
ATOM 4980 C C . THR A 1 632 ? 32.053 5.682 -7.658 1.00 69.19 632 THR A C 1
ATOM 4982 O O . THR A 1 632 ? 33.181 6.082 -7.364 1.00 69.19 632 THR A O 1
ATOM 4985 N N . GLU A 1 633 ? 31.707 4.396 -7.586 1.00 58.06 633 GLU A N 1
ATOM 4986 C CA . GLU A 1 633 ? 32.494 3.340 -6.928 1.00 58.06 633 GLU A CA 1
ATOM 4987 C C . GLU A 1 633 ? 33.453 2.565 -7.865 1.00 58.06 633 GLU A C 1
ATOM 4989 O O . GLU A 1 633 ? 33.957 1.508 -7.493 1.00 58.06 633 GLU A O 1
ATOM 4994 N N . GLY A 1 634 ? 33.799 3.092 -9.052 1.00 44.53 634 GLY A N 1
ATOM 4995 C CA . GLY A 1 634 ? 34.864 2.507 -9.897 1.00 44.53 634 GLY A CA 1
ATOM 4996 C C . GLY A 1 634 ? 36.201 2.306 -9.139 1.00 44.53 634 GLY A C 1
ATOM 4997 O O . GLY A 1 634 ? 36.452 3.019 -8.160 1.00 44.53 634 GLY A O 1
ATOM 4998 N N . PRO A 1 635 ? 37.084 1.364 -9.554 1.00 35.72 635 PRO A N 1
ATOM 4999 C CA . PRO A 1 635 ? 38.273 0.989 -8.784 1.00 35.72 635 PRO A CA 1
ATOM 5000 C C . PRO A 1 635 ? 39.152 2.209 -8.489 1.00 35.72 635 PRO A C 1
ATOM 5002 O O . PRO A 1 635 ? 39.370 3.057 -9.353 1.00 35.72 635 PRO A O 1
ATOM 5005 N N . ILE A 1 636 ? 39.611 2.292 -7.237 1.00 36.81 636 ILE A N 1
ATOM 5006 C CA . ILE A 1 636 ? 40.298 3.427 -6.604 1.00 36.81 636 ILE A CA 1
ATOM 5007 C C . ILE A 1 636 ? 41.233 4.159 -7.583 1.00 36.81 636 ILE A C 1
ATOM 5009 O O . ILE A 1 636 ? 42.290 3.647 -7.943 1.00 36.81 636 ILE A O 1
ATOM 5013 N N . ALA A 1 637 ? 40.878 5.396 -7.946 1.00 31.97 637 ALA A N 1
ATOM 5014 C CA . ALA A 1 637 ? 41.773 6.329 -8.625 1.00 31.97 637 ALA A CA 1
ATOM 5015 C C . ALA A 1 637 ? 41.874 7.659 -7.867 1.00 31.97 637 ALA A C 1
ATOM 5017 O O . ALA A 1 637 ? 40.883 8.257 -7.435 1.00 31.97 637 ALA A O 1
ATOM 5018 N N . SER A 1 638 ? 43.123 8.073 -7.701 1.00 34.12 638 SER A N 1
ATOM 5019 C CA . SER A 1 638 ? 43.661 9.166 -6.900 1.00 34.12 638 SER A CA 1
ATOM 5020 C C . SER A 1 638 ? 43.584 10.522 -7.612 1.00 34.12 638 SER A C 1
ATOM 5022 O O . SER A 1 638 ? 44.584 11.004 -8.139 1.00 34.12 638 SER A O 1
ATOM 5024 N N . SER A 1 639 ? 42.420 11.169 -7.629 1.00 36.25 639 SER A N 1
ATOM 5025 C CA . SER A 1 639 ? 42.321 12.564 -8.087 1.00 36.25 639 SER A CA 1
ATOM 5026 C C . SER A 1 639 ? 41.342 13.363 -7.230 1.00 36.25 639 SER A C 1
ATOM 5028 O O . SER A 1 639 ? 40.150 13.060 -7.195 1.00 36.25 639 SER A O 1
ATOM 5030 N N . GLY A 1 640 ? 41.870 14.368 -6.527 1.00 37.44 640 GLY A N 1
ATOM 5031 C CA . GLY A 1 640 ? 41.213 15.131 -5.464 1.00 37.44 640 GLY A CA 1
ATOM 5032 C C . GLY A 1 640 ? 40.207 16.187 -5.923 1.00 37.44 640 GLY A C 1
ATOM 5033 O O . GLY A 1 640 ? 40.376 17.364 -5.627 1.00 37.44 640 GLY A O 1
ATOM 5034 N N . THR A 1 641 ? 39.132 15.768 -6.586 1.00 36.72 641 THR A N 1
ATOM 5035 C CA . THR A 1 641 ? 37.859 16.508 -6.558 1.00 36.72 641 THR A CA 1
ATOM 5036 C C . THR A 1 641 ? 37.029 16.019 -5.363 1.00 36.72 641 THR A C 1
ATOM 5038 O O . THR A 1 641 ? 37.034 14.813 -5.093 1.00 36.72 641 THR A O 1
ATOM 5041 N N . PRO A 1 642 ? 36.332 16.897 -4.612 1.00 33.91 642 PRO A N 1
ATOM 5042 C CA . PRO A 1 642 ? 35.467 16.457 -3.522 1.00 33.91 642 PRO A CA 1
ATOM 5043 C C . PRO A 1 642 ? 34.363 15.551 -4.079 1.00 33.91 642 PRO A C 1
ATOM 5045 O O . PRO A 1 642 ? 33.540 15.986 -4.882 1.00 33.91 642 PRO A O 1
ATOM 5048 N N . ARG A 1 643 ? 34.370 14.277 -3.681 1.00 46.59 643 ARG A N 1
ATOM 5049 C CA . ARG A 1 643 ? 33.289 13.331 -3.972 1.00 46.59 643 ARG A CA 1
ATOM 5050 C C . ARG A 1 643 ? 32.176 13.555 -2.943 1.00 46.59 643 ARG A C 1
ATOM 5052 O O . ARG A 1 643 ? 32.512 13.655 -1.760 1.00 46.59 643 ARG A O 1
ATOM 5059 N N . PRO A 1 644 ? 30.882 13.561 -3.310 1.00 44.16 644 PRO A N 1
ATOM 5060 C CA . PRO A 1 644 ? 29.879 13.159 -2.334 1.00 44.16 644 PRO A CA 1
ATOM 5061 C C . PRO A 1 644 ? 30.252 11.736 -1.881 1.00 44.16 644 PRO A C 1
ATOM 5063 O O . PRO A 1 644 ? 30.545 10.893 -2.737 1.00 44.16 644 PRO A O 1
ATOM 5066 N N . PRO A 1 645 ? 30.334 11.442 -0.574 1.00 51.56 645 PRO A N 1
ATOM 5067 C CA . PRO A 1 645 ? 30.544 10.070 -0.132 1.00 51.56 645 PRO A CA 1
ATOM 5068 C C . PRO A 1 645 ? 29.388 9.227 -0.686 1.00 51.56 645 PRO A C 1
ATOM 5070 O O . PRO A 1 645 ? 28.235 9.593 -0.483 1.00 51.56 645 PRO A O 1
ATOM 5073 N N . SER A 1 646 ? 29.655 8.124 -1.393 1.00 65.56 646 SER A N 1
ATOM 5074 C CA . SER A 1 646 ? 28.604 7.249 -1.952 1.00 65.56 646 SER A CA 1
ATOM 5075 C C . SER A 1 646 ? 27.602 6.779 -0.886 1.00 65.56 646 SER A C 1
ATOM 5077 O O . SER A 1 646 ? 26.418 6.609 -1.168 1.00 65.56 646 SER A O 1
ATOM 5079 N N . TYR A 1 647 ? 28.063 6.683 0.364 1.00 68.25 647 TYR A N 1
ATOM 5080 C CA . TYR A 1 647 ? 27.247 6.487 1.561 1.00 68.25 647 TYR A CA 1
ATOM 5081 C C . TYR A 1 647 ? 26.102 7.507 1.707 1.00 68.25 647 TYR A C 1
ATOM 5083 O O . TYR A 1 647 ? 24.979 7.117 2.020 1.00 68.25 647 TYR A O 1
ATOM 5091 N N . GLU A 1 648 ? 26.350 8.790 1.431 1.00 78.56 648 GLU A N 1
ATOM 5092 C CA . GLU A 1 648 ? 25.334 9.840 1.559 1.00 78.56 648 GLU A CA 1
ATOM 5093 C C . GLU A 1 648 ? 24.212 9.652 0.535 1.00 78.56 648 GLU A C 1
ATOM 5095 O O . GLU A 1 648 ? 23.043 9.656 0.908 1.00 78.56 648 GLU A O 1
ATOM 5100 N N . LEU A 1 649 ? 24.531 9.389 -0.738 1.00 88.88 649 LEU A N 1
ATOM 5101 C CA . LEU A 1 649 ? 23.499 9.157 -1.762 1.00 88.88 649 LEU A CA 1
ATOM 5102 C C . LEU A 1 649 ? 22.633 7.936 -1.428 1.00 88.88 649 LEU A C 1
ATOM 5104 O O . LEU A 1 649 ? 21.407 8.006 -1.526 1.00 88.88 649 LEU A O 1
ATOM 5108 N N . ARG A 1 650 ? 23.254 6.840 -0.968 1.00 90.62 650 ARG A N 1
ATOM 5109 C CA . ARG A 1 650 ? 22.526 5.639 -0.531 1.00 90.62 650 ARG A CA 1
ATOM 5110 C C . ARG A 1 650 ? 21.620 5.935 0.668 1.00 90.62 650 ARG A C 1
ATOM 5112 O O . ARG A 1 650 ? 20.484 5.475 0.684 1.00 90.62 650 ARG A O 1
ATOM 5119 N N . LYS A 1 651 ? 22.062 6.748 1.634 1.00 90.00 651 LYS A N 1
ATOM 5120 C CA . LYS A 1 651 ? 21.219 7.197 2.756 1.00 90.00 651 LYS A CA 1
ATOM 5121 C C . LYS A 1 651 ? 19.961 7.929 2.273 1.00 90.00 651 LYS A C 1
ATOM 5123 O O . LYS A 1 651 ? 18.870 7.627 2.753 1.00 90.00 651 LYS A O 1
ATOM 5128 N N . TYR A 1 652 ? 20.082 8.859 1.326 1.00 93.25 652 TYR A N 1
ATOM 5129 C CA . TYR A 1 652 ? 18.918 9.580 0.793 1.00 93.25 652 TYR A CA 1
ATOM 5130 C C . TYR A 1 652 ? 18.008 8.693 -0.062 1.00 93.25 652 TYR A C 1
ATOM 5132 O O . TYR A 1 652 ? 16.790 8.840 0.015 1.00 93.25 652 TYR A O 1
ATOM 5140 N N . ALA A 1 653 ? 18.567 7.723 -0.794 1.00 95.56 653 ALA A N 1
ATOM 5141 C CA . ALA A 1 653 ? 17.764 6.712 -1.478 1.00 95.56 653 ALA A CA 1
ATOM 5142 C C . ALA A 1 653 ? 16.869 5.942 -0.488 1.00 95.56 653 ALA A C 1
ATOM 5144 O O . ALA A 1 653 ? 15.680 5.758 -0.737 1.00 95.56 653 ALA A O 1
ATOM 5145 N N . LEU A 1 654 ? 17.418 5.570 0.675 1.00 94.12 654 LEU A N 1
ATOM 5146 C CA . LEU A 1 654 ? 16.657 4.908 1.738 1.00 94.12 654 LEU A CA 1
ATOM 5147 C C . LEU A 1 654 ? 15.601 5.819 2.364 1.00 94.12 654 LEU A C 1
ATOM 5149 O O . LEU A 1 654 ? 14.496 5.355 2.609 1.00 94.12 654 LEU A O 1
ATOM 5153 N N . LYS A 1 655 ? 15.879 7.117 2.557 1.00 94.56 655 LYS A N 1
ATOM 5154 C CA . LYS A 1 655 ? 14.848 8.077 2.998 1.00 94.56 655 LYS A CA 1
ATOM 5155 C C . LYS A 1 655 ? 13.647 8.087 2.040 1.00 94.56 655 LYS A C 1
ATOM 5157 O O . LYS A 1 655 ? 12.508 8.042 2.494 1.00 94.56 655 LYS A O 1
ATOM 5162 N N . ALA A 1 656 ? 13.892 8.104 0.728 1.00 96.31 656 ALA A N 1
ATOM 5163 C CA . ALA A 1 656 ? 12.825 8.080 -0.271 1.00 96.31 656 ALA A CA 1
ATOM 5164 C C . ALA A 1 656 ? 12.013 6.767 -0.254 1.00 96.31 656 ALA A C 1
ATOM 5166 O O . ALA A 1 656 ? 10.786 6.811 -0.341 1.00 96.31 656 ALA A O 1
ATOM 5167 N N . LEU A 1 657 ? 12.657 5.609 -0.068 1.00 95.88 657 LEU A N 1
ATOM 5168 C CA . LEU A 1 657 ? 11.938 4.333 0.073 1.00 95.88 657 LEU A CA 1
ATOM 5169 C C . LEU A 1 657 ? 11.178 4.212 1.393 1.00 95.88 657 LEU A C 1
ATOM 5171 O O . LEU A 1 657 ? 10.057 3.712 1.400 1.00 95.88 657 LEU A O 1
ATOM 5175 N N . ASP A 1 658 ? 11.760 4.683 2.493 1.00 94.75 658 ASP A N 1
ATOM 5176 C CA . ASP A 1 658 ? 11.148 4.618 3.817 1.00 94.75 658 ASP A CA 1
ATOM 5177 C C . ASP A 1 658 ? 9.838 5.420 3.858 1.00 94.75 658 ASP A C 1
ATOM 5179 O O . ASP A 1 658 ? 8.833 4.925 4.364 1.00 94.75 658 ASP A O 1
ATOM 5183 N N . ILE A 1 659 ? 9.798 6.627 3.276 1.00 95.00 659 ILE A N 1
ATOM 5184 C CA . ILE A 1 659 ? 8.544 7.394 3.209 1.00 95.00 659 ILE A CA 1
ATOM 5185 C C . ILE A 1 659 ? 7.530 6.736 2.265 1.00 95.00 659 ILE A C 1
ATOM 5187 O O . ILE A 1 659 ? 6.352 6.648 2.606 1.00 95.00 659 ILE A O 1
ATOM 5191 N N . MET A 1 660 ? 7.981 6.197 1.125 1.00 96.50 660 MET A N 1
ATOM 5192 C CA . MET A 1 660 ? 7.122 5.463 0.190 1.00 96.50 660 MET A CA 1
ATOM 5193 C C . MET A 1 660 ? 6.488 4.232 0.857 1.00 96.50 660 MET A C 1
ATOM 5195 O O . MET A 1 660 ? 5.310 3.953 0.650 1.00 96.50 660 MET A O 1
ATOM 5199 N N . ALA A 1 661 ? 7.229 3.523 1.713 1.00 95.94 661 ALA A N 1
ATOM 5200 C CA . ALA A 1 661 ? 6.758 2.333 2.420 1.00 95.94 661 ALA A CA 1
ATOM 5201 C C . ALA A 1 661 ? 5.594 2.602 3.396 1.00 95.94 661 ALA A C 1
ATOM 5203 O O . ALA A 1 661 ? 4.896 1.655 3.770 1.00 95.94 661 ALA A O 1
ATOM 5204 N N . LEU A 1 662 ? 5.349 3.862 3.783 1.00 95.88 662 LEU A N 1
ATOM 5205 C CA . LEU A 1 662 ? 4.187 4.264 4.590 1.00 95.88 662 LEU A CA 1
ATOM 5206 C C . LEU A 1 662 ? 2.889 4.373 3.774 1.00 95.88 662 LEU A C 1
ATOM 5208 O O . LEU A 1 662 ? 1.796 4.377 4.340 1.00 95.88 662 LEU A O 1
ATOM 5212 N N . TYR A 1 663 ? 2.992 4.402 2.444 1.00 96.62 663 TYR A N 1
ATOM 5213 C CA . TYR A 1 663 ? 1.846 4.300 1.541 1.00 96.62 663 TYR A CA 1
ATOM 5214 C C . TYR A 1 663 ? 1.454 2.844 1.251 1.00 96.62 663 TYR A C 1
ATOM 5216 O O . TYR A 1 663 ? 0.417 2.607 0.629 1.00 96.62 663 TYR A O 1
ATOM 5224 N N . GLN A 1 664 ? 2.236 1.869 1.730 1.00 97.56 664 GLN A N 1
ATOM 5225 C CA . GLN A 1 664 ? 1.917 0.449 1.622 1.00 97.56 664 GLN A CA 1
ATOM 5226 C C . GLN A 1 664 ? 0.982 -0.009 2.742 1.00 97.56 664 GLN A C 1
ATOM 5228 O O . GLN A 1 664 ? 1.180 0.289 3.920 1.00 97.56 664 GLN A O 1
ATOM 5233 N N . ASN A 1 665 ? -0.002 -0.827 2.394 1.00 97.25 665 ASN A N 1
ATOM 5234 C CA . ASN A 1 665 ? -0.848 -1.528 3.342 1.00 97.25 665 ASN A CA 1
ATOM 5235 C C . ASN A 1 665 ? -0.058 -2.600 4.104 1.00 97.25 665 ASN A C 1
ATOM 5237 O O . ASN A 1 665 ? 0.280 -3.648 3.551 1.00 97.25 665 ASN A O 1
ATOM 5241 N N . VAL A 1 666 ? 0.161 -2.378 5.403 1.00 97.19 666 VAL A N 1
ATOM 5242 C CA . VAL A 1 666 ? 0.799 -3.365 6.303 1.00 97.19 666 VAL A CA 1
ATOM 5243 C C . VAL A 1 666 ? -0.191 -4.383 6.878 1.00 97.19 666 VAL A C 1
ATOM 5245 O O . VAL A 1 666 ? 0.199 -5.334 7.547 1.00 97.19 666 VAL A O 1
ATOM 5248 N N . TRP A 1 667 ? -1.482 -4.198 6.607 1.00 94.81 667 TRP A N 1
ATOM 5249 C CA . TRP A 1 667 ? -2.577 -5.059 7.041 1.00 94.81 667 TRP A CA 1
ATOM 5250 C C . TRP A 1 667 ? -3.715 -5.051 6.011 1.00 94.81 667 TRP A C 1
ATOM 5252 O O . TRP A 1 667 ? -3.767 -4.193 5.122 1.00 94.81 667 TRP A O 1
ATOM 5262 N N . SER A 1 668 ? -4.624 -6.021 6.118 1.00 91.62 668 SER A N 1
ATOM 5263 C CA . SER A 1 668 ? -5.891 -5.984 5.385 1.00 91.62 668 SER A CA 1
ATOM 5264 C C . SER A 1 668 ? -6.886 -5.151 6.183 1.00 91.62 668 SER A C 1
ATOM 5266 O O . SER A 1 668 ? -7.264 -5.554 7.283 1.00 91.62 668 SER A O 1
ATOM 5268 N N . VAL A 1 669 ? -7.296 -4.000 5.648 1.00 92.06 669 VAL A N 1
ATOM 5269 C CA . VAL A 1 669 ? -8.175 -3.059 6.354 1.00 92.06 669 VAL A CA 1
ATOM 5270 C C . VAL A 1 669 ? -9.559 -3.694 6.509 1.00 92.06 669 VAL A C 1
ATOM 5272 O O . VAL A 1 669 ? -10.307 -3.806 5.543 1.00 92.06 669 VAL A O 1
ATOM 5275 N N . SER A 1 670 ? -9.902 -4.129 7.724 1.00 83.69 670 SER A N 1
ATOM 5276 C CA . SER A 1 670 ? -11.060 -5.007 7.983 1.00 83.69 670 SER A CA 1
ATOM 5277 C C . SER A 1 670 ? -12.423 -4.388 7.659 1.00 83.69 670 SER A C 1
ATOM 5279 O O . SER A 1 670 ? -13.386 -5.105 7.398 1.00 83.69 670 SER A O 1
ATOM 5281 N N . PHE A 1 671 ? -12.514 -3.060 7.670 1.00 85.62 671 PHE A N 1
ATOM 5282 C CA . PHE A 1 671 ? -13.735 -2.312 7.373 1.00 85.62 671 PHE A CA 1
ATOM 5283 C C . PHE A 1 671 ? -13.840 -1.864 5.907 1.00 85.62 671 PHE A C 1
ATOM 5285 O O . PHE A 1 671 ? -14.779 -1.145 5.569 1.00 85.62 671 PHE A O 1
ATOM 5292 N N . ARG A 1 672 ? -12.913 -2.294 5.039 1.00 88.06 672 ARG A N 1
ATOM 5293 C CA . ARG A 1 672 ? -13.013 -2.135 3.584 1.00 88.06 672 ARG A CA 1
ATOM 5294 C C . ARG A 1 672 ? -13.414 -3.462 2.952 1.00 88.06 672 ARG A C 1
ATOM 5296 O O . ARG A 1 672 ? -12.725 -4.465 3.101 1.00 88.06 672 ARG A O 1
ATOM 5303 N N . LYS A 1 673 ? -14.557 -3.465 2.276 1.00 87.31 673 LYS A N 1
ATOM 5304 C CA . LYS A 1 673 ? -15.216 -4.645 1.707 1.00 87.31 673 LYS A CA 1
ATOM 5305 C C . LYS A 1 673 ? -15.039 -4.747 0.194 1.00 87.31 673 LYS A C 1
ATOM 5307 O O . LYS A 1 673 ? -15.338 -5.798 -0.367 1.00 87.31 673 LYS A O 1
ATOM 5312 N N . ALA A 1 674 ? -14.574 -3.686 -0.472 1.00 91.06 674 ALA A N 1
ATOM 5313 C CA . ALA A 1 674 ? -14.391 -3.697 -1.923 1.00 91.06 674 ALA A CA 1
ATOM 5314 C C . ALA A 1 674 ? -13.348 -4.731 -2.384 1.00 91.06 674 ALA A C 1
ATOM 5316 O O . ALA A 1 674 ? -13.575 -5.401 -3.392 1.00 91.06 674 ALA A O 1
ATOM 5317 N N . ALA A 1 675 ? -12.230 -4.861 -1.659 1.00 94.56 675 ALA A N 1
ATOM 5318 C CA . ALA A 1 675 ? -11.155 -5.805 -1.961 1.00 94.56 675 ALA A CA 1
ATOM 5319 C C . ALA A 1 675 ? -10.217 -6.032 -0.760 1.00 94.56 675 ALA A C 1
ATOM 5321 O O . ALA A 1 675 ? -10.139 -5.209 0.154 1.00 94.56 675 ALA A O 1
ATOM 5322 N N . TYR A 1 676 ? -9.449 -7.123 -0.797 1.00 95.12 676 TYR A N 1
ATOM 5323 C CA . TYR A 1 676 ? -8.392 -7.425 0.171 1.00 95.12 676 TYR A CA 1
ATOM 5324 C C . TYR A 1 676 ? -7.158 -6.535 -0.050 1.00 95.12 676 TYR A C 1
ATOM 5326 O O . TYR A 1 676 ? -6.498 -6.606 -1.083 1.00 95.12 676 TYR A O 1
ATOM 5334 N N . THR A 1 677 ? -6.803 -5.696 0.925 1.00 95.94 677 THR A N 1
ATOM 5335 C CA . THR A 1 677 ? -5.875 -4.575 0.677 1.00 95.94 677 THR A CA 1
ATOM 5336 C C . THR A 1 677 ? -4.406 -4.838 1.008 1.00 95.94 677 THR A C 1
ATOM 5338 O O . THR A 1 677 ? -3.561 -4.018 0.658 1.00 95.94 677 THR A O 1
ATOM 5341 N N . PHE A 1 678 ? -4.073 -5.907 1.740 1.00 97.25 678 PHE A N 1
ATOM 5342 C CA . PHE A 1 678 ? -2.708 -6.102 2.251 1.00 97.25 678 PHE A CA 1
ATOM 5343 C C . PHE A 1 678 ? -1.660 -6.157 1.128 1.00 97.25 678 PHE A C 1
ATOM 5345 O O . PHE A 1 678 ? -1.880 -6.775 0.088 1.00 97.25 678 PHE A O 1
ATOM 5352 N N . GLY A 1 679 ? -0.507 -5.522 1.359 1.00 97.00 679 GLY A N 1
ATOM 5353 C CA . GLY A 1 679 ? 0.603 -5.450 0.409 1.00 97.00 679 GLY A CA 1
ATOM 5354 C C . GLY A 1 679 ? 0.424 -4.392 -0.681 1.00 97.00 679 GLY A C 1
ATOM 5355 O O . GLY A 1 679 ? 1.427 -3.971 -1.260 1.00 97.00 679 GLY A O 1
ATOM 5356 N N . GLY A 1 680 ? -0.812 -3.941 -0.921 1.00 96.81 680 GLY A N 1
ATOM 5357 C CA . GLY A 1 680 ? -1.129 -2.903 -1.892 1.00 96.81 680 GLY A CA 1
ATOM 5358 C C . GLY A 1 680 ? -0.600 -1.527 -1.505 1.00 96.81 680 GLY A C 1
ATOM 5359 O O . GLY A 1 680 ? -0.251 -1.293 -0.349 1.00 96.81 680 GLY A O 1
ATOM 5360 N N . PHE A 1 681 ? -0.546 -0.614 -2.471 1.00 96.19 681 PHE A N 1
ATOM 5361 C CA . PHE A 1 681 ? -0.144 0.774 -2.251 1.00 96.19 681 PHE A CA 1
ATOM 5362 C C . PHE A 1 681 ? -1.298 1.742 -2.508 1.00 96.19 681 PHE A C 1
ATOM 5364 O O . PHE A 1 681 ? -2.161 1.505 -3.356 1.00 96.19 681 PHE A O 1
ATOM 5371 N N . GLY A 1 682 ? -1.282 2.840 -1.754 1.00 93.25 682 GLY A N 1
ATOM 5372 C CA . GLY A 1 682 ? -1.853 4.108 -2.190 1.00 93.25 682 GLY A CA 1
ATOM 5373 C C . GLY A 1 682 ? -0.795 4.964 -2.874 1.00 93.25 682 GLY A C 1
ATOM 5374 O O . GLY A 1 682 ? 0.392 4.637 -2.875 1.00 93.25 682 GLY A O 1
ATOM 5375 N N . VAL A 1 683 ? -1.232 6.080 -3.440 1.00 86.81 683 VAL A N 1
ATOM 5376 C CA . VAL A 1 683 ? -0.415 6.812 -4.409 1.00 86.81 683 VAL A CA 1
ATOM 5377 C C . VAL A 1 683 ? 0.089 8.137 -3.877 1.00 86.81 683 VAL A C 1
ATOM 5379 O O . VAL A 1 683 ? 1.254 8.482 -4.089 1.00 86.81 683 VAL A O 1
ATOM 5382 N N . GLN A 1 684 ? -0.798 8.877 -3.215 1.00 91.19 684 GLN A N 1
ATOM 5383 C CA . GLN A 1 684 ? -0.554 10.231 -2.745 1.00 91.19 684 GLN A CA 1
ATOM 5384 C C . GLN A 1 684 ? -1.218 10.447 -1.390 1.00 91.19 684 GLN A C 1
ATOM 5386 O O . GLN A 1 684 ? -2.169 9.755 -1.034 1.00 91.19 684 GLN A O 1
ATOM 5391 N N . ASN A 1 685 ? -0.771 11.462 -0.653 1.00 92.00 685 ASN A N 1
ATOM 5392 C CA . ASN A 1 685 ? -1.513 11.987 0.504 1.00 92.00 685 ASN A CA 1
ATOM 5393 C C . ASN A 1 685 ? -2.644 12.956 0.087 1.00 92.00 685 ASN A C 1
ATOM 5395 O O . ASN A 1 685 ? -3.394 13.455 0.929 1.00 92.00 685 ASN A O 1
ATOM 5399 N N . SER A 1 686 ? -2.774 13.210 -1.217 1.00 89.81 686 SER A N 1
ATOM 5400 C CA . SER A 1 686 ? -3.849 13.957 -1.875 1.00 89.81 686 SER A CA 1
ATOM 5401 C C . SER A 1 686 ? -4.720 13.082 -2.782 1.00 89.81 686 SER A C 1
ATOM 5403 O O . SER A 1 686 ? -5.434 13.626 -3.619 1.00 89.81 686 SER A O 1
ATOM 5405 N N . ASP A 1 687 ? -4.672 11.757 -2.612 1.00 90.06 687 ASP A N 1
ATOM 5406 C CA . ASP A 1 687 ? -5.463 10.791 -3.377 1.00 90.06 687 ASP A CA 1
ATOM 5407 C C . ASP A 1 687 ? -5.889 9.584 -2.511 1.00 90.06 687 ASP A C 1
ATOM 5409 O O . ASP A 1 687 ? -5.145 9.135 -1.638 1.00 90.06 687 ASP A O 1
ATOM 5413 N N . GLY A 1 688 ? -7.095 9.056 -2.721 1.00 89.88 688 GLY A N 1
ATOM 5414 C CA . GLY A 1 688 ? -7.725 8.033 -1.889 1.00 89.88 688 GLY A CA 1
ATOM 5415 C C . GLY A 1 688 ? -7.385 6.586 -2.258 1.00 89.88 688 GLY A C 1
ATOM 5416 O O . GLY A 1 688 ? -7.794 5.677 -1.540 1.00 89.88 688 GLY A O 1
ATOM 5417 N N . GLU A 1 689 ? -6.652 6.342 -3.337 1.00 90.81 689 GLU A N 1
ATOM 5418 C CA . GLU A 1 689 ? -6.520 5.012 -3.944 1.00 90.81 689 GLU A CA 1
ATOM 5419 C C . GLU A 1 689 ? -5.956 3.900 -3.037 1.00 90.81 689 GLU A C 1
ATOM 5421 O O . GLU A 1 689 ? -5.133 4.116 -2.137 1.00 90.81 689 GLU A O 1
ATOM 5426 N N . TYR A 1 690 ? -6.405 2.679 -3.324 1.00 94.56 690 TYR A N 1
ATOM 5427 C CA . TYR A 1 690 ? -5.913 1.407 -2.801 1.00 94.56 690 TYR A CA 1
ATOM 5428 C C . TYR A 1 690 ? -5.689 0.428 -3.947 1.00 94.56 690 TYR A C 1
ATOM 5430 O O . TYR A 1 690 ? -6.496 0.379 -4.877 1.00 94.56 690 TYR A O 1
ATOM 5438 N N . LEU A 1 691 ? -4.681 -0.436 -3.799 1.00 95.12 691 LEU A N 1
ATOM 5439 C CA . LEU A 1 691 ? -4.317 -1.447 -4.799 1.00 95.12 691 LEU A CA 1
ATOM 5440 C C . LEU A 1 691 ? -3.968 -0.805 -6.148 1.00 95.12 691 LEU A C 1
ATOM 5442 O O . LEU A 1 691 ? -4.391 -1.280 -7.199 1.00 95.12 691 LEU A O 1
ATOM 5446 N N . ASP A 1 692 ? -3.229 0.299 -6.096 1.00 92.12 692 ASP A N 1
ATOM 5447 C CA . ASP A 1 692 ? -2.801 1.010 -7.289 1.00 92.12 692 ASP A CA 1
ATOM 5448 C C . ASP A 1 692 ? -1.855 0.161 -8.159 1.00 92.12 692 ASP A C 1
ATOM 5450 O O . ASP A 1 692 ? -0.972 -0.551 -7.676 1.00 92.12 692 ASP A O 1
ATOM 5454 N N . ALA A 1 693 ? -2.003 0.273 -9.477 1.00 88.75 693 ALA A N 1
ATOM 5455 C CA . ALA A 1 693 ? -1.282 -0.538 -10.449 1.00 88.75 693 ALA A CA 1
ATOM 5456 C C . ALA A 1 693 ? 0.249 -0.397 -10.415 1.00 88.75 693 ALA A C 1
ATOM 5458 O O . ALA A 1 693 ? 0.973 -1.309 -10.838 1.00 88.75 693 ALA A O 1
ATOM 5459 N N . ARG A 1 694 ? 0.779 0.731 -9.931 1.00 89.25 694 ARG A N 1
ATOM 5460 C CA . ARG A 1 694 ? 2.225 0.995 -9.862 1.00 89.25 694 ARG A CA 1
ATOM 5461 C C . ARG A 1 694 ? 2.891 0.270 -8.712 1.00 89.25 694 ARG A C 1
ATOM 5463 O O . ARG A 1 694 ? 4.108 0.095 -8.747 1.00 89.25 694 ARG A O 1
ATOM 5470 N N . GLN A 1 695 ? 2.122 -0.266 -7.768 1.00 93.38 695 GLN A N 1
ATOM 5471 C CA . GLN A 1 695 ? 2.652 -1.155 -6.737 1.00 93.38 695 GLN A CA 1
ATOM 5472 C C . GLN A 1 695 ? 3.428 -2.340 -7.323 1.00 93.38 695 GLN A C 1
ATOM 5474 O O . GLN A 1 695 ? 4.386 -2.803 -6.712 1.00 93.38 695 GLN A O 1
ATOM 5479 N N . ALA A 1 696 ? 3.076 -2.789 -8.535 1.00 92.44 696 ALA A N 1
ATOM 5480 C CA . ALA A 1 696 ? 3.839 -3.794 -9.265 1.00 92.44 696 ALA A CA 1
ATOM 5481 C C . ALA A 1 696 ? 5.295 -3.341 -9.490 1.00 92.44 696 ALA A C 1
ATOM 5483 O O . ALA A 1 696 ? 6.239 -4.067 -9.190 1.00 92.44 696 ALA A O 1
ATOM 5484 N N . GLN A 1 697 ? 5.484 -2.102 -9.945 1.00 93.31 697 GLN A N 1
ATOM 5485 C CA . GLN A 1 697 ? 6.799 -1.498 -10.149 1.00 93.31 697 GLN A CA 1
ATOM 5486 C C . GLN A 1 697 ? 7.530 -1.244 -8.826 1.00 93.31 697 GLN A C 1
ATOM 5488 O O . GLN A 1 697 ? 8.720 -1.545 -8.723 1.00 93.31 697 GLN A O 1
ATOM 5493 N N . PHE A 1 698 ? 6.828 -0.752 -7.801 1.00 96.50 698 PHE A N 1
ATOM 5494 C CA . PHE A 1 698 ? 7.406 -0.569 -6.463 1.00 96.50 698 PHE A CA 1
ATOM 5495 C C . PHE A 1 698 ? 7.869 -1.902 -5.867 1.00 96.50 698 PHE A C 1
ATOM 5497 O O . PHE A 1 698 ? 8.904 -1.957 -5.203 1.00 96.50 698 PHE A O 1
ATOM 5504 N N . GLY A 1 699 ? 7.145 -2.983 -6.172 1.00 96.88 699 GLY A N 1
ATOM 5505 C CA . GLY A 1 699 ? 7.473 -4.347 -5.786 1.00 96.88 699 GLY A CA 1
ATOM 5506 C C . GLY A 1 699 ? 8.863 -4.782 -6.248 1.00 96.88 699 GLY A C 1
ATOM 5507 O O . GLY A 1 699 ? 9.647 -5.296 -5.448 1.00 96.88 699 GLY A O 1
ATOM 5508 N N . CYS A 1 700 ? 9.200 -4.511 -7.514 1.00 96.88 700 CYS A N 1
ATOM 5509 C CA . CYS A 1 700 ? 10.528 -4.791 -8.063 1.00 96.88 700 CYS A CA 1
ATOM 5510 C C . CYS A 1 700 ? 11.623 -3.985 -7.353 1.00 96.88 700 CYS A C 1
ATOM 5512 O O . CYS A 1 700 ? 12.613 -4.571 -6.923 1.00 96.88 700 CYS A O 1
ATOM 5514 N N . THR A 1 701 ? 11.435 -2.672 -7.178 1.00 97.38 701 THR A N 1
ATOM 5515 C CA . THR A 1 701 ? 12.421 -1.807 -6.505 1.00 97.38 701 THR A CA 1
ATOM 5516 C C . THR A 1 701 ? 12.665 -2.249 -5.059 1.00 97.38 701 THR A C 1
ATOM 5518 O O . THR A 1 701 ? 13.811 -2.400 -4.641 1.00 97.38 701 THR A O 1
ATOM 5521 N N . LEU A 1 702 ? 11.608 -2.515 -4.286 1.00 97.94 702 LEU A N 1
ATOM 5522 C CA . LEU A 1 702 ? 11.739 -2.949 -2.891 1.00 97.94 702 LEU A CA 1
ATOM 5523 C C . LEU A 1 702 ? 12.437 -4.312 -2.774 1.00 97.94 702 LEU A C 1
ATOM 5525 O O . LEU A 1 702 ? 13.316 -4.473 -1.927 1.00 97.94 702 LEU A O 1
ATOM 5529 N N . ALA A 1 703 ? 12.122 -5.266 -3.656 1.00 98.06 703 ALA A N 1
ATOM 5530 C CA . ALA A 1 703 ? 12.827 -6.546 -3.709 1.00 98.06 703 ALA A CA 1
ATOM 5531 C C . ALA A 1 703 ? 14.311 -6.377 -4.075 1.00 98.06 703 ALA A C 1
ATOM 5533 O O . ALA A 1 703 ? 15.180 -6.963 -3.425 1.00 98.06 703 ALA A O 1
ATOM 5534 N N . ASP A 1 704 ? 14.611 -5.526 -5.056 1.00 96.25 704 ASP A N 1
ATOM 5535 C CA . ASP A 1 704 ? 15.974 -5.237 -5.496 1.00 96.25 704 ASP A CA 1
ATOM 5536 C C . ASP A 1 704 ? 16.826 -4.634 -4.374 1.00 96.25 704 ASP A C 1
ATOM 5538 O O . ASP A 1 704 ? 17.928 -5.124 -4.093 1.00 96.25 704 ASP A O 1
ATOM 5542 N N . PHE A 1 705 ? 16.298 -3.628 -3.675 1.00 95.44 705 PHE A N 1
ATOM 5543 C CA . PHE A 1 705 ? 16.959 -3.035 -2.513 1.00 95.44 705 PHE A CA 1
ATOM 5544 C C . PHE A 1 705 ? 17.066 -4.033 -1.359 1.00 95.44 705 PHE A C 1
ATOM 5546 O O . PHE A 1 705 ? 18.138 -4.160 -0.769 1.00 95.44 705 PHE A O 1
ATOM 5553 N N . GLY A 1 706 ? 16.001 -4.784 -1.066 1.00 94.38 706 GLY A N 1
ATOM 5554 C CA . GLY A 1 706 ? 15.981 -5.789 -0.005 1.00 94.38 706 GLY A CA 1
ATOM 5555 C C . GLY A 1 706 ? 17.070 -6.845 -0.176 1.00 94.38 706 GLY A C 1
ATOM 5556 O O . GLY A 1 706 ? 17.875 -7.068 0.730 1.00 94.38 706 GLY A O 1
ATOM 5557 N N . ALA A 1 707 ? 17.173 -7.425 -1.372 1.00 93.56 707 ALA A N 1
ATOM 5558 C CA . ALA A 1 707 ? 18.208 -8.398 -1.709 1.00 93.56 707 ALA A CA 1
ATOM 5559 C C . ALA A 1 707 ? 19.623 -7.794 -1.674 1.00 93.56 707 ALA A C 1
ATOM 5561 O O . ALA A 1 707 ? 20.562 -8.438 -1.205 1.00 93.56 707 ALA A O 1
ATOM 5562 N N . THR A 1 708 ? 19.784 -6.553 -2.145 1.00 91.00 708 THR A N 1
ATOM 5563 C CA . THR A 1 708 ? 21.091 -5.876 -2.193 1.00 91.00 708 THR A CA 1
ATOM 5564 C C . THR A 1 708 ? 21.592 -5.502 -0.796 1.00 91.00 708 THR A C 1
ATOM 5566 O O . THR A 1 708 ? 22.773 -5.667 -0.486 1.00 91.00 708 THR A O 1
ATOM 5569 N N . LEU A 1 709 ? 20.696 -5.038 0.074 1.00 89.81 709 LEU A N 1
ATOM 5570 C CA . LEU A 1 709 ? 21.004 -4.581 1.431 1.00 89.81 709 LEU A CA 1
ATOM 5571 C C . LEU A 1 709 ? 20.983 -5.707 2.472 1.00 89.81 709 LEU A C 1
ATOM 5573 O O . LEU A 1 709 ? 21.450 -5.504 3.589 1.00 89.81 709 LEU A O 1
ATOM 5577 N N . GLY A 1 710 ? 20.429 -6.877 2.139 1.00 87.44 710 GLY A N 1
ATOM 5578 C CA . GLY A 1 710 ? 20.084 -7.906 3.126 1.00 87.44 710 GLY A CA 1
ATOM 5579 C C . GLY A 1 710 ? 18.893 -7.520 4.018 1.00 87.44 710 GLY A C 1
ATOM 5580 O O . GLY A 1 710 ? 18.711 -8.107 5.085 1.00 87.44 710 GLY A O 1
ATOM 5581 N N . ARG A 1 711 ? 18.085 -6.535 3.597 1.00 89.19 711 ARG A N 1
ATOM 5582 C CA . ARG A 1 711 ? 16.872 -6.055 4.279 1.00 89.19 711 ARG A CA 1
ATOM 5583 C C . ARG A 1 711 ? 15.694 -6.960 3.916 1.00 89.19 711 ARG A C 1
ATOM 5585 O O . ARG A 1 711 ? 15.028 -6.760 2.898 1.00 89.19 711 ARG A O 1
ATOM 5592 N N . ARG A 1 712 ? 15.463 -7.981 4.747 1.00 93.81 712 ARG A N 1
ATOM 5593 C CA . ARG A 1 712 ? 14.374 -8.955 4.564 1.00 93.81 712 ARG A CA 1
ATOM 5594 C C . ARG A 1 712 ? 13.009 -8.275 4.442 1.00 93.81 712 ARG A C 1
ATOM 5596 O O . ARG A 1 712 ? 12.231 -8.648 3.577 1.00 93.81 712 ARG A O 1
ATOM 5603 N N . ASP A 1 713 ? 12.745 -7.273 5.270 1.00 93.81 713 ASP A N 1
ATOM 5604 C CA . ASP A 1 713 ? 11.487 -6.528 5.292 1.00 93.81 713 ASP A CA 1
ATOM 5605 C C . ASP A 1 713 ? 11.194 -5.844 3.944 1.00 93.81 713 ASP A C 1
ATOM 5607 O O . ASP A 1 713 ? 10.094 -5.976 3.421 1.00 93.81 713 ASP A O 1
ATOM 5611 N N . TYR A 1 714 ? 12.181 -5.195 3.314 1.00 95.94 714 TYR A N 1
ATOM 5612 C CA . TYR A 1 714 ? 12.022 -4.621 1.973 1.00 95.94 714 TYR A CA 1
ATOM 5613 C C . TYR A 1 714 ? 11.747 -5.704 0.929 1.00 95.94 714 TYR A C 1
ATOM 5615 O O . TYR A 1 714 ? 10.889 -5.527 0.065 1.00 95.94 714 TYR A O 1
ATOM 5623 N N . PHE A 1 715 ? 12.430 -6.847 1.027 1.00 97.12 715 PHE A N 1
ATOM 5624 C CA . PHE A 1 715 ? 12.195 -7.953 0.107 1.00 97.12 715 PHE A CA 1
ATOM 5625 C C . PHE A 1 715 ? 10.770 -8.511 0.237 1.00 97.12 715 PHE A C 1
ATOM 5627 O O . PHE A 1 715 ? 10.073 -8.680 -0.764 1.00 97.12 715 PHE A O 1
ATOM 5634 N N . GLU A 1 716 ? 10.298 -8.731 1.466 1.00 97.19 716 GLU A N 1
ATOM 5635 C CA . GLU A 1 716 ? 8.927 -9.168 1.745 1.00 97.19 716 GLU A CA 1
ATOM 5636 C C . GLU A 1 716 ? 7.890 -8.138 1.287 1.00 97.19 716 GLU A C 1
ATOM 5638 O O . GLU A 1 716 ? 6.915 -8.510 0.637 1.00 97.19 716 GLU A O 1
ATOM 5643 N N . ARG A 1 717 ? 8.120 -6.844 1.543 1.00 97.69 717 ARG A N 1
ATOM 5644 C CA . ARG A 1 717 ? 7.281 -5.742 1.042 1.00 97.69 717 ARG A CA 1
ATOM 5645 C C . ARG A 1 717 ? 7.180 -5.754 -0.479 1.00 97.69 717 ARG A C 1
ATOM 5647 O O . ARG A 1 717 ? 6.088 -5.559 -1.013 1.00 97.69 717 ARG A O 1
ATOM 5654 N N . GLY A 1 718 ? 8.295 -6.020 -1.160 1.00 97.81 718 GLY A N 1
ATOM 5655 C CA . GLY A 1 718 ? 8.352 -6.125 -2.613 1.00 97.81 718 GLY A CA 1
ATOM 5656 C C . GLY A 1 718 ? 7.508 -7.280 -3.154 1.00 97.81 718 GLY A C 1
ATOM 5657 O O . GLY A 1 718 ? 6.669 -7.095 -4.039 1.00 97.81 718 GLY A O 1
ATOM 5658 N N . VAL A 1 719 ? 7.657 -8.465 -2.553 1.00 97.88 719 VAL A N 1
ATOM 5659 C CA . VAL A 1 719 ? 6.842 -9.645 -2.883 1.00 97.88 719 VAL A CA 1
ATOM 5660 C C . VAL A 1 719 ? 5.362 -9.406 -2.561 1.00 97.88 719 VAL A C 1
ATOM 5662 O O . VAL A 1 719 ? 4.498 -9.765 -3.361 1.00 97.88 719 VAL A O 1
ATOM 5665 N N . ALA A 1 720 ? 5.045 -8.768 -1.432 1.00 97.94 720 ALA A N 1
ATOM 5666 C CA . ALA A 1 720 ? 3.672 -8.445 -1.045 1.00 97.94 720 ALA A CA 1
ATOM 5667 C C . ALA A 1 720 ? 2.990 -7.528 -2.072 1.00 97.94 720 ALA A C 1
ATOM 5669 O O . ALA A 1 720 ? 1.848 -7.783 -2.448 1.00 97.94 720 ALA A O 1
ATOM 5670 N N . ALA A 1 721 ? 3.702 -6.516 -2.575 1.00 97.88 721 ALA A N 1
ATOM 5671 C CA . ALA A 1 721 ? 3.194 -5.609 -3.603 1.00 97.88 721 ALA A CA 1
ATOM 5672 C C . ALA A 1 721 ? 2.940 -6.325 -4.940 1.00 97.88 721 ALA A C 1
ATOM 5674 O O . ALA A 1 721 ? 1.903 -6.118 -5.575 1.00 97.88 721 ALA A O 1
ATOM 5675 N N . ALA A 1 722 ? 3.839 -7.233 -5.338 1.00 96.31 722 ALA A N 1
ATOM 5676 C CA . ALA A 1 722 ? 3.647 -8.056 -6.530 1.00 96.31 722 ALA A CA 1
ATOM 5677 C C . ALA A 1 722 ? 2.410 -8.960 -6.407 1.00 96.31 722 ALA A C 1
ATOM 5679 O O . ALA A 1 722 ? 1.599 -9.017 -7.330 1.00 96.31 722 ALA A O 1
ATOM 5680 N N . ARG A 1 723 ? 2.196 -9.598 -5.248 1.00 95.75 723 ARG A N 1
ATOM 5681 C CA . ARG A 1 723 ? 0.980 -10.389 -4.985 1.00 95.75 723 ARG A CA 1
ATOM 5682 C C . ARG A 1 723 ? -0.278 -9.527 -5.021 1.00 95.75 723 ARG A C 1
ATOM 5684 O O . ARG A 1 723 ? -1.241 -9.887 -5.692 1.00 95.75 723 ARG A O 1
ATOM 5691 N N . ALA A 1 724 ? -0.246 -8.374 -4.356 1.00 97.25 724 ALA A N 1
ATOM 5692 C CA . ALA A 1 724 ? -1.359 -7.432 -4.319 1.00 97.25 724 ALA A CA 1
ATOM 5693 C C . ALA A 1 724 ? -1.751 -6.917 -5.712 1.00 97.25 724 ALA A C 1
ATOM 5695 O O . ALA A 1 724 ? -2.913 -6.591 -5.938 1.00 97.25 724 ALA A O 1
ATOM 5696 N N . SER A 1 725 ? -0.813 -6.853 -6.669 1.00 95.88 725 SER A N 1
ATOM 5697 C CA . SER A 1 725 ? -1.098 -6.383 -8.039 1.00 95.88 725 SER A CA 1
ATOM 5698 C C . SER A 1 725 ? -2.066 -7.278 -8.814 1.00 95.88 725 SER A C 1
ATOM 5700 O O . SER A 1 725 ? -2.592 -6.855 -9.841 1.00 95.88 725 SER A O 1
ATOM 5702 N N . MET A 1 726 ? -2.311 -8.492 -8.313 1.00 95.44 726 MET A N 1
ATOM 5703 C CA . MET A 1 726 ? -3.241 -9.456 -8.888 1.00 95.44 726 MET A CA 1
ATOM 5704 C C . MET A 1 726 ? -4.599 -9.474 -8.175 1.00 95.44 726 MET A C 1
ATOM 5706 O O . MET A 1 726 ? -5.509 -10.108 -8.689 1.00 95.44 726 MET A O 1
ATOM 5710 N N . THR A 1 727 ? -4.770 -8.805 -7.026 1.00 95.81 727 THR A N 1
ATOM 5711 C CA . THR A 1 727 ? -5.984 -8.910 -6.186 1.00 95.81 727 THR A CA 1
ATOM 5712 C C . THR A 1 727 ? -7.279 -8.619 -6.937 1.00 95.81 727 THR A C 1
ATOM 5714 O O . THR A 1 727 ? -8.297 -9.236 -6.648 1.00 95.81 727 THR A O 1
ATOM 5717 N N . LEU A 1 728 ? -7.261 -7.654 -7.860 1.00 95.62 728 LEU A N 1
ATOM 5718 C CA . LEU A 1 728 ? -8.469 -7.140 -8.510 1.00 95.62 728 LEU A CA 1
ATOM 5719 C C . LEU A 1 728 ? -8.813 -7.873 -9.813 1.00 95.62 728 LEU A C 1
ATOM 5721 O O . LEU A 1 728 ? -9.718 -7.460 -10.539 1.00 95.62 728 LEU A O 1
ATOM 5725 N N . ILE A 1 729 ? -8.116 -8.966 -10.130 1.00 94.75 729 ILE A N 1
ATOM 5726 C CA . ILE A 1 729 ? -8.433 -9.789 -11.296 1.00 94.75 729 ILE A CA 1
ATOM 5727 C C . ILE A 1 729 ? -9.800 -10.431 -11.087 1.00 94.75 729 ILE A C 1
ATOM 5729 O O . ILE A 1 729 ? -10.037 -11.113 -10.092 1.00 94.75 729 ILE A O 1
ATOM 5733 N N . ASN A 1 730 ? -10.713 -10.270 -12.050 1.00 94.38 730 ASN A N 1
ATOM 5734 C CA . ASN A 1 730 ? -11.943 -11.049 -12.016 1.00 94.38 730 ASN A CA 1
ATOM 5735 C C . ASN A 1 730 ? -11.618 -12.533 -12.238 1.00 94.38 730 ASN A C 1
ATOM 5737 O O . ASN A 1 730 ? -11.406 -12.969 -13.375 1.00 94.38 730 ASN A O 1
ATOM 5741 N N . HIS A 1 731 ? -11.612 -13.298 -11.149 1.00 91.00 731 HIS A N 1
ATOM 5742 C CA . HIS A 1 731 ? -11.398 -14.734 -11.148 1.00 91.00 731 HIS A CA 1
ATOM 5743 C C . HIS A 1 731 ? -12.319 -15.423 -10.123 1.00 91.00 731 HIS A C 1
ATOM 5745 O O . HIS A 1 731 ? -12.443 -14.928 -9.001 1.00 91.00 731 HIS A O 1
ATOM 5751 N N . PRO A 1 732 ? -12.910 -16.598 -10.429 1.00 84.38 732 PRO A N 1
ATOM 5752 C CA . PRO A 1 732 ? -13.773 -17.319 -9.487 1.00 84.38 732 PRO A CA 1
ATOM 5753 C C . PRO A 1 732 ? -13.131 -17.581 -8.115 1.00 84.38 732 PRO A C 1
ATOM 5755 O O . PRO A 1 732 ? -13.775 -17.364 -7.095 1.00 84.38 732 PRO A O 1
ATOM 5758 N N . LEU A 1 733 ? -11.843 -17.952 -8.071 1.00 81.88 733 LEU A N 1
ATOM 5759 C CA . LEU A 1 733 ? -11.124 -18.140 -6.798 1.00 81.88 733 LEU A CA 1
ATOM 5760 C C . LEU A 1 733 ? -10.984 -16.845 -5.985 1.00 81.88 733 LEU A C 1
ATOM 5762 O O . LEU A 1 733 ? -10.882 -16.902 -4.767 1.00 81.88 733 LEU A O 1
ATOM 5766 N N . HIS A 1 734 ? -10.952 -15.672 -6.622 1.00 88.69 734 HIS A N 1
ATOM 5767 C CA . HIS A 1 734 ? -10.869 -14.401 -5.888 1.00 88.69 734 HIS A CA 1
ATOM 5768 C C . HIS A 1 734 ? -12.194 -14.047 -5.232 1.00 88.69 734 HIS A C 1
ATOM 5770 O O . HIS A 1 734 ? -12.190 -13.466 -4.149 1.00 88.69 734 HIS A O 1
ATOM 5776 N N . VAL A 1 735 ? -13.308 -14.441 -5.851 1.00 84.75 735 VAL A N 1
ATOM 5777 C CA . VAL A 1 735 ? -14.638 -14.363 -5.241 1.00 84.75 735 VAL A CA 1
ATOM 5778 C C . VAL A 1 735 ? -14.738 -15.356 -4.081 1.00 84.75 735 VAL A C 1
ATOM 5780 O O . VAL A 1 735 ? -15.109 -14.961 -2.980 1.00 84.75 735 VAL A O 1
ATOM 5783 N N . GLU A 1 736 ? -14.330 -16.613 -4.294 1.00 79.00 736 GLU A N 1
ATOM 5784 C CA . GLU A 1 736 ? -14.340 -17.677 -3.273 1.00 79.00 736 GLU A CA 1
ATOM 5785 C C . GLU A 1 736 ? -13.509 -17.310 -2.032 1.00 79.00 736 GLU A C 1
ATOM 5787 O O . GLU A 1 736 ? -13.956 -17.495 -0.904 1.00 79.00 736 GLU A O 1
ATOM 5792 N N . LEU A 1 737 ? -12.324 -16.726 -2.233 1.00 80.00 737 LEU A N 1
ATOM 5793 C CA . LEU A 1 737 ? -11.412 -16.316 -1.160 1.00 80.00 737 LEU A CA 1
ATOM 5794 C C . LEU A 1 737 ? -11.704 -14.912 -0.603 1.00 80.00 737 LEU A C 1
ATOM 5796 O O . LEU A 1 737 ? -10.933 -14.411 0.217 1.00 80.00 737 LEU A O 1
ATOM 5800 N N . ASN A 1 738 ? -12.787 -14.262 -1.048 1.00 84.69 738 ASN A N 1
ATOM 5801 C CA . ASN A 1 738 ? -13.162 -12.901 -0.656 1.00 84.69 738 ASN A CA 1
ATOM 5802 C C . ASN A 1 738 ? -12.030 -11.866 -0.863 1.00 84.69 738 ASN A C 1
ATOM 5804 O O . ASN A 1 738 ? -11.859 -10.931 -0.080 1.00 84.69 738 ASN A O 1
ATOM 5808 N N . LEU A 1 739 ? -11.229 -12.047 -1.917 1.00 91.75 739 LEU A N 1
ATOM 5809 C CA . LEU A 1 739 ? -10.173 -11.111 -2.316 1.00 91.75 739 LEU A CA 1
ATOM 5810 C C . LEU A 1 739 ? -10.742 -9.959 -3.138 1.00 91.75 739 LEU A C 1
ATOM 5812 O O . LEU A 1 739 ? -10.381 -8.805 -2.918 1.00 91.75 739 LEU A O 1
ATOM 5816 N N . TYR A 1 740 ? -11.657 -10.286 -4.050 1.00 93.56 740 TYR A N 1
ATOM 5817 C CA . TYR A 1 740 ? -12.396 -9.329 -4.862 1.00 93.56 740 TYR A CA 1
ATOM 5818 C C . TYR A 1 740 ? -13.817 -9.867 -5.097 1.00 93.56 740 TYR A C 1
ATOM 5820 O O . TYR A 1 740 ? -14.087 -10.501 -6.117 1.00 93.56 740 TYR A O 1
ATOM 5828 N N . PRO A 1 741 ? -14.722 -9.701 -4.114 1.00 86.62 741 PRO A N 1
ATOM 5829 C CA . PRO A 1 741 ? -15.974 -10.461 -4.048 1.00 86.62 741 PRO A CA 1
ATOM 5830 C C . PRO A 1 741 ? -17.020 -10.067 -5.095 1.00 86.62 741 PRO A C 1
ATOM 5832 O O . PRO A 1 741 ? -17.864 -10.883 -5.447 1.00 86.62 741 PRO A O 1
ATOM 5835 N N . ASN A 1 742 ? -16.983 -8.831 -5.600 1.00 88.44 742 ASN A N 1
ATOM 5836 C CA . ASN A 1 742 ? -18.019 -8.297 -6.488 1.00 88.44 742 ASN A CA 1
ATOM 5837 C C . ASN A 1 742 ? -17.429 -7.783 -7.812 1.00 88.44 742 ASN A C 1
ATOM 5839 O O . ASN A 1 742 ? -17.559 -6.595 -8.093 1.00 88.44 742 ASN A O 1
ATOM 5843 N N . PRO A 1 743 ? -16.741 -8.612 -8.612 1.00 90.25 743 PRO A N 1
ATOM 5844 C CA . PRO A 1 743 ? -16.022 -8.136 -9.785 1.00 90.25 743 PRO A CA 1
ATOM 5845 C C . PRO A 1 743 ? -16.950 -7.488 -10.819 1.00 90.25 743 PRO A C 1
ATOM 5847 O O . PRO A 1 743 ? -18.007 -8.024 -11.146 1.00 90.25 743 PRO A O 1
ATOM 5850 N N . ASN A 1 744 ? -16.528 -6.353 -11.380 1.00 85.69 744 ASN A N 1
ATOM 5851 C CA . ASN A 1 744 ? -17.308 -5.564 -12.344 1.00 85.69 744 ASN A CA 1
ATOM 5852 C C . ASN A 1 744 ? -16.725 -5.562 -13.777 1.00 85.69 744 ASN A C 1
ATOM 5854 O O . ASN A 1 744 ? -17.172 -4.785 -14.621 1.00 85.69 744 ASN A O 1
ATOM 5858 N N . TYR A 1 745 ? -15.776 -6.456 -14.079 1.00 86.19 745 TYR A N 1
ATOM 5859 C CA . TYR A 1 745 ? -15.164 -6.629 -15.410 1.00 86.19 745 TYR A CA 1
ATOM 5860 C C . TYR A 1 745 ? -15.287 -8.064 -15.920 1.00 86.19 745 TYR A C 1
ATOM 5862 O O . TYR A 1 745 ? -15.579 -8.953 -15.131 1.00 86.19 745 TYR A O 1
ATOM 5870 N N . PRO A 1 746 ? -15.065 -8.337 -17.218 1.00 90.19 746 PRO A N 1
ATOM 5871 C CA . PRO A 1 746 ? -14.967 -9.703 -17.729 1.00 90.19 746 PRO A CA 1
ATOM 5872 C C . PRO A 1 746 ? -13.851 -10.528 -17.055 1.00 90.19 746 PRO A C 1
ATOM 5874 O O . PRO A 1 746 ? -12.867 -9.949 -16.589 1.00 90.19 746 PRO A O 1
ATOM 5877 N N . PRO A 1 747 ? -13.963 -11.871 -17.037 1.00 93.44 747 PRO A N 1
ATOM 5878 C CA . PRO A 1 747 ? -12.937 -12.741 -16.468 1.00 93.44 747 PRO A CA 1
ATOM 5879 C C . PRO A 1 747 ? -11.539 -12.478 -17.050 1.00 93.44 747 PRO A C 1
ATOM 5881 O O . PRO A 1 747 ? -11.381 -12.365 -18.267 1.00 93.44 747 PRO A O 1
ATOM 5884 N N . GLY A 1 748 ? -10.536 -12.394 -16.174 1.00 92.31 748 GLY A N 1
ATOM 5885 C CA . GLY A 1 748 ? -9.123 -12.190 -16.528 1.00 92.31 748 GLY A CA 1
ATOM 5886 C C . GLY A 1 748 ? -8.692 -10.733 -16.663 1.00 92.31 748 GLY A C 1
ATOM 5887 O O . GLY A 1 748 ? -7.515 -10.471 -16.896 1.00 92.31 748 GLY A O 1
ATOM 5888 N N . LEU A 1 749 ? -9.621 -9.791 -16.498 1.00 93.00 749 LEU A N 1
ATOM 5889 C CA . LEU A 1 749 ? -9.354 -8.355 -16.508 1.00 93.00 749 LEU A CA 1
ATOM 5890 C C . LEU A 1 749 ? -9.540 -7.774 -15.100 1.00 93.00 749 LEU A C 1
ATOM 5892 O O . LEU A 1 749 ? -10.303 -8.319 -14.299 1.00 93.00 749 LEU A O 1
ATOM 5896 N N . GLN A 1 750 ? -8.869 -6.655 -14.819 1.00 92.62 750 GLN A N 1
ATOM 5897 C CA . GLN A 1 750 ? -9.015 -5.914 -13.560 1.00 92.62 750 GLN A CA 1
ATOM 5898 C C . GLN A 1 750 ? -9.313 -4.412 -13.752 1.00 92.62 750 GLN A C 1
ATOM 5900 O O . GLN A 1 750 ? -9.000 -3.863 -14.820 1.00 92.62 750 GLN A O 1
ATOM 5905 N N . PRO A 1 751 ? -9.936 -3.744 -12.754 1.00 91.25 751 PRO A N 1
ATOM 5906 C CA . PRO A 1 751 ? -9.982 -2.284 -12.654 1.00 91.25 751 PRO A CA 1
ATOM 5907 C C . PRO A 1 751 ? -8.594 -1.661 -12.479 1.00 91.25 751 PRO A C 1
ATOM 5909 O O . PRO A 1 751 ? -7.589 -2.342 -12.306 1.00 91.25 751 PRO A O 1
ATOM 5912 N N . GLU A 1 752 ? -8.587 -0.332 -12.478 1.00 87.56 752 GLU A N 1
ATOM 5913 C CA . GLU A 1 752 ? -7.449 0.510 -12.127 1.00 87.56 752 GLU A CA 1
ATOM 5914 C C . GLU A 1 752 ? -6.954 0.312 -10.684 1.00 87.56 752 GLU A C 1
ATOM 5916 O O . GLU A 1 752 ? -5.757 0.181 -10.448 1.00 87.56 752 GLU A O 1
ATOM 5921 N N . ASN A 1 753 ? -7.892 0.345 -9.735 1.00 92.94 753 ASN A N 1
ATOM 5922 C CA . ASN A 1 753 ? -7.678 0.364 -8.288 1.00 92.94 753 ASN A CA 1
ATOM 5923 C C . ASN A 1 753 ? -9.051 0.277 -7.575 1.00 92.94 753 ASN A C 1
ATOM 5925 O O . ASN A 1 753 ? -10.095 0.058 -8.203 1.00 92.94 753 ASN A O 1
ATOM 5929 N N . THR A 1 754 ? -9.064 0.477 -6.256 1.00 93.31 754 THR A N 1
ATOM 5930 C CA . THR A 1 754 ? -10.283 0.680 -5.449 1.00 93.31 754 THR A CA 1
ATOM 5931 C C . THR A 1 754 ? -10.161 1.933 -4.583 1.00 93.31 754 THR A C 1
ATOM 5933 O O . THR A 1 754 ? -9.066 2.426 -4.323 1.00 93.31 754 THR A O 1
ATOM 5936 N N . GLY A 1 755 ? -11.292 2.490 -4.153 1.00 91.06 755 GLY A N 1
ATOM 5937 C CA . GLY A 1 755 ? -11.363 3.576 -3.171 1.00 91.06 755 GLY A CA 1
ATOM 5938 C C . GLY A 1 755 ? -10.789 4.943 -3.564 1.00 91.06 755 GLY A C 1
ATOM 5939 O O . GLY A 1 755 ? -10.719 5.831 -2.719 1.00 91.06 755 GLY A O 1
ATOM 5940 N N . HIS A 1 756 ? -10.420 5.113 -4.834 1.00 88.69 756 HIS A N 1
ATOM 5941 C CA . HIS A 1 756 ? -9.934 6.346 -5.470 1.00 88.69 756 HIS A CA 1
ATOM 5942 C C . HIS A 1 756 ? -10.597 7.632 -4.952 1.00 88.69 756 HIS A C 1
ATOM 5944 O O . HIS A 1 756 ? -9.934 8.476 -4.364 1.00 88.69 756 HIS A O 1
ATOM 5950 N N . GLY A 1 757 ? -11.924 7.755 -5.055 1.00 85.31 757 GLY A N 1
ATOM 5951 C CA . GLY A 1 757 ? -12.652 8.954 -4.622 1.00 85.31 757 GLY A CA 1
ATOM 5952 C C . GLY A 1 757 ? -12.973 9.006 -3.126 1.00 85.31 757 GLY A C 1
ATOM 5953 O O . GLY A 1 757 ? -14.095 9.358 -2.779 1.00 85.31 757 GLY A O 1
ATOM 5954 N N . GLY A 1 758 ? -12.077 8.557 -2.243 1.00 88.50 758 GLY A N 1
ATOM 5955 C CA . GLY A 1 758 ? -12.257 8.695 -0.789 1.00 88.50 758 GLY A CA 1
ATOM 5956 C C . GLY A 1 758 ? -13.390 7.855 -0.175 1.00 88.50 758 GLY A C 1
ATOM 5957 O O . GLY A 1 758 ? -13.800 8.097 0.956 1.00 88.50 758 GLY A O 1
ATOM 5958 N N . THR A 1 759 ? -13.929 6.887 -0.915 1.00 89.06 759 THR A N 1
ATOM 5959 C CA . THR A 1 759 ? -15.026 5.997 -0.495 1.00 89.06 759 THR A CA 1
ATOM 5960 C C . THR A 1 759 ? -14.604 4.532 -0.668 1.00 89.06 759 THR A C 1
ATOM 5962 O O . THR A 1 759 ? -13.478 4.269 -1.083 1.00 89.06 759 THR A O 1
ATOM 5965 N N . ASP A 1 760 ? -15.420 3.545 -0.281 1.00 89.81 760 ASP A N 1
ATOM 5966 C CA . ASP A 1 760 ? -15.105 2.115 -0.480 1.00 89.81 760 ASP A CA 1
ATOM 5967 C C . ASP A 1 760 ? -15.791 1.507 -1.703 1.00 89.81 760 ASP A C 1
ATOM 5969 O O . ASP A 1 760 ? -16.605 0.593 -1.607 1.00 89.81 760 ASP A O 1
ATOM 5973 N N . GLN A 1 761 ? -15.465 2.057 -2.872 1.00 88.50 761 GLN A N 1
ATOM 5974 C CA . GLN A 1 761 ? -15.998 1.648 -4.165 1.00 88.50 761 GLN A CA 1
ATOM 5975 C C . GLN A 1 761 ? -14.947 1.007 -5.072 1.00 88.50 761 GLN A C 1
ATOM 5977 O O . GLN A 1 761 ? -13.738 1.205 -4.934 1.00 88.50 761 GLN A O 1
ATOM 5982 N N . GLN A 1 762 ? -15.449 0.274 -6.059 1.00 88.88 762 GLN A N 1
ATOM 5983 C CA . GLN A 1 762 ? -14.670 -0.206 -7.194 1.00 88.88 762 GLN A CA 1
ATOM 5984 C C . GLN A 1 762 ? -14.613 0.857 -8.286 1.00 88.88 762 GLN A C 1
ATOM 5986 O O . GLN A 1 762 ? -15.582 1.593 -8.479 1.00 88.88 762 GLN A O 1
ATOM 5991 N N . ASN A 1 763 ? -13.506 0.896 -9.026 1.00 87.38 763 ASN A N 1
ATOM 5992 C CA . ASN A 1 763 ? -13.264 1.935 -10.022 1.00 87.38 763 ASN A CA 1
ATOM 5993 C C . ASN A 1 763 ? -13.323 1.426 -11.467 1.00 87.38 763 ASN A C 1
ATOM 5995 O O . ASN A 1 763 ? -13.593 0.252 -11.753 1.00 87.38 763 ASN A O 1
ATOM 5999 N N . GLY A 1 764 ? -13.120 2.375 -12.382 1.00 85.75 764 GLY A N 1
ATOM 6000 C CA . GLY A 1 764 ? -13.018 2.161 -13.820 1.00 85.75 764 GLY A CA 1
ATOM 6001 C C . GLY A 1 764 ? -11.834 1.270 -14.207 1.00 85.75 764 GLY A C 1
ATOM 6002 O O . GLY A 1 764 ? -10.939 1.007 -13.405 1.00 85.75 764 GLY A O 1
ATOM 6003 N N . ARG A 1 765 ? -11.827 0.804 -15.459 1.00 86.44 765 ARG A N 1
ATOM 6004 C CA . ARG A 1 765 ? -10.696 0.088 -16.047 1.00 86.44 765 ARG A CA 1
ATOM 6005 C C . ARG A 1 765 ? -9.896 1.032 -16.918 1.00 86.44 765 ARG A C 1
ATOM 6007 O O . ARG A 1 765 ? -10.416 1.640 -17.854 1.00 86.44 765 ARG A O 1
ATOM 6014 N N . THR A 1 766 ? -8.602 1.044 -16.649 1.00 85.88 766 THR A N 1
ATOM 6015 C CA . THR A 1 766 ? -7.654 1.936 -17.316 1.00 85.88 766 THR A CA 1
ATOM 6016 C C . THR A 1 766 ? -6.822 1.199 -18.370 1.00 85.88 766 THR A C 1
ATOM 6018 O O . THR A 1 766 ? -6.325 1.820 -19.306 1.00 85.88 766 THR A O 1
ATOM 6021 N N . GLY A 1 767 ? -6.839 -0.138 -18.359 1.00 87.38 767 GLY A N 1
ATOM 6022 C CA . GLY A 1 767 ? -6.385 -1.008 -19.449 1.00 87.38 767 GLY A CA 1
ATOM 6023 C C . GLY A 1 767 ? -5.151 -1.833 -19.094 1.00 87.38 767 GLY A C 1
ATOM 6024 O O . GLY A 1 767 ? -4.613 -1.718 -17.998 1.00 87.38 767 GLY A O 1
ATOM 6025 N N . PHE A 1 768 ? -4.696 -2.645 -20.049 1.00 90.62 768 PHE A N 1
ATOM 6026 C CA . PHE A 1 768 ? -3.633 -3.641 -19.873 1.00 90.62 768 PHE A CA 1
ATOM 6027 C C . PHE A 1 768 ? -2.367 -3.129 -19.175 1.00 90.62 768 PHE A C 1
ATOM 6029 O O . PHE A 1 768 ? -1.912 -3.731 -18.202 1.00 90.62 768 PHE A O 1
ATOM 6036 N N . ASP A 1 769 ? -1.810 -2.003 -19.626 1.00 90.62 769 ASP A N 1
ATOM 6037 C CA . ASP A 1 769 ? -0.534 -1.497 -19.099 1.00 90.62 769 ASP A CA 1
ATOM 6038 C C . ASP A 1 769 ? -0.620 -0.941 -17.674 1.00 90.62 769 ASP A C 1
ATOM 6040 O O . ASP A 1 769 ? 0.407 -0.858 -17.001 1.00 90.62 769 ASP A O 1
ATOM 6044 N N . TRP A 1 770 ? -1.822 -0.565 -17.234 1.00 88.50 770 TRP A N 1
ATOM 6045 C CA . TRP A 1 770 ? -2.142 -0.101 -15.879 1.00 88.50 770 TRP A CA 1
ATOM 6046 C C . TRP A 1 770 ? -2.912 -1.177 -15.096 1.00 88.50 770 TRP A C 1
ATOM 6048 O O . TRP A 1 770 ? -3.488 -0.930 -14.054 1.00 88.50 770 TRP A O 1
ATOM 6058 N N . GLY A 1 771 ? -2.971 -2.401 -15.600 1.00 90.00 771 GLY A N 1
ATOM 6059 C CA . GLY A 1 771 ? -3.691 -3.486 -14.957 1.00 90.00 771 GLY A CA 1
ATOM 6060 C C . GLY A 1 771 ? -2.800 -4.702 -14.846 1.00 90.00 771 GLY A C 1
ATOM 6061 O O . GLY A 1 771 ? -1.663 -4.659 -14.384 1.00 90.00 771 GLY A O 1
ATOM 6062 N N . GLU A 1 772 ? -3.346 -5.824 -15.275 1.00 92.94 772 GLU A N 1
ATOM 6063 C CA . GLU A 1 772 ? -2.693 -7.124 -15.252 1.00 92.94 772 GLU A CA 1
ATOM 6064 C C . GLU A 1 772 ? -1.325 -7.142 -15.965 1.00 92.94 772 GLU A C 1
ATOM 6066 O O . GLU A 1 772 ? -0.440 -7.891 -15.558 1.00 92.94 772 GLU A O 1
ATOM 6071 N N . GLY A 1 773 ? -1.102 -6.291 -16.975 1.00 94.62 773 GLY A N 1
ATOM 6072 C CA . GLY A 1 773 ? 0.165 -6.220 -17.709 1.00 94.62 773 GLY A CA 1
ATOM 6073 C C . GLY A 1 773 ? 1.341 -5.715 -16.872 1.00 94.62 773 GLY A C 1
ATOM 6074 O O . GLY A 1 773 ? 2.434 -6.279 -16.957 1.00 94.62 773 GLY A O 1
ATOM 6075 N N . SER A 1 774 ? 1.133 -4.700 -16.023 1.00 93.75 774 SER A N 1
ATOM 6076 C CA . SER A 1 774 ? 2.188 -4.201 -15.128 1.00 93.75 774 SER A CA 1
ATOM 6077 C C . SER A 1 774 ? 2.535 -5.228 -14.053 1.00 93.75 774 SER A C 1
ATOM 6079 O O . SER A 1 774 ? 3.717 -5.497 -13.825 1.00 93.75 774 SER A O 1
ATOM 6081 N N . GLY A 1 775 ? 1.515 -5.843 -13.448 1.00 95.81 775 GLY A N 1
ATOM 6082 C CA . GLY A 1 775 ? 1.672 -6.888 -12.441 1.00 95.81 775 GLY A CA 1
ATOM 6083 C C . GLY A 1 775 ? 2.411 -8.108 -12.984 1.00 95.81 775 GLY A C 1
ATOM 6084 O O . GLY A 1 775 ? 3.426 -8.516 -12.421 1.00 95.81 775 GLY A O 1
ATOM 6085 N N . LEU A 1 776 ? 1.983 -8.644 -14.132 1.00 97.62 776 LEU A N 1
ATOM 6086 C CA . LEU A 1 776 ? 2.619 -9.814 -14.748 1.00 97.62 776 LEU A CA 1
ATOM 6087 C C . LEU A 1 776 ? 4.056 -9.548 -15.212 1.00 97.62 776 LEU A C 1
ATOM 6089 O O . LEU A 1 776 ? 4.877 -10.468 -15.167 1.00 97.62 776 LEU A O 1
ATOM 6093 N N . ALA A 1 777 ? 4.379 -8.318 -15.623 1.00 97.44 777 ALA A N 1
ATOM 6094 C CA . ALA A 1 777 ? 5.750 -7.922 -15.939 1.00 97.44 777 ALA A CA 1
ATOM 6095 C C . ALA A 1 777 ? 6.634 -7.828 -14.687 1.00 97.44 777 ALA A C 1
ATOM 6097 O O . ALA A 1 777 ? 7.752 -8.342 -14.690 1.00 97.44 777 ALA A O 1
ATOM 6098 N N . ALA A 1 778 ? 6.129 -7.235 -13.602 1.00 96.62 778 ALA A N 1
ATOM 6099 C CA . ALA A 1 778 ? 6.846 -7.172 -12.330 1.00 96.62 778 ALA A CA 1
ATOM 6100 C C . ALA A 1 778 ? 7.095 -8.565 -11.738 1.00 96.62 778 ALA A C 1
ATOM 6102 O O . ALA A 1 778 ? 8.184 -8.869 -11.256 1.00 96.62 778 ALA A O 1
ATOM 6103 N N . ILE A 1 779 ? 6.102 -9.446 -11.828 1.00 97.81 779 ILE A N 1
ATOM 6104 C CA . ILE A 1 779 ? 6.236 -10.834 -11.400 1.00 97.81 779 ILE A CA 1
ATOM 6105 C C . ILE A 1 779 ? 7.270 -11.571 -12.258 1.00 97.81 779 ILE A C 1
ATOM 6107 O O . ILE A 1 779 ? 8.134 -12.247 -11.703 1.00 97.81 779 ILE A O 1
ATOM 6111 N N . ALA A 1 780 ? 7.229 -11.423 -13.588 1.00 98.06 780 ALA A N 1
ATOM 6112 C CA . ALA A 1 780 ? 8.247 -11.995 -14.472 1.00 98.06 780 ALA A CA 1
ATOM 6113 C C . ALA A 1 780 ? 9.657 -11.545 -14.061 1.00 98.06 780 ALA A C 1
ATOM 6115 O O . ALA A 1 780 ? 10.544 -12.383 -13.930 1.00 98.06 780 ALA A O 1
ATOM 6116 N N . TRP A 1 781 ? 9.838 -10.252 -13.767 1.00 96.38 781 TRP A N 1
ATOM 6117 C CA . TRP A 1 781 ? 11.101 -9.697 -13.271 1.00 96.38 781 TRP A CA 1
ATOM 6118 C C . TRP A 1 781 ? 11.560 -10.357 -11.965 1.00 96.38 781 TRP A C 1
ATOM 6120 O O . TRP A 1 781 ? 12.702 -10.806 -11.856 1.00 96.38 781 TRP A O 1
ATOM 6130 N N . LEU A 1 782 ? 10.666 -10.469 -10.976 1.00 97.31 782 LEU A N 1
ATOM 6131 C CA . LEU A 1 782 ? 10.990 -11.098 -9.694 1.00 97.31 782 LEU A CA 1
ATOM 6132 C C . LEU A 1 782 ? 11.368 -12.572 -9.860 1.00 97.31 782 LEU A C 1
ATOM 6134 O O . LEU A 1 782 ? 12.368 -13.008 -9.298 1.00 97.31 782 LEU A O 1
ATOM 6138 N N . LEU A 1 783 ? 10.615 -13.338 -10.650 1.00 97.06 783 LEU A N 1
ATOM 6139 C CA . LEU A 1 783 ? 10.912 -14.753 -10.885 1.00 97.06 783 LEU A CA 1
ATOM 6140 C C . LEU A 1 783 ? 12.205 -14.939 -11.679 1.00 97.06 783 LEU A C 1
ATOM 6142 O O . LEU A 1 783 ? 12.978 -15.855 -11.384 1.00 97.06 783 LEU A O 1
ATOM 6146 N N . ASP A 1 784 ? 12.460 -14.070 -12.657 1.00 96.00 784 ASP A N 1
ATOM 6147 C CA . ASP A 1 784 ? 13.695 -14.089 -13.430 1.00 96.00 784 ASP A CA 1
ATOM 6148 C C . ASP A 1 784 ? 14.909 -13.834 -12.543 1.00 96.00 784 ASP A C 1
ATOM 6150 O O . ASP A 1 784 ? 15.884 -14.576 -12.615 1.00 96.00 784 ASP A O 1
ATOM 6154 N N . LYS A 1 785 ? 14.845 -12.859 -11.635 1.00 95.50 785 LYS A N 1
ATOM 6155 C CA . LYS A 1 785 ? 15.994 -12.476 -10.807 1.00 95.50 785 LYS A CA 1
ATOM 6156 C C . LYS A 1 785 ? 16.149 -13.331 -9.550 1.00 95.50 785 LYS A C 1
ATOM 6158 O O . LYS A 1 785 ? 17.264 -13.729 -9.210 1.00 95.50 785 LYS A O 1
ATOM 6163 N N . TYR A 1 786 ? 15.040 -13.677 -8.904 1.00 96.88 786 TYR A N 1
ATOM 6164 C CA . TYR A 1 786 ? 15.003 -14.243 -7.553 1.00 96.88 786 TYR A CA 1
ATOM 6165 C C . TYR A 1 786 ? 14.414 -15.655 -7.464 1.00 96.88 786 TYR A C 1
ATOM 6167 O O . TYR A 1 786 ? 14.558 -16.301 -6.429 1.00 96.88 786 TYR A O 1
ATOM 6175 N N . GLY A 1 787 ? 13.847 -16.181 -8.554 1.00 95.38 787 GLY A N 1
ATOM 6176 C CA . GLY A 1 787 ? 13.215 -17.500 -8.570 1.00 95.38 787 GLY A CA 1
ATOM 6177 C C . GLY A 1 787 ? 11.892 -17.535 -7.801 1.00 95.38 787 GLY A C 1
ATOM 6178 O O . GLY A 1 787 ? 11.382 -16.512 -7.351 1.00 95.38 787 GLY A O 1
ATOM 6179 N N . ASP A 1 788 ? 11.333 -18.733 -7.646 1.00 94.69 788 ASP A N 1
ATOM 6180 C CA . ASP A 1 788 ? 10.145 -18.963 -6.817 1.00 94.69 788 ASP A CA 1
ATOM 6181 C C . ASP A 1 788 ? 10.467 -18.808 -5.320 1.00 94.69 788 ASP A C 1
ATOM 6183 O O . ASP A 1 788 ? 9.584 -18.499 -4.521 1.00 94.69 788 ASP A O 1
ATOM 6187 N N . VAL A 1 789 ? 11.736 -19.003 -4.944 1.00 94.56 789 VAL A N 1
ATOM 6188 C CA . VAL A 1 789 ? 12.278 -18.793 -3.600 1.00 94.56 789 VAL A CA 1
ATOM 6189 C C . VAL A 1 789 ? 13.631 -18.102 -3.688 1.00 94.56 789 VAL A C 1
ATOM 6191 O O . VAL A 1 789 ? 14.557 -18.615 -4.325 1.00 94.56 789 VAL A O 1
ATOM 6194 N N . TYR A 1 790 ? 13.774 -17.014 -2.935 1.00 95.19 790 TYR A N 1
ATOM 6195 C CA . TYR A 1 790 ? 15.049 -16.346 -2.726 1.00 95.19 790 TYR A CA 1
ATOM 6196 C C . TYR A 1 790 ? 15.621 -16.663 -1.349 1.00 95.19 790 TYR A C 1
ATOM 6198 O O . TYR A 1 790 ? 14.923 -16.570 -0.338 1.00 95.19 790 TYR A O 1
ATOM 6206 N N . ILE A 1 791 ? 16.903 -17.015 -1.309 1.00 93.75 791 ILE A N 1
ATOM 6207 C CA . ILE A 1 791 ? 17.652 -17.256 -0.077 1.00 93.75 791 ILE A CA 1
ATOM 6208 C C . ILE A 1 791 ? 18.803 -16.257 -0.006 1.00 93.75 791 ILE A C 1
ATOM 6210 O O . ILE A 1 791 ? 19.748 -16.322 -0.796 1.00 93.75 791 ILE A O 1
ATOM 6214 N N . ASP A 1 792 ? 18.764 -15.377 0.987 1.00 89.88 792 ASP A N 1
ATOM 6215 C CA . ASP A 1 792 ? 19.938 -14.618 1.391 1.00 89.88 792 ASP A CA 1
ATOM 6216 C C . ASP A 1 792 ? 20.751 -15.462 2.378 1.00 89.88 792 ASP A C 1
ATOM 6218 O O . ASP A 1 792 ? 20.548 -15.440 3.594 1.00 89.88 792 ASP A O 1
ATOM 6222 N N . ASP A 1 793 ? 21.670 -16.254 1.830 1.00 88.38 793 ASP A N 1
ATOM 6223 C CA . ASP A 1 793 ? 22.572 -17.119 2.586 1.00 88.38 793 ASP A CA 1
ATOM 6224 C C . ASP A 1 793 ? 23.723 -16.363 3.268 1.00 88.38 793 ASP A C 1
ATOM 6226 O O . ASP A 1 793 ? 24.473 -16.962 4.038 1.00 88.38 793 ASP A O 1
ATOM 6230 N N . VAL A 1 794 ? 23.830 -15.049 3.042 1.00 85.38 794 VAL A N 1
ATOM 6231 C CA . VAL A 1 794 ? 24.768 -14.159 3.737 1.00 85.38 794 VAL A CA 1
ATOM 6232 C C . VAL A 1 794 ? 24.120 -13.582 4.996 1.00 85.38 794 VAL A C 1
ATOM 6234 O O . VAL A 1 794 ? 24.722 -13.603 6.068 1.00 85.38 794 VAL A O 1
ATOM 6237 N N . SER A 1 795 ? 22.887 -13.086 4.879 1.00 85.88 795 SER A N 1
ATOM 6238 C CA . SER A 1 795 ? 22.129 -12.472 5.977 1.00 85.88 795 SER A CA 1
ATOM 6239 C C . SER A 1 795 ? 21.231 -13.454 6.742 1.00 85.88 795 SER A C 1
ATOM 6241 O O . SER A 1 795 ? 20.676 -13.084 7.774 1.00 85.88 795 SER A O 1
ATOM 6243 N N . GLY A 1 796 ? 21.107 -14.704 6.286 1.00 87.50 796 GLY A N 1
ATOM 6244 C CA . GLY A 1 796 ? 20.471 -15.792 7.034 1.00 87.50 796 GLY A CA 1
ATOM 6245 C C . GLY A 1 796 ? 18.943 -15.811 6.970 1.00 87.50 796 GLY A C 1
ATOM 6246 O O . GLY A 1 796 ? 18.296 -16.141 7.964 1.00 87.50 796 GLY A O 1
ATOM 6247 N N . TRP A 1 797 ? 18.349 -15.465 5.826 1.00 90.62 797 TRP A N 1
ATOM 6248 C CA . TRP A 1 797 ? 16.895 -15.496 5.637 1.00 90.62 797 TRP A CA 1
ATOM 6249 C C . TRP A 1 797 ? 16.484 -16.033 4.260 1.00 90.62 797 TRP A C 1
ATOM 6251 O O . TRP A 1 797 ? 17.276 -16.065 3.321 1.00 90.62 797 TRP A O 1
ATOM 6261 N N . ALA A 1 798 ? 15.228 -16.472 4.142 1.00 91.12 798 ALA A N 1
ATOM 6262 C CA . ALA A 1 798 ? 14.633 -16.938 2.892 1.00 91.12 798 ALA A CA 1
ATOM 6263 C C . ALA A 1 798 ? 13.186 -16.450 2.766 1.00 91.12 798 ALA A C 1
ATOM 6265 O O . ALA A 1 798 ? 12.471 -16.371 3.766 1.00 91.12 798 ALA A O 1
ATOM 6266 N N . VAL A 1 799 ? 12.763 -16.137 1.541 1.00 92.81 799 VAL A N 1
ATOM 6267 C CA . VAL A 1 799 ? 11.410 -15.667 1.216 1.00 92.81 799 VAL A CA 1
ATOM 6268 C C . VAL A 1 799 ? 10.916 -16.386 -0.036 1.00 92.81 799 VAL A C 1
ATOM 6270 O O . VAL A 1 799 ? 11.602 -16.418 -1.059 1.00 92.81 799 VAL A O 1
ATOM 6273 N N . GLY A 1 800 ? 9.712 -16.954 0.034 1.00 92.25 800 GLY A N 1
ATOM 6274 C CA . GLY A 1 800 ? 9.026 -17.478 -1.141 1.00 92.25 800 GLY A CA 1
ATOM 6275 C C . GLY A 1 800 ? 8.319 -16.363 -1.903 1.00 92.25 800 GLY A C 1
ATOM 6276 O O . GLY A 1 800 ? 7.540 -15.602 -1.326 1.00 92.25 800 GLY A O 1
ATOM 6277 N N . VAL A 1 801 ? 8.599 -16.277 -3.199 1.00 94.69 801 VAL A N 1
ATOM 6278 C CA . VAL A 1 801 ? 8.057 -15.280 -4.126 1.00 94.69 801 VAL A CA 1
ATOM 6279 C C . VAL A 1 801 ? 6.717 -15.768 -4.676 1.00 94.69 801 VAL A C 1
ATOM 6281 O O . VAL A 1 801 ? 5.700 -15.105 -4.478 1.00 94.69 801 VAL A O 1
ATOM 6284 N N . ASP A 1 802 ? 6.678 -16.964 -5.269 1.00 92.81 802 ASP A N 1
ATOM 6285 C CA . ASP A 1 802 ? 5.511 -17.487 -5.996 1.00 92.81 802 ASP A CA 1
ATOM 6286 C C . ASP A 1 802 ? 4.701 -18.494 -5.176 1.00 92.81 802 ASP A C 1
ATOM 6288 O O . ASP A 1 802 ? 4.739 -19.702 -5.413 1.00 92.81 802 ASP A O 1
ATOM 6292 N N . GLY A 1 803 ? 3.979 -17.988 -4.180 1.00 85.25 803 GLY A N 1
ATOM 6293 C CA . GLY A 1 803 ? 3.116 -18.817 -3.347 1.00 85.25 803 GLY A CA 1
ATOM 6294 C C . GLY A 1 803 ? 3.876 -19.935 -2.641 1.00 85.25 803 GLY A C 1
ATOM 6295 O O . GLY A 1 803 ? 3.354 -21.027 -2.486 1.00 85.25 803 GLY A O 1
ATOM 6296 N N . VAL A 1 804 ? 5.132 -19.711 -2.261 1.00 85.12 804 VAL A N 1
ATOM 6297 C CA . VAL A 1 804 ? 5.950 -20.723 -1.589 1.00 85.12 804 VAL A CA 1
ATOM 6298 C C . VAL A 1 804 ? 6.168 -20.324 -0.134 1.00 85.12 804 VAL A C 1
ATOM 6300 O O . VAL A 1 804 ? 6.450 -19.162 0.159 1.00 85.12 804 VAL A O 1
ATOM 6303 N N . VAL A 1 805 ? 6.084 -21.287 0.780 1.00 80.38 805 VAL A N 1
ATOM 6304 C CA . VAL A 1 805 ? 6.448 -21.106 2.190 1.00 80.38 805 VAL A CA 1
ATOM 6305 C C . VAL A 1 805 ? 7.522 -22.110 2.599 1.00 80.38 805 VAL A C 1
ATOM 6307 O O . VAL A 1 805 ? 7.613 -23.205 2.045 1.00 80.38 805 VAL A O 1
ATOM 6310 N N . SER A 1 806 ? 8.369 -21.737 3.560 1.00 75.62 806 SER A N 1
ATOM 6311 C CA . SER A 1 806 ? 9.387 -22.654 4.086 1.00 75.62 806 SER A CA 1
ATOM 6312 C C . SER A 1 806 ? 8.721 -23.831 4.796 1.00 75.62 806 SER A C 1
ATOM 6314 O O . SER A 1 806 ? 7.901 -23.622 5.690 1.00 75.62 806 SER A O 1
ATOM 6316 N N . ALA A 1 807 ? 9.131 -25.055 4.461 1.00 64.44 807 ALA A N 1
ATOM 6317 C CA . ALA A 1 807 ? 8.757 -26.232 5.233 1.00 64.44 807 ALA A CA 1
ATOM 6318 C C . ALA A 1 807 ? 9.581 -26.293 6.532 1.00 64.44 807 ALA A C 1
ATOM 6320 O O . ALA A 1 807 ? 10.654 -25.691 6.655 1.00 64.44 807 ALA A O 1
ATOM 6321 N N . ARG A 1 808 ? 9.056 -27.014 7.525 1.00 56.09 808 ARG A N 1
ATOM 6322 C CA . ARG A 1 808 ? 9.499 -26.981 8.928 1.00 56.09 808 ARG A CA 1
ATOM 6323 C C . ARG A 1 808 ? 10.950 -27.409 9.176 1.00 56.09 808 ARG A C 1
ATOM 6325 O O . ARG A 1 808 ? 11.550 -26.943 10.140 1.00 56.09 808 ARG A O 1
ATOM 6332 N N . ASP A 1 809 ? 11.532 -28.263 8.341 1.00 47.50 809 ASP A N 1
ATOM 6333 C CA . ASP A 1 809 ? 12.743 -29.000 8.734 1.00 47.50 809 ASP A CA 1
ATOM 6334 C C . ASP A 1 809 ? 14.045 -28.185 8.657 1.00 47.50 809 ASP A C 1
ATOM 6336 O O . ASP A 1 809 ? 15.120 -28.721 8.915 1.00 47.50 809 ASP A O 1
ATOM 6340 N N . GLY A 1 810 ? 13.999 -26.906 8.260 1.00 47.72 810 GLY A N 1
ATOM 6341 C CA . GLY A 1 810 ? 15.195 -26.056 8.136 1.00 47.72 810 GLY A CA 1
ATOM 6342 C C . GLY A 1 810 ? 16.230 -26.553 7.109 1.00 47.72 810 GLY A C 1
ATOM 6343 O O . GLY A 1 810 ? 17.263 -25.918 6.918 1.00 47.72 810 GLY A O 1
ATOM 6344 N N . GLY A 1 811 ? 15.948 -27.665 6.420 1.00 50.59 811 GLY A N 1
ATOM 6345 C CA . GLY A 1 811 ? 16.811 -28.329 5.441 1.00 50.59 811 GLY A CA 1
ATOM 6346 C C . GLY A 1 811 ? 16.595 -27.884 3.993 1.00 50.59 811 GLY A C 1
ATOM 6347 O O . GLY A 1 811 ? 17.074 -28.550 3.081 1.00 50.59 811 GLY A O 1
ATOM 6348 N N . GLY A 1 812 ? 15.866 -26.785 3.759 1.00 60.34 812 GLY A N 1
ATOM 6349 C CA . GLY A 1 812 ? 15.604 -26.264 2.412 1.00 60.34 812 GLY A CA 1
ATOM 6350 C C . GLY A 1 812 ? 14.442 -26.930 1.664 1.00 60.34 812 GLY A C 1
ATOM 6351 O O . GLY A 1 812 ? 14.403 -26.851 0.439 1.00 60.34 812 GLY A O 1
ATOM 6352 N N . ALA A 1 813 ? 13.509 -27.569 2.377 1.00 69.19 813 ALA A N 1
ATOM 6353 C CA . ALA A 1 813 ? 12.222 -27.995 1.827 1.00 69.19 813 ALA A CA 1
ATOM 6354 C C . ALA A 1 813 ? 11.205 -26.842 1.878 1.00 69.19 813 ALA A C 1
ATOM 6356 O O . ALA A 1 813 ? 11.262 -25.997 2.774 1.00 69.19 813 ALA A O 1
ATOM 6357 N N . TYR A 1 814 ? 10.276 -26.809 0.926 1.00 78.69 814 TYR A N 1
ATOM 6358 C CA . TYR A 1 814 ? 9.270 -25.757 0.799 1.00 78.69 814 TYR A CA 1
ATOM 6359 C C . TYR A 1 814 ? 7.930 -26.346 0.369 1.00 78.69 814 TYR A C 1
ATOM 6361 O O . TYR A 1 814 ? 7.904 -27.321 -0.383 1.00 78.69 814 TYR A O 1
ATOM 6369 N N . ASP A 1 815 ? 6.836 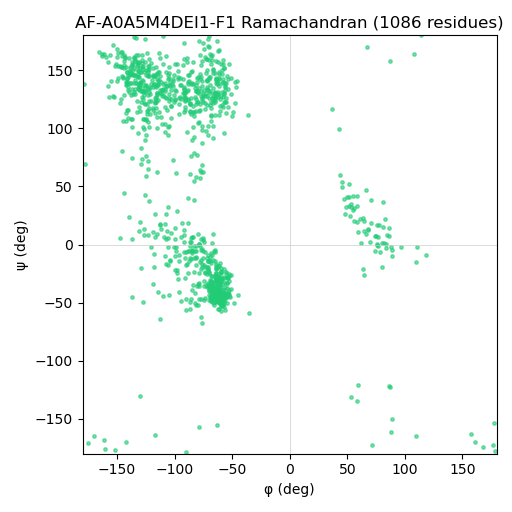-25.731 0.807 1.00 77.19 815 ASP A N 1
ATOM 6370 C CA . ASP A 1 815 ? 5.478 -26.088 0.406 1.00 77.19 815 ASP A CA 1
ATOM 6371 C C . ASP A 1 815 ? 4.913 -25.005 -0.526 1.00 77.19 815 ASP A C 1
ATOM 6373 O O . ASP A 1 815 ? 5.053 -23.806 -0.265 1.00 77.19 815 ASP A O 1
ATOM 6377 N N . ALA A 1 816 ? 4.299 -25.426 -1.631 1.00 77.06 816 ALA A N 1
ATOM 6378 C CA . ALA A 1 816 ? 3.665 -24.543 -2.600 1.00 77.06 816 ALA A CA 1
ATOM 6379 C C . ALA A 1 816 ? 2.165 -24.401 -2.314 1.00 77.06 816 ALA A C 1
ATOM 6381 O O . ALA A 1 816 ? 1.457 -25.371 -2.026 1.00 77.06 816 ALA A O 1
ATOM 6382 N N . VAL A 1 817 ? 1.695 -23.167 -2.425 1.00 71.62 817 VAL A N 1
ATOM 6383 C CA . VAL A 1 817 ? 0.311 -22.746 -2.291 1.00 71.62 817 VAL A CA 1
ATOM 6384 C C . VAL A 1 817 ? -0.383 -22.887 -3.640 1.00 71.62 817 VAL A C 1
ATOM 6386 O O . VAL A 1 817 ? -0.051 -22.187 -4.595 1.00 71.62 817 VAL A O 1
ATOM 6389 N N . ASP A 1 818 ? -1.356 -23.794 -3.705 1.00 71.00 818 ASP A N 1
ATOM 6390 C CA . ASP A 1 818 ? -2.233 -23.973 -4.858 1.00 71.00 818 ASP A CA 1
ATOM 6391 C C . ASP A 1 818 ? -3.667 -24.259 -4.386 1.00 71.00 818 ASP A C 1
ATOM 6393 O O . ASP A 1 818 ? -3.968 -25.331 -3.852 1.00 71.00 818 ASP A O 1
ATOM 6397 N N . PHE A 1 819 ? -4.553 -23.281 -4.578 1.00 65.19 819 PHE A N 1
ATOM 6398 C CA . PHE A 1 819 ? -5.958 -23.364 -4.178 1.00 65.19 819 PHE A CA 1
ATOM 6399 C C . PHE A 1 819 ? -6.835 -24.112 -5.198 1.00 65.19 819 PHE A C 1
ATOM 6401 O O . PHE A 1 819 ? -7.999 -24.390 -4.917 1.00 65.19 819 PHE A O 1
ATOM 6408 N N . THR A 1 820 ? -6.301 -24.502 -6.364 1.00 63.22 820 THR A N 1
ATOM 6409 C CA . THR A 1 820 ? -7.063 -25.260 -7.377 1.00 63.22 820 THR A CA 1
ATOM 6410 C C . THR A 1 820 ? -7.363 -26.702 -6.943 1.00 63.22 820 THR A C 1
ATOM 6412 O O . THR A 1 820 ? -8.225 -27.363 -7.522 1.00 63.22 820 THR A O 1
ATOM 6415 N N . GLY A 1 821 ? -6.687 -27.197 -5.897 1.00 55.56 821 GLY A N 1
ATOM 6416 C CA . GLY A 1 821 ? -6.890 -28.540 -5.347 1.00 55.56 821 GLY A CA 1
ATOM 6417 C C . GLY A 1 821 ? -6.241 -29.660 -6.167 1.00 55.56 821 GLY A C 1
ATOM 6418 O O . GLY A 1 821 ? -6.581 -30.830 -5.980 1.00 55.56 821 GLY A O 1
ATOM 6419 N N . ASN A 1 822 ? -5.303 -29.331 -7.059 1.00 55.97 822 ASN A N 1
ATOM 6420 C CA . ASN A 1 822 ? -4.620 -30.295 -7.916 1.00 55.97 822 ASN A CA 1
ATOM 6421 C C . ASN A 1 822 ? -3.483 -31.021 -7.157 1.00 55.97 822 ASN A C 1
ATOM 6423 O O . ASN A 1 822 ? -2.303 -30.716 -7.295 1.00 55.97 822 ASN A O 1
ATOM 6427 N N . VAL A 1 823 ? -3.835 -31.997 -6.307 1.00 51.47 823 VAL A N 1
ATOM 6428 C CA . VAL A 1 823 ? -2.884 -32.690 -5.398 1.00 51.47 823 VAL A CA 1
ATOM 6429 C C . VAL A 1 823 ? -1.974 -33.707 -6.121 1.00 51.47 823 VAL A C 1
ATOM 6431 O O . VAL A 1 823 ? -1.095 -34.308 -5.507 1.00 51.47 823 VAL A O 1
ATOM 6434 N N . THR A 1 824 ? -2.176 -33.958 -7.419 1.00 45.59 824 THR A N 1
ATOM 6435 C CA . THR A 1 824 ? -1.489 -35.049 -8.139 1.00 45.59 824 THR A CA 1
ATOM 6436 C C . THR A 1 824 ? -0.171 -34.661 -8.810 1.00 45.59 824 THR A C 1
ATOM 6438 O O . THR A 1 824 ? 0.570 -35.555 -9.214 1.00 45.59 824 THR A O 1
ATOM 6441 N N . SER A 1 825 ? 0.162 -33.371 -8.911 1.00 55.84 825 SER A N 1
ATOM 6442 C CA . SER A 1 825 ? 1.432 -32.906 -9.488 1.00 55.84 825 SER A CA 1
ATOM 6443 C C . SER A 1 825 ? 2.147 -31.973 -8.522 1.00 55.84 825 SER A C 1
ATOM 6445 O O . SER A 1 825 ? 1.725 -30.836 -8.321 1.00 55.84 825 SER A O 1
ATOM 6447 N N . ARG A 1 826 ? 3.245 -32.442 -7.924 1.00 71.62 826 ARG A N 1
ATOM 6448 C CA . ARG A 1 826 ? 4.106 -31.578 -7.116 1.00 71.62 826 ARG A CA 1
ATOM 6449 C C . ARG A 1 826 ? 4.778 -30.539 -8.010 1.00 71.62 826 ARG A C 1
ATOM 6451 O O . ARG A 1 826 ? 5.278 -30.855 -9.090 1.00 71.62 826 ARG A O 1
ATOM 6458 N N . ARG A 1 827 ? 4.773 -29.286 -7.558 1.00 82.44 827 ARG A N 1
ATOM 6459 C CA . ARG A 1 827 ? 5.335 -28.158 -8.302 1.00 82.44 827 ARG A CA 1
ATOM 6460 C C . ARG A 1 827 ? 6.858 -28.175 -8.194 1.00 82.44 827 ARG A C 1
ATOM 6462 O O . ARG A 1 827 ? 7.403 -28.177 -7.093 1.00 82.44 827 ARG A O 1
ATOM 6469 N N . MET A 1 828 ? 7.551 -28.121 -9.328 1.00 86.81 828 MET A N 1
ATOM 6470 C CA . MET A 1 828 ? 8.985 -27.826 -9.343 1.00 86.81 828 MET A CA 1
ATOM 6471 C C . MET A 1 828 ? 9.190 -26.324 -9.155 1.00 86.81 828 MET A C 1
ATOM 6473 O O . MET A 1 828 ? 8.719 -25.536 -9.973 1.00 86.81 828 MET A O 1
ATOM 6477 N N . ILE A 1 829 ? 9.908 -25.934 -8.107 1.00 90.25 829 ILE A N 1
ATOM 6478 C CA . ILE A 1 829 ? 10.200 -24.534 -7.785 1.00 90.25 829 ILE A CA 1
ATOM 6479 C C . ILE A 1 829 ? 11.690 -24.236 -7.972 1.00 90.25 829 ILE A C 1
ATOM 6481 O O . ILE A 1 829 ? 12.562 -25.054 -7.660 1.00 90.25 829 ILE A O 1
ATOM 6485 N N . ALA A 1 830 ? 11.989 -23.061 -8.512 1.00 93.94 830 ALA A N 1
ATOM 6486 C CA . ALA A 1 830 ? 13.327 -22.522 -8.663 1.00 93.94 830 ALA A CA 1
ATOM 6487 C C . ALA A 1 830 ? 13.755 -21.801 -7.381 1.00 93.94 830 ALA A C 1
ATOM 6489 O O . ALA A 1 830 ? 13.091 -20.879 -6.913 1.00 93.94 830 ALA A O 1
ATOM 6490 N N . VAL A 1 831 ? 14.906 -22.194 -6.848 1.00 93.94 831 VAL A N 1
ATOM 6491 C CA . VAL A 1 831 ? 15.536 -21.565 -5.687 1.00 93.94 831 VAL A CA 1
ATOM 6492 C C . VAL A 1 831 ? 16.762 -20.809 -6.168 1.00 93.94 831 VAL A C 1
ATOM 6494 O O . VAL A 1 831 ? 17.627 -21.406 -6.817 1.00 93.94 831 VAL A O 1
ATOM 6497 N N . LYS A 1 832 ? 16.864 -19.522 -5.831 1.00 95.12 832 LYS A N 1
ATOM 6498 C CA . LYS A 1 832 ? 18.059 -18.709 -6.084 1.00 95.12 832 LYS A CA 1
ATOM 6499 C C . LYS A 1 832 ? 18.650 -18.190 -4.784 1.00 95.12 832 LYS A C 1
ATOM 6501 O O . LYS A 1 832 ? 17.935 -17.889 -3.831 1.00 95.12 832 LYS A O 1
ATOM 6506 N N . ARG A 1 833 ? 19.976 -18.101 -4.749 1.00 93.19 833 ARG A N 1
ATOM 6507 C CA . ARG A 1 833 ? 20.750 -17.661 -3.587 1.00 93.19 833 ARG A CA 1
ATOM 6508 C C . ARG A 1 833 ? 21.479 -16.367 -3.885 1.00 93.19 833 ARG A C 1
ATOM 6510 O O . ARG A 1 833 ? 21.968 -16.186 -5.001 1.00 93.19 833 ARG A O 1
ATOM 6517 N N . ARG A 1 834 ? 21.641 -15.519 -2.870 1.00 90.12 834 ARG A N 1
ATOM 6518 C CA . ARG A 1 834 ? 22.459 -14.304 -2.966 1.00 90.12 834 ARG A CA 1
ATOM 6519 C C . ARG A 1 834 ? 23.899 -14.605 -3.389 1.00 90.12 834 ARG A C 1
ATOM 6521 O O . ARG A 1 834 ? 24.463 -13.862 -4.185 1.00 90.12 834 ARG A O 1
ATOM 6528 N N . SER A 1 835 ? 24.468 -15.717 -2.922 1.00 88.06 835 SER A N 1
ATOM 6529 C CA . SER A 1 835 ? 25.795 -16.206 -3.330 1.00 88.06 835 SER A CA 1
ATOM 6530 C C . SER A 1 835 ? 25.917 -16.630 -4.807 1.00 88.06 835 SER A C 1
ATOM 6532 O O . SER A 1 835 ? 27.015 -16.961 -5.253 1.00 88.06 835 SER A O 1
ATOM 6534 N N . GLY A 1 836 ? 24.820 -16.627 -5.576 1.00 87.94 836 GLY A N 1
ATOM 6535 C CA . GLY A 1 836 ? 24.782 -16.983 -7.000 1.00 87.94 836 GLY A CA 1
ATOM 6536 C C . GLY A 1 836 ? 24.373 -18.432 -7.292 1.00 87.94 836 GLY A C 1
ATOM 6537 O O . GLY A 1 836 ? 24.250 -18.810 -8.456 1.00 87.94 836 GLY A O 1
ATOM 6538 N N . GLY A 1 837 ? 24.136 -19.257 -6.267 1.00 89.38 837 GLY A N 1
ATOM 6539 C CA . GLY A 1 837 ? 23.637 -20.623 -6.446 1.00 89.38 837 GLY A CA 1
ATOM 6540 C C . GLY A 1 837 ? 22.187 -20.663 -6.944 1.00 89.38 837 GLY A C 1
ATOM 6541 O O . GLY A 1 837 ? 21.333 -19.946 -6.425 1.00 89.38 837 GLY A O 1
ATOM 6542 N N . ALA A 1 838 ? 21.892 -21.542 -7.904 1.00 91.81 838 ALA A N 1
ATOM 6543 C CA . ALA A 1 838 ? 20.535 -21.809 -8.379 1.00 91.81 838 ALA A CA 1
ATOM 6544 C C . ALA A 1 838 ? 20.253 -23.317 -8.404 1.00 91.81 838 ALA A C 1
ATOM 6546 O O . ALA A 1 838 ? 21.106 -24.111 -8.802 1.00 91.81 838 ALA A O 1
ATOM 6547 N N . SER A 1 839 ? 19.053 -23.718 -7.992 1.00 92.94 839 SER A N 1
ATOM 6548 C CA . SER A 1 839 ? 18.611 -25.116 -8.011 1.00 92.94 839 SER A CA 1
ATOM 6549 C C . SER A 1 839 ? 17.114 -25.223 -8.286 1.00 92.94 839 SER A C 1
ATOM 6551 O O . SER A 1 839 ? 16.382 -24.244 -8.166 1.00 92.94 839 SER A O 1
ATOM 6553 N N . LYS A 1 840 ? 16.646 -26.427 -8.621 1.00 91.88 840 LYS A N 1
ATOM 6554 C CA . LYS A 1 840 ? 15.218 -26.752 -8.669 1.00 91.88 840 LYS A CA 1
ATOM 6555 C C . LYS A 1 840 ? 14.914 -27.811 -7.625 1.00 91.88 840 LYS A C 1
ATOM 6557 O O . LYS A 1 840 ? 15.665 -28.777 -7.513 1.00 91.88 840 LYS A O 1
ATOM 6562 N N . ILE A 1 841 ? 13.829 -27.627 -6.890 1.00 89.06 841 ILE A N 1
ATOM 6563 C CA . ILE A 1 841 ? 13.357 -28.585 -5.891 1.00 89.06 841 ILE A CA 1
ATOM 6564 C C . ILE A 1 841 ? 11.875 -28.857 -6.109 1.00 89.06 841 ILE A C 1
ATOM 6566 O O . ILE A 1 841 ? 11.150 -28.021 -6.644 1.00 89.06 841 ILE A O 1
ATOM 6570 N N . GLU A 1 842 ? 11.441 -30.044 -5.720 1.00 86.88 842 GLU A N 1
ATOM 6571 C CA . GLU A 1 842 ? 10.033 -30.413 -5.729 1.00 86.88 842 GLU A CA 1
ATOM 6572 C C . GLU A 1 842 ? 9.387 -29.899 -4.435 1.00 86.88 842 GLU A C 1
ATOM 6574 O O . GLU A 1 842 ? 9.822 -30.265 -3.341 1.00 86.88 842 GLU A O 1
ATOM 6579 N N . ALA A 1 843 ? 8.392 -29.020 -4.551 1.00 84.19 843 ALA A N 1
ATOM 6580 C CA . ALA A 1 843 ? 7.682 -28.476 -3.402 1.00 84.19 843 ALA A CA 1
ATOM 6581 C C . ALA A 1 843 ? 6.633 -29.466 -2.874 1.00 84.19 843 ALA A C 1
ATOM 6583 O O . ALA A 1 843 ? 5.968 -30.168 -3.644 1.00 84.19 843 ALA A O 1
ATOM 6584 N N . GLY A 1 844 ? 6.459 -29.491 -1.552 1.00 76.50 844 GLY A N 1
ATOM 6585 C CA . GLY A 1 844 ? 5.305 -30.120 -0.919 1.00 76.50 844 GLY A CA 1
ATOM 6586 C C . GLY A 1 844 ? 4.022 -29.316 -1.155 1.00 76.50 844 GLY A C 1
ATOM 6587 O O . GLY A 1 844 ? 4.034 -28.254 -1.781 1.00 76.50 844 GLY A O 1
ATOM 6588 N N . SER A 1 845 ? 2.893 -29.834 -0.682 1.00 76.19 845 SER A N 1
ATOM 6589 C CA . SER A 1 845 ? 1.600 -29.152 -0.782 1.00 76.19 845 SER A CA 1
ATOM 6590 C C . SER A 1 845 ? 1.305 -28.403 0.511 1.00 76.19 845 SER A C 1
ATOM 6592 O O . SER A 1 845 ? 1.313 -29.006 1.586 1.00 76.19 845 SER A O 1
ATOM 6594 N N . TYR A 1 846 ? 1.014 -27.107 0.403 1.00 77.12 846 TYR A N 1
ATOM 6595 C CA . TYR A 1 846 ? 0.526 -26.326 1.535 1.00 77.12 846 TYR A CA 1
ATOM 6596 C C . TYR A 1 846 ? -0.975 -26.592 1.751 1.00 77.12 846 TYR A C 1
ATOM 6598 O O . TYR A 1 846 ? -1.732 -26.547 0.775 1.00 77.12 846 TYR A O 1
ATOM 6606 N N . PRO A 1 847 ? -1.431 -26.880 2.985 1.00 77.94 847 PRO A N 1
ATOM 6607 C CA . PRO A 1 847 ? -2.835 -27.137 3.258 1.00 77.94 847 PRO A CA 1
ATOM 6608 C C . PRO A 1 847 ? -3.647 -25.839 3.220 1.00 77.94 847 PRO A C 1
ATOM 6610 O O . PRO A 1 847 ? -3.346 -24.887 3.938 1.00 77.94 847 PRO A O 1
ATOM 6613 N N . HIS A 1 848 ? -4.726 -25.827 2.443 1.00 77.31 848 HIS A N 1
ATOM 6614 C CA . HIS A 1 848 ? -5.633 -24.684 2.328 1.00 77.31 848 HIS A CA 1
ATOM 6615 C C . HIS A 1 848 ? -7.009 -25.030 2.831 1.00 77.31 848 HIS A C 1
ATOM 6617 O O . HIS A 1 848 ? -7.602 -26.000 2.367 1.00 77.31 848 HIS A O 1
ATOM 6623 N N . LEU A 1 849 ? -7.517 -24.210 3.747 1.00 80.81 849 LEU A N 1
ATOM 6624 C CA . LEU A 1 849 ? -8.908 -24.259 4.164 1.00 80.81 849 LEU A CA 1
ATOM 6625 C C . LEU A 1 849 ? -9.789 -23.771 3.007 1.00 80.81 849 LEU A C 1
ATOM 6627 O O . LEU A 1 849 ? -9.662 -22.623 2.594 1.00 80.81 849 LEU A O 1
ATOM 6631 N N . LEU A 1 850 ? -10.696 -24.620 2.535 1.00 78.31 850 LEU A N 1
ATOM 6632 C CA . LEU A 1 850 ? -11.733 -24.254 1.571 1.00 78.31 850 LEU A CA 1
ATOM 6633 C C . LEU A 1 850 ? -12.970 -23.698 2.272 1.00 78.31 850 LEU A C 1
ATOM 6635 O O . LEU A 1 850 ? -13.490 -22.644 1.924 1.00 78.31 850 LEU A O 1
ATOM 6639 N N . SER A 1 851 ? -13.442 -24.416 3.283 1.00 83.62 851 SER A N 1
ATOM 6640 C CA . SER A 1 851 ? -14.688 -24.099 3.966 1.00 83.62 851 SER A CA 1
ATOM 6641 C C . SER A 1 851 ? -14.635 -24.552 5.407 1.00 83.62 851 SER A C 1
ATOM 6643 O O . SER A 1 851 ? -13.927 -25.492 5.763 1.00 83.62 851 SER A O 1
ATOM 6645 N N . ALA A 1 852 ? -15.432 -23.899 6.241 1.00 89.19 852 ALA A N 1
ATOM 6646 C CA . ALA A 1 852 ? -15.813 -24.454 7.521 1.00 89.19 852 ALA A CA 1
ATOM 6647 C C . ALA A 1 852 ? -17.335 -24.377 7.652 1.00 89.19 852 ALA A C 1
ATOM 6649 O O . ALA A 1 852 ? -17.932 -23.349 7.332 1.00 89.19 852 ALA A O 1
ATOM 6650 N N . SER A 1 853 ? -17.967 -25.473 8.058 1.00 90.31 853 SER A N 1
ATOM 6651 C CA . SER A 1 853 ? -19.422 -25.627 8.026 1.00 90.31 853 SER A CA 1
ATOM 6652 C C . SER A 1 853 ? -19.938 -26.456 9.198 1.00 90.31 853 SER A C 1
ATOM 6654 O O . SER A 1 853 ? -19.186 -27.183 9.856 1.00 90.31 853 SER A O 1
ATOM 6656 N N . LEU A 1 854 ? -21.243 -26.346 9.452 1.00 90.75 854 LEU A N 1
ATOM 6657 C CA . LEU A 1 854 ? -21.967 -27.288 10.294 1.00 90.75 854 LEU A CA 1
ATOM 6658 C C . LEU A 1 854 ? -22.615 -28.356 9.418 1.00 90.75 854 LEU A C 1
ATOM 6660 O O . LEU A 1 854 ? -23.112 -28.061 8.338 1.00 90.75 854 LEU A O 1
ATOM 6664 N N . THR A 1 855 ? -22.662 -29.596 9.888 1.00 84.94 855 THR A N 1
ATOM 6665 C CA . THR A 1 855 ? -23.411 -30.666 9.219 1.00 84.94 855 THR A CA 1
ATOM 6666 C C . THR A 1 855 ? -24.224 -31.468 10.235 1.00 84.94 855 THR A C 1
ATOM 6668 O O . THR A 1 855 ? -23.708 -31.822 11.298 1.00 84.94 855 THR A O 1
ATOM 6671 N N . PRO A 1 856 ? -25.511 -31.750 9.965 1.00 81.38 856 PRO A N 1
ATOM 6672 C CA . PRO A 1 856 ? -26.278 -32.671 10.790 1.00 81.38 856 PRO A CA 1
ATOM 6673 C C . PRO A 1 856 ? -25.753 -34.101 10.609 1.00 81.38 856 PRO A C 1
ATOM 6675 O O . PRO A 1 856 ? -25.355 -34.504 9.514 1.00 81.38 856 PRO A O 1
ATOM 6678 N N . SER A 1 857 ? -25.768 -34.883 11.685 1.00 69.69 857 SER A N 1
ATOM 6679 C CA . SER A 1 857 ? -25.331 -36.275 11.657 1.00 69.69 857 SER A CA 1
ATOM 6680 C C . SER A 1 857 ? -26.196 -37.112 10.715 1.00 69.69 857 SER A C 1
ATOM 6682 O O . SER A 1 857 ? -27.426 -37.108 10.806 1.00 69.69 857 SER A O 1
ATOM 6684 N N . GLN A 1 858 ? -25.545 -37.886 9.843 1.00 59.53 858 GLN A N 1
ATOM 6685 C CA . GLN A 1 858 ? -26.222 -38.781 8.897 1.00 59.53 858 GLN A CA 1
ATOM 6686 C C . GLN A 1 858 ? -26.867 -40.004 9.571 1.00 59.53 858 GLN A C 1
ATOM 6688 O O . GLN A 1 858 ? -27.690 -40.678 8.958 1.00 59.53 858 GLN A O 1
ATOM 6693 N N . ASP A 1 859 ? -26.525 -40.293 10.829 1.00 57.28 859 ASP A N 1
ATOM 6694 C CA . ASP A 1 859 ? -27.030 -41.454 11.573 1.00 57.28 859 ASP A CA 1
ATOM 6695 C C . ASP A 1 859 ? -28.373 -41.213 12.293 1.00 57.28 859 ASP A C 1
ATOM 6697 O O . ASP A 1 859 ? -28.871 -42.100 12.989 1.00 57.28 859 ASP A O 1
ATOM 6701 N N . GLY A 1 860 ? -28.961 -40.020 12.141 1.00 51.62 860 GLY A N 1
ATOM 6702 C CA . GLY A 1 860 ? -30.266 -39.673 12.708 1.00 51.62 860 GLY A CA 1
ATOM 6703 C C . GLY A 1 860 ? -30.277 -39.431 14.221 1.00 51.62 860 GLY A C 1
ATOM 6704 O O . GLY A 1 860 ? -31.354 -39.245 14.786 1.00 51.62 860 GLY A O 1
ATOM 6705 N N . ARG A 1 861 ? -29.117 -39.396 14.897 1.00 54.22 861 ARG A N 1
ATOM 6706 C CA . ARG A 1 861 ? -29.028 -39.177 16.357 1.00 54.22 861 ARG A CA 1
ATOM 6707 C C . ARG A 1 861 ? -29.193 -37.718 16.797 1.00 54.22 861 ARG A C 1
ATOM 6709 O O . ARG A 1 861 ? -29.172 -37.449 17.992 1.00 54.22 861 ARG A O 1
ATOM 6716 N N . GLY A 1 862 ? -29.368 -36.787 15.857 1.00 63.25 862 GLY A N 1
ATOM 6717 C CA . GLY A 1 862 ? -29.525 -35.354 16.142 1.00 63.25 862 GLY A CA 1
ATOM 6718 C C . GLY A 1 862 ? -28.222 -34.628 16.501 1.00 63.25 862 GLY A C 1
ATOM 6719 O O . GLY A 1 862 ? -28.260 -33.454 16.856 1.00 63.25 862 GLY A O 1
ATOM 6720 N N . ASP A 1 863 ? -27.074 -35.301 16.396 1.00 79.56 863 ASP A N 1
ATOM 6721 C CA . ASP A 1 863 ? -25.765 -34.694 16.631 1.00 79.56 863 ASP A CA 1
ATOM 6722 C C . ASP A 1 863 ? -25.402 -33.737 15.482 1.00 79.56 863 ASP A C 1
ATOM 6724 O O . ASP A 1 863 ? -25.681 -34.017 14.316 1.00 79.56 863 ASP A O 1
ATOM 6728 N N . VAL A 1 864 ? -24.773 -32.607 15.800 1.00 88.88 864 VAL A N 1
ATOM 6729 C CA . VAL A 1 864 ? -24.261 -31.639 14.817 1.00 88.88 864 VAL A CA 1
ATOM 6730 C C . VAL A 1 864 ? -22.739 -31.721 14.817 1.00 88.88 864 VAL A C 1
ATOM 6732 O O . VAL A 1 864 ? -22.127 -31.833 15.878 1.00 88.88 864 VAL A O 1
ATOM 6735 N N . TRP A 1 865 ? -22.126 -31.667 13.641 1.00 90.31 865 TRP A N 1
ATOM 6736 C CA . TRP A 1 865 ? -20.678 -31.707 13.453 1.00 90.31 865 TRP A CA 1
ATOM 6737 C C . TRP A 1 865 ? -20.172 -30.381 12.906 1.00 90.31 865 TRP A C 1
ATOM 6739 O O . TRP A 1 865 ? -20.809 -29.785 12.042 1.00 90.31 865 TRP A O 1
ATOM 6749 N N . VAL A 1 866 ? -19.011 -29.944 13.385 1.00 91.75 866 VAL A N 1
ATOM 6750 C CA . VAL A 1 866 ? -18.204 -28.908 12.734 1.00 91.75 866 VAL A CA 1
ATOM 6751 C C . VAL A 1 866 ? -17.241 -29.611 11.788 1.00 91.75 866 VAL A C 1
ATOM 6753 O O . VAL A 1 866 ? -16.566 -30.554 12.203 1.00 91.75 866 VAL A O 1
ATOM 6756 N N . SER A 1 867 ? -17.158 -29.143 10.546 1.00 92.12 867 SER A N 1
ATOM 6757 C CA . SER A 1 867 ? -16.160 -29.578 9.567 1.00 92.12 867 SER A CA 1
ATOM 6758 C C . SER A 1 867 ? -15.346 -28.382 9.105 1.00 92.12 867 SER A C 1
ATOM 6760 O O . SER A 1 867 ? -15.919 -27.335 8.816 1.00 92.12 867 SER A O 1
ATOM 6762 N N . ALA A 1 868 ? -14.028 -28.535 9.026 1.00 91.75 868 ALA A N 1
ATOM 6763 C CA . ALA A 1 868 ? -13.135 -27.627 8.319 1.00 91.75 868 ALA A CA 1
ATOM 6764 C C . ALA A 1 868 ? -12.474 -28.407 7.179 1.00 91.75 868 ALA A C 1
ATOM 6766 O O . ALA A 1 868 ? -11.713 -29.342 7.430 1.00 91.75 868 ALA A O 1
ATOM 6767 N N . ASP A 1 869 ? -12.795 -28.055 5.940 1.00 89.25 869 ASP A N 1
ATOM 6768 C CA . ASP A 1 869 ? -12.408 -28.809 4.752 1.00 89.25 869 ASP A CA 1
ATOM 6769 C C . ASP A 1 869 ? -11.137 -28.222 4.153 1.00 89.25 869 ASP A C 1
ATOM 6771 O O . ASP A 1 869 ? -11.064 -27.026 3.874 1.00 89.25 869 ASP A O 1
ATOM 6775 N N . PHE A 1 870 ? -10.133 -29.071 3.950 1.00 86.44 870 PHE A N 1
ATOM 6776 C CA . PHE A 1 870 ? -8.827 -28.692 3.436 1.00 86.44 870 PHE A CA 1
ATOM 6777 C C . PHE A 1 870 ? -8.497 -29.395 2.126 1.00 86.44 870 PHE A C 1
ATOM 6779 O O . PHE A 1 870 ? -8.719 -30.598 1.993 1.00 86.44 870 PHE A O 1
ATOM 6786 N N . VAL A 1 871 ? -7.854 -28.682 1.205 1.00 81.19 871 VAL A N 1
ATOM 6787 C CA . VAL A 1 871 ? -7.023 -29.287 0.148 1.00 81.19 871 VAL A CA 1
ATOM 6788 C C . VAL A 1 871 ? -5.557 -29.244 0.559 1.00 81.19 871 VAL A C 1
ATOM 6790 O O . VAL A 1 871 ? -5.173 -28.436 1.396 1.00 81.19 871 VAL A O 1
ATOM 6793 N N . GLY A 1 872 ? -4.731 -30.143 0.022 1.00 77.00 872 GLY A N 1
ATOM 6794 C CA . GLY A 1 872 ? -3.292 -30.189 0.327 1.00 77.00 872 GLY A CA 1
ATOM 6795 C C . GLY A 1 872 ? -2.924 -30.739 1.715 1.00 77.00 872 GLY A C 1
ATOM 6796 O O . GLY A 1 872 ? -1.743 -30.948 1.979 1.00 77.00 872 GLY A O 1
ATOM 6797 N N . LEU A 1 873 ? -3.901 -31.028 2.584 1.00 81.31 873 LEU A N 1
ATOM 6798 C CA . LEU A 1 873 ? -3.678 -31.657 3.888 1.00 81.31 873 LEU A CA 1
ATOM 6799 C C . LEU A 1 873 ? -3.669 -33.191 3.768 1.00 81.31 873 LEU A C 1
ATOM 6801 O O . LEU A 1 873 ? -4.665 -33.780 3.344 1.00 81.31 873 LEU A O 1
ATOM 6805 N N . ALA A 1 874 ? -2.573 -33.851 4.160 1.00 78.69 874 ALA A N 1
ATOM 6806 C CA . ALA A 1 874 ? -2.494 -35.313 4.162 1.00 78.69 874 ALA A CA 1
ATOM 6807 C C . ALA A 1 874 ? -2.963 -35.930 5.492 1.00 78.69 874 ALA A C 1
ATOM 6809 O O . ALA A 1 874 ? -3.006 -35.280 6.539 1.00 78.69 874 ALA A O 1
ATOM 6810 N N . LEU A 1 875 ? -3.305 -37.222 5.462 1.00 83.00 875 LEU A N 1
ATOM 6811 C CA . LEU A 1 875 ? -3.668 -37.967 6.668 1.00 83.00 875 LEU A CA 1
ATOM 6812 C C . LEU A 1 875 ? -2.462 -38.057 7.617 1.00 83.00 875 LEU A C 1
ATOM 6814 O O . LEU A 1 875 ? -1.390 -38.490 7.205 1.00 83.00 875 LEU A O 1
ATOM 6818 N N . GLY A 1 876 ? -2.654 -37.678 8.882 1.00 82.12 876 GLY A N 1
ATOM 6819 C CA . GLY A 1 876 ? -1.598 -37.678 9.902 1.00 82.12 876 GLY A CA 1
ATOM 6820 C C . GLY A 1 876 ? -0.708 -36.430 9.910 1.00 82.12 876 GLY A C 1
ATOM 6821 O O . GLY A 1 876 ? 0.132 -36.305 10.793 1.00 82.12 876 GLY A O 1
ATOM 6822 N N . ASP A 1 877 ? -0.905 -35.484 8.984 1.00 81.31 877 ASP A N 1
ATOM 6823 C CA . ASP A 1 877 ? -0.155 -34.221 8.983 1.00 81.31 877 ASP A CA 1
ATOM 6824 C C . ASP A 1 877 ? -0.653 -33.231 10.044 1.00 81.31 877 ASP A C 1
ATOM 6826 O O . ASP A 1 877 ? 0.047 -32.265 10.330 1.00 81.31 877 ASP A O 1
ATOM 6830 N N . PHE A 1 878 ? -1.851 -33.411 10.602 1.00 88.56 878 PHE A N 1
ATOM 6831 C CA . PHE A 1 878 ? -2.432 -32.489 11.577 1.00 88.56 878 PHE A CA 1
ATOM 6832 C C . PHE A 1 878 ? -2.839 -33.200 12.865 1.00 88.56 878 PHE A C 1
ATOM 6834 O O . PHE A 1 878 ? -3.548 -34.204 12.828 1.00 88.56 878 PHE A O 1
ATOM 6841 N N . GLU A 1 879 ? -2.451 -32.609 13.992 1.00 91.88 879 GLU A N 1
ATOM 6842 C CA . GLU A 1 879 ? -2.901 -32.971 15.336 1.00 91.88 879 GLU A CA 1
ATOM 6843 C C . GLU A 1 879 ? -3.412 -31.710 16.035 1.00 91.88 879 GLU A C 1
ATOM 6845 O O . GLU A 1 879 ? -2.696 -30.710 16.123 1.00 91.88 879 GLU A O 1
ATOM 6850 N N . GLY A 1 880 ? -4.646 -31.711 16.530 1.00 92.56 880 GLY A N 1
ATOM 6851 C CA . GLY A 1 880 ? -5.205 -30.532 17.179 1.00 92.56 880 GLY A CA 1
ATOM 6852 C C . GLY A 1 880 ? -6.701 -30.607 17.412 1.00 92.56 880 GLY A C 1
ATOM 6853 O O . GLY A 1 880 ? -7.345 -31.607 17.124 1.00 92.56 880 GLY A O 1
ATOM 6854 N N . ALA A 1 881 ? -7.259 -29.501 17.889 1.00 94.50 881 ALA A N 1
ATOM 6855 C CA . ALA A 1 881 ? -8.627 -29.408 18.365 1.00 94.50 881 ALA A CA 1
ATOM 6856 C C . ALA A 1 881 ? -9.318 -28.133 17.873 1.00 94.50 881 ALA A C 1
ATOM 6858 O O . ALA A 1 881 ? -8.690 -27.095 17.638 1.00 94.50 881 ALA A O 1
ATOM 6859 N N . PHE A 1 882 ? -10.642 -28.185 17.785 1.00 93.25 882 PHE A N 1
ATOM 6860 C CA . PHE A 1 882 ? -11.459 -26.978 17.745 1.00 93.25 882 PHE A CA 1
ATOM 6861 C C . PHE A 1 882 ? -11.551 -26.406 19.159 1.00 93.25 882 PHE A C 1
ATOM 6863 O O . PHE A 1 882 ? -11.806 -27.140 20.112 1.00 93.25 882 PHE A O 1
ATOM 6870 N N . VAL A 1 883 ? -11.315 -25.105 19.303 1.00 91.19 883 VAL A N 1
ATOM 6871 C CA . VAL A 1 883 ? -11.227 -24.397 20.583 1.00 91.19 883 VAL A CA 1
ATOM 6872 C C . VAL A 1 883 ? -12.106 -23.150 20.577 1.00 91.19 883 VAL A C 1
ATOM 6874 O O . VAL A 1 883 ? -12.106 -22.381 19.612 1.00 91.19 883 VAL A O 1
ATOM 6877 N N . VAL A 1 884 ? -12.803 -22.915 21.688 1.00 88.00 884 VAL A N 1
ATOM 6878 C CA . VAL A 1 884 ? -13.518 -21.661 21.965 1.00 88.00 884 VAL A CA 1
ATOM 6879 C C . VAL A 1 884 ? -12.754 -20.860 23.016 1.00 88.00 884 VAL A C 1
ATOM 6881 O O . VAL A 1 884 ? -12.160 -21.409 23.949 1.00 88.00 884 VAL A O 1
ATOM 6884 N N . GLU A 1 885 ? -12.737 -19.539 22.855 1.00 67.69 885 GLU A N 1
ATOM 6885 C CA . GLU A 1 885 ? -12.125 -18.624 23.818 1.00 67.69 885 GLU A CA 1
ATOM 6886 C C . GLU A 1 885 ? -12.779 -18.800 25.206 1.00 67.69 885 GLU A C 1
ATOM 6888 O O . GLU A 1 885 ? -13.990 -18.651 25.354 1.00 67.69 885 GLU A O 1
ATOM 6893 N N . GLY A 1 886 ? -11.992 -19.194 26.217 1.00 63.72 886 GLY A N 1
ATOM 6894 C CA . GLY A 1 886 ? -12.497 -19.535 27.558 1.00 63.72 886 GLY A CA 1
ATOM 6895 C C . GLY A 1 886 ? -12.422 -21.019 27.958 1.00 63.72 886 GLY A C 1
ATOM 6896 O O . GLY A 1 886 ? -12.727 -21.328 29.106 1.00 63.72 886 GLY A O 1
ATOM 6897 N N . GLY A 1 887 ? -11.952 -21.922 27.083 1.00 63.75 887 GLY A N 1
ATOM 6898 C CA . GLY A 1 887 ? -11.342 -23.200 27.504 1.00 63.75 887 GLY A CA 1
ATOM 6899 C C . GLY A 1 887 ? -12.026 -24.502 27.065 1.00 63.75 887 GLY A C 1
ATOM 6900 O O . GLY A 1 887 ? -11.425 -25.567 27.224 1.00 63.75 887 GLY A O 1
ATOM 6901 N N . THR A 1 888 ? -13.227 -24.463 26.483 1.00 79.94 888 THR A N 1
ATOM 6902 C CA . THR A 1 888 ? -13.835 -25.654 25.864 1.00 79.94 888 THR A CA 1
ATOM 6903 C C . THR A 1 888 ? -13.116 -26.006 24.561 1.00 79.94 888 THR A C 1
ATOM 6905 O O . THR A 1 888 ? -12.850 -25.131 23.733 1.00 79.94 888 THR A O 1
ATOM 6908 N N . HIS A 1 889 ? -12.799 -27.288 24.377 1.00 87.25 889 HIS A N 1
ATOM 6909 C CA . HIS A 1 889 ? -12.143 -27.796 23.176 1.00 87.25 889 HIS A CA 1
ATOM 6910 C C . HIS A 1 889 ? -12.600 -29.219 22.853 1.00 87.25 889 HIS A C 1
ATOM 6912 O O . HIS A 1 889 ? -12.993 -29.958 23.756 1.00 87.25 889 HIS A O 1
ATOM 6918 N N . ALA A 1 890 ? -12.528 -29.599 21.579 1.00 91.62 890 ALA A N 1
ATOM 6919 C CA . ALA A 1 890 ? -12.718 -30.979 21.147 1.00 91.62 890 ALA A CA 1
ATOM 6920 C C . ALA A 1 890 ? -11.721 -31.333 20.042 1.00 91.62 890 ALA A C 1
ATOM 6922 O O . ALA A 1 890 ? -11.539 -30.566 19.093 1.00 91.62 890 ALA A O 1
ATOM 6923 N N . GLU A 1 891 ? -11.080 -32.494 20.183 1.00 93.81 891 GLU A N 1
ATOM 6924 C CA . GLU A 1 891 ? -10.102 -33.010 19.223 1.00 93.81 891 GLU A CA 1
ATOM 6925 C C . GLU A 1 891 ? -10.698 -33.087 17.813 1.00 93.81 891 GLU A C 1
ATOM 6927 O O . GLU A 1 891 ? -11.864 -33.456 17.620 1.00 93.81 891 GLU A O 1
ATOM 6932 N N . ALA A 1 892 ? -9.889 -32.712 16.829 1.00 93.31 892 ALA A N 1
ATOM 6933 C CA . ALA A 1 892 ? -10.241 -32.763 15.425 1.00 93.31 892 ALA A CA 1
ATOM 6934 C C . ALA A 1 892 ? -9.874 -34.136 14.857 1.00 93.31 892 ALA A C 1
ATOM 6936 O O . ALA A 1 892 ? -8.732 -34.584 14.931 1.00 93.31 892 ALA A O 1
ATOM 6937 N N . THR A 1 893 ? -10.853 -34.798 14.252 1.00 93.12 893 THR A N 1
ATOM 6938 C CA . THR A 1 893 ? -10.675 -36.087 13.585 1.00 93.12 893 THR A CA 1
ATOM 6939 C C . THR A 1 893 ? -10.556 -35.865 12.076 1.00 93.12 893 THR A C 1
ATOM 6941 O O . THR A 1 893 ? -11.458 -35.262 11.492 1.00 93.12 893 THR A O 1
ATOM 6944 N N . PRO A 1 894 ? -9.476 -36.327 11.424 1.00 91.75 894 PRO A N 1
ATOM 6945 C CA . PRO A 1 894 ? -9.326 -36.213 9.979 1.00 91.75 894 PRO A CA 1
ATOM 6946 C C . PRO A 1 894 ? -10.206 -37.231 9.239 1.00 91.75 894 PRO A C 1
ATOM 6948 O O . PRO A 1 894 ? -10.158 -38.430 9.516 1.00 91.75 894 PRO A O 1
ATOM 6951 N N . VAL A 1 895 ? -10.981 -36.752 8.266 1.00 91.06 895 VAL A N 1
ATOM 6952 C CA . VAL A 1 895 ? -11.871 -37.542 7.408 1.00 91.06 895 VAL A CA 1
ATOM 6953 C C . VAL A 1 895 ? -11.609 -37.174 5.942 1.00 91.06 895 VAL A C 1
ATOM 6955 O O . VAL A 1 895 ? -11.850 -36.032 5.553 1.00 91.06 895 VAL A O 1
ATOM 6958 N N . PRO A 1 896 ? -11.107 -38.093 5.098 1.00 88.44 896 PRO A N 1
ATOM 6959 C CA . PRO A 1 896 ? -10.843 -37.785 3.697 1.00 88.44 896 PRO A CA 1
ATOM 6960 C C . PRO A 1 896 ? -12.150 -37.597 2.921 1.00 88.44 896 PRO A C 1
ATOM 6962 O O . PRO A 1 896 ? -13.121 -38.325 3.133 1.00 88.44 896 PRO A O 1
ATOM 6965 N N . TRP A 1 897 ? -12.151 -36.673 1.964 1.00 86.06 897 TRP A N 1
ATOM 6966 C CA . TRP A 1 897 ? -13.284 -36.435 1.072 1.00 86.06 897 TRP A CA 1
ATOM 6967 C C . TRP A 1 897 ? -12.840 -36.289 -0.383 1.00 86.06 897 TRP A C 1
ATOM 6969 O O . TRP A 1 897 ? -11.677 -36.021 -0.699 1.00 86.06 897 TRP A O 1
ATOM 6979 N N . ARG A 1 898 ? -13.800 -36.476 -1.288 1.00 80.31 898 ARG A N 1
ATOM 6980 C CA . ARG A 1 898 ? -13.658 -36.230 -2.723 1.00 80.31 898 ARG A CA 1
ATOM 6981 C C . ARG A 1 898 ? -14.892 -35.479 -3.200 1.00 80.31 898 ARG A C 1
ATOM 6983 O O . ARG A 1 898 ? -16.011 -35.877 -2.882 1.00 80.31 898 ARG A O 1
ATOM 6990 N N . GLU A 1 899 ? -14.683 -34.397 -3.938 1.00 74.62 899 GLU A N 1
ATOM 6991 C CA . GLU A 1 899 ? -15.771 -33.648 -4.563 1.00 74.62 899 GLU A CA 1
ATOM 6992 C C . GLU A 1 899 ? -16.526 -34.556 -5.549 1.00 74.62 899 GLU A C 1
ATOM 6994 O O . GLU A 1 899 ? -15.929 -35.444 -6.159 1.00 74.62 899 GLU A O 1
ATOM 6999 N N . GLN A 1 900 ? -17.835 -34.346 -5.734 1.00 66.94 900 GLN A N 1
ATOM 7000 C CA . GLN A 1 900 ? -18.655 -35.177 -6.634 1.00 66.94 900 GLN A CA 1
ATOM 7001 C C . GLN A 1 900 ? -18.136 -35.209 -8.079 1.00 66.94 900 GLN A C 1
ATOM 7003 O O . GLN A 1 900 ? -18.260 -36.230 -8.750 1.00 66.94 900 GLN A O 1
ATOM 7008 N N . SER A 1 901 ? -17.528 -34.113 -8.545 1.00 63.34 901 SER A N 1
ATOM 7009 C CA . SER A 1 901 ? -16.879 -34.023 -9.861 1.00 63.34 901 SER A CA 1
ATOM 7010 C C . SER A 1 901 ? -15.668 -34.957 -9.998 1.00 63.34 901 SER A C 1
ATOM 7012 O O . SER A 1 901 ? -15.217 -35.231 -11.107 1.00 63.34 901 SER A O 1
ATOM 7014 N N . GLY A 1 902 ? -15.117 -35.425 -8.872 1.00 59.03 902 GLY A N 1
ATOM 7015 C CA . GLY A 1 902 ? -13.893 -36.213 -8.786 1.00 59.03 902 GLY A CA 1
ATOM 7016 C C . GLY A 1 902 ? -12.603 -35.399 -8.914 1.00 59.03 902 GLY A C 1
ATOM 7017 O O . GLY A 1 902 ? -11.533 -35.977 -8.710 1.00 59.03 902 GLY A O 1
ATOM 7018 N N . ILE A 1 903 ? -12.705 -34.097 -9.216 1.00 57.62 903 ILE A N 1
ATOM 7019 C CA . ILE A 1 903 ? -11.584 -33.206 -9.557 1.00 57.62 903 ILE A CA 1
ATOM 7020 C C . ILE A 1 903 ? -10.763 -32.856 -8.314 1.00 57.62 903 ILE A C 1
ATOM 7022 O O . ILE A 1 903 ? -9.539 -32.962 -8.340 1.00 57.62 903 ILE A O 1
ATOM 7026 N N . ARG A 1 904 ? -11.431 -32.490 -7.214 1.00 70.94 904 ARG A N 1
ATOM 7027 C CA . ARG A 1 904 ? -10.776 -32.164 -5.944 1.00 70.94 904 ARG A CA 1
ATOM 7028 C C . ARG A 1 904 ? -10.922 -33.300 -4.942 1.00 70.94 904 ARG A C 1
ATOM 7030 O O . ARG A 1 904 ? -11.976 -33.925 -4.809 1.00 70.94 904 ARG A O 1
ATOM 7037 N N . GLN A 1 905 ? -9.842 -33.550 -4.220 1.00 77.00 905 GLN A N 1
ATOM 7038 C CA . GLN A 1 905 ? -9.808 -34.428 -3.058 1.00 77.00 905 GLN A CA 1
ATOM 7039 C C . GLN A 1 905 ? -9.140 -33.680 -1.910 1.00 77.00 905 GLN A C 1
ATOM 7041 O O . GLN A 1 905 ? -8.248 -32.859 -2.139 1.00 77.00 905 GLN A O 1
ATOM 7046 N N . GLY A 1 906 ? -9.552 -33.980 -0.688 1.00 85.44 906 GLY A N 1
ATOM 7047 C CA . GLY A 1 906 ? -9.072 -33.261 0.476 1.00 85.44 906 GLY A CA 1
ATOM 7048 C C . GLY A 1 906 ? -9.299 -34.007 1.778 1.00 85.44 906 GLY A C 1
ATOM 7049 O O . GLY A 1 906 ? -9.619 -35.198 1.799 1.00 85.44 906 GLY A O 1
ATOM 7050 N N . MET A 1 907 ? -9.098 -33.284 2.870 1.00 89.31 907 MET A N 1
ATOM 7051 C CA . MET A 1 907 ? -9.262 -33.769 4.230 1.00 89.31 907 MET A CA 1
ATOM 7052 C C . MET A 1 907 ? -10.168 -32.815 4.995 1.00 89.31 907 MET A C 1
ATOM 7054 O O . MET A 1 907 ? -9.911 -31.618 5.041 1.00 89.31 907 MET A O 1
ATOM 7058 N N . SER A 1 908 ? -11.221 -33.334 5.605 1.00 91.44 908 SER A N 1
ATOM 7059 C CA . SER A 1 908 ? -12.037 -32.604 6.563 1.00 91.44 908 SER A CA 1
ATOM 7060 C C . SER A 1 908 ? -11.478 -32.860 7.948 1.00 91.44 908 SER A C 1
ATOM 7062 O O . SER A 1 908 ? -11.313 -34.007 8.353 1.00 91.44 908 SER A O 1
ATOM 7064 N N . LEU A 1 909 ? -11.200 -31.807 8.697 1.00 93.75 909 LEU A N 1
ATOM 7065 C CA . LEU A 1 909 ? -10.955 -31.900 10.127 1.00 93.75 909 LEU A CA 1
ATOM 7066 C C . LEU A 1 909 ? -12.295 -31.689 10.823 1.00 93.75 909 LEU A C 1
ATOM 7068 O O . LEU A 1 909 ? -12.889 -30.619 10.700 1.00 93.75 909 LEU A O 1
ATOM 7072 N N . GLN A 1 910 ? -12.799 -32.721 11.497 1.00 93.44 910 GLN A N 1
ATOM 7073 C CA . GLN A 1 910 ? -14.167 -32.749 12.013 1.00 93.44 910 GLN A CA 1
ATOM 7074 C C . GLN A 1 910 ? -14.216 -32.978 13.517 1.00 93.44 910 GLN A C 1
ATOM 7076 O O . GLN A 1 910 ? -13.409 -33.719 14.075 1.00 93.44 910 GLN A O 1
ATOM 7081 N N . THR A 1 911 ? -15.194 -32.374 14.185 1.00 93.06 911 THR A N 1
ATOM 7082 C CA . THR A 1 911 ? -15.518 -32.702 15.577 1.00 93.06 911 THR A CA 1
ATOM 7083 C C . THR A 1 911 ? -16.996 -32.470 15.867 1.00 93.06 911 THR A C 1
ATOM 7085 O O . THR A 1 911 ? -17.685 -31.761 15.128 1.00 93.06 911 THR A O 1
ATOM 7088 N N . ARG A 1 912 ? -17.505 -33.074 16.940 1.00 91.19 912 ARG A N 1
ATOM 7089 C CA . ARG A 1 912 ? -18.892 -32.872 17.366 1.00 91.19 912 ARG A CA 1
ATOM 7090 C C . ARG A 1 912 ? -19.055 -31.444 17.889 1.00 91.19 912 ARG A C 1
ATOM 7092 O O . ARG A 1 912 ? -18.269 -30.991 18.714 1.00 91.19 912 ARG A O 1
ATOM 7099 N N . PHE A 1 913 ? -20.093 -30.755 17.434 1.00 89.19 913 PHE A N 1
ATOM 7100 C CA . PHE A 1 913 ? -20.442 -29.422 17.904 1.00 89.19 913 PHE A CA 1
ATOM 7101 C C . PHE A 1 913 ? -20.910 -29.474 19.363 1.00 89.19 913 PHE A C 1
ATOM 7103 O O . PHE A 1 913 ? -21.835 -30.214 19.710 1.00 89.19 913 PHE A O 1
ATOM 7110 N N . ASP A 1 914 ? -20.284 -28.667 20.212 1.00 87.62 914 ASP A N 1
ATOM 7111 C CA . ASP A 1 914 ? -20.745 -28.418 21.575 1.00 87.62 914 ASP A CA 1
ATOM 7112 C C . ASP A 1 914 ? -21.740 -27.241 21.554 1.00 87.62 914 ASP A C 1
ATOM 7114 O O . ASP A 1 914 ? -21.382 -26.152 21.098 1.00 87.62 914 ASP A O 1
ATOM 7118 N N . PRO A 1 915 ? -22.978 -27.397 22.061 1.00 83.56 915 PRO A N 1
ATOM 7119 C CA . PRO A 1 915 ? -23.947 -26.304 22.146 1.00 83.56 915 PRO A CA 1
ATOM 7120 C C . PRO A 1 915 ? -23.425 -25.036 22.841 1.00 83.56 915 PRO A C 1
ATOM 7122 O O . PRO A 1 915 ? -23.882 -23.936 22.531 1.00 83.56 915 PRO A O 1
ATOM 7125 N N . ALA A 1 916 ? -22.448 -25.151 23.749 1.00 85.06 916 ALA A N 1
ATOM 7126 C CA . ALA A 1 916 ? -21.808 -24.008 24.397 1.00 85.06 916 ALA A CA 1
ATOM 7127 C C . ALA A 1 916 ? -20.980 -23.138 23.434 1.00 85.06 916 ALA A C 1
ATOM 7129 O O . ALA A 1 916 ? -20.588 -22.031 23.822 1.00 85.06 916 ALA A O 1
ATOM 7130 N N . TRP A 1 917 ? -20.699 -23.625 22.221 1.00 88.31 917 TRP A N 1
ATOM 7131 C CA . TRP A 1 917 ? -20.000 -22.914 21.148 1.00 88.31 917 TRP A CA 1
ATOM 7132 C C . TRP A 1 917 ? -20.932 -22.068 20.274 1.00 88.31 917 TRP A C 1
ATOM 7134 O O . TRP A 1 917 ? -20.452 -21.255 19.489 1.00 88.31 917 TRP A O 1
ATOM 7144 N N . ASN A 1 918 ? -22.250 -22.233 20.404 1.00 88.81 918 ASN A N 1
ATOM 7145 C CA . ASN A 1 918 ? -23.239 -21.525 19.598 1.00 88.81 918 ASN A CA 1
ATOM 7146 C C . ASN A 1 918 ? -23.087 -20.003 19.700 1.00 88.81 918 ASN A C 1
ATOM 7148 O O . ASN A 1 918 ? -23.119 -19.443 20.797 1.00 88.81 918 ASN A O 1
ATOM 7152 N N . GLY A 1 919 ? -22.898 -19.345 18.553 1.00 82.31 919 GLY A N 1
ATOM 7153 C CA . GLY A 1 919 ? -22.667 -17.902 18.469 1.00 82.31 919 GLY A CA 1
ATOM 7154 C C . GLY A 1 919 ? -21.334 -17.427 19.054 1.00 82.31 919 GLY A C 1
ATOM 7155 O O . GLY A 1 919 ? -21.146 -16.224 19.229 1.00 82.31 919 GLY A O 1
ATOM 7156 N N . LYS A 1 920 ? -20.398 -18.337 19.356 1.00 84.94 920 LYS A N 1
ATOM 7157 C CA . LYS A 1 920 ? -19.057 -17.991 19.842 1.00 84.94 920 LYS A CA 1
ATOM 7158 C C . LYS A 1 920 ? -17.995 -18.233 18.767 1.00 84.94 920 LYS A C 1
ATOM 7160 O O . LYS A 1 920 ? -18.126 -19.169 17.980 1.00 84.94 920 LYS A O 1
ATOM 7165 N N . PRO A 1 921 ? -16.911 -17.438 18.756 1.00 84.94 921 PRO A N 1
ATOM 7166 C CA . PRO A 1 921 ? -15.751 -17.695 17.911 1.00 84.94 921 PRO A CA 1
ATOM 7167 C C . PRO A 1 921 ? -15.120 -19.066 18.205 1.00 84.94 921 PRO A C 1
ATOM 7169 O O . PRO A 1 921 ? -14.638 -19.314 19.313 1.00 84.94 921 PRO A O 1
ATOM 7172 N N . ILE A 1 922 ? -15.078 -19.935 17.195 1.00 88.06 922 ILE A N 1
ATOM 7173 C CA . ILE A 1 922 ? -14.422 -21.246 17.216 1.00 88.06 922 ILE A CA 1
ATOM 7174 C C . ILE A 1 922 ? -13.193 -21.187 16.318 1.00 88.06 922 ILE A C 1
ATOM 7176 O O . ILE A 1 922 ? -13.284 -20.799 15.155 1.00 88.06 922 ILE A O 1
ATOM 7180 N N . ARG A 1 923 ? -12.034 -21.598 16.827 1.00 90.69 923 ARG A N 1
ATOM 7181 C CA . ARG A 1 923 ? -10.807 -21.735 16.032 1.00 90.69 923 ARG A CA 1
ATOM 7182 C C . ARG A 1 923 ? -10.408 -23.194 15.968 1.00 90.69 923 ARG A C 1
ATOM 7184 O O . ARG A 1 923 ? -10.459 -23.878 16.980 1.00 90.69 923 ARG A O 1
ATOM 7191 N N . LEU A 1 924 ? -9.929 -23.652 14.825 1.00 91.25 924 LEU A N 1
ATOM 7192 C CA . LEU A 1 924 ? -9.136 -24.874 14.776 1.00 91.25 924 LEU A CA 1
ATOM 7193 C C . LEU A 1 924 ? -7.716 -24.500 15.208 1.00 91.25 924 LEU A C 1
ATOM 7195 O O . LEU A 1 924 ? -7.133 -23.606 14.599 1.00 91.25 924 LEU A O 1
ATOM 7199 N N . LYS A 1 925 ? -7.174 -25.126 16.254 1.00 90.25 925 LYS A N 1
ATOM 7200 C CA . LYS A 1 925 ? -5.789 -24.934 16.708 1.00 90.25 925 LYS A CA 1
ATOM 7201 C C . LYS A 1 925 ? -5.087 -26.271 16.832 1.00 90.25 925 LYS A C 1
ATOM 7203 O O . LYS A 1 925 ? -5.656 -27.232 17.335 1.00 90.25 925 LYS A O 1
ATOM 7208 N N . GLY A 1 926 ? -3.828 -26.314 16.439 1.00 88.06 926 GLY A N 1
ATOM 7209 C CA . GLY A 1 926 ? -3.053 -27.533 16.540 1.00 88.06 926 GLY A CA 1
ATOM 7210 C C . GLY A 1 926 ? -1.658 -27.381 15.985 1.00 88.06 926 GLY A C 1
ATOM 7211 O O . GLY A 1 926 ? -1.081 -26.294 15.946 1.00 88.06 926 GLY A O 1
ATOM 7212 N N . GLN A 1 927 ? -1.141 -28.512 15.554 1.00 84.00 927 GLN A N 1
ATOM 7213 C CA . GLN A 1 927 ? 0.156 -28.695 14.959 1.00 84.00 927 GLN A CA 1
ATOM 7214 C C . GLN A 1 927 ? -0.048 -29.281 13.563 1.00 84.00 927 GLN A C 1
ATOM 7216 O O . GLN A 1 927 ? -0.479 -30.422 13.436 1.00 84.00 927 GLN A O 1
ATOM 7221 N N . TRP A 1 928 ? 0.271 -28.522 12.515 1.00 80.12 928 TRP A N 1
ATOM 7222 C CA . TRP A 1 928 ? 0.395 -29.063 11.160 1.00 80.12 928 TRP A CA 1
ATOM 7223 C C . TRP A 1 928 ? 1.865 -29.366 10.887 1.00 80.12 928 TRP A C 1
ATOM 7225 O O . TRP A 1 928 ? 2.701 -28.462 10.891 1.00 80.12 928 TRP A O 1
ATOM 7235 N N . ARG A 1 929 ? 2.202 -30.651 10.758 1.00 75.81 929 ARG A N 1
ATOM 7236 C CA . ARG A 1 929 ? 3.571 -31.178 10.722 1.00 75.81 929 ARG A CA 1
ATOM 7237 C C . ARG A 1 929 ? 4.432 -30.620 11.857 1.00 75.81 929 ARG A C 1
ATOM 7239 O O . ARG A 1 929 ? 5.641 -30.549 11.708 1.00 75.81 929 ARG A O 1
ATOM 7246 N N . GLY A 1 930 ? 3.817 -30.225 12.981 1.00 66.62 930 GLY A N 1
ATOM 7247 C CA . GLY A 1 930 ? 4.419 -29.569 14.149 1.00 66.62 930 GLY A CA 1
ATOM 7248 C C . GLY A 1 930 ? 4.779 -28.077 14.021 1.00 66.62 930 GLY A C 1
ATOM 7249 O O . GLY A 1 930 ? 5.562 -27.564 14.828 1.00 66.62 930 GLY A O 1
ATOM 7250 N N . LEU A 1 931 ? 4.232 -27.383 13.019 1.00 63.09 931 LEU A N 1
ATOM 7251 C CA . LEU A 1 931 ? 4.049 -25.933 13.042 1.00 63.09 931 LEU A CA 1
ATOM 7252 C C . LEU A 1 931 ? 2.741 -25.603 13.756 1.00 63.09 931 LEU A C 1
ATOM 7254 O O . LEU A 1 931 ? 1.721 -26.240 13.493 1.00 63.09 931 LEU A O 1
ATOM 7258 N N . ASN A 1 932 ? 2.755 -24.562 14.592 1.00 70.38 932 ASN A N 1
ATOM 7259 C CA . ASN A 1 932 ? 1.526 -24.011 15.154 1.00 70.38 932 ASN A CA 1
ATOM 7260 C C . ASN A 1 932 ? 0.588 -23.642 14.005 1.00 70.38 932 ASN A C 1
ATOM 7262 O O . ASN A 1 932 ? 0.862 -22.723 13.237 1.00 70.38 932 ASN A O 1
ATOM 7266 N N . PHE A 1 933 ? -0.518 -24.359 13.912 1.00 76.56 933 PHE A N 1
ATOM 7267 C CA . PHE A 1 933 ? -1.540 -24.135 12.916 1.00 76.56 933 PHE A CA 1
ATOM 7268 C C . PHE A 1 933 ? -2.768 -23.568 13.610 1.00 76.56 933 PHE A C 1
ATOM 7270 O O . PHE A 1 933 ? -3.197 -24.067 14.656 1.00 76.56 933 PHE A O 1
ATOM 7277 N N . SER A 1 934 ? -3.344 -22.523 13.025 1.00 80.81 934 SER A N 1
ATOM 7278 C CA . SER A 1 934 ? -4.643 -22.022 13.441 1.00 80.81 934 SER A CA 1
ATOM 7279 C C . SER A 1 934 ? -5.455 -21.615 12.223 1.00 80.81 934 SER A C 1
ATOM 7281 O O . SER A 1 934 ? -4.953 -20.901 11.362 1.00 80.81 934 SER A O 1
ATOM 7283 N N . ALA A 1 935 ? -6.726 -22.003 12.201 1.00 81.12 935 ALA A N 1
ATOM 7284 C CA . ALA A 1 935 ? -7.707 -21.520 11.237 1.00 81.12 935 ALA A CA 1
ATOM 7285 C C . ALA A 1 935 ? -8.942 -20.956 11.960 1.00 81.12 935 ALA A C 1
ATOM 7287 O O . ALA A 1 935 ? -9.194 -21.279 13.128 1.00 81.12 935 ALA A O 1
ATOM 7288 N N . GLY A 1 936 ? -9.675 -20.074 11.278 1.00 79.50 936 GLY A N 1
ATOM 7289 C CA . GLY A 1 936 ? -10.766 -19.288 11.856 1.00 79.50 936 GLY A CA 1
ATOM 7290 C C . GLY A 1 936 ? -10.301 -17.958 12.490 1.00 79.50 936 GLY A C 1
ATOM 7291 O O . GLY A 1 936 ? -9.197 -17.485 12.207 1.00 79.50 936 GLY A O 1
ATOM 7292 N N . PRO A 1 937 ? -11.109 -17.345 13.374 1.00 80.62 937 PRO A N 1
ATOM 7293 C CA . PRO A 1 937 ? -12.281 -17.931 14.006 1.00 80.62 937 PRO A CA 1
ATOM 7294 C C . PRO A 1 937 ? -13.488 -17.976 13.067 1.00 80.62 937 PRO A C 1
ATOM 7296 O O . PRO A 1 937 ? -13.718 -17.045 12.303 1.00 80.62 937 PRO A O 1
ATOM 7299 N N . TRP A 1 938 ? -14.281 -19.033 13.177 1.00 85.50 938 TRP A N 1
ATOM 7300 C CA . TRP A 1 938 ? -15.616 -19.105 12.592 1.00 85.50 938 TRP A CA 1
ATOM 7301 C C . TRP A 1 938 ? -16.648 -18.935 13.695 1.00 85.50 938 TRP A C 1
ATOM 7303 O O . TRP A 1 938 ? -16.426 -19.365 14.826 1.00 85.50 938 TRP A O 1
ATOM 7313 N N . VAL A 1 939 ? -17.782 -18.326 13.374 1.00 86.19 939 VAL A N 1
ATOM 7314 C CA . VAL A 1 939 ? -18.925 -18.267 14.282 1.00 86.19 939 VAL A CA 1
ATOM 7315 C C . VAL A 1 939 ? -20.033 -19.079 13.646 1.00 86.19 939 VAL A C 1
ATOM 7317 O O . VAL A 1 939 ? -20.535 -18.726 12.582 1.00 86.19 939 VAL A O 1
ATOM 7320 N N . PHE A 1 940 ? -20.385 -20.183 14.292 1.00 89.06 940 PHE A N 1
ATOM 7321 C CA . PHE A 1 940 ? -21.460 -21.047 13.837 1.00 89.06 940 PHE A CA 1
ATOM 7322 C C . PHE A 1 940 ? -22.689 -20.877 14.712 1.00 89.06 940 PHE A C 1
ATOM 7324 O O . PHE A 1 940 ? -22.589 -20.691 15.929 1.00 89.06 940 PHE A O 1
ATOM 7331 N N . TYR A 1 941 ? -23.847 -20.991 14.074 1.00 91.12 941 TYR A N 1
ATOM 7332 C CA . TYR A 1 941 ? -25.132 -20.850 14.725 1.00 91.12 941 TYR A CA 1
ATOM 7333 C C . TYR A 1 941 ? -25.959 -22.122 14.530 1.00 91.12 941 TYR A C 1
ATOM 7335 O O . TYR A 1 941 ? -26.214 -22.543 13.403 1.00 91.12 941 TYR A O 1
ATOM 7343 N N . VAL A 1 942 ? -26.389 -22.724 15.637 1.00 92.19 942 VAL A N 1
ATOM 7344 C CA . VAL A 1 942 ? -27.400 -23.788 15.684 1.00 92.19 942 VAL A CA 1
ATOM 7345 C C . VAL A 1 942 ? -28.571 -23.243 16.479 1.00 92.19 942 VAL A C 1
ATOM 7347 O O . VAL A 1 942 ? -28.386 -22.850 17.628 1.00 92.19 942 VAL A O 1
ATOM 7350 N N . ASP A 1 943 ? -29.762 -23.197 15.888 1.00 91.94 943 ASP A N 1
ATOM 7351 C CA . ASP A 1 943 ? -30.964 -22.682 16.559 1.00 91.94 943 ASP A CA 1
ATOM 7352 C C . ASP A 1 943 ? -30.731 -21.357 17.326 1.00 91.94 943 ASP A C 1
ATOM 7354 O O . ASP A 1 943 ? -30.984 -21.282 18.537 1.00 91.94 943 ASP A O 1
ATOM 7358 N N . PRO A 1 944 ? -30.185 -20.318 16.667 1.00 90.19 944 PRO A N 1
ATOM 7359 C CA . PRO A 1 944 ? -29.672 -19.136 17.341 1.00 90.19 944 PRO A CA 1
ATOM 7360 C C . PRO A 1 944 ? -30.757 -18.353 18.079 1.00 90.19 944 PRO A C 1
ATOM 7362 O O . PRO A 1 944 ? -31.950 -18.407 17.760 1.00 90.19 944 PRO A O 1
ATOM 7365 N N . THR A 1 945 ? -30.296 -17.571 19.054 1.00 91.12 945 THR A N 1
ATOM 7366 C CA . THR A 1 945 ? -31.040 -16.438 19.605 1.00 91.12 945 THR A CA 1
ATOM 7367 C C . THR A 1 945 ? -30.372 -15.154 19.129 1.00 91.12 945 THR A C 1
ATOM 7369 O O . THR A 1 945 ? -29.210 -14.915 19.447 1.00 91.12 945 THR A O 1
ATOM 7372 N N . PHE A 1 946 ? -31.101 -14.338 18.374 1.00 92.12 946 PHE A N 1
ATOM 7373 C CA . PHE A 1 946 ? -30.672 -13.011 17.951 1.00 92.12 946 PHE A CA 1
ATOM 7374 C C . PHE A 1 946 ? -31.423 -11.953 18.761 1.00 92.12 946 PHE A C 1
ATOM 7376 O O . PHE A 1 946 ? -32.595 -11.657 18.513 1.00 92.12 946 PHE A O 1
ATOM 7383 N N . ASP A 1 947 ? -30.730 -11.410 19.761 1.00 88.12 947 ASP A N 1
ATOM 7384 C CA . ASP A 1 947 ? -31.206 -10.320 20.621 1.00 88.12 947 ASP A CA 1
ATOM 7385 C C . ASP A 1 947 ? -30.546 -8.968 20.301 1.00 88.12 947 ASP A C 1
ATOM 7387 O O . ASP A 1 947 ? -30.879 -7.963 20.922 1.00 88.12 947 ASP A O 1
ATOM 7391 N N . PHE A 1 948 ? -29.615 -8.953 19.339 1.00 89.38 948 PHE A N 1
ATOM 7392 C CA . PHE A 1 948 ? -28.873 -7.776 18.874 1.00 89.38 948 PHE A CA 1
ATOM 7393 C C . PHE A 1 948 ? -28.115 -7.015 19.978 1.00 89.38 948 PHE A C 1
ATOM 7395 O O . PHE A 1 948 ? -27.758 -5.849 19.812 1.00 89.38 948 PHE A O 1
ATOM 7402 N N . SER A 1 949 ? -27.844 -7.670 21.112 1.00 83.12 949 SER A N 1
ATOM 7403 C CA . SER A 1 949 ? -27.127 -7.073 22.241 1.00 83.12 949 SER A CA 1
ATOM 7404 C C . SER A 1 949 ? -25.646 -6.820 21.944 1.00 83.12 949 SER A C 1
ATOM 7406 O O . SER A 1 949 ? -25.080 -5.848 22.454 1.00 83.12 949 SER A O 1
ATOM 7408 N N . ASP A 1 950 ? -25.031 -7.645 21.089 1.00 80.06 950 ASP A N 1
ATOM 7409 C CA . ASP A 1 950 ? -23.731 -7.353 20.488 1.00 80.06 950 ASP A CA 1
ATOM 7410 C C . ASP A 1 950 ? -23.912 -6.380 19.318 1.00 80.06 950 ASP A C 1
ATOM 7412 O O . ASP A 1 950 ? -24.336 -6.759 18.223 1.00 80.06 950 ASP A O 1
ATOM 7416 N N . TRP A 1 951 ? -23.554 -5.120 19.562 1.00 78.88 951 TRP A N 1
ATOM 7417 C CA . TRP A 1 951 ? -23.637 -4.028 18.593 1.00 78.88 951 TRP A CA 1
ATOM 7418 C C . TRP A 1 951 ? -22.892 -4.307 17.280 1.00 78.88 951 TRP A C 1
ATOM 7420 O O . TRP A 1 951 ? -23.222 -3.710 16.260 1.00 78.88 951 TRP A O 1
ATOM 7430 N N . ARG A 1 952 ? -21.891 -5.200 17.289 1.00 76.69 952 ARG A N 1
ATOM 7431 C CA . ARG A 1 952 ? -21.106 -5.555 16.095 1.00 76.69 952 ARG A CA 1
ATOM 7432 C C . ARG A 1 952 ? -21.898 -6.398 15.105 1.00 76.69 952 ARG A C 1
ATOM 7434 O O . ARG A 1 952 ? -21.477 -6.503 13.959 1.00 76.69 952 ARG A O 1
ATOM 7441 N N . MET A 1 953 ? -22.984 -7.037 15.558 1.00 84.62 953 MET A N 1
ATOM 7442 C CA . MET A 1 953 ? -23.790 -7.980 14.778 1.00 84.62 953 MET A CA 1
ATOM 7443 C C . MET A 1 953 ? -22.912 -8.961 13.971 1.00 84.62 953 MET A C 1
ATOM 7445 O O . MET A 1 953 ? -22.974 -8.985 12.741 1.00 84.62 953 MET A O 1
ATOM 7449 N N . PRO A 1 954 ? -22.054 -9.764 14.633 1.00 77.38 954 PRO A N 1
ATOM 7450 C CA . PRO A 1 954 ? -21.045 -10.567 13.947 1.00 77.38 954 PRO A CA 1
ATOM 7451 C C . PRO A 1 954 ? -21.673 -11.516 12.918 1.00 77.38 954 PRO A C 1
ATOM 7453 O O . PRO A 1 954 ? -22.517 -12.352 13.252 1.00 77.38 954 PRO A O 1
ATOM 7456 N N . GLY A 1 955 ? -21.236 -11.384 11.663 1.00 80.44 955 GLY A N 1
ATOM 7457 C CA . GLY A 1 955 ? -21.713 -12.182 10.530 1.00 80.44 955 GLY A CA 1
ATOM 7458 C C . GLY A 1 955 ? -23.009 -11.690 9.879 1.00 80.44 955 GLY A C 1
ATOM 7459 O O . GLY A 1 955 ? -23.459 -12.318 8.928 1.00 80.44 955 GLY A O 1
ATOM 7460 N N . TRP A 1 956 ? -23.611 -10.598 10.361 1.00 90.31 956 TRP A N 1
ATOM 7461 C CA . TRP A 1 956 ? -24.745 -9.968 9.686 1.00 90.31 956 TRP A CA 1
ATOM 7462 C C . TRP A 1 956 ? -24.271 -9.075 8.539 1.00 90.31 956 TRP A C 1
ATOM 7464 O O . TRP A 1 956 ? -23.297 -8.328 8.658 1.00 90.31 956 TRP A O 1
ATOM 7474 N N . GLU A 1 957 ? -25.003 -9.115 7.433 1.00 90.44 957 GLU A N 1
ATOM 7475 C CA . GLU A 1 957 ? -24.779 -8.265 6.271 1.00 90.44 957 GLU A CA 1
ATOM 7476 C C . GLU A 1 957 ? -25.842 -7.169 6.234 1.00 90.44 957 GLU A C 1
ATOM 7478 O O . GLU A 1 957 ? -27.032 -7.451 6.329 1.00 90.44 957 GLU A O 1
ATOM 7483 N N . VAL A 1 958 ? -25.409 -5.917 6.094 1.00 89.56 958 VAL A N 1
ATOM 7484 C CA . VAL A 1 958 ? -26.285 -4.743 6.010 1.00 89.56 958 VAL A CA 1
ATOM 7485 C C . VAL A 1 958 ? -26.016 -4.053 4.678 1.00 89.56 958 VAL A C 1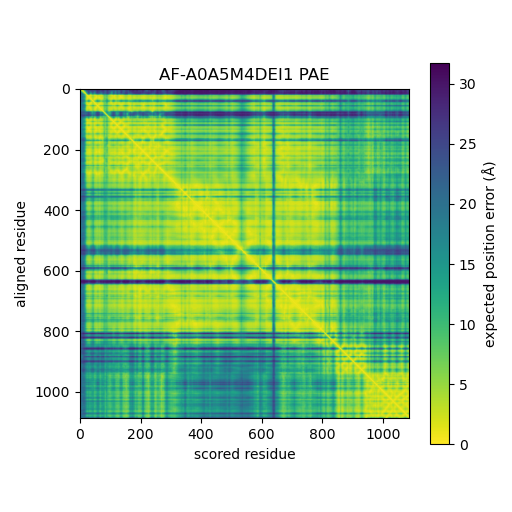
ATOM 7487 O O . VAL A 1 958 ? -24.872 -3.700 4.384 1.00 89.56 958 VAL A O 1
ATOM 7490 N N . GLN A 1 959 ? -27.060 -3.885 3.873 1.00 89.12 959 GLN A N 1
ATOM 7491 C CA . GLN A 1 959 ? -27.050 -3.194 2.585 1.00 89.12 959 GLN A CA 1
ATOM 7492 C C . GLN A 1 959 ? -28.116 -2.099 2.599 1.00 89.12 959 GLN A C 1
ATOM 7494 O O . GLN A 1 959 ? -29.177 -2.302 3.182 1.00 89.12 959 GLN A O 1
ATOM 7499 N N . GLY A 1 960 ? -27.861 -0.977 1.926 1.00 87.88 960 GLY A N 1
ATOM 7500 C CA . GLY A 1 960 ? -28.777 0.166 1.885 1.00 87.88 960 GLY A CA 1
ATOM 7501 C C . GLY A 1 960 ? -28.267 1.374 2.667 1.00 87.88 960 GLY A C 1
ATOM 7502 O O . GLY A 1 960 ? -27.084 1.455 2.995 1.00 87.88 960 GLY A O 1
ATOM 7503 N N . ASN A 1 961 ? -29.157 2.325 2.939 1.00 85.62 961 ASN A N 1
ATOM 7504 C CA . ASN A 1 961 ? -28.844 3.609 3.581 1.00 85.62 961 ASN A CA 1
ATOM 7505 C C . ASN A 1 961 ? -29.337 3.701 5.040 1.00 85.62 961 ASN A C 1
ATOM 7507 O O . ASN A 1 961 ? -29.578 4.800 5.537 1.00 85.62 961 ASN A O 1
ATOM 7511 N N . PHE A 1 962 ? -29.470 2.568 5.737 1.00 88.44 962 PHE A N 1
ATOM 7512 C CA . PHE A 1 962 ? -29.863 2.541 7.148 1.00 88.44 962 PHE A CA 1
ATOM 7513 C C . PHE A 1 962 ? -28.871 3.311 8.031 1.00 88.44 962 PHE A C 1
ATOM 7515 O O . PHE A 1 962 ? -27.669 3.043 8.011 1.00 88.44 962 PHE A O 1
ATOM 7522 N N . ALA A 1 963 ? -29.377 4.243 8.841 1.00 82.00 963 ALA A N 1
ATOM 7523 C CA . ALA A 1 963 ? -28.533 5.113 9.663 1.00 82.00 963 ALA A CA 1
ATOM 7524 C C . ALA A 1 963 ? -28.175 4.538 11.049 1.00 82.00 963 ALA A C 1
ATOM 7526 O O . ALA A 1 963 ? -27.164 4.935 11.629 1.00 82.00 963 ALA A O 1
ATOM 7527 N N . GLU A 1 964 ? -28.984 3.631 11.609 1.00 83.75 964 GLU A N 1
ATOM 7528 C CA . GLU A 1 964 ? -28.760 3.045 12.940 1.00 83.75 964 GLU A CA 1
ATOM 7529 C C . GLU A 1 964 ? -29.047 1.535 12.934 1.00 83.75 964 GLU A C 1
ATOM 7531 O O . GLU A 1 964 ? -30.196 1.108 12.849 1.00 83.75 964 GLU A O 1
ATOM 7536 N N . THR A 1 965 ? -28.007 0.700 13.025 1.00 87.00 965 THR A N 1
ATOM 7537 C CA . THR A 1 965 ? -28.140 -0.767 13.061 1.00 87.00 965 THR A CA 1
ATOM 7538 C C . THR A 1 965 ? -27.023 -1.391 13.923 1.00 87.00 965 THR A C 1
ATOM 7540 O O . THR A 1 965 ? -25.853 -1.162 13.614 1.00 87.00 965 THR A O 1
ATOM 7543 N N . PRO A 1 966 ? -27.344 -2.160 14.989 1.00 89.12 966 PRO A N 1
ATOM 7544 C CA . PRO A 1 966 ? -28.688 -2.377 15.521 1.00 89.12 966 PRO A CA 1
ATOM 7545 C C . PRO A 1 966 ? -29.248 -1.101 16.167 1.00 89.12 966 PRO A C 1
ATOM 7547 O O . PRO A 1 966 ? -28.531 -0.144 16.457 1.00 89.12 966 PRO A O 1
ATOM 7550 N N . THR A 1 967 ? -30.554 -1.089 16.376 1.00 88.56 967 THR A N 1
ATOM 7551 C CA . THR A 1 967 ? -31.330 0.051 16.854 1.00 88.56 967 THR A CA 1
ATOM 7552 C C . THR A 1 967 ? -31.454 0.059 18.377 1.00 88.56 967 THR A C 1
ATOM 7554 O O . THR A 1 967 ? -31.851 -0.939 18.981 1.00 88.56 967 THR A O 1
ATOM 7557 N N . TYR A 1 968 ? -31.226 1.228 18.988 1.00 84.44 968 TYR A N 1
ATOM 7558 C CA . TYR A 1 968 ? -31.466 1.503 20.410 1.00 84.44 968 TYR A CA 1
ATOM 7559 C C . TYR A 1 968 ? -32.416 2.702 20.568 1.00 84.44 968 TYR A C 1
ATOM 7561 O O . TYR A 1 968 ? -32.021 3.804 20.970 1.00 84.44 968 TYR A O 1
ATOM 7569 N N . SER A 1 969 ? -33.695 2.500 20.238 1.00 81.88 969 SER A N 1
ATOM 7570 C CA . SER A 1 969 ? -34.694 3.573 20.244 1.00 81.88 969 SER A CA 1
ATOM 7571 C C . SER A 1 969 ? -35.491 3.646 21.549 1.00 81.88 969 SER A C 1
ATOM 7573 O O . SER A 1 969 ? -35.943 2.644 22.101 1.00 81.88 969 SER A O 1
ATOM 7575 N N . THR A 1 970 ? -35.699 4.871 22.033 1.00 78.12 970 THR A N 1
ATOM 7576 C CA . THR A 1 970 ? -36.560 5.181 23.186 1.00 78.12 970 THR A CA 1
ATOM 7577 C C . THR A 1 970 ? -37.713 6.108 22.807 1.00 78.12 970 THR A C 1
ATOM 7579 O O . THR A 1 970 ? -38.368 6.645 23.700 1.00 78.12 970 THR A O 1
ATOM 7582 N N . ARG A 1 971 ? -37.959 6.346 21.503 1.00 84.69 971 ARG A N 1
ATOM 7583 C CA . ARG A 1 971 ? -38.965 7.331 21.053 1.00 84.69 971 ARG A CA 1
ATOM 7584 C C . ARG A 1 971 ? -40.378 6.984 21.513 1.00 84.69 971 ARG A C 1
ATOM 7586 O O . ARG A 1 971 ? -41.197 7.868 21.742 1.00 84.69 971 ARG A O 1
ATOM 7593 N N . MET A 1 972 ? -40.656 5.691 21.651 1.00 86.81 972 MET A N 1
ATOM 7594 C CA . MET A 1 972 ? -41.924 5.163 22.127 1.00 86.81 972 MET A CA 1
ATOM 7595 C C . MET A 1 972 ? -41.757 3.724 22.618 1.00 86.81 972 MET A C 1
ATOM 7597 O O . MET A 1 972 ? -40.658 3.178 22.654 1.00 86.81 972 MET A O 1
ATOM 7601 N N . ASN A 1 973 ? -42.866 3.097 23.005 1.00 87.31 973 ASN A N 1
ATOM 7602 C CA . ASN A 1 973 ? -42.872 1.702 23.420 1.00 87.31 973 ASN A CA 1
ATOM 7603 C C . ASN A 1 973 ? -42.981 0.757 22.210 1.00 87.31 973 ASN A C 1
ATOM 7605 O O . ASN A 1 973 ? -44.082 0.496 21.720 1.00 87.31 973 ASN A O 1
ATOM 7609 N N . PHE A 1 974 ? -41.848 0.187 21.801 1.00 91.69 974 PHE A N 1
ATOM 7610 C CA . PHE A 1 974 ? -41.749 -0.810 20.727 1.00 91.69 974 PHE A CA 1
ATOM 7611 C C . PHE A 1 974 ? -42.146 -2.234 21.145 1.00 91.69 974 PHE A C 1
ATOM 7613 O O . PHE A 1 974 ? -42.111 -3.147 20.328 1.00 91.69 974 PHE A O 1
ATOM 7620 N N . GLY A 1 975 ? -42.542 -2.458 22.401 1.00 89.62 975 GLY A N 1
ATOM 7621 C CA . GLY A 1 975 ? -42.809 -3.802 22.926 1.00 89.62 975 GLY A CA 1
ATOM 7622 C C . GLY A 1 975 ? -41.564 -4.538 23.436 1.00 89.62 975 GLY A C 1
ATOM 7623 O O . GLY A 1 975 ? -41.668 -5.704 23.810 1.00 89.62 975 GLY A O 1
ATOM 7624 N N . VAL A 1 976 ? -40.422 -3.852 23.505 1.00 89.69 976 VAL A N 1
ATOM 7625 C CA . VAL A 1 976 ? -39.168 -4.303 24.132 1.00 89.69 976 VAL A CA 1
ATOM 7626 C C . VAL A 1 976 ? -38.840 -3.442 25.356 1.00 89.69 976 VAL A C 1
ATOM 7628 O O . VAL A 1 976 ? -39.452 -2.388 25.561 1.00 89.69 976 VAL A O 1
ATOM 7631 N N . ALA A 1 977 ? -37.921 -3.899 26.210 1.00 85.56 977 ALA A N 1
ATOM 7632 C CA . ALA A 1 977 ? -37.497 -3.115 27.367 1.00 85.56 977 ALA A CA 1
ATOM 7633 C C . ALA A 1 977 ? -36.747 -1.838 26.923 1.00 85.56 977 ALA A C 1
ATOM 7635 O O . ALA A 1 977 ? -36.093 -1.843 25.880 1.00 85.56 977 ALA A O 1
ATOM 7636 N N . PRO A 1 978 ? -36.804 -0.732 27.690 1.00 77.44 978 PRO A N 1
ATOM 7637 C CA . PRO A 1 978 ? -36.013 0.458 27.383 1.00 77.44 978 PRO A CA 1
ATOM 7638 C C . PRO A 1 978 ? -34.517 0.130 27.269 1.00 77.44 978 PRO A C 1
ATOM 7640 O O . PRO A 1 978 ? -33.942 -0.447 28.191 1.00 77.44 978 PRO A O 1
ATOM 7643 N N . GLY A 1 979 ? -33.895 0.504 26.147 1.00 72.88 979 GLY A N 1
ATOM 7644 C CA . GLY A 1 979 ? -32.478 0.228 25.871 1.00 72.88 979 GLY A CA 1
ATOM 7645 C C . GLY A 1 979 ? -32.175 -1.191 25.370 1.00 72.88 979 GLY A C 1
ATOM 7646 O O . GLY A 1 979 ? -31.009 -1.505 25.138 1.00 72.88 979 GLY A O 1
ATOM 7647 N N . GLU A 1 980 ? -33.191 -2.040 25.192 1.00 85.69 980 GLU A N 1
ATOM 7648 C CA . GLU A 1 980 ? -33.057 -3.325 24.502 1.00 85.69 980 GLU A CA 1
ATOM 7649 C C . GLU A 1 980 ? -32.864 -3.098 22.996 1.00 85.69 980 GLU A C 1
ATOM 7651 O O . GLU A 1 980 ? -33.553 -2.271 22.395 1.00 85.69 980 GLU A O 1
ATOM 7656 N N . ALA A 1 981 ? -31.915 -3.820 22.402 1.00 89.31 981 ALA A N 1
ATOM 7657 C CA . ALA A 1 981 ? -31.594 -3.705 20.987 1.00 89.31 981 ALA A CA 1
ATOM 7658 C C . ALA A 1 981 ? -32.622 -4.434 20.110 1.00 89.31 981 ALA A C 1
ATOM 7660 O O . ALA A 1 981 ? -33.151 -5.486 20.474 1.00 89.31 981 ALA A O 1
ATOM 7661 N N . PHE A 1 982 ? -32.878 -3.891 18.926 1.00 93.56 982 PHE A N 1
ATOM 7662 C CA . PHE A 1 982 ? -33.660 -4.533 17.869 1.00 93.56 982 PHE A CA 1
ATOM 7663 C C . PHE A 1 982 ? -33.182 -4.023 16.501 1.00 93.56 982 PHE A C 1
ATOM 7665 O O . PHE A 1 982 ? -32.220 -3.266 16.431 1.00 93.56 982 PHE A O 1
ATOM 7672 N N . ILE A 1 983 ? -33.817 -4.432 15.408 1.00 95.50 983 ILE A N 1
ATOM 7673 C CA . ILE A 1 983 ? -33.587 -3.871 14.071 1.00 95.50 983 ILE A CA 1
ATOM 7674 C C . ILE A 1 983 ? -34.785 -3.009 13.705 1.00 95.50 983 ILE A C 1
ATOM 7676 O O . ILE A 1 983 ? -35.876 -3.554 13.595 1.00 95.50 983 ILE A O 1
ATOM 7680 N N . GLY A 1 984 ? -34.596 -1.704 13.532 1.00 94.31 984 GLY A N 1
ATOM 7681 C CA . GLY A 1 984 ? -35.597 -0.775 13.009 1.00 94.31 984 GLY A CA 1
ATOM 7682 C C . GLY A 1 984 ? -35.049 -0.034 11.795 1.00 94.31 984 GLY A C 1
ATOM 7683 O O . GLY A 1 984 ? -34.026 0.641 11.898 1.00 94.31 984 GLY A O 1
ATOM 7684 N N . THR A 1 985 ? -35.708 -0.162 10.645 1.00 95.38 985 THR A N 1
ATOM 7685 C CA . THR A 1 985 ? -35.143 0.299 9.364 1.00 95.38 985 THR A CA 1
ATOM 7686 C C . THR A 1 985 ? -35.342 1.790 9.069 1.00 95.38 985 THR A C 1
ATOM 7688 O O . THR A 1 985 ? -34.642 2.321 8.216 1.00 95.38 985 THR A O 1
ATOM 7691 N N . CYS A 1 986 ? -36.184 2.500 9.831 1.00 93.81 986 CYS A N 1
ATOM 7692 C CA . CYS A 1 986 ? -36.388 3.951 9.693 1.00 93.81 986 CYS A CA 1
ATOM 7693 C C . CYS A 1 986 ? -35.604 4.800 10.701 1.00 93.81 986 CYS A C 1
ATOM 7695 O O . CYS A 1 986 ? -35.699 6.023 10.671 1.00 93.81 986 CYS A O 1
ATOM 7697 N N . GLU A 1 987 ? -34.906 4.221 11.679 1.00 90.31 987 GLU A N 1
ATOM 7698 C CA . GLU A 1 987 ? -34.357 5.029 12.774 1.00 90.31 987 GLU A CA 1
ATOM 7699 C C . GLU A 1 987 ? -33.180 5.873 12.273 1.00 90.31 987 GLU A C 1
ATOM 7701 O O . GLU A 1 987 ? -32.163 5.366 11.801 1.00 90.31 987 GLU A O 1
ATOM 7706 N N . ASN A 1 988 ? -33.310 7.198 12.387 1.00 85.31 988 ASN A N 1
ATOM 7707 C CA . ASN A 1 988 ? -32.394 8.139 11.738 1.00 85.31 988 ASN A CA 1
ATOM 7708 C C . ASN A 1 988 ? -31.068 8.332 12.470 1.00 85.31 988 ASN A C 1
ATOM 7710 O O . ASN A 1 988 ? -30.315 9.260 12.172 1.00 85.31 988 ASN A O 1
ATOM 7714 N N . GLY A 1 989 ? -30.809 7.513 13.485 1.00 74.00 989 GLY A N 1
ATOM 7715 C CA . GLY A 1 989 ? -29.599 7.639 14.259 1.00 74.00 989 GLY A CA 1
ATOM 7716 C C . GLY A 1 989 ? -29.518 8.942 15.032 1.00 74.00 989 GLY A C 1
ATOM 7717 O O . GLY A 1 989 ? -28.434 9.203 15.515 1.00 74.00 989 GLY A O 1
ATOM 7718 N N . LYS A 1 990 ? -30.581 9.756 15.173 1.00 74.25 990 LYS A N 1
ATOM 7719 C CA . LYS A 1 990 ? -30.629 11.053 15.898 1.00 74.25 990 LYS A CA 1
ATOM 7720 C C . LYS A 1 990 ? -31.813 11.152 16.877 1.00 74.25 990 LYS A C 1
ATOM 7722 O O . LYS A 1 990 ? -32.087 12.218 17.420 1.00 74.25 990 LYS A O 1
ATOM 7727 N N . GLY A 1 991 ? -32.488 10.032 17.148 1.00 75.25 991 GLY A N 1
ATOM 7728 C CA . GLY A 1 991 ? -33.666 9.968 18.024 1.00 75.25 991 GLY A CA 1
ATOM 7729 C C . GLY A 1 991 ? -34.995 10.275 17.323 1.00 75.25 991 GLY A C 1
ATOM 7730 O O . GLY A 1 991 ? -36.016 10.375 18.001 1.00 75.25 991 GLY A O 1
ATOM 7731 N N . GLY A 1 992 ? -34.983 10.415 15.994 1.00 84.88 992 GLY A N 1
ATOM 7732 C CA . GLY A 1 992 ? -36.172 10.449 15.147 1.00 84.88 992 GLY A CA 1
ATOM 7733 C C . GLY A 1 992 ? -36.190 9.279 14.160 1.00 84.88 992 GLY A C 1
ATOM 7734 O O . GLY A 1 992 ? -35.434 8.319 14.304 1.00 84.88 992 GLY A O 1
ATOM 7735 N N . TYR A 1 993 ? -37.033 9.391 13.140 1.00 89.94 993 TYR A N 1
ATOM 7736 C CA . TYR A 1 993 ? -37.164 8.409 12.070 1.00 89.94 993 TYR A CA 1
ATOM 7737 C C . TYR A 1 993 ? -37.160 9.097 10.697 1.00 89.94 993 TYR A C 1
ATOM 7739 O O . TYR A 1 993 ? -37.434 10.296 10.608 1.00 89.94 993 TYR A O 1
ATOM 7747 N N . ASP A 1 994 ? -36.806 8.344 9.663 1.00 92.56 994 ASP A N 1
ATOM 7748 C CA . ASP A 1 994 ? -36.850 8.709 8.253 1.00 92.56 994 ASP A CA 1
ATOM 7749 C C . ASP A 1 994 ? -37.280 7.472 7.449 1.00 92.56 994 ASP A C 1
ATOM 7751 O O . ASP A 1 994 ? -36.515 6.524 7.286 1.00 92.56 994 ASP A O 1
ATOM 7755 N N . ASP A 1 995 ? -38.525 7.478 6.972 1.00 93.00 995 ASP A N 1
ATOM 7756 C CA . ASP A 1 995 ? -39.089 6.381 6.174 1.00 93.00 995 ASP A CA 1
ATOM 7757 C C . ASP A 1 995 ? -38.563 6.370 4.727 1.00 93.00 995 ASP A C 1
ATOM 7759 O O . ASP A 1 995 ? -39.062 5.624 3.898 1.00 93.00 995 ASP A O 1
ATOM 7763 N N . THR A 1 996 ? -37.600 7.226 4.363 1.00 92.62 996 THR A N 1
ATOM 7764 C CA . THR A 1 996 ? -36.953 7.171 3.039 1.00 92.62 996 THR A CA 1
ATOM 7765 C C . THR A 1 996 ? -35.788 6.183 2.984 1.00 92.62 996 THR A C 1
ATOM 7767 O O . THR A 1 996 ? -35.195 5.982 1.918 1.00 92.62 996 THR A O 1
ATOM 7770 N N . TYR A 1 997 ? -35.436 5.572 4.115 1.00 94.62 997 TYR A N 1
ATOM 7771 C CA . TYR A 1 997 ? -34.405 4.549 4.159 1.00 94.62 997 TYR A CA 1
ATOM 7772 C C . TYR A 1 997 ? -34.886 3.249 3.525 1.00 94.62 997 TYR A C 1
ATOM 7774 O O . TYR A 1 997 ? -36.026 2.842 3.679 1.00 94.62 997 TYR A O 1
ATOM 7782 N N . THR A 1 998 ? -33.994 2.601 2.788 1.00 96.38 998 THR A N 1
ATOM 7783 C CA . THR A 1 998 ? -34.239 1.336 2.103 1.00 96.38 998 THR A CA 1
ATOM 7784 C C . THR A 1 998 ? -32.979 0.484 2.151 1.00 96.38 998 THR A C 1
ATOM 7786 O O . THR A 1 998 ? -31.852 0.991 2.205 1.00 96.38 998 THR A O 1
ATOM 7789 N N . GLY A 1 999 ? -33.155 -0.830 2.125 1.00 95.06 999 GLY A N 1
ATOM 7790 C CA . GLY A 1 999 ? -32.060 -1.771 2.197 1.00 95.06 999 GLY A CA 1
ATOM 7791 C C . GLY A 1 999 ? -32.474 -3.174 2.615 1.00 95.06 999 GLY A C 1
ATOM 7792 O O . GLY A 1 999 ? -33.652 -3.529 2.694 1.00 95.06 999 GLY A O 1
ATOM 7793 N N . ARG A 1 1000 ? -31.461 -3.991 2.898 1.00 96.56 1000 ARG A N 1
ATOM 7794 C CA . ARG A 1 1000 ? -31.610 -5.380 3.332 1.00 96.56 1000 ARG A CA 1
ATOM 7795 C C . ARG A 1 1000 ? -30.630 -5.695 4.455 1.00 96.56 1000 ARG A C 1
ATOM 7797 O O . ARG A 1 1000 ? -29.473 -5.282 4.402 1.00 96.56 1000 ARG A O 1
ATOM 7804 N N . ILE A 1 1001 ? -31.093 -6.431 5.461 1.00 97.00 1001 ILE A N 1
ATOM 7805 C CA . ILE A 1 1001 ? -30.274 -6.929 6.569 1.00 97.00 1001 ILE A CA 1
ATOM 7806 C C . ILE A 1 1001 ? -30.401 -8.451 6.609 1.00 97.00 1001 ILE A C 1
ATOM 7808 O O . ILE A 1 1001 ? -31.484 -8.982 6.864 1.00 97.00 1001 ILE A O 1
ATOM 7812 N N . THR A 1 1002 ? -29.298 -9.149 6.366 1.00 96.12 1002 THR A N 1
ATOM 7813 C CA . THR A 1 1002 ? -29.250 -10.611 6.266 1.00 96.12 1002 THR A CA 1
ATOM 7814 C C . THR A 1 1002 ? -28.460 -11.186 7.434 1.00 96.12 1002 THR A C 1
ATOM 7816 O O . THR A 1 1002 ? -27.353 -10.732 7.727 1.00 96.12 1002 THR A O 1
ATOM 7819 N N . SER A 1 1003 ? -29.013 -12.186 8.119 1.00 95.31 1003 SER A N 1
ATOM 7820 C CA . SER A 1 1003 ? -28.320 -12.865 9.217 1.00 95.31 1003 SER A CA 1
ATOM 7821 C C . SER A 1 1003 ? -27.183 -13.757 8.711 1.00 95.31 1003 SER A C 1
ATOM 7823 O O . SER A 1 1003 ? -27.232 -14.226 7.568 1.00 95.31 1003 SER A O 1
ATOM 7825 N N . PRO A 1 1004 ? -26.215 -14.113 9.578 1.00 92.44 1004 PRO A N 1
ATOM 7826 C CA . PRO A 1 1004 ? -25.361 -15.260 9.304 1.00 92.44 1004 PRO A CA 1
ATOM 7827 C C . PRO A 1 1004 ? -26.219 -16.524 9.100 1.00 92.44 1004 PRO A C 1
ATOM 7829 O O . PRO A 1 1004 ? -27.320 -16.618 9.668 1.00 92.44 1004 PRO A O 1
ATOM 7832 N N . PRO A 1 1005 ? -25.742 -17.501 8.306 1.00 93.12 1005 PRO A N 1
ATOM 7833 C CA . PRO A 1 1005 ? -26.424 -18.778 8.159 1.00 93.12 1005 PRO A CA 1
ATOM 7834 C C . PRO A 1 1005 ? -26.445 -19.531 9.489 1.00 93.12 1005 PRO A C 1
ATOM 7836 O O . PRO A 1 1005 ? -25.476 -19.514 10.253 1.00 93.12 1005 PRO A O 1
ATOM 7839 N N . PHE A 1 1006 ? -27.550 -20.222 9.754 1.00 93.75 1006 PHE A N 1
ATOM 7840 C CA . PHE A 1 1006 ? -27.695 -21.071 10.926 1.00 93.75 1006 PHE A CA 1
ATOM 7841 C C . PHE A 1 1006 ? -28.337 -22.409 10.582 1.00 93.75 1006 PHE A C 1
ATOM 7843 O O . PHE A 1 1006 ? -29.216 -22.492 9.725 1.00 93.75 1006 PHE A O 1
ATOM 7850 N N . LEU A 1 1007 ? -27.912 -23.459 11.280 1.00 93.44 1007 LEU A N 1
ATOM 7851 C CA . LEU A 1 1007 ? -28.528 -24.775 11.192 1.00 93.44 1007 LEU A CA 1
ATOM 7852 C C . LEU A 1 1007 ? -29.778 -24.808 12.077 1.00 93.44 1007 LEU A C 1
ATOM 7854 O O . LEU A 1 1007 ? -29.695 -24.609 13.292 1.00 93.44 1007 LEU A O 1
ATOM 7858 N N . LEU A 1 1008 ? -30.935 -25.076 11.474 1.00 92.94 1008 LEU A N 1
ATOM 7859 C CA . LEU A 1 1008 ? -32.192 -25.242 12.200 1.00 92.94 1008 LEU A CA 1
ATOM 7860 C C . LEU A 1 1008 ? -32.347 -26.698 12.658 1.00 92.94 1008 LEU A C 1
ATOM 7862 O O . LEU A 1 1008 ? -32.412 -27.600 11.824 1.00 92.94 1008 LEU A O 1
ATOM 7866 N N . THR A 1 1009 ? -32.478 -26.946 13.960 1.00 90.69 1009 THR A N 1
ATOM 7867 C CA . THR A 1 1009 ? -32.827 -28.276 14.504 1.00 90.69 1009 THR A CA 1
ATOM 7868 C C . THR A 1 1009 ? -34.156 -28.272 15.261 1.00 90.69 1009 THR A C 1
ATOM 7870 O O . THR A 1 1009 ? -34.816 -29.311 15.373 1.00 90.69 1009 THR A O 1
ATOM 7873 N N . LYS A 1 1010 ? -34.624 -27.096 15.689 1.00 91.94 1010 LYS A N 1
ATOM 7874 C CA . LYS A 1 1010 ? -35.895 -26.909 16.398 1.00 91.94 1010 LYS A CA 1
ATOM 7875 C C . LYS A 1 1010 ? -37.107 -26.793 15.461 1.00 91.94 1010 LYS A C 1
ATOM 7877 O O . LYS A 1 1010 ? -36.964 -26.503 14.277 1.00 91.94 1010 LYS A O 1
ATOM 7882 N N . PRO A 1 1011 ? -38.330 -27.083 15.952 1.00 94.62 1011 PRO A N 1
ATOM 7883 C CA . PRO A 1 1011 ? -39.548 -27.053 15.135 1.00 94.62 1011 PRO A CA 1
ATOM 7884 C C . PRO A 1 1011 ? -40.089 -25.649 14.854 1.00 94.62 1011 PRO A C 1
ATOM 7886 O O . PRO A 1 1011 ? -40.884 -25.503 13.927 1.00 94.62 1011 PRO A O 1
ATOM 7889 N N . ARG A 1 1012 ? -39.734 -24.649 15.670 1.00 96.56 1012 ARG A N 1
ATOM 7890 C CA . ARG A 1 1012 ? -40.362 -23.322 15.658 1.00 96.56 1012 ARG A CA 1
ATOM 7891 C C . ARG A 1 1012 ? -39.339 -22.200 15.731 1.00 96.56 1012 ARG A C 1
ATOM 7893 O O . ARG A 1 1012 ? -38.294 -22.347 16.364 1.00 96.56 1012 ARG A O 1
ATOM 7900 N N . ILE A 1 1013 ? -39.696 -21.048 15.167 1.00 97.56 1013 ILE A N 1
ATOM 7901 C CA . ILE A 1 1013 ? -38.989 -19.775 15.356 1.00 97.56 1013 ILE A CA 1
ATOM 7902 C C . ILE A 1 1013 ? -39.983 -18.745 15.891 1.00 97.56 1013 ILE A C 1
ATOM 7904 O O . ILE A 1 1013 ? -41.059 -18.552 15.330 1.00 97.56 1013 ILE A O 1
ATOM 7908 N N . ARG A 1 1014 ? -39.615 -18.084 16.989 1.00 97.19 1014 ARG A N 1
ATOM 7909 C CA . ARG A 1 1014 ? -40.348 -16.960 17.579 1.00 97.19 1014 ARG A CA 1
ATOM 7910 C C . ARG A 1 1014 ? -39.579 -15.677 17.307 1.00 97.19 1014 ARG A C 1
ATOM 7912 O O . ARG A 1 1014 ? -38.364 -15.655 17.478 1.00 97.19 1014 ARG A O 1
ATOM 7919 N N . LEU A 1 1015 ? -40.279 -14.620 16.921 1.00 97.19 1015 LEU A N 1
ATOM 7920 C CA . LEU A 1 1015 ? -39.707 -13.297 16.682 1.00 97.19 1015 LEU A CA 1
ATOM 7921 C C . LEU A 1 1015 ? -40.729 -12.206 16.992 1.00 97.19 1015 LEU A C 1
ATOM 7923 O O . LEU A 1 1015 ? -41.931 -12.438 16.919 1.00 97.19 1015 LEU A O 1
ATOM 7927 N N . LEU A 1 1016 ? -40.263 -11.013 17.339 1.00 97.62 1016 LEU A N 1
ATOM 7928 C CA . LEU A 1 1016 ? -41.096 -9.821 17.435 1.00 97.62 1016 LEU A CA 1
ATOM 7929 C C . LEU A 1 1016 ? -41.055 -9.071 16.102 1.00 97.62 1016 LEU A C 1
ATOM 7931 O O . LEU A 1 1016 ? -39.966 -8.815 15.597 1.00 97.62 1016 LEU A O 1
ATOM 7935 N N . VAL A 1 1017 ? -42.222 -8.712 15.557 1.00 98.19 1017 VAL A N 1
ATOM 7936 C CA . VAL A 1 1017 ? -42.343 -7.962 14.294 1.00 98.19 1017 VAL A CA 1
ATOM 7937 C C . VAL A 1 1017 ? -43.290 -6.774 14.456 1.00 98.19 1017 VAL A C 1
ATOM 7939 O O . VAL A 1 1017 ? -44.384 -6.909 15.013 1.00 98.19 1017 VAL A O 1
ATOM 7942 N N . GLY A 1 1018 ? -42.865 -5.605 13.983 1.00 97.06 1018 GLY A N 1
ATOM 7943 C CA . GLY A 1 1018 ? -43.628 -4.355 13.910 1.00 97.06 1018 GLY A CA 1
ATOM 7944 C C . GLY A 1 1018 ? -43.310 -3.592 12.618 1.00 97.06 1018 GLY A C 1
ATOM 7945 O O . GLY A 1 1018 ? -42.657 -4.131 11.734 1.00 97.06 1018 GLY A O 1
ATOM 7946 N N . GLY A 1 1019 ? -43.764 -2.347 12.501 1.00 96.56 1019 GLY A N 1
ATOM 7947 C CA . GLY A 1 1019 ? -43.595 -1.504 11.311 1.00 96.56 1019 GLY A CA 1
ATOM 7948 C C . GLY A 1 1019 ? -44.718 -1.673 10.284 1.00 96.56 1019 GLY A C 1
ATOM 7949 O O . GLY A 1 1019 ? -45.871 -1.951 10.648 1.00 96.56 1019 GLY A O 1
ATOM 7950 N N . GLY A 1 1020 ? -44.388 -1.482 9.010 1.00 96.75 1020 GLY A N 1
ATOM 7951 C CA . GLY A 1 1020 ? -45.303 -1.490 7.877 1.00 96.75 1020 GLY A CA 1
ATOM 7952 C C . GLY A 1 1020 ? -45.838 -2.856 7.467 1.00 96.75 1020 GLY A C 1
ATOM 7953 O O . GLY A 1 1020 ? -45.297 -3.908 7.801 1.00 96.75 1020 GLY A O 1
ATOM 7954 N N . SER A 1 1021 ? -46.953 -2.821 6.740 1.00 96.19 1021 SER A N 1
ATOM 7955 C CA . SER A 1 1021 ? -47.665 -3.997 6.212 1.00 96.19 1021 SER A CA 1
ATOM 7956 C C . SER A 1 1021 ? -47.517 -4.183 4.696 1.00 96.19 1021 SER A C 1
ATOM 7958 O O . SER A 1 1021 ? -48.146 -5.076 4.122 1.00 96.19 1021 SER A O 1
ATOM 7960 N N . GLY A 1 1022 ? -46.709 -3.339 4.049 1.00 93.62 1022 GLY A N 1
ATOM 7961 C CA . GLY A 1 1022 ? -46.498 -3.330 2.606 1.00 93.62 1022 GLY A CA 1
ATOM 7962 C C . GLY A 1 1022 ? -45.756 -4.567 2.073 1.00 93.62 1022 GLY A C 1
ATOM 7963 O O . GLY A 1 1022 ? -45.099 -5.295 2.825 1.00 93.62 1022 GLY A O 1
ATOM 7964 N N . PRO A 1 1023 ? -45.885 -4.877 0.771 1.00 94.44 1023 PRO A N 1
ATOM 7965 C CA . PRO A 1 1023 ? -45.199 -6.011 0.156 1.00 94.44 1023 PRO A CA 1
ATOM 7966 C C . PRO A 1 1023 ? -43.666 -5.891 0.156 1.00 94.44 1023 PRO A C 1
ATOM 7968 O O . PRO A 1 1023 ? -43.014 -6.935 0.189 1.00 94.44 1023 PRO A O 1
ATOM 7971 N N . GLY A 1 1024 ? -43.113 -4.673 0.143 1.00 95.88 1024 GLY A N 1
ATOM 7972 C CA . GLY A 1 1024 ? -41.677 -4.371 0.143 1.00 95.88 1024 GLY A CA 1
ATOM 7973 C C . GLY A 1 1024 ? -41.057 -4.174 1.531 1.00 95.88 1024 GLY A C 1
ATOM 7974 O O . GLY A 1 1024 ? -39.864 -3.915 1.615 1.00 95.88 1024 GLY A O 1
ATOM 7975 N N . VAL A 1 1025 ? -41.830 -4.328 2.614 1.00 97.00 1025 VAL A N 1
ATOM 7976 C CA . VAL A 1 1025 ? -41.347 -4.253 4.007 1.00 97.00 1025 VAL A CA 1
ATOM 7977 C C . VAL A 1 1025 ? -41.682 -5.538 4.762 1.00 97.00 1025 VAL A C 1
ATOM 7979 O O . VAL A 1 1025 ? -42.841 -5.814 5.082 1.00 97.00 1025 VAL A O 1
ATOM 7982 N N . TYR A 1 1026 ? -40.685 -6.390 5.005 1.00 98.12 1026 TYR A N 1
ATOM 7983 C CA . TYR A 1 1026 ? -40.916 -7.711 5.603 1.00 98.12 1026 TYR A CA 1
ATOM 7984 C C . TYR A 1 1026 ? -39.664 -8.319 6.236 1.00 98.12 1026 TYR A C 1
ATOM 7986 O O . TYR A 1 1026 ? -38.534 -7.955 5.931 1.00 98.12 1026 TYR A O 1
ATOM 7994 N N . VAL A 1 1027 ? -39.884 -9.298 7.114 1.00 98.38 1027 VAL A N 1
ATOM 7995 C CA . VAL A 1 1027 ? -38.851 -10.231 7.565 1.00 98.38 1027 VAL A CA 1
ATOM 7996 C C . VAL A 1 1027 ? -39.194 -11.618 7.052 1.00 98.38 1027 VAL A C 1
ATOM 7998 O O . VAL A 1 1027 ? -40.342 -12.058 7.151 1.00 98.38 1027 VAL A O 1
ATOM 8001 N N . ALA A 1 1028 ? -38.212 -12.302 6.484 1.00 98.25 1028 ALA A N 1
ATOM 8002 C CA . ALA A 1 1028 ? -38.355 -13.625 5.908 1.00 98.25 1028 ALA A CA 1
ATOM 8003 C C . ALA A 1 1028 ? -37.337 -14.607 6.487 1.00 98.25 1028 ALA A C 1
ATOM 8005 O O . ALA A 1 1028 ? -36.212 -14.240 6.817 1.00 98.25 1028 ALA A O 1
ATOM 8006 N N . LEU A 1 1029 ? -37.745 -15.870 6.569 1.00 98.31 1029 LEU A N 1
ATOM 8007 C CA . LEU A 1 1029 ? -36.841 -17.008 6.677 1.00 98.31 1029 LEU A CA 1
ATOM 8008 C C . LEU A 1 1029 ? -36.547 -17.494 5.262 1.00 98.31 1029 LEU A C 1
ATOM 8010 O O . LEU A 1 1029 ? -37.487 -17.812 4.530 1.00 98.31 1029 LEU A O 1
ATOM 8014 N N . ILE A 1 1030 ? -35.275 -17.556 4.890 1.00 98.19 1030 ILE A N 1
ATOM 8015 C CA . ILE A 1 1030 ? -34.833 -17.965 3.555 1.00 98.19 1030 ILE A CA 1
ATOM 8016 C C . ILE A 1 1030 ? -33.879 -19.161 3.630 1.00 98.19 1030 ILE A C 1
ATOM 8018 O O . ILE A 1 1030 ? -33.222 -19.366 4.654 1.00 98.19 1030 ILE A O 1
ATOM 8022 N N . ASP A 1 1031 ? -33.826 -19.957 2.564 1.00 94.88 1031 ASP A N 1
ATOM 8023 C CA . ASP A 1 1031 ? -32.801 -20.993 2.376 1.00 94.88 1031 ASP A CA 1
ATOM 8024 C C . ASP A 1 1031 ? -31.563 -20.457 1.631 1.00 94.88 1031 ASP A C 1
ATOM 8026 O O . ASP A 1 1031 ? -31.487 -19.278 1.288 1.00 94.88 1031 ASP A O 1
ATOM 8030 N N . ASP A 1 1032 ? -30.586 -21.333 1.376 1.00 86.25 1032 ASP A N 1
ATOM 8031 C CA . ASP A 1 1032 ? -29.326 -20.997 0.692 1.00 86.25 1032 ASP A CA 1
ATOM 8032 C C . ASP A 1 1032 ? -29.500 -20.560 -0.781 1.00 86.25 1032 ASP A C 1
ATOM 8034 O O . ASP A 1 1032 ? -28.530 -20.166 -1.425 1.00 86.25 1032 ASP A O 1
ATOM 8038 N N . GLN A 1 1033 ? -30.714 -20.649 -1.336 1.00 89.06 1033 GLN A N 1
ATOM 8039 C CA . GLN A 1 1033 ? -31.067 -20.204 -2.690 1.00 89.06 1033 GLN A CA 1
ATOM 8040 C C . GLN A 1 1033 ? -31.933 -18.932 -2.658 1.00 89.06 1033 GLN A C 1
ATOM 8042 O O . GLN A 1 1033 ? -32.616 -18.623 -3.636 1.00 89.06 1033 GLN A O 1
ATOM 8047 N N . ASP A 1 1034 ? -31.943 -18.227 -1.521 1.00 89.62 1034 ASP A N 1
ATOM 8048 C CA . ASP A 1 1034 ? -32.760 -17.043 -1.237 1.00 89.62 1034 ASP A CA 1
ATOM 8049 C C . ASP A 1 1034 ? -34.277 -17.278 -1.365 1.00 89.62 1034 ASP A C 1
ATOM 8051 O O . ASP A 1 1034 ? -35.073 -16.337 -1.484 1.00 89.62 1034 ASP A O 1
ATOM 8055 N N . LYS A 1 1035 ? -34.732 -18.538 -1.311 1.00 95.81 1035 LYS A N 1
ATOM 8056 C CA . LYS A 1 1035 ? -36.160 -18.843 -1.378 1.00 95.81 1035 LYS A CA 1
ATOM 8057 C C . LYS A 1 1035 ? -36.823 -18.522 -0.044 1.00 95.81 1035 LYS A C 1
ATOM 8059 O O . LYS A 1 1035 ? -36.474 -19.091 0.986 1.00 95.81 1035 LYS A O 1
ATOM 8064 N N . GLN A 1 1036 ? -37.861 -17.687 -0.079 1.00 96.94 1036 GLN A N 1
ATOM 8065 C CA . GLN A 1 1036 ? -38.687 -17.378 1.092 1.00 96.94 1036 GLN A CA 1
ATOM 8066 C C . GLN A 1 1036 ? -39.502 -18.599 1.534 1.00 96.94 1036 GLN A C 1
ATOM 8068 O O . GLN A 1 1036 ? -40.352 -19.102 0.797 1.00 96.94 1036 GLN A O 1
ATOM 8073 N N . LEU A 1 1037 ? -39.238 -19.062 2.753 1.00 97.12 1037 LEU A N 1
ATOM 8074 C CA . LEU A 1 1037 ? -39.920 -20.181 3.404 1.00 97.12 1037 LEU A CA 1
ATOM 8075 C C . LEU A 1 1037 ? -41.038 -19.692 4.325 1.00 97.12 1037 LEU A C 1
ATOM 8077 O O . LEU A 1 1037 ? -42.124 -20.261 4.359 1.00 97.12 1037 LEU A O 1
ATOM 8081 N N . GLN A 1 1038 ? -40.768 -18.615 5.060 1.00 97.62 1038 GLN A N 1
ATOM 8082 C CA . GLN A 1 1038 ? -41.718 -17.941 5.940 1.00 97.62 1038 GLN A CA 1
ATOM 8083 C C . GLN A 1 1038 ? -41.549 -16.435 5.790 1.00 97.62 1038 GLN A C 1
ATOM 8085 O O . GLN A 1 1038 ? -40.443 -15.965 5.534 1.00 97.62 1038 GLN A O 1
ATOM 8090 N N . VAL A 1 1039 ? -42.635 -15.681 5.956 1.00 97.88 1039 VAL A N 1
ATOM 8091 C CA . VAL A 1 1039 ? -42.623 -14.216 5.865 1.00 97.88 1039 VAL A CA 1
ATOM 8092 C C . VAL A 1 1039 ? -43.540 -13.634 6.930 1.00 97.88 1039 VAL A C 1
ATOM 8094 O O . VAL A 1 1039 ? -44.647 -14.124 7.152 1.00 97.88 1039 VAL A O 1
ATOM 8097 N N . ALA A 1 1040 ? -43.097 -12.560 7.569 1.00 98.06 1040 ALA A N 1
ATOM 8098 C CA . ALA A 1 1040 ? -43.881 -11.774 8.504 1.00 98.06 1040 ALA A CA 1
ATOM 8099 C C . ALA A 1 1040 ? -43.752 -10.286 8.179 1.00 98.06 1040 ALA A C 1
ATOM 8101 O O . ALA A 1 1040 ? -42.741 -9.827 7.649 1.00 98.06 1040 ALA A O 1
ATOM 8102 N N . ARG A 1 1041 ? -44.811 -9.542 8.492 1.00 97.75 1041 ARG A N 1
ATOM 8103 C CA . ARG A 1 1041 ? -44.924 -8.102 8.256 1.00 97.75 1041 ARG A CA 1
ATOM 8104 C C . ARG A 1 1041 ? -45.477 -7.424 9.496 1.00 97.75 1041 ARG A C 1
ATOM 8106 O O . ARG A 1 1041 ? -46.139 -8.066 10.318 1.00 97.75 1041 ARG A O 1
ATOM 8113 N N . GLY A 1 1042 ? -45.224 -6.130 9.607 1.00 95.69 1042 GLY A N 1
ATOM 8114 C CA . GLY A 1 1042 ? -45.874 -5.291 10.594 1.00 95.69 1042 GLY A CA 1
ATOM 8115 C C . GLY A 1 1042 ? -47.356 -5.071 10.279 1.00 95.69 1042 GLY A C 1
ATOM 8116 O O . GLY A 1 1042 ? -47.915 -5.569 9.300 1.00 95.69 1042 GLY A O 1
ATOM 8117 N N . GLN A 1 1043 ? -48.022 -4.324 11.154 1.00 95.94 1043 GLN A N 1
ATOM 8118 C CA . GLN A 1 1043 ? -49.448 -3.993 11.038 1.00 95.94 1043 GLN A CA 1
ATOM 8119 C C . GLN A 1 1043 ? -49.650 -2.477 11.020 1.00 95.94 1043 GLN A C 1
ATOM 8121 O O . GLN A 1 1043 ? -50.583 -1.976 11.647 1.00 95.94 1043 GLN A O 1
ATOM 8126 N N . ASN A 1 1044 ? -48.736 -1.758 10.356 1.00 96.06 1044 ASN A N 1
ATOM 8127 C CA . ASN A 1 1044 ? -48.631 -0.299 10.403 1.00 96.06 1044 ASN A CA 1
ATOM 8128 C C . ASN A 1 1044 ? -48.590 0.181 11.866 1.00 96.06 1044 ASN A C 1
ATOM 8130 O O . ASN A 1 1044 ? -49.434 0.950 12.328 1.00 96.06 1044 ASN A O 1
ATOM 8134 N N . SER A 1 1045 ? -47.676 -0.413 12.641 1.00 95.00 1045 SER A N 1
ATOM 8135 C CA . SER A 1 1045 ? -47.552 -0.192 14.082 1.00 95.00 1045 SER A CA 1
ATOM 8136 C C . SER A 1 1045 ? -46.131 -0.446 14.555 1.00 95.00 1045 SER A C 1
ATOM 8138 O O . SER A 1 1045 ? -45.609 -1.546 14.412 1.00 95.00 1045 SER A O 1
ATOM 8140 N N . GLU A 1 1046 ? -45.574 0.528 15.261 1.00 93.94 1046 GLU A N 1
ATOM 8141 C CA . GLU A 1 1046 ? -44.225 0.481 15.838 1.00 93.94 1046 GLU A CA 1
ATOM 8142 C C . GLU A 1 1046 ? -44.071 -0.571 16.929 1.00 93.94 1046 GLU A C 1
ATOM 8144 O O . GLU A 1 1046 ? -43.022 -1.193 17.080 1.00 93.94 1046 GLU A O 1
ATOM 8149 N N . ARG A 1 1047 ? -45.148 -0.804 17.686 1.00 95.50 1047 ARG A N 1
ATOM 8150 C CA . ARG A 1 1047 ? -45.178 -1.847 18.705 1.00 95.50 1047 ARG A CA 1
ATOM 8151 C C . ARG A 1 1047 ? -45.042 -3.211 18.032 1.00 95.50 1047 ARG A C 1
ATOM 8153 O O . ARG A 1 1047 ? -45.990 -3.664 17.386 1.00 95.50 1047 ARG A O 1
ATOM 8160 N N . MET A 1 1048 ? -43.910 -3.871 18.254 1.00 96.69 1048 MET A N 1
ATOM 8161 C CA . MET A 1 1048 ? -43.664 -5.220 17.773 1.00 96.69 1048 MET A CA 1
ATOM 8162 C C . MET A 1 1048 ? -44.524 -6.235 18.538 1.00 96.69 1048 MET A C 1
ATOM 8164 O O . MET A 1 1048 ? -44.756 -6.109 19.747 1.00 96.69 1048 MET A O 1
ATOM 8168 N N . ARG A 1 1049 ? -45.017 -7.248 17.826 1.00 96.06 1049 ARG A N 1
ATOM 8169 C CA . ARG A 1 1049 ? -45.817 -8.352 18.376 1.00 96.06 1049 ARG A CA 1
ATOM 8170 C C . ARG A 1 1049 ? -45.147 -9.679 18.067 1.00 96.06 1049 ARG A C 1
ATOM 8172 O O . ARG A 1 1049 ? -44.444 -9.795 17.069 1.00 96.06 1049 ARG A O 1
ATOM 8179 N N . GLU A 1 1050 ? -45.368 -10.666 18.929 1.00 96.69 1050 GLU A N 1
ATOM 8180 C CA . GLU A 1 1050 ? -44.822 -12.003 18.710 1.00 96.69 1050 GLU A CA 1
ATOM 8181 C C . GLU A 1 1050 ? -45.451 -12.643 17.469 1.00 96.69 1050 GLU A C 1
ATOM 8183 O O . GLU A 1 1050 ? -46.671 -12.671 17.305 1.00 96.69 1050 GLU A O 1
ATOM 8188 N N . VAL A 1 1051 ? -44.579 -13.153 16.611 1.00 97.12 1051 VAL A N 1
ATOM 8189 C CA . VAL A 1 1051 ? -44.863 -14.000 15.465 1.00 97.12 1051 VAL A CA 1
ATOM 8190 C C . VAL A 1 1051 ? -44.241 -15.360 15.752 1.00 97.12 1051 VAL A C 1
ATOM 8192 O O . VAL A 1 1051 ? -43.117 -15.453 16.252 1.00 97.12 1051 VAL A O 1
ATOM 8195 N N . LEU A 1 1052 ? -44.988 -16.412 15.434 1.00 97.06 1052 LEU A N 1
ATOM 8196 C CA . LEU A 1 1052 ? -44.550 -17.795 15.535 1.00 97.06 1052 LEU A CA 1
ATOM 8197 C C . LEU A 1 1052 ? -44.533 -18.406 14.134 1.00 97.06 1052 LEU A C 1
ATOM 8199 O O . LEU A 1 1052 ? -45.561 -18.435 13.458 1.00 97.06 1052 LEU A O 1
ATOM 8203 N N . TRP A 1 1053 ? -43.377 -18.908 13.719 1.00 97.75 1053 TRP A N 1
ATOM 8204 C CA . TRP A 1 1053 ? -43.217 -19.693 12.502 1.00 97.75 1053 TRP A CA 1
ATOM 8205 C C . TRP A 1 1053 ? -43.052 -21.170 12.847 1.00 97.75 1053 TRP A C 1
ATOM 8207 O O . TRP A 1 1053 ? -42.165 -21.536 13.618 1.00 97.75 1053 TRP A O 1
ATOM 8217 N N . GLU A 1 1054 ? -43.884 -22.017 12.243 1.00 96.25 1054 GLU A N 1
ATOM 8218 C CA . GLU A 1 1054 ? -43.739 -23.474 12.268 1.00 96.25 1054 GLU A CA 1
ATOM 8219 C C . GLU A 1 1054 ? -42.816 -23.891 11.117 1.00 96.25 1054 GLU A C 1
ATOM 8221 O O . GLU A 1 1054 ? -43.138 -23.694 9.948 1.00 96.25 1054 GLU A O 1
ATOM 8226 N N . VAL A 1 1055 ? -41.647 -24.439 11.444 1.00 96.00 1055 VAL A N 1
ATOM 8227 C CA . VAL A 1 1055 ? -40.547 -24.700 10.495 1.00 96.00 1055 VAL A CA 1
ATOM 8228 C C . VAL A 1 1055 ? -40.020 -26.134 10.594 1.00 96.00 1055 VAL A C 1
ATOM 8230 O O . VAL A 1 1055 ? -38.922 -26.446 10.141 1.00 96.00 1055 VAL A O 1
ATOM 8233 N N . SER A 1 1056 ? -40.813 -27.037 11.176 1.00 93.38 1056 SER A N 1
ATOM 8234 C CA . SER A 1 1056 ? -40.442 -28.442 11.407 1.00 93.38 1056 SER A CA 1
ATOM 8235 C C . SER A 1 1056 ? -39.990 -29.174 10.136 1.00 93.38 1056 SER A C 1
ATOM 8237 O O . SER A 1 1056 ? -39.101 -30.019 10.198 1.00 93.38 1056 SER A O 1
ATOM 8239 N N . GLU A 1 1057 ? -40.559 -28.828 8.978 1.00 93.81 1057 GLU A N 1
ATOM 8240 C CA . GLU A 1 1057 ? -40.198 -29.386 7.664 1.00 93.81 1057 GLU A CA 1
ATOM 8241 C C . GLU A 1 1057 ? -38.825 -28.924 7.134 1.00 93.81 1057 GLU A C 1
ATOM 8243 O O . GLU A 1 1057 ? -38.329 -29.436 6.128 1.00 93.81 1057 GLU A O 1
ATOM 8248 N N . HIS A 1 1058 ? -38.197 -27.949 7.791 1.00 93.38 1058 HIS A N 1
ATOM 8249 C CA . HIS A 1 1058 ? -36.898 -27.392 7.412 1.00 93.38 1058 HIS A CA 1
ATOM 8250 C C . HIS A 1 1058 ? -35.773 -27.780 8.379 1.00 93.38 1058 HIS A C 1
ATOM 8252 O O . HIS A 1 1058 ? -34.647 -27.310 8.224 1.00 93.38 1058 HIS A O 1
ATOM 8258 N N . ARG A 1 1059 ? -36.040 -28.655 9.357 1.00 91.19 1059 ARG A N 1
ATOM 8259 C CA . ARG A 1 1059 ? -35.007 -29.174 10.262 1.00 91.19 1059 ARG A CA 1
ATOM 8260 C C . ARG A 1 1059 ? -33.868 -29.842 9.485 1.00 91.19 1059 ARG A C 1
ATOM 8262 O O . ARG A 1 1059 ? -34.100 -30.578 8.527 1.00 91.19 1059 ARG A O 1
ATOM 8269 N N . GLY A 1 1060 ? -32.640 -29.595 9.926 1.00 88.25 1060 GLY A N 1
ATOM 8270 C CA . GLY A 1 1060 ? -31.408 -30.051 9.287 1.00 88.25 1060 GLY A CA 1
ATOM 8271 C C . GLY A 1 1060 ? -30.943 -29.185 8.113 1.00 88.25 1060 GLY A C 1
ATOM 8272 O O . GLY A 1 1060 ? -29.925 -29.512 7.508 1.00 88.25 1060 GLY A O 1
ATOM 8273 N N . LYS A 1 1061 ? -31.652 -28.097 7.779 1.00 91.00 1061 LYS A N 1
ATOM 8274 C CA . LYS A 1 1061 ? -31.245 -27.153 6.727 1.00 91.00 1061 LYS A CA 1
ATOM 8275 C C . LYS A 1 1061 ? -30.517 -25.944 7.311 1.00 91.00 1061 LYS A C 1
ATOM 8277 O O . LYS A 1 1061 ? -30.816 -25.518 8.429 1.00 91.00 1061 LYS A O 1
ATOM 8282 N N . HIS A 1 1062 ? -29.598 -25.389 6.525 1.00 92.69 1062 HIS A N 1
ATOM 8283 C CA . HIS A 1 1062 ? -29.054 -24.058 6.768 1.00 92.69 1062 HIS A CA 1
ATOM 8284 C C . HIS A 1 1062 ? -30.043 -23.021 6.253 1.00 92.69 1062 HIS A C 1
ATOM 8286 O O . HIS A 1 1062 ? -30.563 -23.156 5.147 1.00 92.69 1062 HIS A O 1
ATOM 8292 N N . LEU A 1 1063 ? -30.346 -22.038 7.092 1.00 96.12 1063 LEU A N 1
ATOM 8293 C CA . LEU A 1 1063 ? -31.307 -20.979 6.818 1.00 96.12 1063 LEU A CA 1
ATOM 8294 C C . LEU A 1 1063 ? -30.714 -19.626 7.211 1.00 96.12 1063 LEU A C 1
ATOM 8296 O O . LEU A 1 1063 ? -29.757 -19.550 7.987 1.00 96.12 1063 LEU A O 1
ATOM 8300 N N . ARG A 1 1064 ? -31.315 -18.550 6.703 1.00 97.38 1064 ARG A N 1
ATOM 8301 C CA . ARG A 1 1064 ? -31.010 -17.168 7.093 1.00 97.38 1064 ARG A CA 1
ATOM 8302 C C . ARG A 1 1064 ? -32.292 -16.399 7.381 1.00 97.38 1064 ARG A C 1
ATOM 8304 O O . ARG A 1 1064 ? -33.365 -16.732 6.878 1.00 97.38 1064 ARG A O 1
ATOM 8311 N N . LEU A 1 1065 ? -32.169 -15.346 8.178 1.00 97.88 1065 LEU A N 1
ATOM 8312 C CA . LEU A 1 1065 ? -33.176 -14.296 8.262 1.00 97.88 1065 LEU A CA 1
ATOM 8313 C C . LEU A 1 1065 ? -32.815 -13.198 7.271 1.00 97.88 1065 LEU A C 1
ATOM 8315 O O . LEU A 1 1065 ? -31.663 -12.775 7.210 1.00 97.88 1065 LEU A O 1
ATOM 8319 N N . LEU A 1 1066 ? -33.814 -12.721 6.544 1.00 98.00 1066 LEU A N 1
ATOM 8320 C CA . LEU A 1 1066 ? 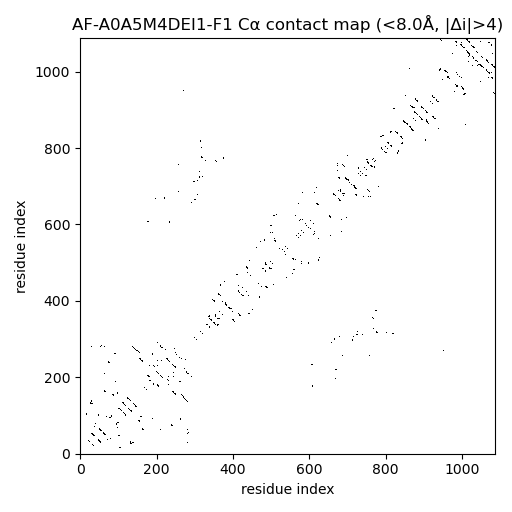-33.710 -11.591 5.638 1.00 98.00 1066 LEU A CA 1
ATOM 8321 C C . LEU A 1 1066 ? -34.729 -10.536 6.063 1.00 98.00 1066 LEU A C 1
ATOM 8323 O O . LEU A 1 1066 ? -35.929 -10.795 6.047 1.00 98.00 1066 LEU A O 1
ATOM 8327 N N . ILE A 1 1067 ? -34.256 -9.360 6.448 1.00 98.19 1067 ILE A N 1
ATOM 8328 C CA . ILE A 1 1067 ? -35.078 -8.192 6.768 1.00 98.19 1067 ILE A CA 1
ATOM 8329 C C . ILE A 1 1067 ? -34.978 -7.245 5.575 1.00 98.19 1067 ILE A C 1
ATOM 8331 O O . ILE A 1 1067 ? -33.872 -6.902 5.162 1.00 98.19 1067 ILE A O 1
ATOM 8335 N N . VAL A 1 1068 ? -36.113 -6.856 5.002 1.00 97.88 1068 VAL A N 1
ATOM 8336 C CA . VAL A 1 1068 ? -36.195 -6.058 3.775 1.00 97.88 1068 VAL A CA 1
ATOM 8337 C C . VAL A 1 1068 ? -37.018 -4.812 4.022 1.00 97.88 1068 VAL A C 1
ATOM 8339 O O . VAL A 1 1068 ? -38.094 -4.885 4.621 1.00 97.88 1068 VAL A O 1
ATOM 8342 N N . ASP A 1 1069 ? -36.504 -3.703 3.505 1.00 97.38 1069 ASP A N 1
ATOM 8343 C CA . ASP A 1 1069 ? -37.191 -2.429 3.415 1.00 97.38 1069 ASP A CA 1
ATOM 8344 C C . ASP A 1 1069 ? -36.938 -1.794 2.042 1.00 97.38 1069 ASP A C 1
ATOM 8346 O O . ASP A 1 1069 ? -35.827 -1.375 1.729 1.00 97.38 1069 ASP A O 1
ATOM 8350 N N . GLU A 1 1070 ? -37.950 -1.780 1.184 1.00 96.94 1070 GLU A N 1
ATOM 8351 C CA . GLU A 1 1070 ? -37.876 -1.240 -0.181 1.00 96.94 1070 GLU A CA 1
ATOM 8352 C C . GLU A 1 1070 ? -38.975 -0.198 -0.450 1.00 96.94 1070 GLU A C 1
ATOM 8354 O O . GLU A 1 1070 ? -39.228 0.166 -1.600 1.00 96.94 1070 GLU A O 1
ATOM 8359 N N . GLU A 1 1071 ? -39.657 0.281 0.594 1.00 95.88 1071 GLU A N 1
ATOM 8360 C CA . GLU A 1 1071 ? -40.763 1.232 0.472 1.00 95.88 1071 GLU A CA 1
ATOM 8361 C C . GLU A 1 1071 ? -40.405 2.567 1.121 1.00 95.88 1071 GLU A C 1
ATOM 8363 O O . GLU A 1 1071 ? -39.813 2.594 2.182 1.00 95.88 1071 GLU A O 1
ATOM 8368 N N . THR A 1 1072 ? -40.825 3.686 0.521 1.00 94.19 1072 THR A N 1
ATOM 8369 C CA . THR A 1 1072 ? -40.560 5.033 1.067 1.00 94.19 1072 THR A CA 1
ATOM 8370 C C . THR A 1 1072 ? -41.823 5.762 1.546 1.00 94.19 1072 THR A C 1
ATOM 8372 O O . THR A 1 1072 ? -41.873 6.993 1.598 1.00 94.19 1072 THR A O 1
ATOM 8375 N N . GLY A 1 1073 ? -42.922 5.027 1.752 1.00 90.06 1073 GLY A N 1
ATOM 8376 C CA . GLY A 1 1073 ? -44.190 5.579 2.247 1.00 90.06 1073 GLY A CA 1
ATOM 8377 C C . GLY A 1 1073 ? -44.160 5.808 3.762 1.00 90.06 1073 GLY A C 1
ATOM 8378 O O . GLY A 1 1073 ? -43.236 5.376 4.424 1.00 90.06 1073 GLY A O 1
ATOM 8379 N N . GLY A 1 1074 ? -45.202 6.400 4.361 1.00 90.00 1074 GLY A N 1
ATOM 8380 C CA . GLY A 1 1074 ? -45.240 6.674 5.820 1.00 90.00 1074 GLY A CA 1
ATOM 8381 C C . GLY A 1 1074 ? -45.300 5.448 6.756 1.00 90.00 1074 GLY A C 1
ATOM 8382 O O . GLY A 1 1074 ? -45.585 5.595 7.938 1.00 90.00 1074 GLY A O 1
ATOM 8383 N N . TRP A 1 1075 ? -45.135 4.243 6.205 1.00 93.75 1075 TRP A N 1
ATOM 8384 C CA . TRP A 1 1075 ? -44.912 2.969 6.900 1.00 93.75 1075 TRP A CA 1
ATOM 8385 C C . TRP A 1 1075 ? -43.868 2.126 6.145 1.00 93.75 1075 TRP A C 1
ATOM 8387 O O . TRP A 1 1075 ? -43.882 0.900 6.222 1.00 93.75 1075 TRP A O 1
ATOM 8397 N N . GLY A 1 1076 ? -43.005 2.776 5.363 1.00 93.44 1076 GLY A N 1
ATOM 8398 C CA . GLY A 1 1076 ? -41.891 2.172 4.640 1.00 93.44 1076 GLY A CA 1
ATOM 8399 C C . GLY A 1 1076 ? -40.756 1.841 5.598 1.00 93.44 1076 GLY A C 1
ATOM 8400 O O . GLY A 1 1076 ? -39.724 2.489 5.568 1.00 93.44 1076 GLY A O 1
ATOM 8401 N N . HIS A 1 1077 ? -41.037 0.945 6.549 1.00 96.12 1077 HIS A N 1
ATOM 8402 C CA . HIS A 1 1077 ? -40.062 0.412 7.489 1.00 96.12 1077 HIS A CA 1
ATOM 8403 C C . HIS A 1 1077 ? -40.544 -0.863 8.175 1.00 96.12 1077 HIS A C 1
ATOM 8405 O O . HIS A 1 1077 ? -41.741 -1.158 8.237 1.00 96.12 1077 HIS A O 1
ATOM 8411 N N . ILE A 1 1078 ? -39.615 -1.599 8.780 1.00 97.75 1078 ILE A N 1
ATOM 8412 C CA . ILE A 1 1078 ? -39.892 -2.775 9.600 1.00 97.75 1078 ILE A CA 1
ATOM 8413 C C . ILE A 1 1078 ? -39.084 -2.759 10.900 1.00 97.75 1078 ILE A C 1
ATOM 8415 O O . ILE A 1 1078 ? -37.939 -2.315 10.936 1.00 97.75 1078 ILE A O 1
ATOM 8419 N N . ASN A 1 1079 ? -39.695 -3.288 11.968 1.00 96.94 1079 ASN A N 1
ATOM 8420 C CA . ASN A 1 1079 ? -39.044 -3.513 13.257 1.00 96.94 1079 ASN A CA 1
ATOM 8421 C C . ASN A 1 1079 ? -38.981 -5.017 13.569 1.00 96.94 1079 ASN A C 1
ATOM 8423 O O . ASN A 1 1079 ? -40.020 -5.682 13.529 1.00 96.94 1079 ASN A O 1
ATOM 8427 N N . VAL A 1 1080 ? -37.804 -5.551 13.911 1.00 97.50 1080 VAL A N 1
ATOM 8428 C CA . VAL A 1 1080 ? -37.578 -6.979 14.207 1.00 97.50 1080 VAL A CA 1
ATOM 8429 C C . VAL A 1 1080 ? -36.732 -7.154 15.469 1.00 97.50 1080 VAL A C 1
ATOM 8431 O O . VAL A 1 1080 ? -35.649 -6.584 15.577 1.00 97.50 1080 VAL A O 1
ATOM 8434 N N . GLY A 1 1081 ? -37.178 -7.983 16.415 1.00 95.31 1081 GLY A N 1
ATOM 8435 C CA . GLY A 1 1081 ? -36.451 -8.236 17.667 1.00 95.31 1081 GLY A CA 1
ATOM 8436 C C . GLY A 1 1081 ? -36.680 -9.631 18.257 1.00 95.31 1081 GLY A C 1
ATOM 8437 O O . GLY A 1 1081 ? -37.590 -10.346 17.841 1.00 95.31 1081 GLY A O 1
ATOM 8438 N N . ARG A 1 1082 ? -35.865 -10.014 19.252 1.00 93.62 1082 ARG A N 1
ATOM 8439 C CA . ARG A 1 1082 ? -35.961 -11.278 20.022 1.00 93.62 1082 ARG A CA 1
ATOM 8440 C C . ARG A 1 1082 ? -36.184 -12.533 19.169 1.00 93.62 1082 ARG A C 1
ATOM 8442 O O . ARG A 1 1082 ? -37.080 -13.332 19.458 1.00 93.62 1082 ARG A O 1
ATOM 8449 N N . VAL A 1 1083 ? -35.388 -12.716 18.121 1.00 95.50 1083 VAL A N 1
ATOM 8450 C CA . VAL A 1 1083 ? -35.531 -13.902 17.272 1.00 95.50 1083 VAL A CA 1
ATOM 8451 C C . VAL A 1 1083 ? -34.928 -15.104 17.987 1.00 95.50 1083 VAL A C 1
ATOM 8453 O O . VAL A 1 1083 ? -33.783 -15.044 18.421 1.00 95.50 1083 VAL A O 1
ATOM 8456 N N . ARG A 1 1084 ? -35.679 -16.195 18.143 1.00 95.12 1084 ARG A N 1
ATOM 8457 C CA . ARG A 1 1084 ? -35.201 -17.413 18.811 1.00 95.12 1084 ARG A CA 1
ATOM 8458 C C . ARG A 1 1084 ? -35.856 -18.666 18.258 1.00 95.12 1084 ARG A C 1
ATOM 8460 O O . ARG A 1 1084 ? -37.065 -18.703 18.034 1.00 95.12 1084 ARG A O 1
ATOM 8467 N N . CYS A 1 1085 ? -35.068 -19.720 18.123 1.00 93.44 1085 CYS A N 1
ATOM 8468 C CA . CYS A 1 1085 ? -35.572 -21.051 17.807 1.00 93.44 1085 CYS A CA 1
ATOM 8469 C C . CYS A 1 1085 ? -36.076 -21.747 19.090 1.00 93.44 1085 CYS A C 1
ATOM 8471 O O . CYS A 1 1085 ? -35.404 -21.723 20.128 1.00 93.44 1085 CYS A O 1
ATOM 8473 N N . ALA A 1 1086 ? -37.252 -22.375 19.041 1.00 91.19 1086 ALA A N 1
ATOM 8474 C CA . ALA A 1 1086 ? -37.938 -22.928 20.212 1.00 91.19 1086 ALA A CA 1
ATOM 8475 C C . ALA A 1 1086 ? -38.526 -24.321 19.941 1.00 91.19 1086 ALA A C 1
ATOM 8477 O O . ALA A 1 1086 ? -38.955 -24.604 18.825 1.00 91.19 1086 ALA A O 1
ATOM 8478 N N . ASP A 1 1087 ? -38.542 -25.177 20.966 1.00 85.31 1087 ASP A N 1
ATOM 8479 C CA . ASP A 1 1087 ? -39.224 -26.480 20.935 1.00 85.31 1087 ASP A CA 1
ATOM 8480 C C . ASP A 1 1087 ? -40.735 -26.335 21.142 1.00 85.31 1087 ASP A C 1
ATOM 8482 O O . ASP A 1 1087 ? -41.520 -27.063 20.534 1.00 85.31 1087 ASP A O 1
ATOM 8486 N N . GLU A 1 1088 ? -41.124 -25.345 21.954 1.00 72.81 1088 GLU A N 1
ATOM 8487 C CA . GLU A 1 1088 ? -42.508 -24.989 22.266 1.00 72.81 1088 GLU A CA 1
ATOM 8488 C C . GLU A 1 1088 ? -42.878 -23.583 21.806 1.00 72.81 1088 GLU A C 1
ATOM 8490 O O . GLU A 1 1088 ? -42.100 -22.611 21.954 1.00 72.81 1088 GLU A O 1
#

Solvent-accessible surface area (backbone atoms only — not comparable to full-atom values): 56235 Å² total; per-residue (Å²): 146,86,84,79,83,83,86,80,80,87,74,89,69,80,88,78,69,87,68,92,56,64,56,51,75,53,68,36,74,37,27,30,44,38,39,37,61,41,77,41,88,95,41,94,89,45,54,24,48,35,46,37,33,30,19,37,25,84,88,68,47,80,34,42,39,39,28,31,60,82,28,90,74,46,51,66,68,57,86,84,66,77,69,50,95,46,54,82,71,63,76,46,74,55,76,45,72,58,44,78,65,19,74,43,68,48,78,45,83,50,88,74,25,36,32,37,45,32,34,32,76,55,98,68,31,38,40,42,37,36,44,36,41,30,39,67,53,45,58,30,44,37,37,44,34,41,37,46,82,49,62,52,48,74,36,31,45,50,56,51,40,31,23,49,26,61,67,59,41,40,28,91,80,66,48,74,63,78,37,41,45,53,55,43,52,31,78,46,88,57,37,39,22,48,56,81,45,56,32,44,51,45,40,32,44,22,48,75,35,36,24,42,32,47,31,68,35,62,72,53,46,65,77,49,60,88,54,45,37,33,61,33,52,28,57,61,59,72,30,47,44,29,36,37,42,34,42,34,36,33,47,67,44,76,54,82,53,57,34,25,33,40,50,45,82,46,44,46,57,34,64,32,63,48,63,47,44,30,36,39,41,49,34,27,69,31,54,81,74,39,57,64,50,68,51,45,60,51,45,33,68,68,39,23,51,71,46,54,76,65,48,57,54,46,68,48,44,64,67,57,54,52,70,45,22,55,65,35,49,49,64,31,61,61,87,92,44,79,38,19,63,47,74,48,78,56,97,91,38,67,19,28,49,59,29,28,39,84,38,55,89,42,29,29,39,42,27,36,82,70,34,26,47,58,50,24,21,52,18,39,28,51,51,13,60,76,68,73,33,67,69,40,32,53,50,19,53,16,27,47,42,43,65,68,65,44,66,69,59,88,38,46,44,48,40,25,37,25,64,72,76,70,42,76,66,18,41,83,86,49,99,44,93,60,48,23,31,38,45,37,28,46,19,46,42,40,44,41,48,56,57,49,64,70,42,91,81,41,77,66,54,68,59,45,55,50,52,44,52,35,33,49,53,37,52,63,74,56,44,42,96,78,30,28,28,48,33,30,22,26,85,89,68,46,81,42,61,57,65,28,83,34,30,47,24,19,34,42,22,27,28,29,28,52,51,38,48,54,52,51,50,53,54,48,49,39,53,53,24,54,74,67,75,44,71,71,79,59,53,78,65,54,58,62,46,57,78,70,40,57,64,56,40,55,52,33,48,52,51,21,51,42,22,43,53,33,44,47,66,65,17,56,66,62,55,38,26,42,46,67,51,51,42,76,46,90,26,88,50,69,78,65,58,99,81,53,56,87,52,62,80,78,55,32,25,68,22,47,58,29,55,60,35,31,42,66,41,22,52,31,37,19,53,16,23,41,46,41,28,60,68,71,65,60,81,93,75,96,66,95,66,92,68,78,57,49,66,57,38,42,52,52,16,48,53,30,46,39,61,39,55,43,35,25,16,29,44,59,54,76,90,48,79,53,43,60,39,32,28,12,18,38,50,30,32,49,42,29,36,33,43,34,35,61,26,4,58,51,10,47,54,30,29,52,49,9,67,73,70,59,37,60,67,39,27,50,50,6,43,33,9,32,30,20,36,55,26,58,38,24,45,73,67,28,36,75,68,57,28,26,60,75,65,89,57,62,68,37,37,36,40,33,35,28,19,48,66,48,48,80,43,79,53,64,53,47,24,48,36,37,17,56,29,30,16,51,17,29,45,45,51,45,41,71,76,31,24,34,24,31,30,36,76,85,72,72,48,72,49,46,56,53,37,32,44,81,38,88,81,78,77,80,52,35,22,35,45,56,72,83,26,67,80,86,63,71,50,77,39,38,38,26,33,72,88,70,53,72,52,74,46,75,26,47,61,37,63,40,80,78,49,72,49,79,44,65,45,90,83,72,78,78,47,44,29,37,36,38,34,22,26,47,45,58,92,84,37,62,52,42,25,39,36,36,92,92,73,59,66,45,65,44,44,81,43,80,48,64,46,93,88,65,75,35,50,31,24,25,41,28,35,75,58,56,79,91,44,50,73,34,56,35,25,42,39,35,27,46,78,76,41,88,37,74,47,74,68,44,70,50,30,58,46,51,70,50,47,48,76,58,65,78,46,85,68,49,46,79,48,67,64,62,64,30,76,56,23,64,68,73,82,61,77,42,72,64,61,87,66,50,34,26,41,36,46,23,36,53,50,75,82,52,70,41,34,76,25,36,35,39,40,34,46,47,65,26,39,32,72,43,41,27,40,36,28,27,37,5,18,5,61,51,95,47,14,34,40,29,38,22,41,93,81,70,47,77,77,45,78,48,54,17,76,67,33,67,48,32,42,85,43,80,43,85,41,55,92,48,46,71,35,60,32,30,46,39,37,35,21,71,31,66,46,104,47,14,17,33,30,44,31,59,33,30,48,29,88,122

Secondary structure (DSSP, 8-state):
-------------------SSSEEEEE-SSEEEEEEEEEPTT-TT-EEEEEEEEEE-TTS-EEEEEE-TTSTTS-BSSPPPP--SS--S-SSTTSS------SEEEEEE-SSEEEEEEEEEETTEEEEEEEEEESSSSEEEEEEEEE-SSTTEEESEEEEEEEE-GGG--HHHH-S-SEEE-SS---STTEE-BGGG-SS--EEEEETTEEEEEEE-HHHHHH--SS-EEEEEETT-SSBSSEEEEEEEE--EEETTTEEE--TT--EEE-SEEEEEEEEEEESSPPTT-TTHHHHHHHIIIIIHHHHTT-TT--S-HHHHHHHHHHHHHT-EETTEE-S-EEEEETTEEEEE---STTTTTTEEEBSSS-BHHHHHHHHHHHHHHTT-HHHHHHHHHHHHHHHTS--BTTB---EEETTTTEEEE-S--SSTT--EEHHHHHHHHHHHHHHTTSTT-TTHHHHHHHHHHHHHHHHHH--TTS---SEE-TT-PEE-SSTTSGGGHHHHHHHHHHHHHHHHHHHHHHHHHHTTPPP-S-HHHHHHHHHHHHHHHHHHHHHHHHHHHIIIIIGGGT----HHHHHSS-------SSS---HHHHS-TTT-PPP-BHHHHHHHHHHHHHHHHHHTSS-----S-PPPHHHHHHHHHHHHHHHGGGB-SS--TT--SS--TT-B--BTT---BS-TTHHHHHHHHHHHHHHHT-HHHHHHHHHHHHHTTTTS--HHHHHTTSSSS--S-TT---S-B-TTSSS-B-----GGGTHHHHHHHHHHHHHHHBSEEEETTTTEEEESSSEEE-TTSSS-EEE--TT--TTSPPEEEEEETTS-EEEEE-EEPPEEEEEEEEE-TTSS--EEEEEEEESPPTTSEEEEEEETTS-EEEPEEEEEE-TTSS-EEEEEEEEPPGGGTTSEEEEEEEETTEEEEEEEEE-EES-EE---STT-TT-EEEE--S-SSB---SS--SS-TT--BEETTB-SSSSB-TT--EEEEPPPEE--SSEEEEEEEE--STTEEEEEEETT--EEEEE---SEEEEEEEEEE-GGGTT-EEEEEEEE---STT--EEEEEEEEE--

Mean predicted aligned error: 9.73 Å

Sequence (1088 aa):
MFSVLLPVLIAMGPIVNEPSSSQLEFFGDDVGVRMTKVPVAGNPGAFEFVEQFFVRGETGKWKAVLSSPTHPDVARLTRVAESTLLKRTGAGLFASAPSHSFESCSLSKKGQGSEFLLRRVSEGVTLTKRVWAPQKGRQIKVSLQAEFPTNGQRIEYFLDSYAFTPDRKPLSGAGKPDSTFSPGLRPKEGQVVGDHFYRAPVISAQRGPLAALILPDLDVLADNRPMATILDLDAANGVVDATLMSYGFAEHELAGHVYFVHDASMTKRVPKTLLLAYDLVLDGNAEPFGAYRQAVDFTWERYGNANFEKVLPQAMPFEEYAKFCYPAVFKEAYGSNKLGWFEVEIDGQVCGGVPAGWGFTNGWVSWQCWFNQLRSAWGLRWWGKKLDNAEWVDKADKMLNLALAAPMDRGAVPTTYLSREKQWRGCLIMPRQDCYYDLTNMAWKGIWMLRWLEFEDCPRREEILRQCREMAELMMRFQNGDSSFPTWLTKEHEVVPILDHSAQSALPAWFLAEYVSTWSDLVGRVAAAQKAGRADPLSEVEAKELGRIADTVARAKQSAHRAAGFLVTNVIDQQRYYDFETFFSCSPKQCLQANGALDDVAMHDAHTLSPPQNTLCMQWAAEALWKVADLTEGPIASSGTPRPPSYELRKYALKALDIMALYQNVWSVSFRKAAYTFGGFGVQNSDGEYLDARQAQFGCTLADFGATLGRRDYFERGVAAARASMTLINHPLHVELNLYPNPNYPPGLQPENTGHGGTDQQNGRTGFDWGEGSGLAAIAWLLDKYGDVYIDDVSGWAVGVDGVVSARDGGGAYDAVDFTGNVTSRRMIAVKRRSGGASKIEAGSYPHLLSASLTPSQDGRGDVWVSADFVGLALGDFEGAFVVEGGTHAEATPVPWREQSGIRQGMSLQTRFDPAWNGKPIRLKGQWRGLNFSAGPWVFYVDPTFDFSDWRMPGWEVQGNFAETPTYSTRMNFGVAPGEAFIGTCENGKGGYDDTYTGRITSPPFLLTKPRIRLLVGGGSGPGVYVALIDDQDKQLQVARGQNSERMREVLWEVSEHRGKHLRLLIVDEETGGWGHINVGRVRCADE

pLDDT: mean 86.73, std 13.84, range [20.55, 98.69]

=== Feature glossary ===
The record interleaves many kinds of information about one protein. Here is each kind framed as the question it answers.

Q: What does the local fold look like, residue by residue?
A: A 3Di character summarizes, for each residue, the relative orientation of the Cα frame of its nearest spatial neighbor. Because it encodes fold topology rather than chemistry, 3Di alignments detect remote structural similarity that sequence alignment misses.

Q: Which residues are in helices, strands, or loops?
A: Secondary structure is the local, repeating backbone conformation. DSSP classifies it into eight states by reading the hydrogen-bond network: three helix types (H, G, I), two β types (E, B), two non-regular types (T, S), and unstructured coil (-).

Q: How big and how compact is the whole molecule?
A: Three whole-structure scalars: the radius of gyration (RMS distance of Cα from centroid, in Å), the count of Cα–Cα contacts (pairs closer than 8 Å and separated by more than four residues in sequence — i.e. tertiary, not local, contacts), and the bounding-box dimensions. Together they distinguish compact globular folds from extended fibres or disordered chains.

Q: How confident is the AlphaFold model at each residue?
A: For AlphaFold models, the B-factor field carries pLDDT — the model's own estimate of local accuracy on a 0–100 scale. Regions with pLDDT<50 should be treated as essentially unmodeled; they often correspond to intrinsically disordered segments.

Q: What family and function is it annotated with?
A: Functional annotations link the protein to curated databases. InterPro entries identify conserved domains and families by matching the sequence against member-database signatures (Pfam, PROSITE, CDD, …). Gene Ontology (GO) terms describe molecular function, biological process, and cellular component in a controlled vocabulary. CATH places the structure in a hierarchical fold classification (Class/Architecture/Topology/Homologous-superfamily). The organism is the source species.

Q: What known structures does this most resemble?
A: Nearest PDB neighbors are the top structural matches found by Foldseek when searching this structure against the entire Protein Data Bank. Each hit reports a TM-score (0 to 1; >0.5 almost always implies the same fold) and an E-value. These are *structural* homologs — they may share no detectable sequence similarity.

Q: Which residues are buried vs exposed?
A: Solvent-accessible surface area (SASA) is the area in Å² traced out by the centre of a 1.4 Å probe sphere (a water molecule) rolled over the protein's van der Waals surface (Shrake–Rupley / Lee–Richards construction). Buried residues have near-zero SASA; fully exposed residues can exceed 200 Å². The total SASA scales roughly with the number of surface residues.

Q: What are the backbone torsion angles?
A: φ (phi) and ψ (psi) are the two rotatable backbone dihedrals per residue: φ is the C(i-1)–N–Cα–C torsion, ψ is the N–Cα–C–N(i+1) torsion, both in degrees on (−180°, 180°]. α-helical residues cluster near (−60°, −45°); β-strand residues near (−120°, +130°). A Ramachandran plot is simply a scatter of (φ, ψ) for every residue.

Q: Are the domains correctly placed relative to each other?
A: Predicted aligned error is AlphaFold's pairwise confidence. Unlike pLDDT (per-residue), PAE is per-residue-pair and captures whether two parts of the structure are correctly placed relative to each other. Units are ångströms of expected positional error.

Q: What if only a Cα trace is available?
A: P-SEA three-state annotation labels each residue as helix, strand, or coil based purely on the geometry of the Cα trace. It serves as a fallback when the full backbone (and thus DSSP) is unavailable.

Q: What is the amino-acid chain?
A: This is the polypeptide sequence — one letter per residue, N-terminus first. Length ranges from a few dozen residues for small domains to over a thousand for large multi-domain proteins.

Q: What do the rendered images show?
A: The six renders are orthographic views along the three Cartesian axes in both directions. Representation (cartoon, sticks, or surface) and color scheme (sequence-rainbow or by-chain) vary across proteins so the training set covers all the common visualization conventions.

Q: What do the diagnostic plots show?
A: Plot images: a contact map (which residues are close in 3D, as an N×N binary image), a Ramachandran scatter (backbone torsion angles, revealing secondary-structure composition at a glance), and — for AlphaFold structures — a PAE heatmap (pairwise prediction confidence).

Q: How mobile is each atom in the crystal?
A: B-factor (Debye–Waller factor) reflects atomic displacement in the crystal lattice. It is an experimental observable (units Å²), not a prediction; low values mean the atom is pinned down, high values mean it moves or is heterogeneous across the crystal.

Q: Where is each backbone atom in 3D?
A: The mmCIF table is the protein's shape written out atom by atom. For each backbone N, Cα, C, and carbonyl O, it records an (x, y, z) coordinate triple in Å plus the residue type, chain letter, and residue number.